Protein AF-0000000074599870 (afdb_homodimer)

Secondary structure (DSSP, 8-state):
---TTTT--TTTTSTT---HHHHHHHHGGGS-HHHHHHHHT-SEEEEEEE-TTT--EEEEEEE--SS-HHHHHHHHHHHHHHHHHHTT--TT-EEEEEE-TTS-EEEEEE-SSS---------------S-----------GGGGG-TT---EEEEE-GGGG--PPPEEBTTB----SS-S--EE-SS-HHHHHHHHHHHHHSTTGGGEEEEE--PPPHHHHTTTS-HHHHHHHHHHHHTT-EEEETTEEE-TTHHHHHHHHHHHHHHHHHHHHTTS-SEEEE--SS--TT--SS--BTTBSS-HHHHHHHHHHHTT-S-EEEEE-SSS--HHHHHHTTT-SSEEEEEEEE---SSSS-TT----GGGTT-EEEEEEPTT-BHHHHHHHIIIIIHHHHHHH--SEEEEEE--TTBTT-TT---BB-HHHHHHHHHHHHHHHHHHSTT-EEEEE----STTHHHHHHHHHHHHHTT-SS-SS--SS--PPP-HHHHHHHHHHHHHHHHHHS--/---TTTT--TTTTSTT---HHHHHHHHGGGS-HHHHHHHHT-SEEEEEEE-TTT--EEEEEEE--SS-HHHHHHHHHHHHHHHHHHTT--TT-EEEEEE-TTS-EEEEEE-SS----------------S-----------GGGGG-TTPPPEEEEE-GGGG--PPPEEBTTB----SS-S--EE-SS-HHHHHHHHHHHHHSTTGGGEEEEE--PPPHHHHTTTS-HHHHHHHHHHHHTT-EEEETTEEE-TTHHHHHHHHHHHHHHHHHHHHTTS-SEEEE--SS--TT--SS--BTTBSS-HHHHHHHHHHHTT-S-EEEEE-SSS--HHHHHHTTT-SSEEEEEEEE---SSSS-TT----GGGTT-EEEEEEPTT-BHHHHHHHIIIIIHHHHHHH--SEEEEEE--TTBTT-TT---BB-HHHHHHHHHHHHHHHHHHSTT-EEEEE----STTHHHHHHHHHHHHHTT-SS-SS--SS------HHHHHHHHHHHHHHHHHHS--

Radius of gyration: 30.13 Å; Cα contacts (8 Å, |Δi|>4): 2158; chains: 2; bounding box: 81×78×81 Å

Sequence (1024 aa):
MVIFKRLCRTDCLSHFLMPIDMYTDFFLPNLSMEDQHRAENQQSVLIKAVSLDSGRNYTFQFEKQTVGLRTTVRHCLKNWVSYVQHHNIEEGSEILFGWDRSGYLMLKILGHNRMIWVLRFLEKYVPRRTGTRTRRVELYNSRHFLDSKREKIHVFWEDRMLKYIPSWGVFDDSFDPGFLDVLEPHPENPYRVSNMVSILKRGPISPYIKWHSGAFASTSELLSFHSPEYIKELEDADKSGGKMMCIGTYLNPASWEAARLAAGTTLTAMKHVLEGKVKIAYALVRPPGHHARRTQADGYCFLNNAGLAVQLALKSGRAKVAVIDIDAHHGSGMAEFFYHSSQVLTISIHMNHSSSNGTIDEVGEGDGFGFNMNVPLPHGSGDRGYLYAMKELVVPAVEKFQPDMIVFAIGQDSSAFDPNGRQCVTMDGYREMGRIIRRMADSYCKSQVLMVQEGGYQVTYSAFCLHATLEGVLDLPNQLLPDPIAYYPEEKAYTVTSVDSMKKYFFHTTPNMVIFKRLCRTDCLSHFLMPIDMYTDFFLPNLSMEDQHRAENQQSVLIKAVSLDSGRNYTFQFEKQTVGLRTTVRHCLKNWVSYVQHHNIEEGSEILFGWDRSGYLMLKILGHNRMIWVLRFLEKYVPRRTGTRTRRVELYNSRHFLDSKREKIHVFWEDRMLKYIPSWGVFDDSFDPGFLDVLEPHPENPYRVSNMVSILKRGPISPYIKWHSGAFASTSELLSFHSPEYIKELEDADKSGGKMMCIGTYLNPASWEAARLAAGTTLTAMKHVLEGKVKIAYALVRPPGHHARRTQADGYCFLNNAGLAVQLALKSGRAKVAVIDIDAHHGSGMAEFFYHSSQVLTISIHMNHSSSNGTIDEVGEGDGFGFNMNVPLPHGSGDRGYLYAMKELVVPAVEKFQPDMIVFAIGQDSSAFDPNGRQCVTMDGYREMGRIIRRMADSYCKSQVLMVQEGGYQVTYSAFCLHATLEGVLDLPNQLLPDPIAYYPEEKAYTVTSVDSMKKYFFHTTPN

Organism: Saponaria officinalis (NCBI:txid3572)

Foldseek 3Di:
DPPPPPVPPVPVVVPVPPDPVVVCVVPVVVPDPVNQVVLFPQQWQWWWWAWQQQLDTDTDIHGPDPDGSVVSVVVVVVVVCVVVPVVDQPDAWQWDWDADPVRFTATWTRGDPDTGTGTGRDPPPDDDDPDPVPPCPVPPPCVVVPPPPAAAEEEEDDPLLQVDAAAWADALASDDPPPDPDTGGHLQHSLQLVQLVSCCCNNLVVVRYHYDYFDFADPVLLVLFAPPVQLVVLVVQQVVQWDQQDRSAIGGHSNSVQQRRLQRSLQVQLVCLLVVVHFHYEYSGPDFALQDARRGDDDNHSGHNLQSSVSVCVVSPWQAEEEEAEAQDFSNRNCVRCLAPLRYAYEYEHADPVDPPLDQPSCGDHNRRNRYGRHHFYFQAELQLLVLLCVLPVLVSCVVSLGQAYEYEDALCLDCPRPVGRHHYALQSLLQVLQSVQVSCVVRHVSHYYYYYHHDRPSNRRSSSSQSNVNNVSVPPDDSDDGPPRDRHGPNVRSNVSSVVSSVVSVPRGDD/DPPPPPVPDVVVVVVVPPDPVVVCVVPVVVPDPVNQVVLFPQQWQWFWWQDQQQRDTDTDTHGPDPDGSVVSVVVVVVVVCVVVPVVDQPDAFQWDWDADPVRFTATFGRGDPDGTIGGGRDPDPDDDDPDPPPPCPVPPPCVVVPPPPAAAEEEEDDPLLQVDAAAWADALASDDPPPDPDTGGHLQHSLQLVQLVSCCCNNLVVSRYHYDYFDFADPVLLVLFAPPVQLVVLVVQQVVQWDQQDRSAIDGHSNSVQQRRLQRSLQVQLVCLLVVVHFHYEYSGPDFALQDARRGDDDNHSGHNLQSSVSVCVVSPWQAEEEEAEAQDFSNRNCVRCLAPLRYAYEHEHADPVDPPLDQPSCGDHNSRNRYGRHHFYFQAELQLLVLLCVLPVLVSCVVSLGQAYEYEDALCLDCPRPVGRHHYALQSLLQVLQSVQVSCVVRHVSHYYYYYHHDRPSNRRSSSSQSNVNNVSVPPDDSDDGPPRDDHGPNVRSSVSSVVSSVVSVPRGDD

Solvent-accessible surface area (backbone atoms only — not comparable to full-atom values): 52295 Å² total; per-residue (Å²): 121,74,70,80,55,69,80,65,46,80,75,70,59,62,74,73,55,64,54,71,69,59,50,50,61,64,54,54,67,72,42,54,72,61,58,49,50,54,57,52,71,41,50,51,48,68,41,44,34,36,37,57,79,64,26,42,74,37,74,39,71,38,62,48,52,96,56,57,56,66,54,45,53,49,47,48,49,47,50,44,48,49,46,42,46,69,75,70,45,58,92,77,41,40,69,39,73,40,62,45,65,83,70,28,52,26,34,37,24,49,30,93,87,59,77,45,34,56,32,55,66,74,83,76,85,77,81,76,80,79,86,61,77,67,71,66,72,66,68,71,70,66,70,76,63,62,56,81,84,62,82,50,41,37,35,20,41,57,76,70,38,47,66,28,66,50,48,53,10,45,51,56,35,66,45,74,90,69,27,60,74,49,72,36,62,22,58,82,31,39,55,26,54,46,12,39,52,30,30,46,60,23,29,81,57,23,89,40,52,41,82,42,75,43,39,68,46,49,71,72,59,50,50,72,56,29,40,70,69,38,54,50,48,53,52,51,31,43,74,68,59,31,41,72,72,40,86,62,21,67,41,36,62,49,34,58,60,12,35,33,33,22,35,12,12,28,40,46,40,44,49,36,39,76,71,65,75,40,42,38,30,32,20,61,40,31,56,27,12,50,33,8,35,48,72,41,51,30,82,54,6,68,45,33,28,61,52,41,30,51,50,50,41,46,74,71,66,41,70,27,38,32,35,44,29,49,20,30,57,57,42,51,14,51,47,61,74,41,26,56,29,67,42,35,37,37,35,27,42,16,46,47,54,84,48,94,59,58,38,67,83,52,24,42,39,80,66,2,51,55,25,26,44,32,44,53,36,53,42,16,27,12,37,68,27,53,51,46,41,38,62,68,45,49,51,55,52,46,62,72,65,56,29,54,34,41,38,37,36,45,19,36,14,26,22,53,48,11,38,86,26,38,24,22,24,43,39,67,32,34,16,50,53,21,30,53,51,35,53,49,21,52,73,46,20,81,43,25,36,40,34,34,39,38,55,34,46,27,44,43,62,26,26,52,31,48,53,25,22,52,43,12,45,66,60,54,93,64,84,78,70,82,75,88,72,82,79,66,54,47,43,45,70,64,24,48,53,51,46,54,52,48,46,56,48,47,67,73,69,31,81,128,118,63,71,78,53,71,80,64,45,81,76,69,56,62,73,73,55,64,52,71,68,58,51,50,61,63,53,52,67,72,42,54,72,64,57,49,50,54,56,54,68,40,51,52,47,71,42,46,35,39,39,52,83,67,31,43,74,38,73,40,72,38,61,48,52,97,56,56,56,66,54,45,52,49,46,48,49,46,49,44,48,47,44,41,47,68,74,70,43,56,93,78,40,41,68,38,73,39,61,45,79,85,71,30,55,27,37,38,30,46,27,91,86,64,60,57,32,62,34,59,70,78,83,75,86,77,79,76,80,79,86,63,76,68,72,68,72,66,68,71,70,66,70,76,63,60,55,81,82,63,81,50,42,37,35,19,41,58,77,70,36,48,66,28,66,48,49,54,9,46,51,56,36,67,46,75,89,70,26,61,74,50,71,36,62,22,57,81,33,39,56,27,55,46,14,39,52,30,31,48,66,32,28,81,57,21,89,42,52,40,82,43,75,43,39,68,46,49,69,73,60,49,51,73,56,28,39,70,69,38,55,49,49,54,51,51,32,44,75,66,61,31,42,72,71,40,85,65,21,68,39,36,60,49,34,58,60,12,36,33,33,22,35,13,12,26,40,47,39,42,49,36,38,76,72,63,76,40,41,37,28,31,19,61,41,31,55,26,12,49,34,8,35,48,70,40,50,29,82,55,6,68,47,32,27,63,52,42,30,52,50,51,41,45,74,70,67,42,70,27,39,32,36,45,30,49,19,28,57,58,41,51,15,50,47,61,74,41,27,55,28,66,41,36,38,37,36,28,42,16,47,47,55,86,47,94,59,59,39,68,81,55,26,43,39,79,65,2,50,55,24,27,42,33,45,54,35,52,43,17,27,12,36,68,28,52,52,47,41,39,63,69,47,49,48,55,52,46,62,71,65,56,28,54,34,38,39,36,36,45,19,37,15,25,23,53,48,12,38,87,26,39,23,25,25,43,40,67,32,34,17,52,53,21,30,53,51,35,53,50,20,52,73,47,19,82,42,26,36,39,34,34,40,38,55,36,46,26,44,42,62,27,25,53,30,49,53,25,22,53,42,12,46,66,59,52,92,66,86,77,68,81,73,86,72,83,88,65,52,46,42,45,69,64,25,50,55,49,46,53,51,48,47,53,47,46,68,73,69,32,80,128

pLDDT: mean 75.09, std 28.48, range [16.12, 98.94]

InterPro domains:
  IPR000286 Histone deacetylase HDAC [PR01270] (287-310)
  IPR000286 Histone deacetylase HDAC [PR01270] (320-335)
  IPR000286 Histone deacetylase HDAC [PR01270] (403-413)
  IPR015300 DNA-binding pseudobarrel domain superfamily [G3DSA:2.40.330.10] (1-115)
  IPR015300 DNA-binding pseudobarrel domain superfamily [SSF101936] (4-113)
  IPR023696 Ureohydrolase domain superfamily [SSF52768] (152-502)
  IPR023801 Histone deacetylase domain [PF00850] (186-471)
  IPR037138 Histone deacetylase domain superfamily [G3DSA:3.40.800.20] (176-509)

Structure (mmCIF, N/CA/C/O backbone):
data_AF-0000000074599870-model_v1
#
loop_
_entity.id
_entity.type
_entity.pdbx_description
1 polymer 'Histone deacetylase domain-containing protein'
#
loop_
_atom_site.group_PDB
_atom_site.id
_atom_site.type_symbol
_atom_site.label_atom_id
_atom_site.label_alt_id
_atom_site.label_comp_id
_atom_site.label_asym_id
_atom_site.label_entity_id
_atom_site.label_seq_id
_atom_site.pdbx_PDB_ins_code
_atom_site.Cartn_x
_atom_site.Cartn_y
_atom_site.Cartn_z
_atom_site.occupancy
_atom_site.B_iso_or_equiv
_atom_site.auth_seq_id
_atom_site.auth_comp_id
_atom_site.auth_asym_id
_atom_site.auth_atom_id
_atom_site.pdbx_PDB_model_num
ATOM 1 N N . MET A 1 1 ? 3.105 20.344 -18.672 1 16.12 1 MET A N 1
ATOM 2 C CA . MET A 1 1 ? 1.808 20.969 -18.906 1 16.12 1 MET A CA 1
ATOM 3 C C . MET A 1 1 ? 1.598 21.266 -20.391 1 16.12 1 MET A C 1
ATOM 5 O O . MET A 1 1 ? 2.09 22.281 -20.906 1 16.12 1 MET A O 1
ATOM 9 N N . VAL A 1 2 ? 1.897 20.25 -21.25 1 17.8 2 VAL A N 1
ATOM 10 C CA . VAL A 1 2 ? 1.772 20.688 -22.641 1 17.8 2 VAL A CA 1
ATOM 11 C C . VAL A 1 2 ? 0.388 21.281 -22.875 1 17.8 2 VAL A C 1
ATOM 13 O O . VAL A 1 2 ? -0.628 20.641 -22.594 1 17.8 2 VAL A O 1
ATOM 16 N N . ILE A 1 3 ? 0.316 22.562 -22.797 1 19.19 3 ILE A N 1
ATOM 17 C CA . ILE A 1 3 ? -0.771 23.516 -22.938 1 19.19 3 ILE A CA 1
ATOM 18 C C . ILE A 1 3 ? -1.446 23.344 -24.297 1 19.19 3 ILE A C 1
ATOM 20 O O . ILE A 1 3 ? -0.82 23.531 -25.344 1 19.19 3 ILE A O 1
ATOM 24 N N . PHE A 1 4 ? -2.172 22.281 -24.391 1 22.19 4 PHE A N 1
ATOM 25 C CA . PHE A 1 4 ? -3.238 22.219 -25.375 1 22.19 4 PHE A CA 1
ATOM 26 C C . PHE A 1 4 ? -4.043 23.516 -25.391 1 22.19 4 PHE A C 1
ATOM 28 O O . PHE A 1 4 ? -5.203 23.531 -24.969 1 22.19 4 PHE A O 1
ATOM 35 N N . LYS A 1 5 ? -3.506 24.547 -24.906 1 22.53 5 LYS A N 1
ATOM 36 C CA . LYS A 1 5 ? -4.129 25.859 -25 1 22.53 5 LYS A CA 1
ATOM 37 C C . LYS A 1 5 ? -4.395 26.25 -26.453 1 22.53 5 LYS A C 1
ATOM 39 O O . LYS A 1 5 ? -5.449 26.797 -26.781 1 22.53 5 LYS A O 1
ATOM 44 N N . ARG A 1 6 ? -3.373 26.25 -27.25 1 23.19 6 ARG A N 1
ATOM 45 C CA . ARG A 1 6 ? -3.471 27.172 -28.375 1 23.19 6 ARG A CA 1
ATOM 46 C C . ARG A 1 6 ? -4.25 26.547 -29.531 1 23.19 6 ARG A C 1
ATOM 48 O O . ARG A 1 6 ? -4.457 27.188 -30.562 1 23.19 6 ARG A O 1
ATOM 55 N N . LEU A 1 7 ? -4.293 25.281 -29.547 1 24.28 7 LEU A N 1
ATOM 56 C CA . LEU A 1 7 ? -4.973 24.969 -30.797 1 24.28 7 LEU A CA 1
ATOM 57 C C . LEU A 1 7 ? -6.434 25.406 -30.734 1 24.28 7 LEU A C 1
ATOM 59 O O . LEU A 1 7 ? -7.168 25.266 -31.719 1 24.28 7 LEU A O 1
ATOM 63 N N . CYS A 1 8 ? -6.945 25.516 -29.469 1 24.05 8 CYS A N 1
ATOM 64 C CA . CYS A 1 8 ? -8.336 25.938 -29.547 1 24.05 8 CYS A CA 1
ATOM 65 C C . CYS A 1 8 ? -8.438 27.438 -29.844 1 24.05 8 CYS A C 1
ATOM 67 O O . CYS A 1 8 ? -8.352 28.25 -28.922 1 24.05 8 CYS A O 1
ATOM 69 N N . ARG A 1 9 ? -7.832 27.859 -30.781 1 23.25 9 ARG A N 1
ATOM 70 C CA . ARG A 1 9 ? -8.398 29.141 -31.203 1 23.25 9 ARG A CA 1
ATOM 71 C C . ARG A 1 9 ? -9.922 29.047 -31.312 1 23.25 9 ARG A C 1
ATOM 73 O O . ARG A 1 9 ? -10.461 27.984 -31.625 1 23.25 9 ARG A O 1
ATOM 80 N N . THR A 1 10 ? -10.812 29.953 -30.828 1 24.45 10 THR A N 1
ATOM 81 C CA . THR A 1 10 ? -12.25 30.172 -30.828 1 24.45 10 THR A CA 1
ATOM 82 C C . THR A 1 10 ? -12.844 29.828 -32.188 1 24.45 10 THR A C 1
ATOM 84 O O . THR A 1 10 ? -13.992 29.406 -32.312 1 24.45 10 THR A O 1
ATOM 87 N N . ASP A 1 11 ? -12.227 30.172 -33.344 1 24.28 11 ASP A N 1
ATOM 88 C CA . ASP A 1 11 ? -12.883 30.156 -34.656 1 24.28 11 ASP A CA 1
ATOM 89 C C . ASP A 1 11 ? -13.016 28.734 -35.188 1 24.28 11 ASP A C 1
ATOM 91 O O . ASP A 1 11 ? -13.859 28.469 -36.031 1 24.28 11 ASP A O 1
ATOM 95 N N . CYS A 1 12 ? -11.992 27.922 -35.031 1 22.69 12 CYS A N 1
ATOM 96 C CA . CYS A 1 12 ? -12.164 26.641 -35.719 1 22.69 12 CYS A CA 1
ATOM 97 C C . CYS A 1 12 ? -12.938 25.656 -34.844 1 22.69 12 CYS A C 1
ATOM 99 O O . CYS A 1 12 ? -13.047 24.469 -35.188 1 22.69 12 CYS A O 1
ATOM 101 N N . LEU A 1 13 ? -13.344 25.906 -33.688 1 25.95 13 LEU A N 1
ATOM 102 C CA . LEU A 1 13 ? -14.234 25.109 -32.844 1 25.95 13 LEU A CA 1
ATOM 103 C C . LEU A 1 13 ? -15.625 25.031 -33.469 1 25.95 13 LEU A C 1
ATOM 105 O O . LEU A 1 13 ? -16.484 24.297 -32.969 1 25.95 13 LEU A O 1
ATOM 109 N N . SER A 1 14 ? -16.031 25.906 -34.312 1 24.33 14 SER A N 1
ATOM 110 C CA . SER A 1 14 ? -17.312 25.906 -35.031 1 24.33 14 SER A CA 1
ATOM 111 C C . SER A 1 14 ? -17.531 24.594 -35.781 1 24.33 14 SER A C 1
ATOM 113 O O . SER A 1 14 ? -18.656 24.141 -35.938 1 24.33 14 SER A O 1
ATOM 115 N N . HIS A 1 15 ? -16.562 24.172 -36.531 1 23.92 15 HIS A N 1
ATOM 116 C CA . HIS A 1 15 ? -16.781 23.125 -37.531 1 23.92 15 HIS A CA 1
ATOM 117 C C . HIS A 1 15 ? -16.859 21.75 -36.875 1 23.92 15 HIS A C 1
ATOM 119 O O . HIS A 1 15 ? -17.344 20.797 -37.5 1 23.92 15 HIS A O 1
ATOM 125 N N . PHE A 1 16 ? -16.172 21.609 -35.781 1 26.67 16 PHE A N 1
ATOM 126 C CA . PHE A 1 16 ? -16.312 20.219 -35.312 1 26.67 16 PHE A CA 1
ATOM 127 C C . PHE A 1 16 ? -17.547 20.062 -34.438 1 26.67 16 PHE A C 1
ATOM 129 O O . PHE A 1 16 ? -17.688 19.078 -33.75 1 26.67 16 PHE A O 1
ATOM 136 N N . LEU A 1 17 ? -18.422 21.078 -34.312 1 25.8 17 LEU A N 1
ATOM 137 C CA . LEU A 1 17 ? -19.766 20.938 -33.75 1 25.8 17 LEU A CA 1
ATOM 138 C C . LEU A 1 17 ? -20.594 19.953 -34.562 1 25.8 17 LEU A C 1
ATOM 140 O O . LEU A 1 17 ? -21.094 20.297 -35.625 1 25.8 17 LEU A O 1
ATOM 144 N N . MET A 1 18 ? -20.25 18.766 -34.719 1 26.47 18 MET A N 1
ATOM 145 C CA . MET A 1 18 ? -21.266 17.969 -35.375 1 26.47 18 MET A CA 1
ATOM 146 C C . MET A 1 18 ? -22.641 18.203 -34.75 1 26.47 18 MET A C 1
ATOM 148 O O . MET A 1 18 ? -22.734 18.422 -33.531 1 26.47 18 MET A O 1
ATOM 152 N N . PRO A 1 19 ? -23.547 18.594 -35.438 1 25.69 19 PRO A N 1
ATOM 153 C CA . PRO A 1 19 ? -24.938 18.719 -35 1 25.69 19 PRO A CA 1
ATOM 154 C C . PRO A 1 19 ? -25.359 17.594 -34.062 1 25.69 19 PRO A C 1
ATOM 156 O O . PRO A 1 19 ? -24.859 16.469 -34.188 1 25.69 19 PRO A O 1
ATOM 159 N N . ILE A 1 20 ? -25.906 17.984 -32.938 1 28.27 20 ILE A N 1
ATOM 160 C CA . ILE A 1 20 ? -26.453 17.094 -31.922 1 28.27 20 ILE A CA 1
ATOM 161 C C . ILE A 1 20 ? -27.141 15.906 -32.594 1 28.27 20 ILE A C 1
ATOM 163 O O . ILE A 1 20 ? -27.156 14.797 -32.062 1 28.27 20 ILE A O 1
ATOM 167 N N . ASP A 1 21 ? -27.688 16.125 -33.812 1 27.41 21 ASP A N 1
ATOM 168 C CA . ASP A 1 21 ? -28.359 15.117 -34.625 1 27.41 21 ASP A CA 1
ATOM 169 C C . ASP A 1 21 ? -27.391 14.023 -35.062 1 27.41 21 ASP A C 1
ATOM 171 O O . ASP A 1 21 ? -27.797 12.875 -35.25 1 27.41 21 ASP A O 1
ATOM 175 N N . MET A 1 22 ? -26.219 14.43 -35.344 1 27.61 22 MET A N 1
ATOM 176 C CA . MET A 1 22 ? -25.266 13.422 -35.844 1 27.61 22 MET A CA 1
ATOM 177 C C . MET A 1 22 ? -24.719 12.602 -34.656 1 27.61 22 MET A C 1
ATOM 179 O O . MET A 1 22 ? -24.234 11.484 -34.875 1 27.61 22 MET A O 1
ATOM 183 N N . TYR A 1 23 ? -24.828 13.195 -33.469 1 28.92 23 TYR A N 1
ATOM 184 C CA . TYR A 1 23 ? -24.344 12.477 -32.281 1 28.92 23 TYR A CA 1
ATOM 185 C C . TYR A 1 23 ? -25.328 11.422 -31.844 1 28.92 23 TYR A C 1
ATOM 187 O O . TYR A 1 23 ? -24.953 10.312 -31.453 1 28.92 23 TYR A O 1
ATOM 195 N N . THR A 1 24 ? -26.531 11.742 -31.797 1 28.41 24 THR A N 1
ATOM 196 C CA . THR A 1 24 ? -27.594 10.797 -31.469 1 28.41 24 THR A CA 1
ATOM 197 C C . THR A 1 24 ? -27.609 9.641 -32.469 1 28.41 24 THR A C 1
ATOM 199 O O . THR A 1 24 ? -27.938 8.508 -32.125 1 28.41 24 THR A O 1
ATOM 202 N N . ASP A 1 25 ? -27.469 9.93 -33.688 1 30.28 25 ASP A N 1
ATOM 203 C CA . ASP A 1 25 ? -27.469 8.891 -34.719 1 30.28 25 ASP A CA 1
ATOM 204 C C . ASP A 1 25 ? -26.25 7.98 -34.594 1 30.28 25 ASP A C 1
ATOM 206 O O . ASP A 1 25 ? -26.266 6.848 -35.062 1 30.28 25 ASP A O 1
ATOM 210 N N . PHE A 1 26 ? -25.141 8.43 -34.062 1 30.12 26 PHE A N 1
ATOM 211 C CA . PHE A 1 26 ? -23.953 7.59 -33.875 1 30.12 26 PHE A CA 1
ATOM 212 C C . PHE A 1 26 ? -24.078 6.727 -32.625 1 30.12 26 PHE A C 1
ATOM 214 O O . PHE A 1 26 ? -23.578 5.602 -32.594 1 30.12 26 PHE A O 1
ATOM 221 N N . PHE A 1 27 ? -24.75 7.238 -31.609 1 31.2 27 PHE A N 1
ATOM 222 C CA . PHE A 1 27 ? -24.812 6.504 -30.359 1 31.2 27 PHE A CA 1
ATOM 223 C C . PHE A 1 27 ? -26.016 5.559 -30.328 1 31.2 27 PHE A C 1
ATOM 225 O O . PHE A 1 27 ? -25.938 4.477 -29.75 1 31.2 27 PHE A O 1
ATOM 232 N N . LEU A 1 28 ? -27.094 6.012 -30.797 1 29.78 28 LEU A N 1
ATOM 233 C CA . LEU A 1 28 ? -28.344 5.246 -30.75 1 29.78 28 LEU A CA 1
ATOM 234 C C . LEU A 1 28 ? -28.188 3.934 -31.516 1 29.78 28 LEU A C 1
ATOM 236 O O . LEU A 1 28 ? -28.797 2.926 -31.156 1 29.78 28 LEU A O 1
ATOM 240 N N . PRO A 1 29 ? -27.5 4.047 -32.562 1 31.64 29 PRO A N 1
ATOM 241 C CA . PRO A 1 29 ? -27.594 2.783 -33.281 1 31.64 29 PRO A CA 1
ATOM 242 C C . PRO A 1 29 ? -26.875 1.639 -32.562 1 31.64 29 PRO A C 1
ATOM 244 O O . PRO A 1 29 ? -27.062 0.471 -32.938 1 31.64 29 PRO A O 1
ATOM 247 N N . ASN A 1 30 ? -26 1.992 -31.672 1 30.94 30 ASN A N 1
ATOM 248 C CA . ASN A 1 30 ? -25.312 0.837 -31.109 1 30.94 30 ASN A CA 1
ATOM 249 C C . ASN A 1 30 ? -26.078 0.246 -29.938 1 30.94 30 ASN A C 1
ATOM 251 O O . ASN A 1 30 ? -25.578 -0.646 -29.25 1 30.94 30 ASN A O 1
ATOM 255 N N . LEU A 1 31 ? -27.156 0.897 -29.422 1 31.48 31 LEU A N 1
ATOM 256 C CA . LEU A 1 31 ? -28.078 0.202 -28.531 1 31.48 31 LEU A CA 1
ATOM 257 C C . LEU A 1 31 ? -28.938 -0.787 -29.312 1 31.48 31 LEU A C 1
ATOM 259 O O . LEU A 1 31 ? -29.266 -0.546 -30.484 1 31.48 31 LEU A O 1
ATOM 263 N N . SER A 1 32 ? -28.922 -1.974 -28.891 1 34.12 32 SER A N 1
ATOM 264 C CA . SER A 1 32 ? -29.891 -2.871 -29.516 1 34.12 32 SER A CA 1
ATOM 265 C C . SER A 1 32 ? -31.297 -2.252 -29.547 1 34.12 32 SER A C 1
ATOM 267 O O . SER A 1 32 ? -31.562 -1.302 -28.812 1 34.12 32 SER A O 1
ATOM 269 N N . MET A 1 33 ? -32.062 -2.531 -30.531 1 36.12 33 MET A N 1
ATOM 270 C CA . MET A 1 33 ? -33.469 -2.133 -30.625 1 36.12 33 MET A CA 1
ATOM 271 C C . MET A 1 33 ? -34.156 -2.277 -29.281 1 36.12 33 MET A C 1
ATOM 273 O O . MET A 1 33 ? -34.969 -1.433 -28.906 1 36.12 33 MET A O 1
ATOM 277 N N . GLU A 1 34 ? -33.844 -3.326 -28.562 1 38.97 34 GLU A N 1
ATOM 278 C CA . GLU A 1 34 ? -34.531 -3.617 -27.297 1 38.97 34 GLU A CA 1
ATOM 279 C C . GLU A 1 34 ? -34.125 -2.627 -26.203 1 38.97 34 GLU A C 1
ATOM 281 O O . GLU A 1 34 ? -34.938 -2.178 -25.422 1 38.97 34 GLU A O 1
ATOM 286 N N . ASP A 1 35 ? -32.906 -2.256 -26.141 1 36.59 35 ASP A N 1
ATOM 287 C CA . ASP A 1 35 ? -32.438 -1.292 -25.156 1 36.59 35 ASP A CA 1
ATOM 288 C C . ASP A 1 35 ? -32.969 0.111 -25.469 1 36.59 35 ASP A C 1
ATOM 290 O O . ASP A 1 35 ? -33.25 0.89 -24.562 1 36.59 35 ASP A O 1
ATOM 294 N N . GLN A 1 36 ? -33.188 0.26 -26.734 1 35.91 36 GLN A N 1
ATOM 295 C CA . GLN A 1 36 ? -33.844 1.479 -27.188 1 35.91 36 GLN A CA 1
ATOM 296 C C . GLN A 1 36 ? -35.281 1.521 -26.719 1 35.91 36 GLN A C 1
ATOM 298 O O . GLN A 1 36 ? -35.781 2.555 -26.234 1 35.91 36 GLN A O 1
ATOM 303 N N . HIS A 1 37 ? -35.938 0.353 -26.891 1 40.66 37 HIS A N 1
ATOM 304 C CA . HIS A 1 37 ? -37.344 0.215 -26.484 1 40.66 37 HIS A CA 1
ATOM 305 C C . HIS A 1 37 ? -37.469 0.375 -24.969 1 40.66 37 HIS A C 1
ATOM 307 O O . HIS A 1 37 ? -38.406 1.034 -24.5 1 40.66 37 HIS A O 1
ATOM 313 N N . ARG A 1 38 ? -36.656 -0.149 -24.172 1 40 38 ARG A N 1
ATOM 314 C CA . ARG A 1 38 ? -36.688 -0.06 -22.719 1 40 38 ARG A CA 1
ATOM 315 C C . ARG A 1 38 ? -36.438 1.367 -22.25 1 40 38 ARG A C 1
ATOM 317 O O . ARG A 1 38 ? -37.062 1.842 -21.297 1 40 38 ARG A O 1
ATOM 324 N N . ALA A 1 39 ? -35.531 1.995 -22.859 1 37.66 39 ALA A N 1
ATOM 325 C CA . ALA A 1 39 ? -35.25 3.398 -22.562 1 37.66 39 ALA A CA 1
ATOM 326 C C . ALA A 1 39 ? -36.469 4.273 -22.891 1 37.66 39 ALA A C 1
ATOM 328 O O . ALA A 1 39 ? -36.75 5.25 -22.188 1 37.66 39 ALA A O 1
ATOM 329 N N . GLU A 1 40 ? -37.156 3.881 -23.906 1 39.62 40 GLU A N 1
ATOM 330 C CA . GLU A 1 40 ? -38.344 4.617 -24.312 1 39.62 40 GLU A CA 1
ATOM 331 C C . GLU A 1 40 ? -39.469 4.453 -23.297 1 39.62 40 GLU A C 1
ATOM 333 O O . GLU A 1 40 ? -40.281 5.359 -23.125 1 39.62 40 GLU A O 1
ATOM 338 N N . ASN A 1 41 ? -39.688 3.26 -22.719 1 41.66 41 ASN A N 1
ATOM 339 C CA . ASN A 1 41 ? -40.812 3.023 -21.828 1 41.66 41 ASN A CA 1
ATOM 340 C C . ASN A 1 41 ? -40.5 3.42 -20.391 1 41.66 41 ASN A C 1
ATOM 342 O O . ASN A 1 41 ? -41.281 3.164 -19.469 1 41.66 41 ASN A O 1
ATOM 346 N N . GLN A 1 42 ? -39.344 3.883 -20.156 1 38.22 42 GLN A N 1
ATOM 347 C CA . GLN A 1 42 ? -39.062 4.348 -18.812 1 38.22 42 GLN A CA 1
ATOM 348 C C . GLN A 1 42 ? -39.656 5.734 -18.562 1 38.22 42 GLN A C 1
ATOM 350 O O . GLN A 1 42 ? -39.594 6.602 -19.438 1 38.22 42 GLN A O 1
ATOM 355 N N . GLN A 1 43 ? -40.688 5.871 -17.703 1 42.72 43 GLN A N 1
ATOM 356 C CA . GLN A 1 43 ? -41.5 7.051 -17.375 1 42.72 43 GLN A CA 1
ATOM 357 C C . GLN A 1 43 ? -40.625 8.172 -16.812 1 42.72 43 GLN A C 1
ATOM 359 O O . GLN A 1 43 ? -40.969 9.344 -16.906 1 42.72 43 GLN A O 1
ATOM 364 N N . SER A 1 44 ? -39.594 7.816 -16.078 1 37.62 44 SER A N 1
ATOM 365 C CA . SER A 1 44 ? -38.812 8.875 -15.484 1 37.62 44 SER A CA 1
ATOM 366 C C . SER A 1 44 ? -37.312 8.617 -15.688 1 37.62 44 SER A C 1
ATOM 368 O O . SER A 1 44 ? -36.906 7.469 -15.875 1 37.62 44 SER A O 1
ATOM 370 N N . VAL A 1 45 ? -36.719 9.484 -16.297 1 38.78 45 VAL A N 1
ATOM 371 C CA . VAL A 1 45 ? -35.25 9.461 -16.391 1 38.78 45 VAL A CA 1
ATOM 372 C C . VAL A 1 45 ? -34.656 10.172 -15.188 1 38.78 45 VAL A C 1
ATOM 374 O O . VAL A 1 45 ? -35.094 11.266 -14.812 1 38.78 45 VAL A O 1
ATOM 377 N N . LEU A 1 46 ? -34 9.43 -14.445 1 36.53 46 LEU A N 1
ATOM 378 C CA . LEU A 1 46 ? -33.281 10.039 -13.336 1 36.53 46 LEU A CA 1
ATOM 379 C C . LEU A 1 46 ? -31.906 10.492 -13.773 1 36.53 46 LEU A C 1
ATOM 381 O O . LEU A 1 46 ? -31.156 9.734 -14.398 1 36.53 46 LEU A O 1
ATOM 385 N N . ILE A 1 47 ? -31.781 11.773 -13.836 1 38.31 47 ILE A N 1
ATOM 386 C CA . ILE A 1 47 ? -30.484 12.383 -14.133 1 38.31 47 ILE A CA 1
ATOM 387 C C . ILE A 1 47 ? -29.797 12.805 -12.836 1 38.31 47 ILE A C 1
ATOM 389 O O . ILE A 1 47 ? -30.375 13.555 -12.039 1 38.31 47 ILE A O 1
ATOM 393 N N . LYS A 1 48 ? -28.766 12.203 -12.531 1 37.34 48 LYS A N 1
ATOM 394 C CA . LYS A 1 48 ? -27.984 12.656 -11.391 1 37.34 48 LYS A CA 1
ATOM 395 C C . LYS A 1 48 ? -26.844 13.57 -11.836 1 37.34 48 LYS A C 1
ATOM 397 O O . LYS A 1 48 ? -26.156 13.289 -12.828 1 37.34 48 LYS A O 1
ATOM 402 N N . ALA A 1 49 ? -26.969 14.82 -11.43 1 37.59 49 ALA A N 1
ATOM 403 C CA . ALA A 1 49 ? -25.969 15.82 -11.766 1 37.59 49 ALA A CA 1
ATOM 404 C C . ALA A 1 49 ? -25.203 16.266 -10.523 1 37.59 49 ALA A C 1
ATOM 406 O O . ALA A 1 49 ? -25.75 16.281 -9.422 1 37.59 49 ALA A O 1
ATOM 407 N N . VAL A 1 50 ? -23.922 16.328 -10.648 1 34.06 50 VAL A N 1
ATOM 408 C CA . VAL A 1 50 ? -23.125 16.875 -9.562 1 34.06 50 VAL A CA 1
ATOM 409 C C . VAL A 1 50 ? -22.562 18.25 -9.953 1 34.06 50 VAL A C 1
ATOM 411 O O . VAL A 1 50 ? -22.016 18.406 -11.047 1 34.06 50 VAL A O 1
ATOM 414 N N . SER A 1 51 ? -22.922 19.25 -9.227 1 31.78 51 SER A N 1
ATOM 415 C CA . SER A 1 51 ? -22.391 20.594 -9.406 1 31.78 51 SER A CA 1
ATOM 416 C C . SER A 1 51 ? -20.891 20.625 -9.125 1 31.78 51 SER A C 1
ATOM 418 O O . SER A 1 51 ? -20.453 20.234 -8.039 1 31.78 51 SER A O 1
ATOM 420 N N . LEU A 1 52 ? -20.125 20.859 -10.18 1 32.72 52 LEU A N 1
ATOM 421 C CA . LEU A 1 52 ? -18.688 20.938 -9.992 1 32.72 52 LEU A CA 1
ATOM 422 C C . LEU A 1 52 ? -18.312 22.094 -9.07 1 32.72 52 LEU A C 1
ATOM 424 O O . LEU A 1 52 ? -17.234 22.078 -8.453 1 32.72 52 LEU A O 1
ATOM 428 N N . ASP A 1 53 ? -19.016 23.047 -9.141 1 30.48 53 ASP A N 1
ATOM 429 C CA . ASP A 1 53 ? -18.75 24.172 -8.266 1 30.48 53 ASP A CA 1
ATOM 430 C C . ASP A 1 53 ? -19.125 23.859 -6.82 1 30.48 53 ASP A C 1
ATOM 432 O O . ASP A 1 53 ? -18.375 24.141 -5.898 1 30.48 53 ASP A O 1
ATOM 436 N N . SER A 1 54 ? -20.25 23.328 -6.68 1 32.66 54 SER A N 1
ATOM 437 C CA . SER A 1 54 ? -20.781 23.172 -5.332 1 32.66 54 SER A CA 1
ATOM 438 C C . SER A 1 54 ? -20.719 21.719 -4.863 1 32.66 54 SER A C 1
ATOM 440 O O . SER A 1 54 ? -20.922 21.438 -3.68 1 32.66 54 SER A O 1
ATOM 442 N N . GLY A 1 55 ? -20.094 20.781 -5.652 1 35.28 55 GLY A N 1
ATOM 443 C CA . GLY A 1 55 ? -19.984 19.344 -5.375 1 35.28 55 GLY A CA 1
ATOM 444 C C . GLY A 1 55 ? -21.312 18.703 -5.062 1 35.28 55 GLY A C 1
ATOM 445 O O . GLY A 1 55 ? -21.359 17.547 -4.645 1 35.28 55 GLY A O 1
ATOM 446 N N . ARG A 1 56 ? -22.359 19.375 -5.09 1 36.06 56 ARG A N 1
ATOM 447 C CA . ARG A 1 56 ? -23.719 18.906 -4.785 1 36.06 56 ARG A CA 1
ATOM 448 C C . ARG A 1 56 ? -24.25 18.016 -5.891 1 36.06 56 ARG A C 1
ATOM 450 O O . ARG A 1 56 ? -24.047 18.281 -7.074 1 36.06 56 ARG A O 1
ATOM 457 N N . ASN A 1 57 ? -24.578 16.75 -5.434 1 38.38 57 ASN A N 1
ATOM 458 C CA . ASN A 1 57 ? -25.281 15.82 -6.316 1 38.38 57 ASN A CA 1
ATOM 459 C C . ASN A 1 57 ? -26.75 16.234 -6.512 1 38.38 57 ASN A C 1
ATOM 461 O O . ASN A 1 57 ? -27.422 16.594 -5.551 1 38.38 57 ASN A O 1
ATOM 465 N N . TYR A 1 58 ? -27.047 16.5 -7.711 1 35.88 58 TYR A N 1
ATOM 466 C CA . TYR A 1 58 ? -28.438 16.75 -8.062 1 35.88 58 TYR A CA 1
ATOM 467 C C . TYR A 1 58 ? -29.031 15.57 -8.82 1 35.88 58 TYR A C 1
ATOM 469 O O . TYR A 1 58 ? -28.359 14.953 -9.648 1 35.88 58 TYR A O 1
ATOM 477 N N . THR A 1 59 ? -29.938 14.938 -8.172 1 40.78 59 THR A N 1
ATOM 478 C CA . THR A 1 59 ? -30.703 13.938 -8.898 1 40.78 59 THR A CA 1
ATOM 479 C C . THR A 1 59 ? -31.984 14.555 -9.484 1 40.78 59 THR A C 1
ATOM 481 O O . THR A 1 59 ? -32.75 15.211 -8.766 1 40.78 59 THR A O 1
ATOM 484 N N . PHE A 1 60 ? -31.969 14.633 -10.664 1 36.44 60 PHE A N 1
ATOM 485 C CA . PHE A 1 60 ? -33.156 15.109 -11.336 1 36.44 60 PHE A CA 1
ATOM 486 C C . PHE A 1 60 ? -33.969 13.945 -11.922 1 36.44 60 PHE A C 1
ATOM 488 O O . PHE A 1 60 ? -33.375 13.039 -12.531 1 36.44 60 PHE A O 1
ATOM 495 N N . GLN A 1 61 ? -35.062 13.695 -11.352 1 39.94 61 GLN A N 1
ATOM 496 C CA . GLN A 1 61 ? -36 12.75 -11.945 1 39.94 61 GLN A CA 1
ATOM 497 C C . GLN A 1 61 ? -36.875 13.414 -13.008 1 39.94 61 GLN A C 1
ATOM 499 O O . GLN A 1 61 ? -37.469 14.461 -12.758 1 39.94 61 GLN A O 1
ATOM 504 N N . PHE A 1 62 ? -36.594 13.07 -14.125 1 38.19 62 PHE A N 1
ATOM 505 C CA . PHE A 1 62 ? -37.469 13.57 -15.188 1 38.19 62 PHE A CA 1
ATOM 506 C C . PHE A 1 62 ? -38.5 12.523 -15.57 1 38.19 62 PHE A C 1
ATOM 508 O O . PHE A 1 62 ? -38.156 11.352 -15.758 1 38.19 62 PHE A O 1
ATOM 515 N N . GLU A 1 63 ? -39.625 12.82 -15.234 1 39.16 63 GLU A N 1
ATOM 516 C CA . GLU A 1 63 ? -40.781 12 -15.656 1 39.16 63 GLU A CA 1
ATOM 517 C C . GLU A 1 63 ? -40.938 12.039 -17.172 1 39.16 63 GLU A C 1
ATOM 519 O O . GLU A 1 63 ? -40.781 13.094 -17.797 1 39.16 63 GLU A O 1
ATOM 524 N N . LYS A 1 64 ? -40.812 10.93 -17.703 1 40.94 64 LYS A N 1
ATOM 525 C CA . LYS A 1 64 ? -41.094 10.789 -19.125 1 40.94 64 LYS A CA 1
ATOM 526 C C . LYS A 1 64 ? -42.375 11.539 -19.5 1 40.94 64 LYS A C 1
ATOM 528 O O . LYS A 1 64 ? -43.469 11.219 -19 1 40.94 64 LYS A O 1
ATOM 533 N N . GLN A 1 65 ? -42.25 12.812 -19.562 1 36 65 GLN A N 1
ATOM 534 C CA . GLN A 1 65 ? -43.469 13.25 -20.219 1 36 65 GLN A CA 1
ATOM 535 C C . GLN A 1 65 ? -43.656 12.531 -21.562 1 36 65 GLN A C 1
ATOM 537 O O . GLN A 1 65 ? -42.719 11.992 -22.109 1 36 65 GLN A O 1
ATOM 542 N N . THR A 1 66 ? -44.844 12.547 -22.203 1 34.94 66 THR A N 1
ATOM 543 C CA . THR A 1 66 ? -45.312 12.023 -23.484 1 34.94 66 THR A CA 1
ATOM 544 C C . THR A 1 66 ? -44.219 12.062 -24.531 1 34.94 66 THR A C 1
ATOM 546 O O . THR A 1 66 ? -44.438 11.648 -25.672 1 34.94 66 THR A O 1
ATOM 549 N N . VAL A 1 67 ? -43.25 12.93 -24.406 1 36.81 67 VAL A N 1
ATOM 550 C CA . VAL A 1 67 ? -42.438 13.102 -25.609 1 36.81 67 VAL A CA 1
ATOM 551 C C . VAL A 1 67 ? -41.219 12.164 -25.547 1 36.81 67 VAL A C 1
ATOM 553 O O . VAL A 1 67 ? -40.812 11.734 -24.453 1 36.81 67 VAL A O 1
ATOM 556 N N . GLY A 1 68 ? -40.844 11.484 -26.672 1 36.5 68 GLY A N 1
ATOM 557 C CA . GLY A 1 68 ? -39.812 10.492 -26.922 1 36.5 68 GLY A CA 1
ATOM 558 C C . GLY A 1 68 ? -38.531 10.781 -26.188 1 36.5 68 GLY A C 1
ATOM 559 O O . GLY A 1 68 ? -38.281 11.898 -25.719 1 36.5 68 GLY A O 1
ATOM 560 N N . LEU A 1 69 ? -37.781 9.727 -25.812 1 36.66 69 LEU A N 1
ATOM 561 C CA . LEU A 1 69 ? -36.531 9.766 -25.031 1 36.66 69 LEU A CA 1
ATOM 562 C C . LEU A 1 69 ? -35.625 10.898 -25.5 1 36.66 69 LEU A C 1
ATOM 564 O O . LEU A 1 69 ? -35.031 11.609 -24.688 1 36.66 69 LEU A O 1
ATOM 568 N N . ARG A 1 70 ? -35.688 11.164 -26.703 1 35.62 70 ARG A N 1
ATOM 569 C CA . ARG A 1 70 ? -34.844 12.211 -27.297 1 35.62 70 ARG A CA 1
ATOM 570 C C . ARG A 1 70 ? -35.312 13.594 -26.828 1 35.62 70 ARG A C 1
ATOM 572 O O . ARG A 1 70 ? -34.469 14.445 -26.5 1 35.62 70 ARG A O 1
ATOM 579 N N . THR A 1 71 ? -36.469 13.75 -26.844 1 41.44 71 THR A N 1
ATOM 580 C CA . THR A 1 71 ? -37.031 15.023 -26.438 1 41.44 71 THR A CA 1
ATOM 581 C C . THR A 1 71 ? -36.875 15.234 -24.938 1 41.44 71 THR A C 1
ATOM 583 O O . THR A 1 71 ? -36.594 16.344 -24.484 1 41.44 71 THR A O 1
ATOM 586 N N . THR A 1 72 ? -36.875 14.203 -24.188 1 36.94 72 THR A N 1
ATOM 587 C CA . THR A 1 72 ? -36.719 14.305 -22.734 1 36.94 72 THR A CA 1
ATOM 588 C C . THR A 1 72 ? -35.281 14.641 -22.359 1 36.94 72 THR A C 1
ATOM 590 O O . THR A 1 72 ? -35.031 15.5 -21.516 1 36.94 72 THR A O 1
ATOM 593 N N . VAL A 1 73 ? -34.406 13.992 -23 1 39.97 73 VAL A N 1
ATOM 594 C CA . VAL A 1 73 ? -33 14.305 -22.75 1 39.97 73 VAL A CA 1
ATOM 595 C C . VAL A 1 73 ? -32.719 15.734 -23.188 1 39.97 73 VAL A C 1
ATOM 597 O O . VAL A 1 73 ? -32.031 16.484 -22.469 1 39.97 73 VAL A O 1
ATOM 600 N N . ARG A 1 74 ? -33.312 16.141 -24.266 1 39.91 74 ARG A N 1
ATOM 601 C CA . ARG A 1 74 ? -33.156 17.516 -24.719 1 39.91 74 ARG A CA 1
ATOM 602 C C . ARG A 1 74 ? -33.781 18.5 -23.75 1 39.91 74 ARG A C 1
ATOM 604 O O . ARG A 1 74 ? -33.188 19.547 -23.453 1 39.91 74 ARG A O 1
ATOM 611 N N . HIS A 1 75 ? -34.812 18.188 -23.266 1 39.69 75 HIS A N 1
ATOM 612 C CA . HIS A 1 75 ? -35.469 19.062 -22.312 1 39.69 75 HIS A CA 1
ATOM 613 C C . HIS A 1 75 ? -34.75 19.094 -20.969 1 39.69 75 HIS A C 1
ATOM 615 O O . HIS A 1 75 ? -34.562 20.156 -20.359 1 39.69 75 HIS A O 1
ATOM 621 N N . CYS A 1 76 ? -34.219 18 -20.594 1 40.12 76 CYS A N 1
ATOM 622 C CA . CYS A 1 76 ? -33.469 17.953 -19.344 1 40.12 76 CYS A CA 1
ATOM 623 C C . CYS A 1 76 ? -32.156 18.719 -19.469 1 40.12 76 CYS A C 1
ATOM 625 O O . CYS A 1 76 ? -31.781 19.484 -18.562 1 40.12 76 CYS A O 1
ATOM 627 N N . LEU A 1 77 ? -31.609 18.531 -20.609 1 40.31 77 LEU A N 1
ATOM 628 C CA . LEU A 1 77 ? -30.391 19.281 -20.844 1 40.31 77 LEU A CA 1
ATOM 629 C C . LEU A 1 77 ? -30.688 20.781 -20.953 1 40.31 77 LEU A C 1
ATOM 631 O O . LEU A 1 77 ? -29.953 21.609 -20.422 1 40.31 77 LEU A O 1
ATOM 635 N N . LYS A 1 78 ? -31.781 21.078 -21.594 1 39.53 78 LYS A N 1
ATOM 636 C CA . LYS A 1 78 ? -32.1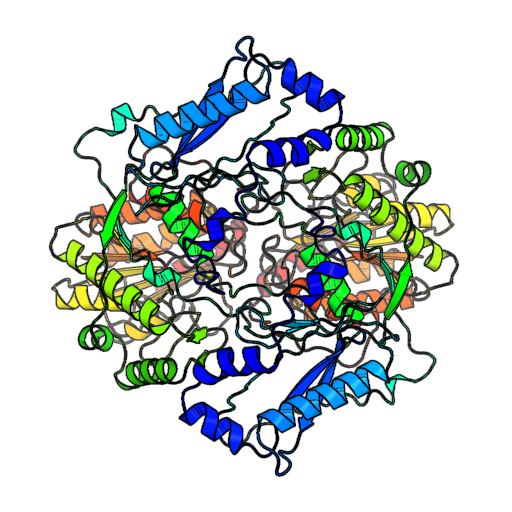88 22.469 -21.672 1 39.53 78 LYS A CA 1
ATOM 637 C C . LYS A 1 78 ? -32.531 23.031 -20.297 1 39.53 78 LYS A C 1
ATOM 639 O O . LYS A 1 78 ? -32.156 24.156 -19.969 1 39.53 78 LYS A O 1
ATOM 644 N N . ASN A 1 79 ? -33.312 22.359 -19.547 1 37.25 79 ASN A N 1
ATOM 645 C CA . ASN A 1 79 ? -33.656 22.828 -18.203 1 37.25 79 ASN A CA 1
ATOM 646 C C . ASN A 1 79 ? -32.406 22.891 -17.312 1 37.25 79 ASN A C 1
ATOM 648 O O . ASN A 1 79 ? -32.281 23.812 -16.516 1 37.25 79 ASN A O 1
ATOM 652 N N . TRP A 1 80 ? -31.609 21.938 -17.484 1 41.59 80 TRP A N 1
ATOM 653 C CA . TRP A 1 80 ? -30.359 21.953 -16.734 1 41.59 80 TRP A CA 1
ATOM 654 C C . TRP A 1 80 ? -29.469 23.109 -17.203 1 41.59 80 TRP A C 1
ATOM 656 O O . TRP A 1 80 ? -28.906 23.828 -16.375 1 41.59 80 TRP A O 1
ATOM 666 N N . VAL A 1 81 ? -29.344 23.203 -18.484 1 37.66 81 VAL A N 1
ATOM 667 C CA . VAL A 1 81 ? -28.609 24.375 -18.984 1 37.66 81 VAL A CA 1
ATOM 668 C C . VAL A 1 81 ? -29.297 25.656 -18.516 1 37.66 81 VAL A C 1
ATOM 670 O O . VAL A 1 81 ? -28.641 26.594 -18.078 1 37.66 81 VAL A O 1
ATOM 673 N N . SER A 1 82 ? -30.594 25.625 -18.594 1 38.66 82 SER A N 1
ATOM 674 C CA . SER A 1 82 ? -31.328 26.766 -18.062 1 38.66 82 SER A CA 1
ATOM 675 C C . SER A 1 82 ? -31.109 26.906 -16.562 1 38.66 82 SER A C 1
ATOM 677 O O . SER A 1 82 ? -30.938 28.031 -16.062 1 38.66 82 SER A O 1
ATOM 679 N N . TYR A 1 83 ? -31.094 25.875 -15.789 1 36.25 83 TYR A N 1
ATOM 680 C CA . TYR A 1 83 ? -30.812 25.938 -14.359 1 36.25 83 TYR A CA 1
ATOM 681 C C . TYR A 1 83 ? -29.375 26.344 -14.109 1 36.25 83 TYR A C 1
ATOM 683 O O . TYR A 1 83 ? -29.109 27.219 -13.266 1 36.25 83 TYR A O 1
ATOM 691 N N . VAL A 1 84 ? -28.453 25.75 -14.781 1 38.25 84 VAL A N 1
ATOM 692 C CA . VAL A 1 84 ? -27.062 26.141 -14.648 1 38.25 84 VAL A CA 1
ATOM 693 C C . VAL A 1 84 ? -26.875 27.562 -15.164 1 38.25 84 VAL A C 1
ATOM 695 O O . VAL A 1 84 ? -26.125 28.344 -14.57 1 38.25 84 VAL A O 1
ATOM 698 N N . GLN A 1 85 ? -27.453 27.812 -16.219 1 35.22 85 GLN A N 1
ATOM 699 C CA . GLN A 1 85 ? -27.422 29.203 -16.656 1 35.22 85 GLN A CA 1
ATOM 700 C C . GLN A 1 85 ? -28.078 30.125 -15.625 1 35.22 85 GLN A C 1
ATOM 702 O O . GLN A 1 85 ? -27.625 31.25 -15.414 1 35.22 85 GLN A O 1
ATOM 707 N N . HIS A 1 86 ? -29.125 29.734 -15.094 1 38.44 86 HIS A N 1
ATOM 708 C CA . HIS A 1 86 ? -29.781 30.594 -14.102 1 38.44 86 HIS A CA 1
ATOM 709 C C . HIS A 1 86 ? -29.016 30.578 -12.781 1 38.44 86 HIS A C 1
ATOM 711 O O . HIS A 1 86 ? -29.078 31.547 -12.023 1 38.44 86 HIS A O 1
ATOM 717 N N . HIS A 1 87 ? -28.453 29.484 -12.312 1 32.41 87 HIS A N 1
ATOM 718 C CA . HIS A 1 87 ? -27.781 29.438 -11.016 1 32.41 87 HIS A CA 1
ATOM 719 C C . HIS A 1 87 ? -26.266 29.484 -11.18 1 32.41 87 HIS A C 1
ATOM 721 O O . HIS A 1 87 ? -25.531 28.984 -10.32 1 32.41 87 HIS A O 1
ATOM 727 N N . ASN A 1 88 ? -25.484 30.359 -11.938 1 36.38 88 ASN A N 1
ATOM 728 C CA . ASN A 1 88 ? -24.25 31.109 -11.961 1 36.38 88 ASN A CA 1
ATOM 729 C C . ASN A 1 88 ? -23.422 30.812 -13.211 1 36.38 88 ASN A C 1
ATOM 731 O O . ASN A 1 88 ? -22.203 30.922 -13.195 1 36.38 88 ASN A O 1
ATOM 735 N N . ILE A 1 89 ? -23.938 30.031 -14.188 1 36.5 89 ILE A N 1
ATOM 736 C CA . ILE A 1 89 ? -23.094 30.031 -15.375 1 36.5 89 ILE A CA 1
ATOM 737 C C . ILE A 1 89 ? -23.156 31.406 -16.031 1 36.5 89 ILE A C 1
ATOM 739 O O . ILE A 1 89 ? -24.25 31.953 -16.25 1 36.5 89 ILE A O 1
ATOM 743 N N . GLU A 1 90 ? -22.125 32.156 -15.852 1 36.59 90 GLU A N 1
ATOM 744 C CA . GLU A 1 90 ? -22.094 33.469 -16.5 1 36.59 90 GLU A CA 1
ATOM 745 C C . GLU A 1 90 ? -22.5 33.375 -17.969 1 36.59 90 GLU A C 1
ATOM 747 O O . GLU A 1 90 ? -22.328 32.312 -18.594 1 36.59 90 GLU A O 1
ATOM 752 N N . GLU A 1 91 ? -23.094 34.312 -18.484 1 39.72 91 GLU A N 1
ATOM 753 C CA . GLU A 1 91 ? -23.312 34.625 -19.891 1 39.72 91 GLU A CA 1
ATOM 754 C C . GLU A 1 91 ? -22.047 34.406 -20.719 1 39.72 91 GLU A C 1
ATOM 756 O O . GLU A 1 91 ? -20.969 34.844 -20.344 1 39.72 91 GLU A O 1
ATOM 761 N N . GLY A 1 92 ? -21.906 33.344 -21.625 1 40.75 92 GLY A N 1
ATOM 762 C CA . GLY A 1 92 ? -20.797 32.969 -22.516 1 40.75 92 GLY A CA 1
ATOM 763 C C . GLY A 1 92 ? -20.172 31.656 -22.156 1 40.75 92 GLY A C 1
ATOM 764 O O . GLY A 1 92 ? -19.125 31.281 -22.719 1 40.75 92 GLY A O 1
ATOM 765 N N . SER A 1 93 ? -20.688 30.984 -21.203 1 35.12 93 SER A N 1
ATOM 766 C CA . SER A 1 93 ? -20.109 29.688 -20.844 1 35.12 93 SER A CA 1
ATOM 767 C C . SER A 1 93 ? -20.469 28.609 -21.859 1 35.12 93 SER A C 1
ATOM 769 O O . SER A 1 93 ? -21.547 28.656 -22.453 1 35.12 93 SER A O 1
ATOM 771 N N . GLU A 1 94 ? -19.469 28 -22.5 1 38 94 GLU A N 1
ATOM 772 C CA . GLU A 1 94 ? -19.672 26.906 -23.453 1 38 94 GLU A CA 1
ATOM 773 C C . GLU A 1 94 ? -19.812 25.578 -22.719 1 38 94 GLU A C 1
ATOM 775 O O . GLU A 1 94 ? -19.125 25.312 -21.734 1 38 94 GLU A O 1
ATOM 780 N N . ILE A 1 95 ? -20.969 24.938 -22.859 1 39.31 95 ILE A N 1
ATOM 781 C CA . ILE A 1 95 ? -21.219 23.609 -22.297 1 39.31 95 ILE A CA 1
ATOM 782 C C . ILE A 1 95 ? -20.812 22.547 -23.312 1 39.31 95 ILE A C 1
ATOM 784 O O . ILE A 1 95 ? -21.297 22.516 -24.438 1 39.31 95 ILE A O 1
ATOM 788 N N . LEU A 1 96 ? -19.734 21.969 -23.125 1 37.59 96 LEU A N 1
ATOM 789 C CA . LEU A 1 96 ? -19.281 20.891 -23.969 1 37.59 96 LEU A CA 1
ATOM 790 C C . LEU A 1 96 ? -19.719 19.531 -23.422 1 37.59 96 LEU A C 1
ATOM 792 O O . LEU A 1 96 ? -19.688 19.312 -22.203 1 37.59 96 LEU A O 1
ATOM 796 N N . PHE A 1 97 ? -20.562 18.859 -24.172 1 38.56 97 PHE A N 1
ATOM 797 C CA . PHE A 1 97 ? -20.984 17.5 -23.875 1 38.56 97 PHE A CA 1
ATOM 798 C C . PHE A 1 97 ? -20.062 16.484 -24.562 1 38.56 97 PHE A C 1
ATOM 800 O O . PHE A 1 97 ? -19.547 16.766 -25.656 1 38.56 97 PHE A O 1
ATOM 807 N N . GLY A 1 98 ? -19.391 15.719 -23.766 1 36.25 98 GLY A N 1
ATOM 808 C CA . GLY A 1 98 ? -18.672 14.609 -24.375 1 36.25 98 GLY A CA 1
ATOM 809 C C . GLY A 1 98 ? -18.844 13.305 -23.625 1 36.25 98 GLY A C 1
ATOM 810 O O . GLY A 1 98 ? -19.438 13.273 -22.547 1 36.25 98 GLY A O 1
ATOM 811 N N . TRP A 1 99 ? -18.828 12.234 -24.25 1 34.31 99 TRP A N 1
ATOM 812 C CA . TRP A 1 99 ? -18.844 10.906 -23.672 1 34.31 99 TRP A CA 1
ATOM 813 C C . TRP A 1 99 ? -17.438 10.492 -23.234 1 34.31 99 TRP A C 1
ATOM 815 O O . TRP A 1 99 ? -16.453 10.812 -23.906 1 34.31 99 TRP A O 1
ATOM 825 N N . ASP A 1 100 ? -17.438 10.211 -21.969 1 34.5 100 ASP A N 1
ATOM 826 C CA . ASP A 1 100 ? -16.141 9.641 -21.625 1 34.5 100 ASP A CA 1
ATOM 827 C C . ASP A 1 100 ? -16 8.219 -22.172 1 34.5 100 ASP A C 1
ATOM 829 O O . ASP A 1 100 ? -16.969 7.656 -22.703 1 34.5 100 ASP A O 1
ATOM 833 N N . ARG A 1 101 ? -14.828 7.691 -22.188 1 33.22 101 ARG A N 1
ATOM 834 C CA . ARG A 1 101 ? -14.531 6.398 -22.797 1 33.22 101 ARG A CA 1
ATOM 835 C C . ARG A 1 101 ? -15.422 5.305 -22.219 1 33.22 101 ARG A C 1
ATOM 837 O O . ARG A 1 101 ? -15.578 4.242 -22.812 1 33.22 101 ARG A O 1
ATOM 844 N N . SER A 1 102 ? -16.047 5.551 -21.156 1 33.19 102 SER A N 1
ATOM 845 C CA . SER A 1 102 ? -16.891 4.543 -20.531 1 33.19 102 SER A CA 1
ATOM 846 C C . SER A 1 102 ? -18.344 4.707 -20.953 1 33.19 102 SER A C 1
ATOM 848 O O . SER A 1 102 ? -19.234 4.016 -20.438 1 33.19 102 SER A O 1
ATOM 850 N N . GLY A 1 103 ? -18.609 5.578 -21.828 1 35.66 103 GLY A N 1
ATOM 851 C CA . GLY A 1 103 ? -19.953 5.75 -22.391 1 35.66 103 GLY A CA 1
ATOM 852 C C . GLY A 1 103 ? -20.797 6.746 -21.609 1 35.66 103 GLY A C 1
ATOM 853 O O . GLY A 1 103 ? -22.016 6.793 -21.781 1 35.66 103 GLY A O 1
ATOM 854 N N . TYR A 1 104 ? -20.141 7.398 -20.688 1 34.94 104 TYR A N 1
ATOM 855 C CA . TYR A 1 104 ? -20.906 8.398 -19.953 1 34.94 104 TYR A CA 1
ATOM 856 C C . TYR A 1 104 ? -20.875 9.75 -20.656 1 34.94 104 TYR A C 1
ATOM 858 O O . TYR A 1 104 ? -19.875 10.102 -21.297 1 34.94 104 TYR A O 1
ATOM 866 N N . LEU A 1 105 ? -21.984 10.352 -20.797 1 37.38 105 LEU A N 1
ATOM 867 C CA . LEU A 1 105 ? -22.109 11.703 -21.344 1 37.38 105 LEU A CA 1
ATOM 868 C C . LEU A 1 105 ? -21.438 12.719 -20.422 1 37.38 105 LEU A C 1
ATOM 870 O O . LEU A 1 105 ? -21.688 12.727 -19.219 1 37.38 105 LEU A O 1
ATOM 874 N N . MET A 1 106 ? -20.328 13.266 -20.906 1 37.31 106 MET A N 1
ATOM 875 C CA . MET A 1 106 ? -19.641 14.336 -20.203 1 37.31 106 MET A CA 1
ATOM 876 C C . MET A 1 106 ? -20.062 15.703 -20.75 1 37.31 106 MET A C 1
ATOM 878 O O . MET A 1 106 ? -20.234 15.867 -21.953 1 37.31 106 MET A O 1
ATOM 882 N N . LEU A 1 107 ? -20.656 16.484 -19.891 1 38.06 107 LEU A N 1
ATOM 883 C CA . LEU A 1 107 ? -20.953 17.859 -20.219 1 38.06 107 LEU A CA 1
ATOM 884 C C . LEU A 1 107 ? -19.922 18.812 -19.625 1 38.06 107 LEU A C 1
ATOM 886 O O . LEU A 1 107 ? -19.609 18.734 -18.438 1 38.06 107 LEU A O 1
ATOM 890 N N . LYS A 1 108 ? -19 19.375 -20.438 1 39.47 108 LYS A N 1
ATOM 891 C CA . LYS A 1 108 ? -18.078 20.453 -20.062 1 39.47 108 LYS A CA 1
ATOM 892 C C . LYS A 1 108 ? -18.656 21.828 -20.391 1 39.47 108 LYS A C 1
ATOM 894 O O . LYS A 1 108 ? -19.109 22.062 -21.5 1 39.47 108 LYS A O 1
ATOM 899 N N . ILE A 1 109 ? -18.922 22.594 -19.328 1 38.38 109 ILE A N 1
ATOM 900 C CA . ILE A 1 109 ? -19.312 23.984 -19.531 1 38.38 109 ILE A CA 1
ATOM 901 C C . ILE A 1 109 ? -18.094 24.891 -19.453 1 38.38 109 ILE A C 1
ATOM 903 O O . ILE A 1 109 ? -17.406 24.922 -18.438 1 38.38 109 ILE A O 1
ATOM 907 N N . LEU A 1 110 ? -17.453 25.266 -20.562 1 36.38 110 LEU A N 1
ATOM 908 C CA . LEU A 1 110 ? -16.359 26.219 -20.656 1 36.38 110 LEU A CA 1
ATOM 909 C C . LEU A 1 110 ? -16.891 27.656 -20.5 1 36.38 110 LEU A C 1
ATOM 911 O O . LEU A 1 110 ? -17.703 28.109 -21.297 1 36.38 110 LEU A O 1
ATOM 915 N N . GLY A 1 111 ? -17.188 27.984 -19.281 1 36.56 111 GLY A N 1
ATOM 916 C CA . GLY A 1 111 ? -17.391 29.422 -19.125 1 36.56 111 GLY A CA 1
ATOM 917 C C . GLY A 1 111 ? -16.125 30.188 -18.812 1 36.56 111 GLY A C 1
ATOM 918 O O . GLY A 1 111 ? -15.07 29.578 -18.594 1 36.56 111 GLY A O 1
ATOM 919 N N . HIS A 1 112 ? -16.109 31.609 -18.984 1 38.12 112 HIS A N 1
ATOM 920 C CA . HIS A 1 112 ? -14.984 32.469 -18.688 1 38.12 112 HIS A CA 1
ATOM 921 C C . HIS A 1 112 ? -14.148 31.938 -17.531 1 38.12 112 HIS A C 1
ATOM 923 O O . HIS A 1 112 ? -12.922 32.031 -17.547 1 38.12 112 HIS A O 1
ATOM 929 N N . ASN A 1 113 ? -14.484 32.125 -16.188 1 33.16 113 ASN A N 1
ATOM 930 C CA . ASN A 1 113 ? -13.719 31.953 -14.953 1 33.16 113 ASN A CA 1
ATOM 931 C C . ASN A 1 113 ? -13.883 30.531 -14.398 1 33.16 113 ASN A C 1
ATOM 933 O O . ASN A 1 113 ? -13.312 30.203 -13.352 1 33.16 113 ASN A O 1
ATOM 937 N N . ARG A 1 114 ? -15.094 29.844 -14.344 1 31.78 114 ARG A N 1
ATOM 938 C CA . ARG A 1 114 ? -15.258 28.688 -13.469 1 31.78 114 ARG A CA 1
ATOM 939 C C . ARG A 1 114 ? -15.617 27.453 -14.266 1 31.78 114 ARG A C 1
ATOM 941 O O . ARG A 1 114 ? -16.438 27.516 -15.188 1 31.78 114 ARG A O 1
ATOM 948 N N . MET A 1 115 ? -14.75 26.469 -14.43 1 29.09 115 MET A N 1
ATOM 949 C CA . MET A 1 115 ? -14.828 25.188 -15.141 1 29.09 115 MET A CA 1
ATOM 950 C C . MET A 1 115 ? -16 24.359 -14.641 1 29.09 115 MET A C 1
ATOM 952 O O . MET A 1 115 ? -16.344 24.406 -13.461 1 29.09 115 MET A O 1
ATOM 956 N N . ILE A 1 116 ? -16.891 23.703 -15.555 1 30.36 116 ILE A N 1
ATOM 957 C CA . ILE A 1 116 ? -18.172 23.062 -15.789 1 30.36 116 ILE A CA 1
ATOM 958 C C . ILE A 1 116 ? -18.156 21.625 -15.242 1 30.36 116 ILE A C 1
ATOM 960 O O . ILE A 1 116 ? -17.094 21 -15.172 1 30.36 116 ILE A O 1
ATOM 964 N N . TRP A 1 117 ? -19.438 21.094 -14.867 1 29.81 117 TRP A N 1
ATOM 965 C CA . TRP A 1 117 ? -20.094 20 -14.156 1 29.81 117 TRP A CA 1
ATOM 966 C C . TRP A 1 117 ? -20.156 18.75 -15.023 1 29.81 117 TRP A C 1
ATOM 968 O O . TRP A 1 117 ? -20.391 18.828 -16.234 1 29.81 117 TRP A O 1
ATOM 978 N N . VAL A 1 118 ? -19.438 17.672 -14.82 1 29.39 118 VAL A N 1
ATOM 979 C CA . VAL A 1 118 ? -19.5 16.422 -15.555 1 29.39 118 VAL A CA 1
ATOM 980 C C . VAL A 1 118 ? -20.609 15.547 -14.992 1 29.39 118 VAL A C 1
ATOM 982 O O . VAL A 1 118 ? -20.688 15.32 -13.781 1 29.39 118 VAL A O 1
ATOM 985 N N . LEU A 1 119 ? -21.781 15.391 -15.703 1 29.53 119 LEU A N 1
ATOM 986 C CA . LEU A 1 119 ? -22.938 14.539 -15.398 1 29.53 119 LEU A CA 1
ATOM 987 C C . LEU A 1 119 ? -22.672 13.102 -15.836 1 29.53 119 LEU A C 1
ATOM 989 O O . LEU A 1 119 ? -22.188 12.859 -16.953 1 29.53 119 LEU A O 1
ATOM 993 N N . ARG A 1 120 ? -22.344 12.25 -14.898 1 28.59 120 ARG A N 1
ATOM 994 C CA . ARG A 1 120 ? -22.312 10.836 -15.234 1 28.59 120 ARG A CA 1
ATOM 995 C C . ARG A 1 120 ? -23.672 10.188 -14.984 1 28.59 120 ARG A C 1
ATOM 997 O O . ARG A 1 120 ? -24.312 10.453 -13.969 1 28.59 120 ARG A O 1
ATOM 1004 N N . PHE A 1 121 ? -24.375 9.664 -16.016 1 27.2 121 PHE A N 1
ATOM 1005 C CA . PHE A 1 121 ? -25.625 8.922 -15.922 1 27.2 121 PHE A CA 1
ATOM 1006 C C . PHE A 1 121 ? -25.375 7.473 -15.523 1 27.2 121 PHE A C 1
ATOM 1008 O O . PHE A 1 121 ? -24.547 6.793 -16.141 1 27.2 121 PHE A O 1
ATOM 1015 N N . LEU A 1 122 ? -25.516 7.129 -14.164 1 26.14 122 LEU A N 1
ATOM 1016 C CA . LEU A 1 122 ? -25.469 5.758 -13.664 1 26.14 122 LEU A CA 1
ATOM 1017 C C . LEU A 1 122 ? -26.703 4.984 -14.078 1 26.14 122 LEU A C 1
ATOM 1019 O O . LEU A 1 122 ? -27.828 5.441 -13.852 1 26.14 122 LEU A O 1
ATOM 1023 N N . GLU A 1 123 ? -26.703 4.277 -15.117 1 25.8 123 GLU A N 1
ATOM 1024 C CA . GLU A 1 123 ? -27.781 3.299 -15.18 1 25.8 123 GLU A CA 1
ATOM 1025 C C . GLU A 1 123 ? -27.609 2.227 -14.102 1 25.8 123 GLU A C 1
ATOM 1027 O O . GLU A 1 123 ? -26.625 1.48 -14.109 1 25.8 123 GLU A O 1
ATOM 1032 N N . LYS A 1 124 ? -27.906 2.408 -12.766 1 26.31 124 LYS A N 1
ATOM 1033 C CA . LYS A 1 124 ? -28 1.412 -11.695 1 26.31 124 LYS A CA 1
ATOM 1034 C C . LYS A 1 124 ? -29.031 0.339 -12.039 1 26.31 124 LYS A C 1
ATOM 1036 O O . LYS A 1 124 ? -30.203 0.647 -12.266 1 26.31 124 LYS A O 1
ATOM 1041 N N . TYR A 1 125 ? -28.781 -0.709 -12.688 1 23.64 125 TYR A N 1
ATOM 1042 C CA . TYR A 1 125 ? -29.719 -1.822 -12.586 1 23.64 125 TYR A CA 1
ATOM 1043 C C . TYR A 1 125 ? -29.734 -2.389 -11.172 1 23.64 125 TYR A C 1
ATOM 1045 O O . TYR A 1 125 ? -28.719 -2.863 -10.664 1 23.64 125 TYR A O 1
ATOM 1053 N N . VAL A 1 126 ? -30.703 -1.986 -10.188 1 25.2 126 VAL A N 1
ATOM 1054 C CA . VAL A 1 126 ? -31.016 -2.508 -8.867 1 25.2 126 VAL A CA 1
ATOM 1055 C C . VAL A 1 126 ? -31.766 -3.836 -9 1 25.2 126 VAL A C 1
ATOM 1057 O O . VAL A 1 126 ? -32.844 -3.895 -9.578 1 25.2 126 VAL A O 1
ATOM 1060 N N . PRO A 1 127 ? -31.156 -4.988 -8.922 1 23.66 127 PRO A N 1
ATOM 1061 C CA . PRO A 1 127 ? -32.062 -6.141 -8.828 1 23.66 127 PRO A CA 1
ATOM 1062 C C . PRO A 1 127 ? -32.969 -6.062 -7.613 1 23.66 127 PRO A C 1
ATOM 1064 O O . PRO A 1 127 ? -32.656 -5.41 -6.621 1 23.66 127 PRO A O 1
ATOM 1067 N N . ARG A 1 128 ? -34.312 -6.75 -7.617 1 23.31 128 ARG A N 1
ATOM 1068 C CA . ARG A 1 128 ? -35.469 -6.844 -6.75 1 23.31 128 ARG A CA 1
ATOM 1069 C C . ARG A 1 128 ? -35.156 -7.578 -5.457 1 23.31 128 ARG A C 1
ATOM 1071 O O . ARG A 1 128 ? -36.062 -8.023 -4.738 1 23.31 128 ARG A O 1
ATOM 1078 N N . ARG A 1 129 ? -34.094 -8.148 -4.906 1 24.06 129 ARG A N 1
ATOM 1079 C CA . ARG A 1 129 ? -34.594 -8.82 -3.705 1 24.06 129 ARG A CA 1
ATOM 1080 C C . ARG A 1 129 ? -35.375 -7.863 -2.818 1 24.06 129 ARG A C 1
ATOM 1082 O O . ARG A 1 129 ? -35.219 -6.645 -2.912 1 24.06 129 ARG A O 1
ATOM 1089 N N . THR A 1 130 ? -36.344 -8.328 -1.828 1 22.25 130 THR A N 1
ATOM 1090 C CA . THR A 1 130 ? -37.312 -7.734 -0.905 1 22.25 130 THR A CA 1
ATOM 1091 C C . THR A 1 130 ? -36.688 -6.566 -0.152 1 22.25 130 THR A C 1
ATOM 1093 O O . THR A 1 130 ? -37.188 -5.445 -0.194 1 22.25 130 THR A O 1
ATOM 1096 N N . GLY A 1 131 ? -36.469 -6.82 1.258 1 22.45 131 GLY A N 1
ATOM 1097 C CA . GLY A 1 131 ? -36.438 -5.727 2.217 1 22.45 131 GLY A CA 1
ATOM 1098 C C . GLY A 1 131 ? -35.25 -4.812 2.059 1 22.45 131 GLY A C 1
ATOM 1099 O O . GLY A 1 131 ? -34.094 -5.234 2.26 1 22.45 131 GLY A O 1
ATOM 1100 N N . THR A 1 132 ? -35.25 -4.172 1.203 1 21.84 132 THR A N 1
ATOM 1101 C CA . THR A 1 132 ? -34.344 -3.16 0.662 1 21.84 132 THR A CA 1
ATOM 1102 C C . THR A 1 132 ? -33.906 -2.174 1.747 1 21.84 132 THR A C 1
ATOM 1104 O O . THR A 1 132 ? -34.75 -1.376 2.217 1 21.84 132 THR A O 1
ATOM 1107 N N . ARG A 1 133 ? -33.281 -2.783 2.904 1 21.42 133 ARG A N 1
ATOM 1108 C CA . ARG A 1 133 ? -33.125 -1.758 3.928 1 21.42 133 ARG A CA 1
ATOM 1109 C C . ARG A 1 133 ? -32.531 -0.483 3.334 1 21.42 133 ARG A C 1
ATOM 1111 O O . ARG A 1 133 ? -31.5 -0.525 2.65 1 21.42 133 ARG A O 1
ATOM 1118 N N . THR A 1 134 ? -33.406 0.357 2.924 1 19.88 134 THR A N 1
ATOM 1119 C CA . THR A 1 134 ? -33.188 1.756 2.582 1 19.88 134 THR A CA 1
ATOM 1120 C C . THR A 1 134 ? -32.188 2.395 3.557 1 19.88 134 THR A C 1
ATOM 1122 O O . THR A 1 134 ? -32.469 2.523 4.746 1 19.88 134 THR A O 1
ATOM 1125 N N . ARG A 1 135 ? -31.078 1.786 3.648 1 21.31 135 ARG A N 1
ATOM 1126 C CA . ARG A 1 135 ? -30.312 2.59 4.598 1 21.31 135 ARG A CA 1
ATOM 1127 C C . ARG A 1 135 ? -30.375 4.07 4.246 1 21.31 135 ARG A C 1
ATOM 1129 O O . ARG A 1 135 ? -30.125 4.457 3.104 1 21.31 135 ARG A O 1
ATOM 1136 N N . ARG A 1 136 ? -31.391 4.707 4.895 1 20.27 136 ARG A N 1
ATOM 1137 C CA . ARG A 1 136 ? -31.594 6.152 4.918 1 20.27 136 ARG A CA 1
ATOM 1138 C C . ARG A 1 136 ? -30.266 6.883 5.113 1 20.27 136 ARG A C 1
ATOM 1140 O O . ARG A 1 136 ? -29.562 6.656 6.102 1 20.27 136 ARG A O 1
ATOM 1147 N N . VAL A 1 137 ? -29.469 6.766 4.098 1 22.2 137 VAL A N 1
ATOM 1148 C CA . VAL A 1 137 ? -28.484 7.812 4.34 1 22.2 137 VAL A CA 1
ATOM 1149 C C . VAL A 1 137 ? -29.203 9.117 4.703 1 22.2 137 VAL A C 1
ATOM 1151 O O . VAL A 1 137 ? -29.969 9.648 3.906 1 22.2 137 VAL A O 1
ATOM 1154 N N . GLU A 1 138 ? -29.906 9.094 5.863 1 22.2 138 GLU A N 1
ATOM 1155 C CA . GLU A 1 138 ? -30.469 10.344 6.344 1 22.2 138 GLU A CA 1
ATOM 1156 C C . GLU A 1 138 ? -29.578 11.531 5.977 1 22.2 138 GLU A C 1
ATOM 1158 O O . GLU A 1 138 ? -28.391 11.555 6.316 1 22.2 138 GLU A O 1
ATOM 1163 N N . LEU A 1 139 ? -29.797 11.938 4.758 1 22.91 139 LEU A N 1
ATOM 1164 C CA . LEU A 1 139 ? -29.328 13.289 4.484 1 22.91 139 LEU A CA 1
ATOM 1165 C C . LEU A 1 139 ? -29.5 14.188 5.707 1 22.91 139 LEU A C 1
ATOM 1167 O O . LEU A 1 139 ? -30.594 14.266 6.273 1 22.91 139 LEU A O 1
ATOM 1171 N N . TYR A 1 140 ? -28.594 14.039 6.617 1 23.91 140 TYR A N 1
ATOM 1172 C CA . TYR A 1 140 ? -28.688 14.992 7.719 1 23.91 140 TYR A CA 1
ATOM 1173 C C . TYR A 1 140 ? -29.203 16.344 7.23 1 23.91 140 TYR A C 1
ATOM 1175 O O . TYR A 1 140 ? -28.891 16.766 6.113 1 23.91 140 TYR A O 1
ATOM 1183 N N . ASN A 1 141 ? -30.406 16.625 7.41 1 23.31 141 ASN A N 1
ATOM 1184 C CA . ASN A 1 141 ? -31.047 17.938 7.32 1 23.31 141 ASN A CA 1
ATOM 1185 C C . ASN A 1 141 ? -30.062 19.078 7.598 1 23.31 141 ASN A C 1
ATOM 1187 O O . ASN A 1 141 ? -29.484 19.141 8.68 1 23.31 141 ASN A O 1
ATOM 1191 N N . SER A 1 142 ? -29.406 19.578 6.609 1 27.06 142 SER A N 1
ATOM 1192 C CA . SER A 1 142 ? -28.531 20.75 6.594 1 27.06 142 SER A CA 1
ATOM 1193 C C . SER A 1 142 ? -29.109 21.875 7.445 1 27.06 142 SER A C 1
ATOM 1195 O O . SER A 1 142 ? -28.547 22.969 7.508 1 27.06 142 SER A O 1
ATOM 1197 N N . ARG A 1 143 ? -30.469 21.938 7.773 1 27.67 143 ARG A N 1
ATOM 1198 C CA . ARG A 1 143 ? -30.969 23.156 8.398 1 27.67 143 ARG A CA 1
ATOM 1199 C C . ARG A 1 143 ? -30.203 23.484 9.672 1 27.67 143 ARG A C 1
ATOM 1201 O O . ARG A 1 143 ? -30.125 24.641 10.07 1 27.67 143 ARG A O 1
ATOM 1208 N N . HIS A 1 144 ? -30.125 22.469 10.492 1 29.06 144 HIS A N 1
ATOM 1209 C CA . HIS A 1 144 ? -29.594 22.844 11.797 1 29.06 144 HIS A CA 1
ATOM 1210 C C . HIS A 1 144 ? -28.125 23.25 11.695 1 29.06 144 HIS A C 1
ATOM 1212 O O . HIS A 1 144 ? -27.469 23.469 12.711 1 29.06 144 HIS A O 1
ATOM 1218 N N . PHE A 1 145 ? -27.578 22.984 10.531 1 30.97 145 PHE A N 1
ATOM 1219 C CA . PHE A 1 145 ? -26.172 23.297 10.406 1 30.97 145 PHE A CA 1
ATOM 1220 C C . PHE A 1 145 ? -25.953 24.812 10.461 1 30.97 145 PHE A C 1
ATOM 1222 O O . PHE A 1 145 ? -24.812 25.281 10.398 1 30.97 145 PHE A O 1
ATOM 1229 N N . LEU A 1 146 ? -26.984 25.531 9.977 1 31.36 146 LEU A N 1
ATOM 1230 C CA . LEU A 1 146 ? -26.734 26.969 9.836 1 31.36 146 LEU A CA 1
ATOM 1231 C C . LEU A 1 146 ? -26.516 27.625 11.203 1 31.36 146 LEU A C 1
ATOM 1233 O O . LEU A 1 146 ? -26.641 28.844 11.336 1 31.36 146 LEU A O 1
ATOM 1237 N N . ASP A 1 147 ? -26.781 26.891 12.195 1 32.62 147 ASP A N 1
ATOM 1238 C CA . ASP A 1 147 ? -26.562 27.797 13.328 1 32.62 147 ASP A CA 1
ATOM 1239 C C . ASP A 1 147 ? -25.219 28.531 13.195 1 32.62 147 ASP A C 1
ATOM 1241 O O . ASP A 1 147 ? -24.234 27.953 12.727 1 32.62 147 ASP A O 1
ATOM 1245 N N . SER A 1 148 ? -25.234 29.828 13.172 1 38.38 148 SER A N 1
ATOM 1246 C CA . SER A 1 148 ? -24.266 30.922 13.117 1 38.38 148 SER A CA 1
ATOM 1247 C C . SER A 1 148 ? -22.922 30.484 13.664 1 38.38 148 SER A C 1
ATOM 1249 O O . SER A 1 148 ? -21.875 30.922 13.18 1 38.38 148 SER A O 1
ATOM 1251 N N . LYS A 1 149 ? -22.781 30.031 14.891 1 49.28 149 LYS A N 1
ATOM 1252 C CA . LYS A 1 149 ? -21.516 30.078 15.617 1 49.28 149 LYS A CA 1
ATOM 1253 C C . LYS A 1 149 ? -20.703 28.828 15.344 1 49.28 149 LYS A C 1
ATOM 1255 O O . LYS A 1 149 ? -20 28.328 16.219 1 49.28 149 LYS A O 1
ATOM 1260 N N . ARG A 1 150 ? -20.906 27.984 14.32 1 59.53 150 ARG A N 1
ATOM 1261 C CA . ARG A 1 150 ? -20.219 26.703 14.18 1 59.53 150 ARG A CA 1
ATOM 1262 C C . ARG A 1 150 ? -18.734 26.891 13.898 1 59.53 150 ARG A C 1
ATOM 1264 O O . ARG A 1 150 ? -18.359 27.766 13.109 1 59.53 150 ARG A O 1
ATOM 1271 N N . GLU A 1 151 ? -18.062 26.266 14.609 1 85.94 151 GLU A N 1
ATOM 1272 C CA . GLU A 1 151 ? -16.609 26.312 14.5 1 85.94 151 GLU A CA 1
ATOM 1273 C C . GLU A 1 151 ? -16.141 25.766 13.148 1 85.94 151 GLU A C 1
ATOM 1275 O O . GLU A 1 151 ? -16.688 24.766 12.656 1 85.94 151 GLU A O 1
ATOM 1280 N N . LYS A 1 152 ? -15.531 26.562 12.312 1 94.06 152 LYS A N 1
ATOM 1281 C CA . LYS A 1 152 ? -15.016 26.203 10.992 1 94.06 152 LYS A CA 1
ATOM 1282 C C . LYS A 1 152 ? -13.523 25.906 11.055 1 94.06 152 LYS A C 1
ATOM 1284 O O . LYS A 1 152 ? -12.82 26.406 11.93 1 94.06 152 LYS A O 1
ATOM 1289 N N . ILE A 1 153 ? -13.117 25.031 10.133 1 98 153 ILE A N 1
ATOM 1290 C CA . ILE A 1 153 ? -11.695 24.875 9.891 1 98 153 ILE A CA 1
ATOM 1291 C C . ILE A 1 153 ? -11.242 25.828 8.797 1 98 153 ILE A C 1
ATOM 1293 O O . ILE A 1 153 ? -11.828 25.859 7.711 1 98 153 ILE A O 1
ATOM 1297 N N . HIS A 1 154 ? -10.281 26.656 9.125 1 98.69 154 HIS A N 1
ATOM 1298 C CA . HIS A 1 154 ? -9.695 27.562 8.148 1 98.69 154 HIS A CA 1
ATOM 1299 C C . HIS A 1 154 ? -8.555 26.891 7.391 1 98.69 154 HIS A C 1
ATOM 1301 O O . HIS A 1 154 ? -7.492 26.625 7.961 1 98.69 154 HIS A O 1
ATOM 1307 N N . VAL A 1 155 ? -8.789 26.594 6.09 1 98.88 155 VAL A N 1
ATOM 1308 C CA . VAL A 1 155 ? -7.836 25.875 5.258 1 98.88 155 VAL A CA 1
ATOM 1309 C C . VAL A 1 155 ? -7.043 26.859 4.398 1 98.88 155 VAL A C 1
ATOM 1311 O O . VAL A 1 155 ? -7.629 27.688 3.689 1 98.88 155 VAL A O 1
ATOM 1314 N N . PHE A 1 156 ? -5.762 26.828 4.512 1 98.88 156 PHE A N 1
ATOM 1315 C CA . PHE A 1 156 ? -4.855 27.625 3.697 1 98.88 156 PHE A CA 1
ATOM 1316 C C . PHE A 1 156 ? -4.273 26.797 2.559 1 98.88 156 PHE A C 1
ATOM 1318 O O . PHE A 1 156 ? -3.707 25.719 2.791 1 98.88 156 PHE A O 1
ATOM 1325 N N . TRP A 1 157 ? -4.391 27.281 1.311 1 98.06 157 TRP A N 1
ATOM 1326 C CA . TRP A 1 157 ? -4.098 26.469 0.137 1 98.06 157 TRP A CA 1
ATOM 1327 C C . TRP A 1 157 ? -3.744 27.344 -1.061 1 98.06 157 TRP A C 1
ATOM 1329 O O . TRP A 1 157 ? -4.285 28.438 -1.215 1 98.06 157 TRP A O 1
ATOM 1339 N N . GLU A 1 158 ? -2.785 26.844 -1.833 1 96.56 158 GLU A N 1
ATOM 1340 C CA . GLU A 1 158 ? -2.43 27.422 -3.123 1 96.56 158 GLU A CA 1
ATOM 1341 C C . GLU A 1 158 ? -2.383 26.359 -4.215 1 96.56 158 GLU A C 1
ATOM 1343 O O . GLU A 1 158 ? -1.62 25.391 -4.121 1 96.56 158 GLU A O 1
ATOM 1348 N N . ASP A 1 159 ? -3.057 26.547 -5.32 1 93.88 159 ASP A N 1
ATOM 1349 C CA . ASP A 1 159 ? -3.184 25.547 -6.383 1 93.88 159 ASP A CA 1
ATOM 1350 C C . ASP A 1 159 ? -1.848 25.328 -7.09 1 93.88 159 ASP A C 1
ATOM 1352 O O . ASP A 1 159 ? -1.616 24.266 -7.664 1 93.88 159 ASP A O 1
ATOM 1356 N N . ARG A 1 160 ? -0.957 26.359 -7.055 1 94.12 160 ARG A N 1
ATOM 1357 C CA . ARG A 1 160 ? 0.331 26.281 -7.734 1 94.12 160 ARG A CA 1
ATOM 1358 C C . ARG A 1 160 ? 1.186 25.156 -7.16 1 94.12 160 ARG A C 1
ATOM 1360 O O . ARG A 1 160 ? 2.154 24.719 -7.785 1 94.12 160 ARG A O 1
ATOM 1367 N N . MET A 1 161 ? 0.819 24.594 -5.996 1 95.44 161 MET A N 1
ATOM 1368 C CA . MET A 1 161 ? 1.562 23.5 -5.371 1 95.44 161 MET A CA 1
ATOM 1369 C C . MET A 1 161 ? 1.353 22.188 -6.129 1 95.44 161 MET A C 1
ATOM 1371 O O . MET A 1 161 ? 2.088 21.219 -5.922 1 95.44 161 MET A O 1
ATOM 1375 N N . LEU A 1 162 ? 0.348 22.125 -7 1 92.5 162 LEU A N 1
ATOM 1376 C CA . LEU A 1 162 ? 0.052 20.922 -7.766 1 92.5 162 LEU A CA 1
ATOM 1377 C C . LEU A 1 162 ? 0.884 20.859 -9.039 1 92.5 162 LEU A C 1
ATOM 1379 O O . LEU A 1 162 ? 0.914 19.844 -9.727 1 92.5 162 LEU A O 1
ATOM 1383 N N . LYS A 1 163 ? 1.518 21.922 -9.391 1 83.44 163 LYS A N 1
ATOM 1384 C CA . LYS A 1 163 ? 2.156 22.047 -10.695 1 83.44 163 LYS A CA 1
ATOM 1385 C C . LYS A 1 163 ? 3.406 21.172 -10.781 1 83.44 163 LYS A C 1
ATOM 1387 O O . LYS A 1 163 ? 3.842 20.812 -11.875 1 83.44 163 LYS A O 1
ATOM 1392 N N . TYR A 1 164 ? 3.865 20.891 -9.711 1 74.75 164 TYR A N 1
ATOM 1393 C CA . TYR A 1 164 ? 5.039 20.031 -9.719 1 74.75 164 TYR A CA 1
ATOM 1394 C C . TYR A 1 164 ? 4.66 18.594 -10.062 1 74.75 164 TYR A C 1
ATOM 1396 O O . TYR A 1 164 ? 3.719 18.047 -9.484 1 74.75 164 TYR A O 1
ATOM 1404 N N . ILE A 1 165 ? 5.172 18.203 -11.289 1 65.56 165 ILE A N 1
ATOM 1405 C CA . ILE A 1 165 ? 4.867 16.828 -11.703 1 65.56 165 ILE A CA 1
ATOM 1406 C C . ILE A 1 165 ? 6.023 15.906 -11.336 1 65.56 165 ILE A C 1
ATOM 1408 O O . ILE A 1 165 ? 7.172 16.156 -11.711 1 65.56 165 ILE A O 1
ATOM 1412 N N . PRO A 1 166 ? 5.492 14.945 -10.609 1 64.69 166 PRO A N 1
ATOM 1413 C CA . PRO A 1 166 ? 6.512 14.008 -10.125 1 64.69 166 PRO A CA 1
ATOM 1414 C C . PRO A 1 166 ? 7.168 13.219 -11.258 1 64.69 166 PRO A C 1
ATOM 1416 O O . PRO A 1 166 ? 6.668 13.203 -12.383 1 64.69 166 PRO A O 1
ATOM 1419 N N . SER A 1 167 ? 8.289 12.711 -11.102 1 72.38 167 SER A N 1
ATOM 1420 C CA . SER A 1 167 ? 9 11.742 -11.93 1 72.38 167 SER A CA 1
ATOM 1421 C C . SER A 1 167 ? 8.219 10.438 -12.031 1 72.38 167 SER A C 1
ATOM 1423 O O . SER A 1 167 ? 7.324 10.172 -11.219 1 72.38 167 SER A O 1
ATOM 1425 N N . TRP A 1 168 ? 8.172 9.789 -13.195 1 84.19 168 TRP A N 1
ATOM 1426 C CA . TRP A 1 168 ? 7.594 8.477 -13.43 1 84.19 168 TRP A CA 1
ATOM 1427 C C . TRP A 1 168 ? 8.672 7.395 -13.398 1 84.19 168 TRP A C 1
ATOM 1429 O O . TRP A 1 168 ? 9.773 7.598 -13.906 1 84.19 168 TRP A O 1
ATOM 1439 N N . GLY A 1 169 ? 8.422 6.32 -12.773 1 88.94 169 GLY A N 1
ATOM 1440 C CA . GLY A 1 169 ? 9.383 5.23 -12.695 1 88.94 169 GLY A CA 1
ATOM 1441 C C . GLY A 1 169 ? 8.867 4.039 -11.906 1 88.94 169 GLY A C 1
ATOM 1442 O O . GLY A 1 169 ? 7.695 3.684 -11.992 1 88.94 169 GLY A O 1
ATOM 1443 N N . VAL A 1 170 ? 9.758 3.406 -11.289 1 89.25 170 VAL A N 1
ATOM 1444 C CA . VAL A 1 170 ? 9.445 2.27 -10.43 1 89.25 170 VAL A CA 1
ATOM 1445 C C . VAL A 1 170 ? 9.211 2.752 -9 1 89.25 170 VAL A C 1
ATOM 1447 O O . VAL A 1 170 ? 10.164 3.053 -8.273 1 89.25 170 VAL A O 1
ATOM 1450 N N . PHE A 1 171 ? 7.93 2.846 -8.617 1 89.12 171 PHE A N 1
ATOM 1451 C CA . PHE A 1 171 ? 7.484 3.305 -7.309 1 89.12 171 PHE A CA 1
ATOM 1452 C C . PHE A 1 171 ? 8.086 4.664 -6.98 1 89.12 171 PHE A C 1
ATOM 1454 O O . PHE A 1 171 ? 7.773 5.664 -7.633 1 89.12 171 PHE A O 1
ATOM 1461 N N . ASP A 1 172 ? 9.031 4.703 -5.984 1 87.38 172 ASP A N 1
ATOM 1462 C CA . ASP A 1 172 ? 9.555 6.02 -5.637 1 87.38 172 ASP A CA 1
ATOM 1463 C C . ASP A 1 172 ? 10.945 6.238 -6.234 1 87.38 172 ASP A C 1
ATOM 1465 O O . ASP A 1 172 ? 11.664 7.156 -5.832 1 87.38 172 ASP A O 1
ATOM 1469 N N . ASP A 1 173 ? 11.188 5.238 -7.164 1 82.31 173 ASP A N 1
ATOM 1470 C CA . ASP A 1 173 ? 12.398 5.41 -7.969 1 82.31 173 ASP A CA 1
ATOM 1471 C C . ASP A 1 173 ? 12.07 6.023 -9.328 1 82.31 173 ASP A C 1
ATOM 1473 O O . ASP A 1 173 ? 11.25 5.488 -10.07 1 82.31 173 ASP A O 1
ATOM 1477 N N . SER A 1 174 ? 12.414 7.133 -9.586 1 75.44 174 SER A N 1
ATOM 1478 C CA . SER A 1 174 ? 12.109 7.891 -10.789 1 75.44 174 SER A CA 1
ATOM 1479 C C . SER A 1 174 ? 12.938 7.395 -11.977 1 75.44 174 SER A C 1
ATOM 1481 O O . SER A 1 174 ? 13.414 8.195 -12.781 1 75.44 174 SER A O 1
ATOM 1483 N N . PHE A 1 175 ? 13.016 6.012 -12 1 80.5 175 PHE A N 1
ATOM 1484 C CA . PHE A 1 175 ? 13.836 5.422 -13.055 1 80.5 175 PHE A CA 1
ATOM 1485 C C . PHE A 1 175 ? 13.023 4.434 -13.883 1 80.5 175 PHE A C 1
ATOM 1487 O O . PHE A 1 175 ? 12.172 3.713 -13.344 1 80.5 175 PHE A O 1
ATOM 1494 N N . ASP A 1 176 ? 13.188 4.52 -15.203 1 86.19 176 ASP A N 1
ATOM 1495 C CA . ASP A 1 176 ? 12.648 3.516 -16.109 1 86.19 176 ASP A CA 1
ATOM 1496 C C . ASP A 1 176 ? 13.672 2.414 -16.391 1 86.19 176 ASP A C 1
ATOM 1498 O O . ASP A 1 176 ? 14.672 2.645 -17.062 1 86.19 176 ASP A O 1
ATOM 1502 N N . PRO A 1 177 ? 13.406 1.194 -15.875 1 88.69 177 PRO A N 1
ATOM 1503 C CA . PRO A 1 177 ? 14.383 0.122 -16.094 1 88.69 177 PRO A CA 1
ATOM 1504 C C . PRO A 1 177 ? 14.445 -0.325 -17.562 1 88.69 177 PRO A C 1
ATOM 1506 O O . PRO A 1 177 ? 15.375 -1.043 -17.938 1 88.69 177 PRO A O 1
ATOM 1509 N N . GLY A 1 178 ? 13.484 0.037 -18.297 1 87.38 178 GLY A N 1
ATOM 1510 C CA . GLY A 1 178 ? 13.508 -0.242 -19.719 1 87.38 178 GLY A CA 1
ATOM 1511 C C . GLY A 1 178 ? 12.758 -1.507 -20.094 1 87.38 178 GLY A C 1
ATOM 1512 O O . GLY A 1 178 ? 12.617 -1.824 -21.281 1 87.38 178 GLY A O 1
ATOM 1513 N N . PHE A 1 179 ? 12.203 -2.223 -19.078 1 92.31 179 PHE A N 1
ATOM 1514 C CA . PHE A 1 179 ? 11.578 -3.498 -19.406 1 92.31 179 PHE A CA 1
ATOM 1515 C C . PHE A 1 179 ? 10.219 -3.621 -18.719 1 92.31 179 PHE A C 1
ATOM 1517 O O . PHE A 1 179 ? 9.711 -4.727 -18.531 1 92.31 179 PHE A O 1
ATOM 1524 N N . LEU A 1 180 ? 9.672 -2.527 -18.312 1 93.94 180 LEU A N 1
ATOM 1525 C CA . LEU A 1 180 ? 8.297 -2.49 -17.828 1 93.94 180 LEU A CA 1
ATOM 1526 C C . LEU A 1 180 ? 7.395 -1.768 -18.828 1 93.94 180 LEU A C 1
ATOM 1528 O O . LEU A 1 180 ? 7.797 -0.763 -19.422 1 93.94 180 LEU A O 1
ATOM 1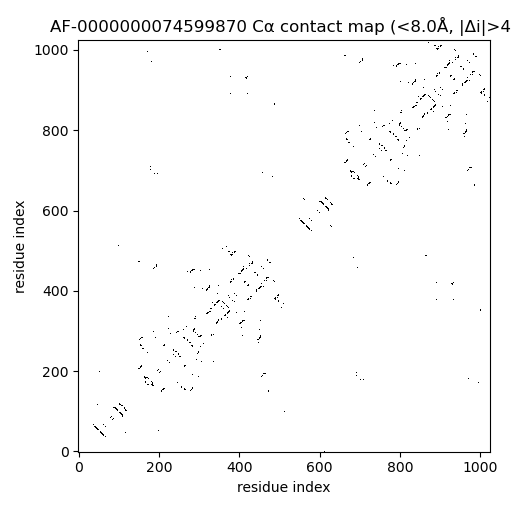532 N N . ASP A 1 181 ? 6.188 -2.264 -19 1 92.12 181 ASP A N 1
ATOM 1533 C CA . ASP A 1 181 ? 5.211 -1.646 -19.891 1 92.12 181 ASP A CA 1
ATOM 1534 C C . ASP A 1 181 ? 4.594 -0.403 -19.25 1 92.12 181 ASP A C 1
ATOM 1536 O O . ASP A 1 181 ? 4.215 0.538 -19.953 1 92.12 181 ASP A O 1
ATOM 1540 N N . VAL A 1 182 ? 4.438 -0.469 -17.984 1 91.5 182 VAL A N 1
ATOM 1541 C CA . VAL A 1 182 ? 3.713 0.582 -17.281 1 91.5 182 VAL A CA 1
ATOM 1542 C C . VAL A 1 182 ? 4.559 1.104 -16.125 1 91.5 182 VAL A C 1
ATOM 1544 O O . VAL A 1 182 ? 4.945 0.339 -15.234 1 91.5 182 VAL A O 1
ATOM 1547 N N . LEU A 1 183 ? 4.949 2.316 -16.219 1 91.25 183 LEU A N 1
ATOM 1548 C CA . LEU A 1 183 ? 5.57 2.996 -15.094 1 91.25 183 LEU A CA 1
ATOM 1549 C C . LEU A 1 183 ? 4.52 3.697 -14.234 1 91.25 183 LEU A C 1
ATOM 1551 O O . LEU A 1 183 ? 3.346 3.754 -14.609 1 91.25 183 LEU A O 1
ATOM 1555 N N . GLU A 1 184 ? 4.855 4.098 -13.078 1 89.38 184 GLU A N 1
ATOM 1556 C CA . GLU A 1 184 ? 3.924 4.793 -12.195 1 89.38 184 GLU A CA 1
ATOM 1557 C C . GLU A 1 184 ? 4.504 6.121 -11.719 1 89.38 184 GLU A C 1
ATOM 1559 O O . GLU A 1 184 ? 5.719 6.316 -11.742 1 89.38 184 GLU A O 1
ATOM 1564 N N . PRO A 1 185 ? 3.59 7.062 -11.398 1 88 185 PRO A N 1
ATOM 1565 C CA . PRO A 1 185 ? 4.109 8.305 -10.82 1 88 185 PRO A CA 1
ATOM 1566 C C . PRO A 1 185 ? 4.723 8.094 -9.438 1 88 185 PRO A C 1
ATOM 1568 O O . PRO A 1 185 ? 4.328 7.184 -8.711 1 88 185 PRO A O 1
ATOM 1571 N N . HIS A 1 186 ? 5.715 8.938 -9.164 1 91.75 186 HIS A N 1
ATOM 1572 C CA . HIS A 1 186 ? 6.234 8.984 -7.797 1 91.75 186 HIS A CA 1
ATOM 1573 C C . HIS A 1 186 ? 5.102 9.094 -6.781 1 91.75 186 HIS A C 1
ATOM 1575 O O . HIS A 1 186 ? 4.121 9.805 -7.012 1 91.75 186 HIS A O 1
ATOM 1581 N N . PRO A 1 187 ? 5.164 8.32 -5.629 1 92.31 187 PRO A N 1
ATOM 1582 C CA . PRO A 1 187 ? 4.082 8.398 -4.645 1 92.31 187 PRO A CA 1
ATOM 1583 C C . PRO A 1 187 ? 3.736 9.836 -4.258 1 92.31 187 PRO A C 1
ATOM 1585 O O . PRO A 1 187 ? 2.564 10.156 -4.051 1 92.31 187 PRO A O 1
ATOM 1588 N N . GLU A 1 188 ? 4.773 10.641 -4.09 1 92.94 188 GLU A N 1
ATOM 1589 C CA . GLU A 1 188 ? 4.527 12.062 -3.855 1 92.94 188 GLU A CA 1
ATOM 1590 C C . GLU A 1 188 ? 4.156 12.773 -5.152 1 92.94 188 GLU A C 1
ATOM 1592 O O . GLU A 1 188 ? 5.012 13.398 -5.789 1 92.94 188 GLU A O 1
ATOM 1597 N N . ASN A 1 189 ? 2.965 12.578 -5.629 1 91.12 189 ASN A N 1
ATOM 1598 C CA . ASN A 1 189 ? 2.449 13.195 -6.844 1 91.12 189 ASN A CA 1
ATOM 1599 C C . ASN A 1 189 ? 1.247 14.086 -6.555 1 91.12 189 ASN A C 1
ATOM 1601 O O . ASN A 1 189 ? 0.692 14.047 -5.453 1 91.12 189 ASN A O 1
ATOM 1605 N N . PRO A 1 190 ? 0.853 14.969 -7.48 1 92.94 190 PRO A N 1
ATOM 1606 C CA . PRO A 1 190 ? -0.178 15.961 -7.184 1 92.94 190 PRO A CA 1
ATOM 1607 C C . PRO A 1 190 ? -1.558 15.344 -6.977 1 92.94 190 PRO A C 1
ATOM 1609 O O . PRO A 1 190 ? -2.445 15.977 -6.402 1 92.94 190 PRO A O 1
ATOM 1612 N N . TYR A 1 191 ? -1.785 14.094 -7.414 1 93.12 191 TYR A N 1
ATOM 1613 C CA . TYR A 1 191 ? -3.119 13.5 -7.398 1 93.12 191 TYR A CA 1
ATOM 1614 C C . TYR A 1 191 ? -3.6 13.281 -5.969 1 93.12 191 TYR A C 1
ATOM 1616 O O . TYR A 1 191 ? -4.789 13.414 -5.68 1 93.12 191 TYR A O 1
ATOM 1624 N N . ARG A 1 192 ? -2.66 12.961 -5.062 1 94.5 192 ARG A N 1
ATOM 1625 C CA . ARG A 1 192 ? -3.033 12.727 -3.67 1 94.5 192 ARG A CA 1
ATOM 1626 C C . ARG A 1 192 ? -3.621 13.992 -3.043 1 94.5 192 ARG A C 1
ATOM 1628 O O . ARG A 1 192 ? -4.668 13.938 -2.398 1 94.5 192 ARG A O 1
ATOM 1635 N N . VAL A 1 193 ? -3.008 15.133 -3.291 1 96.88 193 VAL A N 1
ATOM 1636 C CA . VAL A 1 193 ? -3.434 16.391 -2.68 1 96.88 193 VAL A CA 1
ATOM 1637 C C . VAL A 1 193 ? -4.613 16.969 -3.455 1 96.88 193 VAL A C 1
ATOM 1639 O O . VAL A 1 193 ? -5.508 17.578 -2.871 1 96.88 193 VAL A O 1
ATOM 1642 N N . SER A 1 194 ? -4.625 16.688 -4.785 1 95.62 194 SER A N 1
ATOM 1643 C CA . SER A 1 194 ? -5.793 17.094 -5.555 1 95.62 194 SER A CA 1
ATOM 1644 C C . SER A 1 194 ? -7.074 16.516 -4.969 1 95.62 194 SER A C 1
ATOM 1646 O O . SER A 1 194 ? -8.094 17.203 -4.879 1 95.62 194 SER A O 1
ATOM 1648 N N . ASN A 1 195 ? -7.008 15.281 -4.605 1 97.75 195 ASN A N 1
ATOM 1649 C CA . ASN A 1 195 ? -8.172 14.633 -4.004 1 97.75 195 ASN A CA 1
ATOM 1650 C C . ASN A 1 195 ? -8.469 15.195 -2.615 1 97.75 195 ASN A C 1
ATOM 1652 O O . ASN A 1 195 ? -9.625 15.297 -2.215 1 97.75 195 ASN A O 1
ATOM 1656 N N . MET A 1 196 ? -7.441 15.57 -1.857 1 98.5 196 MET A N 1
ATOM 1657 C CA . MET A 1 196 ? -7.641 16.172 -0.543 1 98.5 196 MET A CA 1
ATOM 1658 C C . MET A 1 196 ? -8.336 17.531 -0.665 1 98.5 196 MET A C 1
ATOM 1660 O O . MET A 1 196 ? -9.266 17.828 0.089 1 98.5 196 MET A O 1
ATOM 1664 N N . VAL A 1 197 ? -7.879 18.266 -1.641 1 98.31 197 VAL A N 1
ATOM 1665 C CA . VAL A 1 197 ? -8.516 19.547 -1.894 1 98.31 197 VAL A CA 1
ATOM 1666 C C . VAL A 1 197 ? -9.969 19.328 -2.32 1 98.31 197 VAL A C 1
ATOM 1668 O O . VAL A 1 197 ? -10.883 19.984 -1.802 1 98.31 197 VAL A O 1
ATOM 1671 N N . SER A 1 198 ? -10.172 18.375 -3.207 1 97.06 198 SER A N 1
ATOM 1672 C CA . SER A 1 198 ? -11.484 18.141 -3.809 1 97.06 198 SER A CA 1
ATOM 1673 C C . SER A 1 198 ? -12.5 17.688 -2.764 1 97.06 198 SER A C 1
ATOM 1675 O O . SER A 1 198 ? -13.641 18.156 -2.75 1 97.06 198 SER A O 1
ATOM 1677 N N . ILE A 1 199 ? -12.133 16.812 -1.88 1 97.25 199 ILE A N 1
ATOM 1678 C CA . ILE A 1 199 ? -13.07 16.266 -0.901 1 97.25 199 ILE A CA 1
ATOM 1679 C C . ILE A 1 199 ? -13.438 17.359 0.108 1 97.25 199 ILE A C 1
ATOM 1681 O O . ILE A 1 199 ? -14.562 17.375 0.624 1 97.25 199 ILE A O 1
ATOM 1685 N N . LEU A 1 200 ? -12.508 18.281 0.415 1 98.25 200 LEU A N 1
ATOM 1686 C CA . LEU A 1 200 ? -12.797 19.359 1.344 1 98.25 200 LEU A CA 1
ATOM 1687 C C . LEU A 1 200 ? -13.703 20.406 0.695 1 98.25 200 LEU A C 1
ATOM 1689 O O . LEU A 1 200 ? -14.5 21.047 1.378 1 98.25 200 LEU A O 1
ATOM 1693 N N . LYS A 1 201 ? -13.578 20.547 -0.583 1 96.56 201 LYS A N 1
ATOM 1694 C CA . LYS A 1 201 ? -14.367 21.547 -1.302 1 96.56 201 LYS A CA 1
ATOM 1695 C C . LYS A 1 201 ? -15.766 21.016 -1.624 1 96.56 201 LYS A C 1
ATOM 1697 O O . LYS A 1 201 ? -16.75 21.75 -1.588 1 96.56 201 LYS A O 1
ATOM 1702 N N . ARG A 1 202 ? -15.852 19.688 -1.915 1 93.94 202 ARG A N 1
ATOM 1703 C CA . ARG A 1 202 ? -17.078 19.172 -2.518 1 93.94 202 ARG A CA 1
ATOM 1704 C C . ARG A 1 202 ? -17.719 18.094 -1.647 1 93.94 202 ARG A C 1
ATOM 1706 O O . ARG A 1 202 ? -18.891 17.75 -1.828 1 93.94 202 ARG A O 1
ATOM 1713 N N . GLY A 1 203 ? -16.953 17.562 -0.727 1 92.06 203 GLY A N 1
ATOM 1714 C CA . GLY A 1 203 ? -17.469 16.5 0.114 1 92.06 203 GLY A CA 1
ATOM 1715 C C . GLY A 1 203 ? -18.359 17 1.238 1 92.06 203 GLY A C 1
ATOM 1716 O O . GLY A 1 203 ? -18.594 18.203 1.358 1 92.06 203 GLY A O 1
ATOM 1717 N N . PRO A 1 204 ? -18.797 16.078 2.107 1 91.94 204 PRO A N 1
ATOM 1718 C CA . PRO A 1 204 ? -19.75 16.406 3.166 1 91.94 204 PRO A CA 1
ATOM 1719 C C . PRO A 1 204 ? -19.188 17.391 4.191 1 91.94 204 PRO A C 1
ATOM 1721 O O . PRO A 1 204 ? -19.953 18.078 4.879 1 91.94 204 PRO A O 1
ATOM 1724 N N . ILE A 1 205 ? -17.938 17.578 4.227 1 96.38 205 ILE A N 1
ATOM 1725 C CA . ILE A 1 205 ? -17.328 18.422 5.246 1 96.38 205 ILE A CA 1
ATOM 1726 C C . ILE A 1 205 ? -17.25 19.859 4.734 1 96.38 205 ILE A C 1
ATOM 1728 O O . ILE A 1 205 ? -16.984 20.781 5.5 1 96.38 205 ILE A O 1
ATOM 1732 N N . SER A 1 206 ? -17.578 20.094 3.527 1 94.69 206 SER A N 1
ATOM 1733 C CA . SER A 1 206 ? -17.359 21.375 2.836 1 94.69 206 SER A CA 1
ATOM 1734 C C . SER A 1 206 ? -18.016 22.516 3.584 1 94.69 206 SER A C 1
ATOM 1736 O O . SER A 1 206 ? -17.469 23.625 3.65 1 94.69 206 SER A O 1
ATOM 1738 N N . PRO A 1 207 ? -19.203 22.328 4.277 1 92.88 207 PRO A N 1
ATOM 1739 C CA . PRO A 1 207 ? -19.844 23.438 4.98 1 92.88 207 PRO A CA 1
ATOM 1740 C C . PRO A 1 207 ? -19.047 23.891 6.203 1 92.88 207 PRO A C 1
ATOM 1742 O O . PRO A 1 207 ? -19.266 25 6.715 1 92.88 207 PRO A O 1
ATOM 1745 N N . TYR A 1 208 ? -18.109 23.094 6.621 1 95.75 208 TYR A N 1
ATOM 1746 C CA . TYR A 1 208 ? -17.344 23.406 7.824 1 95.75 208 TYR A CA 1
ATOM 1747 C C . TYR A 1 208 ? -15.984 23.984 7.465 1 95.75 208 TYR A C 1
ATOM 1749 O O . TYR A 1 208 ? -15.133 24.188 8.336 1 95.75 208 TYR A O 1
ATOM 1757 N N . ILE A 1 209 ? -15.734 24.312 6.16 1 97.81 209 ILE A N 1
ATOM 1758 C CA . ILE A 1 209 ? -14.414 24.719 5.703 1 97.81 209 ILE A CA 1
ATOM 1759 C C . ILE A 1 209 ? -14.461 26.172 5.234 1 97.81 209 ILE A C 1
ATOM 1761 O O . ILE A 1 209 ? -15.391 26.578 4.527 1 97.81 209 ILE A O 1
ATOM 1765 N N . LYS A 1 210 ? -13.57 26.953 5.66 1 98.06 210 LYS A N 1
ATOM 1766 C CA . LYS A 1 210 ? -13.281 28.266 5.109 1 98.06 210 LYS A CA 1
ATOM 1767 C C . LYS A 1 210 ? -11.898 28.312 4.465 1 98.06 210 LYS A C 1
ATOM 1769 O O . LYS A 1 210 ? -10.906 27.938 5.094 1 98.06 210 LYS A O 1
ATOM 1774 N N . TRP A 1 211 ? -11.82 28.781 3.25 1 98.12 211 TRP A N 1
ATOM 1775 C CA . TRP A 1 211 ? -10.578 28.734 2.479 1 98.12 211 TRP A CA 1
ATOM 1776 C C . TRP A 1 211 ? -9.844 30.078 2.553 1 98.12 211 TRP A C 1
ATOM 1778 O O . TRP A 1 211 ? -10.469 31.141 2.523 1 98.12 211 TRP A O 1
ATOM 1788 N N . HIS A 1 212 ? -8.602 30.016 2.668 1 98.25 212 HIS A N 1
ATOM 1789 C CA . HIS A 1 212 ? -7.691 31.156 2.633 1 98.25 212 HIS A CA 1
ATOM 1790 C C . HIS A 1 212 ? -6.547 30.906 1.653 1 98.25 212 HIS A C 1
ATOM 1792 O O . HIS A 1 212 ? -6.227 29.766 1.336 1 98.25 212 HIS A O 1
ATOM 1798 N N . SER A 1 213 ? -5.953 31.984 1.173 1 97.56 213 SER A N 1
ATOM 1799 C CA . SER A 1 213 ? -4.77 31.891 0.322 1 97.56 213 SER A CA 1
ATOM 1800 C C . SER A 1 213 ? -3.494 31.828 1.153 1 97.56 213 SER A C 1
ATOM 1802 O O . SER A 1 213 ? -3.453 32.344 2.275 1 97.56 213 SER A O 1
ATOM 1804 N N . GLY A 1 214 ? -2.559 31.141 0.6 1 96.75 214 GLY A N 1
ATOM 1805 C CA . GLY A 1 214 ? -1.225 31.172 1.177 1 96.75 214 GLY A CA 1
ATOM 1806 C C . GLY A 1 214 ? -0.308 32.188 0.525 1 96.75 214 GLY A C 1
ATOM 1807 O O . GLY A 1 214 ? -0.776 33.156 -0.092 1 96.75 214 GLY A O 1
ATOM 1808 N N . ALA A 1 215 ? 0.941 32.125 0.882 1 96.62 215 ALA A N 1
ATOM 1809 C CA . ALA A 1 215 ? 1.969 33 0.307 1 96.62 215 ALA A CA 1
ATOM 1810 C C . ALA A 1 215 ? 3.305 32.281 0.206 1 96.62 215 ALA A C 1
ATOM 1812 O O . ALA A 1 215 ? 3.455 31.172 0.727 1 96.62 215 ALA A O 1
ATOM 1813 N N . PHE A 1 216 ? 4.199 32.875 -0.553 1 98 216 PHE A N 1
ATOM 1814 C CA . PHE A 1 216 ? 5.562 32.375 -0.592 1 98 216 PHE A CA 1
ATOM 1815 C C . PHE A 1 216 ? 6.301 32.688 0.701 1 98 216 PHE A C 1
ATOM 1817 O O . PHE A 1 216 ? 6.145 33.781 1.253 1 98 216 PHE A O 1
ATOM 1824 N N . ALA A 1 217 ? 7.059 31.766 1.191 1 98.56 217 ALA A N 1
ATOM 1825 C CA . ALA A 1 217 ? 7.953 32.062 2.301 1 98.56 217 ALA A CA 1
ATOM 1826 C C . ALA A 1 217 ? 9.125 32.938 1.839 1 98.56 217 ALA A C 1
ATOM 1828 O O . ALA A 1 217 ? 9.672 32.719 0.757 1 98.56 217 ALA A O 1
ATOM 1829 N N . SER A 1 218 ? 9.469 33.906 2.588 1 97.56 218 SER A N 1
ATOM 1830 C CA . SER A 1 218 ? 10.672 34.688 2.32 1 97.56 218 SER A CA 1
ATOM 1831 C C . SER A 1 218 ? 11.93 33.938 2.713 1 97.56 218 SER A C 1
ATOM 1833 O O . SER A 1 218 ? 11.859 32.969 3.486 1 97.56 218 SER A O 1
ATOM 1835 N N . THR A 1 219 ? 13.023 34.375 2.176 1 97.06 219 THR A N 1
ATOM 1836 C CA . THR A 1 219 ? 14.297 33.75 2.531 1 97.06 219 THR A CA 1
ATOM 1837 C C . THR A 1 219 ? 14.562 33.875 4.027 1 97.06 219 THR A C 1
ATOM 1839 O O . THR A 1 219 ? 15.047 32.938 4.66 1 97.06 219 THR A O 1
ATOM 1842 N N . SER A 1 220 ? 14.266 35.031 4.535 1 97.5 220 SER A N 1
ATOM 1843 C CA . SER A 1 220 ? 14.469 35.25 5.961 1 97.5 220 SER A CA 1
ATOM 1844 C C . SER A 1 220 ? 13.648 34.281 6.805 1 97.5 220 SER A C 1
ATOM 1846 O O . SER A 1 220 ? 14.109 33.812 7.836 1 97.5 220 SER A O 1
ATOM 1848 N N . GLU A 1 221 ? 12.445 34.062 6.402 1 98.25 221 GLU A N 1
ATOM 1849 C CA . GLU A 1 221 ? 11.594 33.094 7.102 1 98.25 221 GLU A CA 1
ATOM 1850 C C . GLU A 1 221 ? 12.188 31.688 7.035 1 98.25 221 GLU A C 1
ATOM 1852 O O . GLU A 1 221 ? 12.211 30.969 8.039 1 98.25 221 GLU A O 1
ATOM 1857 N N . LEU A 1 222 ? 12.672 31.266 5.883 1 98.81 222 LEU A N 1
ATOM 1858 C CA . LEU A 1 222 ? 13.234 29.922 5.699 1 98.81 222 LEU A CA 1
ATOM 1859 C C . LEU A 1 222 ? 14.469 29.734 6.574 1 98.81 222 LEU A C 1
ATOM 1861 O O . LEU A 1 222 ? 14.727 28.625 7.062 1 98.81 222 LEU A O 1
ATOM 1865 N N . LEU A 1 223 ? 15.203 30.812 6.836 1 98.5 223 LEU A N 1
ATOM 1866 C CA . LEU A 1 223 ? 16.453 30.75 7.574 1 98.5 223 LEU A CA 1
ATOM 1867 C C . LEU A 1 223 ? 16.203 30.578 9.062 1 98.5 223 LEU A C 1
ATOM 1869 O O . LEU A 1 223 ? 17.125 30.281 9.828 1 98.5 223 LEU A O 1
ATOM 1873 N N . SER A 1 224 ? 14.93 30.734 9.469 1 98.25 224 SER A N 1
ATOM 1874 C CA . SER A 1 224 ? 14.617 30.484 10.875 1 98.25 224 SER A CA 1
ATOM 1875 C C . SER A 1 224 ? 14.758 29.016 11.234 1 98.25 224 SER A C 1
ATOM 1877 O O . SER A 1 224 ? 14.898 28.672 12.414 1 98.25 224 SER A O 1
ATOM 1879 N N . PHE A 1 225 ? 14.773 28.141 10.211 1 98.62 225 PHE A N 1
ATOM 1880 C CA . PHE A 1 225 ? 14.883 26.703 10.445 1 98.62 225 PHE A CA 1
ATOM 1881 C C . PHE A 1 225 ? 16.047 26.109 9.641 1 98.62 225 PHE A C 1
ATOM 1883 O O . PHE A 1 225 ? 16.797 25.281 10.148 1 98.62 225 PHE A O 1
ATOM 1890 N N . HIS A 1 226 ? 16.188 26.5 8.406 1 98.75 226 HIS A N 1
ATOM 1891 C CA . HIS A 1 226 ? 17.156 25.891 7.492 1 98.75 226 HIS A CA 1
ATOM 1892 C C . HIS A 1 226 ? 18.422 26.75 7.391 1 98.75 226 HIS A C 1
ATOM 1894 O O . HIS A 1 226 ? 18.375 27.969 7.547 1 98.75 226 HIS A O 1
ATOM 1900 N N . SER A 1 227 ? 19.531 26.109 7.098 1 98.5 227 SER A N 1
ATOM 1901 C CA . SER A 1 227 ? 20.797 26.828 6.938 1 98.5 227 SER A CA 1
ATOM 1902 C C . SER A 1 227 ? 20.844 27.578 5.613 1 98.5 227 SER A C 1
ATOM 1904 O O . SER A 1 227 ? 20.203 27.172 4.637 1 98.5 227 SER A O 1
ATOM 1906 N N . PRO A 1 228 ? 21.594 28.672 5.617 1 98.19 228 PRO A N 1
ATOM 1907 C CA . PRO A 1 228 ? 21.719 29.422 4.363 1 98.19 228 PRO A CA 1
ATOM 1908 C C . PRO A 1 228 ? 22.328 28.594 3.236 1 98.19 228 PRO A C 1
ATOM 1910 O O . PRO A 1 228 ? 21.922 28.719 2.08 1 98.19 228 PRO A O 1
ATOM 1913 N N . GLU A 1 229 ? 23.297 27.734 3.584 1 97.81 229 GLU A N 1
ATOM 1914 C CA . GLU A 1 229 ? 23.953 26.891 2.584 1 97.81 229 GLU A CA 1
ATOM 1915 C C . GLU A 1 229 ? 22.953 25.938 1.943 1 97.81 229 GLU A C 1
ATOM 1917 O O . GLU A 1 229 ? 23 25.703 0.733 1 97.81 229 GLU A O 1
ATOM 1922 N N . TYR A 1 230 ? 22.094 25.406 2.715 1 98.19 230 TYR A N 1
ATOM 1923 C CA . TYR A 1 230 ? 21.094 24.453 2.225 1 98.19 230 TYR A CA 1
ATOM 1924 C C . TYR A 1 230 ? 20.094 25.141 1.314 1 98.19 230 TYR A C 1
ATOM 1926 O O . TYR A 1 230 ? 19.719 24.594 0.27 1 98.19 230 TYR A O 1
ATOM 1934 N N . ILE A 1 231 ? 19.594 26.328 1.754 1 98.19 231 ILE A N 1
ATOM 1935 C CA . ILE A 1 231 ? 18.656 27.094 0.926 1 98.19 231 ILE A CA 1
ATOM 1936 C C . ILE A 1 231 ? 19.297 27.375 -0.431 1 98.19 231 ILE A C 1
ATOM 1938 O O . ILE A 1 231 ? 18.641 27.234 -1.47 1 98.19 231 ILE A O 1
ATOM 1942 N N . LYS A 1 232 ? 20.562 27.734 -0.417 1 97 232 LYS A N 1
ATOM 1943 C CA . LYS A 1 232 ? 21.281 28 -1.662 1 97 232 LYS A CA 1
ATOM 1944 C C . LYS A 1 232 ? 21.375 26.734 -2.52 1 97 232 LYS A C 1
ATOM 1946 O O . LYS A 1 232 ? 21.25 26.812 -3.744 1 97 232 LYS A O 1
ATOM 1951 N N . GLU A 1 233 ? 21.594 25.672 -1.865 1 96.5 233 GLU A N 1
ATOM 1952 C CA . GLU A 1 233 ? 21.656 24.406 -2.58 1 96.5 233 GLU A CA 1
ATOM 1953 C C . GLU A 1 233 ? 20.344 24.109 -3.303 1 96.5 233 GLU A C 1
ATOM 1955 O O . GLU A 1 233 ? 20.344 23.656 -4.449 1 96.5 233 GLU A O 1
ATOM 1960 N N . LEU A 1 234 ? 19.234 24.297 -2.65 1 97.25 234 LEU A N 1
ATOM 1961 C CA . LEU A 1 234 ? 17.922 24.078 -3.246 1 97.25 234 LEU A CA 1
ATOM 1962 C C . LEU A 1 234 ? 17.672 25.031 -4.414 1 97.25 234 LEU A C 1
ATOM 1964 O O . LEU A 1 234 ? 17.172 24.609 -5.457 1 97.25 234 LEU A O 1
ATOM 1968 N N . GLU A 1 235 ? 18.062 26.25 -4.223 1 95.75 235 GLU A N 1
ATOM 1969 C CA . GLU A 1 235 ? 17.938 27.234 -5.289 1 95.75 235 GLU A CA 1
ATOM 1970 C C . GLU A 1 235 ? 18.766 26.844 -6.508 1 95.75 235 GLU A C 1
ATOM 1972 O O . GLU A 1 235 ? 18.312 26.953 -7.645 1 95.75 235 GLU A O 1
ATOM 1977 N N . ASP A 1 236 ? 19.984 26.438 -6.242 1 94.88 236 ASP A N 1
ATOM 1978 C CA . ASP A 1 236 ? 20.891 26.047 -7.32 1 94.88 236 ASP A CA 1
ATOM 1979 C C . ASP A 1 236 ? 20.359 24.828 -8.07 1 94.88 236 ASP A C 1
ATOM 1981 O O . ASP A 1 236 ? 20.484 24.734 -9.289 1 94.88 236 ASP A O 1
ATOM 1985 N N . ALA A 1 237 ? 19.828 23.906 -7.312 1 94.06 237 ALA A N 1
ATOM 1986 C CA . ALA A 1 237 ? 19.234 22.719 -7.922 1 94.06 237 ALA A CA 1
ATOM 1987 C C . ALA A 1 237 ? 18.078 23.078 -8.844 1 94.06 237 ALA A C 1
ATOM 1989 O O . ALA A 1 237 ? 17.922 22.516 -9.922 1 94.06 237 ALA A O 1
ATOM 1990 N N . ASP A 1 238 ? 17.266 23.984 -8.391 1 92.75 238 ASP A N 1
ATOM 1991 C CA . ASP A 1 238 ? 16.141 24.453 -9.195 1 92.75 238 ASP A CA 1
ATOM 1992 C C . ASP A 1 238 ? 16.625 25.125 -10.477 1 92.75 238 ASP A C 1
ATOM 1994 O O . ASP A 1 238 ? 16.094 24.859 -11.562 1 92.75 238 ASP A O 1
ATOM 1998 N N . LYS A 1 239 ? 17.609 25.922 -10.406 1 91.31 239 LYS A N 1
ATOM 1999 C CA . LYS A 1 239 ? 18.156 26.656 -11.539 1 91.31 239 LYS A CA 1
ATOM 2000 C C . LYS A 1 239 ? 18.781 25.703 -12.562 1 91.31 239 LYS A C 1
ATOM 2002 O O . LYS A 1 239 ? 18.75 25.969 -13.766 1 91.31 239 LYS A O 1
ATOM 2007 N N . SER A 1 240 ? 19.297 24.656 -12.039 1 90.94 240 SER A N 1
ATOM 2008 C CA . SER A 1 240 ? 19.984 23.703 -12.906 1 90.94 240 SER A CA 1
ATOM 2009 C C . SER A 1 240 ? 19 22.75 -13.57 1 90.94 240 SER A C 1
ATOM 2011 O O . SER A 1 240 ? 19.406 21.844 -14.305 1 90.94 240 SER A O 1
ATOM 2013 N N . GLY A 1 241 ? 17.703 22.906 -13.336 1 85 241 GLY A N 1
ATOM 2014 C CA . GLY A 1 241 ? 16.703 22.078 -13.992 1 85 241 GLY A CA 1
ATOM 2015 C C . GLY A 1 241 ? 16.25 20.906 -13.148 1 85 241 GLY A C 1
ATOM 2016 O O . GLY A 1 241 ? 15.414 20.109 -13.586 1 85 241 GLY A O 1
ATOM 2017 N N . GLY A 1 242 ? 16.844 20.781 -11.984 1 86.5 242 GLY A N 1
ATOM 2018 C CA . GLY A 1 242 ? 16.438 19.719 -11.086 1 86.5 242 GLY A CA 1
ATOM 2019 C C . GLY A 1 242 ? 17.594 18.828 -10.664 1 86.5 242 GLY A C 1
ATOM 2020 O O . GLY A 1 242 ? 18.672 18.859 -11.266 1 86.5 242 GLY A O 1
ATOM 2021 N N . LYS A 1 243 ? 17.312 18.031 -9.602 1 84.94 243 LYS A N 1
ATOM 2022 C CA . LYS A 1 243 ? 18.328 17.172 -9.008 1 84.94 243 LYS A CA 1
ATOM 2023 C C . LYS A 1 243 ? 17.719 16.203 -8 1 84.94 243 LYS A C 1
ATOM 2025 O O . LYS A 1 243 ? 16.719 16.531 -7.355 1 84.94 243 LYS A O 1
ATOM 2030 N N . MET A 1 244 ? 18.219 14.992 -7.988 1 86.81 244 MET A N 1
ATOM 2031 C CA . MET A 1 244 ? 17.891 14.133 -6.852 1 86.81 244 MET A CA 1
ATOM 2032 C C . MET A 1 244 ? 18.625 14.609 -5.594 1 86.81 244 MET A C 1
ATOM 2034 O O . MET A 1 244 ? 19.844 14.539 -5.52 1 86.81 244 MET A O 1
ATOM 2038 N N . MET A 1 245 ? 17.891 15.109 -4.637 1 90.69 245 MET A N 1
ATOM 2039 C CA . MET A 1 245 ? 18.5 15.656 -3.43 1 90.69 245 MET A CA 1
ATOM 2040 C C . MET A 1 245 ? 18.953 14.547 -2.49 1 90.69 245 MET A C 1
ATOM 2042 O O . MET A 1 245 ? 19.984 14.672 -1.817 1 90.69 245 MET A O 1
ATOM 2046 N N . CYS A 1 246 ? 18.203 13.461 -2.393 1 86.25 246 CYS A N 1
ATOM 2047 C CA . CYS A 1 246 ? 18.484 12.195 -1.719 1 86.25 246 CYS A CA 1
ATOM 2048 C C . CYS A 1 246 ? 17.609 11.078 -2.266 1 86.25 246 CYS A C 1
ATOM 2050 O O . CYS A 1 246 ? 16.766 11.312 -3.125 1 86.25 246 CYS A O 1
ATOM 2052 N N . ILE A 1 247 ? 17.812 9.977 -1.861 1 83.38 247 ILE A N 1
ATOM 2053 C CA . ILE A 1 247 ? 17.109 8.812 -2.41 1 83.38 247 ILE A CA 1
ATOM 2054 C C . ILE A 1 247 ? 15.602 9.031 -2.328 1 83.38 247 ILE A C 1
ATOM 2056 O O . ILE A 1 247 ? 15.07 9.352 -1.261 1 83.38 247 ILE A O 1
ATOM 2060 N N . GLY A 1 248 ? 14.961 9.039 -3.484 1 86 248 GLY A N 1
ATOM 2061 C CA . GLY A 1 248 ? 13.508 9.133 -3.562 1 86 248 GLY A CA 1
ATOM 2062 C C . GLY A 1 248 ? 13 10.562 -3.502 1 86 248 GLY A C 1
ATOM 2063 O O . GLY A 1 248 ? 11.797 10.805 -3.605 1 86 248 GLY A O 1
ATOM 2064 N N . THR A 1 249 ? 13.914 11.516 -3.311 1 91.06 249 THR A N 1
ATOM 2065 C CA . THR A 1 249 ? 13.531 12.914 -3.184 1 91.06 249 THR A CA 1
ATOM 2066 C C . THR A 1 249 ? 14.117 13.742 -4.328 1 91.06 249 THR A C 1
ATOM 2068 O O . THR A 1 249 ? 15.289 14.109 -4.301 1 91.06 249 THR A O 1
ATOM 2071 N N . TYR A 1 250 ? 13.234 14.078 -5.281 1 88.56 250 TYR A N 1
ATOM 2072 C CA . TYR A 1 250 ? 13.664 14.719 -6.52 1 88.56 250 TYR A CA 1
ATOM 2073 C C . TYR A 1 250 ? 13.141 16.156 -6.598 1 88.56 250 TYR A C 1
ATOM 2075 O O . TYR A 1 250 ? 11.93 16.375 -6.531 1 88.56 250 TYR A O 1
ATOM 2083 N N . LEU A 1 251 ? 14.078 17.047 -6.625 1 91.19 251 LEU A N 1
ATOM 2084 C CA . LEU A 1 251 ? 13.711 18.422 -6.918 1 91.19 251 LEU A CA 1
ATOM 2085 C C . LEU A 1 251 ? 13.633 18.656 -8.422 1 91.19 251 LEU A C 1
ATOM 2087 O O . LEU A 1 251 ? 14.664 18.797 -9.086 1 91.19 251 LEU A O 1
ATOM 2091 N N . ASN A 1 252 ? 12.461 18.656 -8.984 1 84.69 252 ASN A N 1
ATOM 2092 C CA . ASN A 1 252 ? 12.195 18.875 -10.398 1 84.69 252 ASN A CA 1
ATOM 2093 C C . ASN A 1 252 ? 11.719 20.312 -10.648 1 84.69 252 ASN A C 1
ATOM 2095 O O . ASN A 1 252 ? 11.469 21.062 -9.703 1 84.69 252 ASN A O 1
ATOM 2099 N N . PRO A 1 253 ? 11.617 20.641 -11.922 1 82.38 253 PRO A N 1
ATOM 2100 C CA . PRO A 1 253 ? 11.102 21.984 -12.195 1 82.38 253 PRO A CA 1
ATOM 2101 C C . PRO A 1 253 ? 9.766 22.25 -11.5 1 82.38 253 PRO A C 1
ATOM 2103 O O . PRO A 1 253 ? 8.898 21.359 -11.453 1 82.38 253 PRO A O 1
ATOM 2106 N N . ALA A 1 254 ? 9.609 23.25 -10.797 1 88.44 254 ALA A N 1
ATOM 2107 C CA . ALA A 1 254 ? 8.422 23.719 -10.086 1 88.44 254 ALA A CA 1
ATOM 2108 C C . ALA A 1 254 ? 8.406 23.203 -8.648 1 88.44 254 ALA A C 1
ATOM 2110 O O . ALA A 1 254 ? 7.578 23.641 -7.84 1 88.44 254 ALA A O 1
ATOM 2111 N N . SER A 1 255 ? 9.344 22.234 -8.344 1 92.12 255 SER A N 1
ATOM 2112 C CA . SER A 1 255 ? 9.398 21.719 -6.984 1 92.12 255 SER A CA 1
ATOM 2113 C C . SER A 1 255 ? 9.766 22.797 -5.98 1 92.12 255 SER A C 1
ATOM 2115 O O . SER A 1 255 ? 9.195 22.859 -4.891 1 92.12 255 SER A O 1
ATOM 2117 N N . TRP A 1 256 ? 10.742 23.625 -6.375 1 94.69 256 TRP A N 1
ATOM 2118 C CA . TRP A 1 256 ? 11.203 24.688 -5.477 1 94.69 256 TRP A CA 1
ATOM 2119 C C . TRP A 1 256 ? 10.094 25.703 -5.23 1 94.69 256 TRP A C 1
ATOM 2121 O O . TRP A 1 256 ? 9.883 26.141 -4.094 1 94.69 256 TRP A O 1
ATOM 2131 N N . GLU A 1 257 ? 9.461 26.078 -6.266 1 94.44 257 GLU A N 1
ATOM 2132 C CA . GLU A 1 257 ? 8.328 26.984 -6.125 1 94.44 257 GLU A CA 1
ATOM 2133 C C . GLU A 1 257 ? 7.258 26.406 -5.211 1 94.44 257 GLU A C 1
ATOM 2135 O O . GLU A 1 257 ? 6.746 27.094 -4.328 1 94.44 257 GLU A O 1
ATOM 2140 N N . ALA A 1 258 ? 6.898 25.156 -5.438 1 96.12 258 ALA A N 1
ATOM 2141 C CA . ALA A 1 258 ? 5.898 24.484 -4.609 1 96.12 258 ALA A CA 1
ATOM 2142 C C . ALA A 1 258 ? 6.352 24.422 -3.152 1 96.12 258 ALA A C 1
ATOM 2144 O O . ALA A 1 258 ? 5.551 24.625 -2.236 1 96.12 258 ALA A O 1
ATOM 2145 N N . ALA A 1 259 ? 7.605 24.109 -2.922 1 97.31 259 ALA A N 1
ATOM 2146 C CA . ALA A 1 259 ? 8.148 24 -1.569 1 97.31 259 ALA A CA 1
ATOM 2147 C C . ALA A 1 259 ? 8.07 25.328 -0.835 1 97.31 259 ALA A C 1
ATOM 2149 O O . ALA A 1 259 ? 7.703 25.391 0.341 1 97.31 259 ALA A O 1
ATOM 2150 N N . ARG A 1 260 ? 8.406 26.406 -1.506 1 98.12 260 ARG A N 1
ATOM 2151 C CA . ARG A 1 260 ? 8.352 27.734 -0.905 1 98.12 260 ARG A CA 1
ATOM 2152 C C . ARG A 1 260 ? 6.906 28.141 -0.604 1 98.12 260 ARG A C 1
ATOM 2154 O O . ARG A 1 260 ? 6.637 28.797 0.404 1 98.12 260 ARG A O 1
ATOM 2161 N N . LEU A 1 261 ? 6.039 27.797 -1.521 1 98.25 261 LEU A N 1
ATOM 2162 C CA . LEU A 1 261 ? 4.621 28.062 -1.302 1 98.25 261 LEU A CA 1
ATOM 2163 C C . LEU A 1 261 ? 4.102 27.281 -0.103 1 98.25 261 LEU A C 1
ATOM 2165 O O . LEU A 1 261 ? 3.309 27.797 0.688 1 98.25 261 LEU A O 1
ATOM 2169 N N . ALA A 1 262 ? 4.523 26 -0.04 1 98.62 262 ALA A N 1
ATOM 2170 C CA . ALA A 1 262 ? 4.102 25.172 1.084 1 98.62 262 ALA A CA 1
ATOM 2171 C C . ALA A 1 262 ? 4.555 25.766 2.412 1 98.62 262 ALA A C 1
ATOM 2173 O O . ALA A 1 262 ? 3.758 25.891 3.346 1 98.62 262 ALA A O 1
ATOM 2174 N N . ALA A 1 263 ? 5.773 26.172 2.467 1 98.81 263 ALA A N 1
ATOM 2175 C CA . ALA A 1 263 ? 6.332 26.781 3.668 1 98.81 263 ALA A CA 1
ATOM 2176 C C . ALA A 1 263 ? 5.617 28.094 3.996 1 98.81 263 ALA A C 1
ATOM 2178 O O . ALA A 1 263 ? 5.203 28.312 5.137 1 98.81 263 ALA A O 1
ATOM 2179 N N . GLY A 1 264 ? 5.477 28.922 3.006 1 98.88 264 GLY A N 1
ATOM 2180 C CA . GLY A 1 264 ? 4.832 30.219 3.213 1 98.88 264 GLY A CA 1
ATOM 2181 C C . GLY A 1 264 ? 3.367 30.094 3.586 1 98.88 264 GLY A C 1
ATOM 2182 O O . GLY A 1 264 ? 2.865 30.875 4.398 1 98.88 264 GLY A O 1
ATOM 2183 N N . THR A 1 265 ? 2.688 29.156 2.986 1 98.88 265 THR A N 1
ATOM 2184 C CA . THR A 1 265 ? 1.284 28.922 3.305 1 98.88 265 THR A CA 1
ATOM 2185 C C . THR A 1 265 ? 1.131 28.453 4.746 1 98.88 265 THR A C 1
ATOM 2187 O O . THR A 1 265 ? 0.211 28.875 5.449 1 98.88 265 THR A O 1
ATOM 2190 N N . THR A 1 266 ? 2.02 27.594 5.191 1 98.94 266 THR A N 1
ATOM 2191 C CA . THR A 1 266 ? 2.018 27.125 6.574 1 98.94 266 THR A CA 1
ATOM 2192 C C . THR A 1 266 ? 2.273 28.281 7.531 1 98.94 266 THR A C 1
ATOM 2194 O O . THR A 1 266 ? 1.605 28.406 8.562 1 98.94 266 THR A O 1
ATOM 2197 N N . LEU A 1 267 ? 3.188 29.172 7.199 1 98.88 267 LEU A N 1
ATOM 2198 C CA . LEU A 1 267 ? 3.5 30.328 8.016 1 98.88 267 LEU A CA 1
ATOM 2199 C C . LEU A 1 267 ? 2.32 31.297 8.062 1 98.88 267 LEU A C 1
ATOM 2201 O O . LEU A 1 267 ? 2.025 31.875 9.109 1 98.88 267 LEU A O 1
ATOM 2205 N N . THR A 1 268 ? 1.68 31.438 6.906 1 98.81 268 THR A N 1
ATOM 2206 C CA . THR A 1 268 ? 0.496 32.281 6.855 1 98.81 268 THR A CA 1
ATOM 2207 C C . THR A 1 268 ? -0.591 31.75 7.785 1 98.81 268 THR A C 1
ATOM 2209 O O . THR A 1 268 ? -1.222 32.531 8.516 1 98.81 268 THR A O 1
ATOM 2212 N N . ALA A 1 269 ? -0.807 30.484 7.746 1 98.88 269 ALA A N 1
ATOM 2213 C CA . ALA A 1 269 ? -1.786 29.859 8.633 1 98.88 269 ALA A CA 1
ATOM 2214 C C . ALA A 1 269 ? -1.433 30.094 10.102 1 98.88 269 ALA A C 1
ATOM 2216 O O . ALA A 1 269 ? -2.291 30.484 10.898 1 98.88 269 ALA A O 1
ATOM 2217 N N . MET A 1 270 ? -0.191 29.922 10.445 1 98.81 270 MET A N 1
ATOM 2218 C CA . MET A 1 270 ? 0.256 30.125 11.82 1 98.81 270 MET A CA 1
ATOM 2219 C C . MET A 1 270 ? 0.064 31.578 12.25 1 98.81 270 MET A C 1
ATOM 2221 O O . MET A 1 270 ? -0.378 31.844 13.367 1 98.81 270 MET A O 1
ATOM 2225 N N . LYS A 1 271 ? 0.389 32.5 11.383 1 98.5 271 LYS A N 1
ATOM 2226 C CA . LYS A 1 271 ? 0.232 33.906 11.68 1 98.5 271 LYS A CA 1
ATOM 2227 C C . LYS A 1 271 ? -1.22 34.25 12.016 1 98.5 271 LYS A C 1
ATOM 2229 O O . LYS A 1 271 ? -1.489 35 12.945 1 98.5 271 LYS A O 1
ATOM 2234 N N . HIS A 1 272 ? -2.115 33.656 11.25 1 98.25 272 HIS A N 1
ATOM 2235 C CA . HIS A 1 272 ? -3.533 33.906 11.5 1 98.25 272 HIS A CA 1
ATOM 2236 C C . HIS A 1 272 ? -3.947 33.375 12.867 1 98.25 272 HIS A C 1
ATOM 2238 O O . HIS A 1 272 ? -4.77 34 13.547 1 98.25 272 HIS A O 1
ATOM 2244 N N . VAL A 1 273 ? -3.395 32.281 13.273 1 98.06 273 VAL A N 1
ATOM 2245 C CA . VAL A 1 273 ? -3.691 31.719 14.586 1 98.06 273 VAL A CA 1
ATOM 2246 C C . VAL A 1 273 ? -3.111 32.594 15.68 1 98.06 273 VAL A C 1
ATOM 2248 O O . VAL A 1 273 ? -3.803 32.938 16.641 1 98.06 273 VAL A O 1
ATOM 2251 N N . LEU A 1 274 ? -1.891 33 15.508 1 97.38 274 LEU A N 1
ATOM 2252 C CA . LEU A 1 274 ? -1.18 33.781 16.516 1 97.38 274 LEU A CA 1
ATOM 2253 C C . LEU A 1 274 ? -1.828 35.156 16.688 1 97.38 274 LEU A C 1
ATOM 2255 O O . LEU A 1 274 ? -1.815 35.719 17.797 1 97.38 274 LEU A O 1
ATOM 2259 N N . GLU A 1 275 ? -2.412 35.656 15.641 1 96.56 275 GLU A N 1
ATOM 2260 C CA . GLU A 1 275 ? -3.062 36.969 15.68 1 96.56 275 GLU A CA 1
ATOM 2261 C C . GLU A 1 275 ? -4.492 36.875 16.203 1 96.56 275 GLU A C 1
ATOM 2263 O O . GLU A 1 275 ? -5.191 37.875 16.344 1 96.56 275 GLU A O 1
ATOM 2268 N N . GLY A 1 276 ? -4.957 35.625 16.453 1 94.44 276 GLY A N 1
ATOM 2269 C CA . GLY A 1 276 ? -6.285 35.406 17.016 1 94.44 276 GLY A CA 1
ATOM 2270 C C . GLY A 1 276 ? -7.387 35.5 15.977 1 94.44 276 GLY A C 1
ATOM 2271 O O . GLY A 1 276 ? -8.57 35.562 16.312 1 94.44 276 GLY A O 1
ATOM 2272 N N . LYS A 1 277 ? -7.012 35.469 14.711 1 95.19 277 LYS A N 1
ATOM 2273 C CA . LYS A 1 277 ? -7.992 35.562 13.633 1 95.19 277 LYS A CA 1
ATOM 2274 C C . LYS A 1 277 ? -8.711 34.25 13.43 1 95.19 277 LYS A C 1
ATOM 2276 O O . LYS A 1 277 ? -9.867 34.219 13.008 1 95.19 277 LYS A O 1
ATOM 2281 N N . VAL A 1 278 ? -7.961 33.219 13.672 1 96 278 VAL A N 1
ATOM 2282 C CA . VAL A 1 278 ? -8.531 31.891 13.516 1 96 278 VAL A CA 1
ATOM 2283 C C . VAL A 1 278 ? -8.109 31 14.688 1 96 278 VAL A C 1
ATOM 2285 O O . VAL A 1 278 ? -7.047 31.219 15.281 1 96 278 VAL A O 1
ATOM 2288 N N . LYS A 1 279 ? -8.945 30.062 15.055 1 95.19 279 LYS A N 1
ATOM 2289 C CA . LYS A 1 279 ? -8.617 29.125 16.125 1 95.19 279 LYS A CA 1
ATOM 2290 C C . LYS A 1 279 ? -8.07 27.812 15.562 1 95.19 279 LYS A C 1
ATOM 2292 O O . LYS A 1 279 ? -7.043 27.312 16.031 1 95.19 279 LYS A O 1
ATOM 2297 N N . ILE A 1 280 ? -8.805 27.281 14.57 1 97.94 280 ILE A N 1
ATOM 2298 C CA . ILE A 1 280 ? -8.414 26.016 13.953 1 97.94 280 ILE A CA 1
ATOM 2299 C C . ILE A 1 280 ? -7.961 26.266 12.516 1 97.94 280 ILE A C 1
ATOM 2301 O O . ILE A 1 280 ? -8.781 26.547 11.633 1 97.94 280 ILE A O 1
ATOM 2305 N N . ALA A 1 281 ? -6.664 26.109 12.273 1 98.75 281 ALA A N 1
ATOM 2306 C CA . ALA A 1 281 ? -6.082 26.328 10.953 1 98.75 281 ALA A CA 1
ATOM 2307 C C . ALA A 1 281 ? -5.52 25.031 10.383 1 98.75 281 ALA A C 1
ATOM 2309 O O . ALA A 1 281 ? -4.996 24.203 11.125 1 98.75 281 ALA A O 1
ATOM 2310 N N . TYR A 1 282 ? -5.715 24.875 9.094 1 98.88 282 TYR A N 1
ATOM 2311 C CA . TYR A 1 282 ? -5.156 23.734 8.367 1 98.88 282 TYR A CA 1
ATOM 2312 C C . TYR A 1 282 ? -4.379 24.188 7.141 1 98.88 282 TYR A C 1
ATOM 2314 O O . TYR A 1 282 ? -4.957 24.75 6.207 1 98.88 282 TYR A O 1
ATOM 2322 N N . ALA A 1 283 ? -3.025 23.969 7.199 1 98.94 283 ALA A N 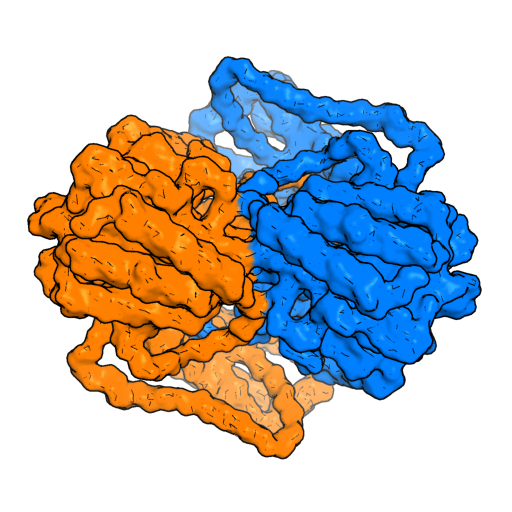1
ATOM 2323 C CA . ALA A 1 283 ? -2.195 24.172 6.016 1 98.94 283 ALA A CA 1
ATOM 2324 C C . ALA A 1 283 ? -2.205 22.938 5.121 1 98.94 283 ALA A C 1
ATOM 2326 O O . ALA A 1 283 ? -1.508 21.953 5.398 1 98.94 283 ALA A O 1
ATOM 2327 N N . LEU A 1 284 ? -3.018 22.938 4.043 1 98.81 284 LEU A N 1
ATOM 2328 C CA . LEU A 1 284 ? -3.043 21.891 3.041 1 98.81 284 LEU A CA 1
ATOM 2329 C C . LEU A 1 284 ? -1.937 22.078 2.01 1 98.81 284 LEU A C 1
ATOM 2331 O O . LEU A 1 284 ? -2.162 22.688 0.962 1 98.81 284 LEU A O 1
ATOM 2335 N N . VAL A 1 285 ? -0.765 21.438 2.297 1 98.56 285 VAL A N 1
ATOM 2336 C CA . VAL A 1 285 ? 0.42 21.859 1.552 1 98.56 285 VAL A CA 1
ATOM 2337 C C . VAL A 1 285 ? 1.083 20.625 0.921 1 98.56 285 VAL A C 1
ATOM 2339 O O . VAL A 1 285 ? 0.862 19.5 1.362 1 98.56 285 VAL A O 1
ATOM 2342 N N . ARG A 1 286 ? 1.825 20.844 -0.017 1 96.5 286 ARG A N 1
ATOM 2343 C CA . ARG A 1 286 ? 2.674 19.953 -0.791 1 96.5 286 ARG A CA 1
ATOM 2344 C C . ARG A 1 286 ? 3.904 20.672 -1.32 1 96.5 286 ARG A C 1
ATOM 2346 O O . ARG A 1 286 ? 3.797 21.781 -1.852 1 96.5 286 ARG A O 1
ATOM 2353 N N . PRO A 1 287 ? 5.082 20.078 -1.284 1 96.12 287 PRO A N 1
ATOM 2354 C CA . PRO A 1 287 ? 5.402 18.766 -0.716 1 96.12 287 PRO A CA 1
ATOM 2355 C C . PRO A 1 287 ? 5.316 18.75 0.808 1 96.12 287 PRO A C 1
ATOM 2357 O O . PRO A 1 287 ? 5.188 19.797 1.438 1 96.12 287 PRO A O 1
ATOM 2360 N N . PRO A 1 288 ? 5.266 17.547 1.396 1 97.94 288 PRO A N 1
ATOM 2361 C CA . PRO A 1 288 ? 5.371 17.453 2.855 1 97.94 288 PRO A CA 1
ATOM 2362 C C . PRO A 1 288 ? 6.699 17.984 3.385 1 97.94 288 PRO A C 1
ATOM 2364 O O . PRO A 1 288 ? 7.598 18.312 2.602 1 97.94 288 PRO A O 1
ATOM 2367 N N . GLY A 1 289 ? 6.801 18.062 4.777 1 98.62 289 GLY A N 1
ATOM 2368 C CA . GLY A 1 289 ? 7.98 18.781 5.23 1 98.62 289 GLY A CA 1
ATOM 2369 C C . GLY A 1 289 ? 8.648 18.141 6.434 1 98.62 289 GLY A C 1
ATOM 2370 O O . GLY A 1 289 ? 9.797 18.453 6.75 1 98.62 289 GLY A O 1
ATO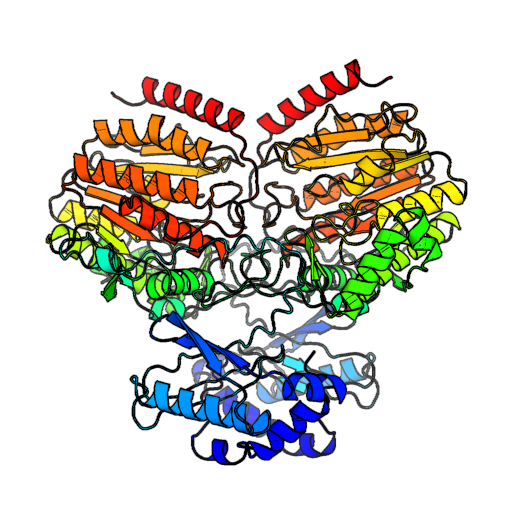M 2371 N N . HIS A 1 290 ? 8.086 17.172 7.164 1 97.62 290 HIS A N 1
ATOM 2372 C CA . HIS A 1 290 ? 8.469 16.812 8.523 1 97.62 290 HIS A CA 1
ATOM 2373 C C . HIS A 1 290 ? 9.789 16.031 8.539 1 97.62 290 HIS A C 1
ATOM 2375 O O . HIS A 1 290 ? 10.422 15.906 9.586 1 97.62 290 HIS A O 1
ATOM 2381 N N . HIS A 1 291 ? 10.242 15.617 7.352 1 97.06 291 HIS A N 1
ATOM 2382 C CA . HIS A 1 291 ? 11.523 14.922 7.281 1 97.06 291 HIS A CA 1
ATOM 2383 C C . HIS A 1 291 ? 12.664 15.906 7 1 97.06 291 HIS A C 1
ATOM 2385 O O . HIS A 1 291 ? 13.836 15.562 7.18 1 97.06 291 HIS A O 1
ATOM 2391 N N . ALA A 1 292 ? 12.359 17.031 6.418 1 98.25 292 ALA A N 1
ATOM 2392 C CA . ALA A 1 292 ? 13.414 17.969 6.043 1 98.25 292 ALA A CA 1
ATOM 2393 C C . ALA A 1 292 ? 14.211 18.406 7.266 1 98.25 292 ALA A C 1
ATOM 2395 O O . ALA A 1 292 ? 13.641 18.875 8.25 1 98.25 292 ALA A O 1
ATOM 2396 N N . ARG A 1 293 ? 15.461 18.25 7.176 1 97.12 293 ARG A N 1
ATOM 2397 C CA . ARG A 1 293 ? 16.375 18.641 8.242 1 97.12 293 ARG A CA 1
ATOM 2398 C C . ARG A 1 293 ? 16.906 20.047 8.016 1 97.12 293 ARG A C 1
ATOM 2400 O O . ARG A 1 293 ? 16.547 20.703 7.02 1 97.12 293 ARG A O 1
ATOM 2407 N N . ARG A 1 294 ? 17.641 20.516 8.953 1 97.88 294 ARG A N 1
ATOM 2408 C CA . ARG A 1 294 ? 18.188 21.859 8.867 1 97.88 294 ARG A CA 1
ATOM 2409 C C . ARG A 1 294 ? 19.047 22.031 7.613 1 97.88 294 ARG A C 1
ATOM 2411 O O . ARG A 1 294 ? 19.047 23.094 7 1 97.88 294 ARG A O 1
ATOM 2418 N N . THR A 1 295 ? 19.75 20.875 7.188 1 97.38 295 THR A N 1
ATOM 2419 C CA . THR A 1 295 ? 20.75 21.031 6.133 1 97.38 295 THR A CA 1
ATOM 2420 C C . THR A 1 295 ? 20.531 20.016 5.02 1 97.38 295 THR A C 1
ATOM 2422 O O . THR A 1 295 ? 21.406 19.797 4.191 1 97.38 295 THR A O 1
ATOM 2425 N N . GLN A 1 296 ? 19.422 19.328 5.027 1 96 296 GLN A N 1
ATOM 2426 C CA . GLN A 1 296 ? 19.297 18.266 4.051 1 96 296 GLN A CA 1
ATOM 2427 C C . GLN A 1 296 ? 17.828 17.906 3.809 1 96 296 GLN A C 1
ATOM 2429 O O . GLN A 1 296 ? 17.031 17.891 4.742 1 96 296 GLN A O 1
ATOM 2434 N N . ALA A 1 297 ? 17.547 17.656 2.514 1 96.31 297 ALA A N 1
ATOM 2435 C CA . ALA A 1 297 ? 16.25 17.062 2.17 1 96.31 297 ALA A CA 1
ATOM 2436 C C . ALA A 1 297 ? 16.188 15.609 2.611 1 96.31 297 ALA A C 1
ATOM 2438 O O . ALA A 1 297 ? 17.219 14.953 2.775 1 96.31 297 ALA A O 1
ATOM 2439 N N . ASP A 1 298 ? 14.953 15.188 2.865 1 94.25 298 ASP A N 1
ATOM 2440 C CA . ASP A 1 298 ? 14.766 13.789 3.24 1 94.25 298 ASP A CA 1
ATOM 2441 C C . ASP A 1 298 ? 13.305 13.367 3.074 1 94.25 298 ASP A C 1
ATOM 2443 O O . ASP A 1 298 ? 12.398 14.188 3.24 1 94.25 298 ASP A O 1
ATOM 2447 N N . GLY A 1 299 ? 13.086 12.18 2.736 1 92.62 299 GLY A N 1
ATOM 2448 C CA . GLY A 1 299 ? 11.758 11.594 2.734 1 92.62 299 GLY A CA 1
ATOM 2449 C C . GLY A 1 299 ? 10.734 12.438 1.995 1 92.62 299 GLY A C 1
ATOM 2450 O O . GLY A 1 299 ? 9.68 12.766 2.545 1 92.62 299 GLY A O 1
ATOM 2451 N N . TYR A 1 300 ? 11.039 12.867 0.823 1 93.44 300 TYR A N 1
ATOM 2452 C CA . TYR A 1 300 ? 10.156 13.617 -0.063 1 93.44 300 TYR A CA 1
ATOM 2453 C C . TYR A 1 300 ? 10.031 15.07 0.385 1 93.44 300 TYR A C 1
ATOM 2455 O O . TYR A 1 300 ? 9.297 15.852 -0.219 1 93.44 300 TYR A O 1
ATOM 2463 N N . CYS A 1 301 ? 10.773 15.492 1.481 1 97.31 301 CYS A N 1
ATOM 2464 C CA . CYS A 1 301 ? 10.641 16.812 2.094 1 97.31 301 CYS A CA 1
ATOM 2465 C C . CYS A 1 301 ? 11.844 17.688 1.775 1 97.31 301 CYS A C 1
ATOM 2467 O O . CYS A 1 301 ? 12.984 17.266 1.976 1 97.31 301 CYS A O 1
ATOM 2469 N N . PHE A 1 302 ? 11.57 18.891 1.333 1 97.88 302 PHE A N 1
ATOM 2470 C CA . PHE A 1 302 ? 12.633 19.844 1.044 1 97.88 302 PHE A CA 1
ATOM 2471 C C . PHE A 1 302 ? 12.742 20.891 2.15 1 97.88 302 PHE A C 1
ATOM 2473 O O . PHE A 1 302 ? 13.852 21.219 2.588 1 97.88 302 PHE A O 1
ATOM 2480 N N . LEU A 1 303 ? 11.625 21.406 2.545 1 98.69 303 LEU A N 1
ATOM 2481 C CA . LEU A 1 303 ? 11.539 22.375 3.633 1 98.69 303 LEU A CA 1
ATOM 2482 C C . LEU A 1 303 ? 10.648 21.859 4.754 1 98.69 303 LEU A C 1
ATOM 2484 O O . LEU A 1 303 ? 9.695 21.125 4.504 1 98.69 303 LEU A O 1
ATOM 2488 N N . ASN A 1 304 ? 11 22.219 5.945 1 98.88 304 ASN A N 1
ATOM 2489 C CA . ASN A 1 304 ? 10.219 21.75 7.082 1 98.88 304 ASN A CA 1
ATOM 2490 C C . ASN A 1 304 ? 9.078 22.703 7.41 1 98.88 304 ASN A C 1
ATOM 2492 O O . ASN A 1 304 ? 9.242 23.625 8.211 1 98.88 304 ASN A O 1
ATOM 2496 N N . ASN A 1 305 ? 7.934 22.469 6.91 1 98.88 305 ASN A N 1
ATOM 2497 C CA . ASN A 1 305 ? 6.793 23.375 7.035 1 98.88 305 ASN A CA 1
ATOM 2498 C C . ASN A 1 305 ? 6.375 23.547 8.492 1 98.88 305 ASN A C 1
ATOM 2500 O O . ASN A 1 305 ? 6.297 24.672 8.984 1 98.88 305 ASN A O 1
ATOM 2504 N N . ALA A 1 306 ? 6.148 22.453 9.188 1 98.81 306 ALA A N 1
ATOM 2505 C CA . ALA A 1 306 ? 5.719 22.516 10.586 1 98.81 306 ALA A CA 1
ATOM 2506 C C . ALA A 1 306 ? 6.789 23.141 11.469 1 98.81 306 ALA A C 1
ATOM 2508 O O . ALA A 1 306 ? 6.477 23.922 12.375 1 98.81 306 ALA A O 1
ATOM 2509 N N . GLY A 1 307 ? 8.047 22.781 11.188 1 98.81 307 GLY A N 1
ATOM 2510 C CA . GLY A 1 307 ? 9.141 23.359 11.953 1 98.81 307 GLY A CA 1
ATOM 2511 C C . GLY A 1 307 ? 9.227 24.875 11.828 1 98.81 307 GLY A C 1
ATOM 2512 O O . GLY A 1 307 ? 9.453 25.562 12.82 1 98.81 307 GLY A O 1
ATOM 2513 N N . LEU A 1 308 ? 9.055 25.375 10.641 1 98.88 308 LEU A N 1
ATOM 2514 C CA . LEU A 1 308 ? 9.039 26.812 10.414 1 98.88 308 LEU A CA 1
ATOM 2515 C C . LEU A 1 308 ? 7.902 27.469 11.188 1 98.88 308 LEU A C 1
ATOM 2517 O O . LEU A 1 308 ? 8.078 28.547 11.75 1 98.88 308 LEU A O 1
ATOM 2521 N N . ALA A 1 309 ? 6.793 26.828 11.219 1 98.88 309 ALA A N 1
ATOM 2522 C CA . ALA A 1 309 ? 5.645 27.359 11.953 1 98.88 309 ALA A CA 1
ATOM 2523 C C . ALA A 1 309 ? 5.918 27.391 13.453 1 98.88 309 ALA A C 1
ATOM 2525 O O . ALA A 1 309 ? 5.523 28.344 14.141 1 98.88 309 ALA A O 1
ATOM 2526 N N . VAL A 1 310 ? 6.566 26.344 14 1 98.75 310 VAL A N 1
ATOM 2527 C CA . VAL A 1 310 ? 6.918 26.297 15.414 1 98.75 310 VAL A CA 1
ATOM 2528 C C . VAL A 1 310 ? 7.848 27.453 15.758 1 98.75 310 VAL A C 1
ATOM 2530 O O . VAL A 1 310 ? 7.652 28.125 16.766 1 98.75 310 VAL A O 1
ATOM 2533 N N . GLN A 1 311 ? 8.836 27.703 14.914 1 98.62 311 GLN A N 1
ATOM 2534 C CA . GLN A 1 311 ? 9.773 28.797 15.133 1 98.62 311 GLN A CA 1
ATOM 2535 C C . GLN A 1 311 ? 9.047 30.141 15.148 1 98.62 311 GLN A C 1
ATOM 2537 O O . GLN A 1 311 ? 9.352 31.016 15.977 1 98.62 311 GLN A O 1
ATOM 2542 N N . LEU A 1 312 ? 8.125 30.297 14.25 1 98.62 312 LEU A N 1
ATOM 2543 C CA . LEU A 1 312 ? 7.344 31.531 14.211 1 98.62 312 LEU A CA 1
ATOM 2544 C C . LEU A 1 312 ? 6.555 31.703 15.508 1 98.62 312 LEU A C 1
ATOM 2546 O O . LEU A 1 312 ? 6.473 32.812 16.031 1 98.62 312 LEU A O 1
ATOM 2550 N N . ALA A 1 313 ? 5.969 30.672 16 1 98.44 313 ALA A N 1
ATOM 2551 C CA . ALA A 1 313 ? 5.207 30.719 17.25 1 98.44 313 ALA A CA 1
ATOM 2552 C C . ALA A 1 313 ? 6.102 31.141 18.422 1 98.44 313 ALA A C 1
ATOM 2554 O O . ALA A 1 313 ? 5.73 31.984 19.219 1 98.44 313 ALA A O 1
ATOM 2555 N N . LEU A 1 314 ? 7.27 30.5 18.516 1 98.06 314 LEU A N 1
ATOM 2556 C CA . LEU A 1 314 ? 8.211 30.812 19.578 1 98.06 314 LEU A CA 1
ATOM 2557 C C . LEU A 1 314 ? 8.641 32.281 19.516 1 98.06 314 LEU A C 1
ATOM 2559 O O . LEU A 1 314 ? 8.641 32.969 20.531 1 98.06 314 LEU A O 1
ATOM 2563 N N . LYS A 1 315 ? 8.898 32.781 18.375 1 97.31 315 LYS A N 1
ATOM 2564 C CA . LYS A 1 315 ? 9.336 34.156 18.188 1 97.31 315 LYS A CA 1
ATOM 2565 C C . LYS A 1 315 ? 8.203 35.125 18.484 1 97.31 315 LYS A C 1
ATOM 2567 O O . LYS A 1 315 ? 8.453 36.281 18.844 1 97.31 315 LYS A O 1
ATOM 2572 N N . SER A 1 316 ? 7.016 34.656 18.359 1 96.88 316 SER A N 1
ATOM 2573 C CA . SER A 1 316 ? 5.852 35.531 18.562 1 96.88 316 SER A CA 1
ATOM 2574 C C . SER A 1 316 ? 5.398 35.5 20.016 1 96.88 316 SER A C 1
ATOM 2576 O O . SER A 1 316 ? 4.344 36.031 20.344 1 96.88 316 SER A O 1
ATOM 2578 N N . GLY A 1 317 ? 6.078 34.75 20.891 1 95.38 317 GLY A N 1
ATOM 2579 C CA . GLY A 1 317 ? 5.836 34.875 22.328 1 95.38 317 GLY A CA 1
ATOM 2580 C C . GLY A 1 317 ? 5.215 33.656 22.938 1 95.38 317 GLY A C 1
ATOM 2581 O O . GLY A 1 317 ? 4.973 33.594 24.141 1 95.38 317 GLY A O 1
ATOM 2582 N N . ARG A 1 318 ? 4.941 32.656 22.125 1 96.06 318 ARG A N 1
ATOM 2583 C CA . ARG A 1 318 ? 4.504 31.406 22.719 1 96.06 318 ARG A CA 1
ATOM 2584 C C . ARG A 1 318 ? 5.672 30.688 23.391 1 96.06 318 ARG A C 1
ATOM 2586 O O . ARG A 1 318 ? 6.648 30.328 22.719 1 96.06 318 ARG A O 1
ATOM 2593 N N . ALA A 1 319 ? 5.582 30.406 24.641 1 96 319 ALA A N 1
ATOM 2594 C CA . ALA A 1 319 ? 6.703 29.891 25.422 1 96 319 ALA A CA 1
ATOM 2595 C C . ALA A 1 319 ? 6.895 28.391 25.188 1 96 319 ALA A C 1
ATOM 2597 O O . ALA A 1 319 ? 8.023 27.906 25.203 1 96 319 ALA A O 1
ATOM 2598 N N . LYS A 1 320 ? 5.785 27.672 25.016 1 98.06 320 LYS A N 1
ATOM 2599 C CA . LYS A 1 320 ? 5.805 26.219 24.891 1 98.06 320 LYS A CA 1
ATOM 2600 C C . LYS A 1 320 ? 4.953 25.766 23.703 1 98.06 320 LYS A C 1
ATOM 2602 O O . LYS A 1 320 ? 3.762 26.062 23.641 1 98.06 320 LYS A O 1
ATOM 2607 N N . VAL A 1 321 ? 5.582 25.031 22.797 1 98.5 321 VAL A N 1
ATOM 2608 C CA . VAL A 1 321 ? 4.867 24.531 21.641 1 98.5 321 VAL A CA 1
ATOM 2609 C C . VAL A 1 321 ? 4.977 23.016 21.562 1 98.5 321 VAL A C 1
ATOM 2611 O O . VAL A 1 321 ? 6.07 22.453 21.672 1 98.5 321 VAL A O 1
ATOM 2614 N N . ALA A 1 322 ? 3.865 22.266 21.453 1 98.62 322 ALA A N 1
ATOM 2615 C CA . ALA A 1 322 ? 3.861 20.828 21.25 1 98.62 322 ALA A CA 1
ATOM 2616 C C . ALA A 1 322 ? 3.613 20.469 19.781 1 98.62 322 ALA A C 1
ATOM 2618 O O . ALA A 1 322 ? 2.701 21.016 19.156 1 98.62 322 ALA A O 1
ATOM 2619 N N . VAL A 1 323 ? 4.465 19.641 19.234 1 98.69 323 VAL A N 1
ATOM 2620 C CA . VAL A 1 323 ? 4.281 19.094 17.891 1 98.69 323 VAL A CA 1
ATOM 2621 C C . VAL A 1 323 ? 3.881 17.625 18 1 98.69 323 VAL A C 1
ATOM 2623 O O . VAL A 1 323 ? 4.617 16.797 18.562 1 98.69 323 VAL A O 1
ATOM 2626 N N . ILE A 1 324 ? 2.76 17.297 17.531 1 98.62 324 ILE A N 1
ATOM 2627 C CA . ILE A 1 324 ? 2.277 15.914 17.484 1 98.62 324 ILE A CA 1
ATOM 2628 C C . ILE A 1 324 ? 2.197 15.438 16.031 1 98.62 324 ILE A C 1
ATOM 2630 O O . ILE A 1 324 ? 1.41 15.969 15.25 1 98.62 324 ILE A O 1
ATOM 2634 N N . ASP A 1 325 ? 3.02 14.492 15.68 1 98.62 325 ASP A N 1
ATOM 2635 C CA . ASP A 1 325 ? 3.176 13.961 14.328 1 98.62 325 ASP A CA 1
ATOM 2636 C C . ASP A 1 325 ? 2.621 12.539 14.227 1 98.62 325 ASP A C 1
ATOM 2638 O O . ASP A 1 325 ? 3.121 11.625 14.883 1 98.62 325 ASP A O 1
ATOM 2642 N N . ILE A 1 326 ? 1.61 12.312 13.336 1 98.25 326 ILE A N 1
ATOM 2643 C CA . ILE A 1 326 ? 0.996 10.992 13.242 1 98.25 326 ILE A CA 1
ATOM 2644 C C . ILE A 1 326 ? 1.299 10.383 11.875 1 98.25 326 ILE A C 1
ATOM 2646 O O . ILE A 1 326 ? 0.648 9.422 11.461 1 98.25 326 ILE A O 1
ATOM 2650 N N . ASP A 1 327 ? 2.197 11.047 11.117 1 97.62 327 ASP A N 1
ATOM 2651 C CA . ASP A 1 327 ? 2.691 10.43 9.891 1 97.62 327 ASP A CA 1
ATOM 2652 C C . ASP A 1 327 ? 3.322 9.07 10.172 1 97.62 327 ASP A C 1
ATOM 2654 O O . ASP A 1 327 ? 3.98 8.883 11.195 1 97.62 327 ASP A O 1
ATOM 2658 N N . ALA A 1 328 ? 3.152 8.172 9.211 1 95.94 328 ALA A N 1
ATOM 2659 C CA . ALA A 1 328 ? 3.623 6.805 9.414 1 95.94 328 ALA A CA 1
ATOM 2660 C C . ALA A 1 328 ? 5.141 6.762 9.555 1 95.94 328 ALA A C 1
ATOM 2662 O O . ALA A 1 328 ? 5.699 5.77 10.031 1 95.94 328 ALA A O 1
ATOM 2663 N N . HIS A 1 329 ? 5.809 7.738 9.094 1 94.5 329 HIS A N 1
ATOM 2664 C CA . HIS A 1 329 ? 7.266 7.816 9.172 1 94.5 329 HIS A CA 1
ATOM 2665 C C . HIS A 1 329 ? 7.707 8.812 10.242 1 94.5 329 HIS A C 1
ATOM 2667 O O . HIS A 1 329 ? 7.031 9.82 10.469 1 94.5 329 HIS A O 1
ATOM 2673 N N . HIS A 1 330 ? 8.844 8.555 10.805 1 95 330 HIS A N 1
ATOM 2674 C CA . HIS A 1 330 ? 9.375 9.359 11.898 1 95 330 HIS A CA 1
ATOM 2675 C C . HIS A 1 330 ? 9.617 10.805 11.445 1 95 330 HIS A C 1
ATOM 2677 O O . HIS A 1 330 ? 10.219 11.039 10.406 1 95 330 HIS A O 1
ATOM 2683 N N . GLY A 1 331 ? 9.102 11.742 12.203 1 95.38 331 GLY A N 1
ATOM 2684 C CA . GLY A 1 331 ? 9.383 13.148 11.945 1 95.38 331 GLY A CA 1
ATOM 2685 C C . GLY A 1 331 ? 10.805 13.539 12.297 1 95.38 331 GLY A C 1
ATOM 2686 O O . GLY A 1 331 ? 11.031 14.367 13.188 1 95.38 331 GLY A O 1
ATOM 2687 N N . SER A 1 332 ? 11.711 13.07 11.57 1 94.44 332 SER A N 1
ATOM 2688 C CA . SER A 1 332 ? 13.133 13.164 11.891 1 94.44 332 SER A CA 1
ATOM 2689 C C . SER A 1 332 ? 13.602 14.617 11.875 1 94.44 332 SER A C 1
ATOM 2691 O O . SER A 1 332 ? 14.414 15.016 12.711 1 94.44 332 SER A O 1
ATOM 2693 N N . GLY A 1 333 ? 13.094 15.414 10.953 1 96.44 333 GLY A N 1
ATOM 2694 C CA . GLY A 1 333 ? 13.516 16.797 10.859 1 96.44 333 GLY A CA 1
ATOM 2695 C C . GLY A 1 333 ? 13.164 17.609 12.094 1 96.44 333 GLY A C 1
ATOM 2696 O O . GLY A 1 333 ? 13.992 18.359 12.609 1 96.44 333 GLY A O 1
ATOM 2697 N N . MET A 1 334 ? 11.984 17.453 12.602 1 95.5 334 MET A N 1
ATOM 2698 C CA . MET A 1 334 ? 11.531 18.172 13.797 1 95.5 334 MET A CA 1
ATOM 2699 C C . MET A 1 334 ? 12.289 17.703 15.031 1 95.5 334 MET A C 1
ATOM 2701 O O . MET A 1 334 ? 12.75 18.531 15.828 1 95.5 334 MET A O 1
ATOM 2705 N N . ALA A 1 335 ? 12.367 16.406 15.133 1 95.88 335 ALA A N 1
ATOM 2706 C CA . ALA A 1 335 ? 13.047 15.82 16.281 1 95.88 335 ALA A CA 1
ATOM 2707 C C . ALA A 1 335 ? 14.484 16.312 16.391 1 95.88 335 ALA A C 1
ATOM 2709 O O . ALA A 1 335 ? 14.938 16.703 17.469 1 95.88 335 ALA A O 1
ATOM 2710 N N . GLU A 1 336 ? 15.141 16.297 15.281 1 96.38 336 GLU A N 1
ATOM 2711 C CA . GLU A 1 336 ? 16.547 16.688 15.258 1 96.38 336 GLU A CA 1
ATOM 2712 C C . GLU A 1 336 ? 16.719 18.172 15.578 1 96.38 336 GLU A C 1
ATOM 2714 O O . GLU A 1 336 ? 17.594 18.547 16.359 1 96.38 336 GLU A O 1
ATOM 2719 N N . PHE A 1 337 ? 15.93 19.016 15.016 1 97.88 337 PHE A N 1
ATOM 2720 C CA . PHE A 1 337 ? 16.094 20.469 15.141 1 97.88 337 PHE A CA 1
ATOM 2721 C C . PHE A 1 337 ? 15.836 20.922 16.578 1 97.88 337 PHE A C 1
ATOM 2723 O O . PHE A 1 337 ? 16.547 21.781 17.094 1 97.88 337 PHE A O 1
ATOM 2730 N N . PHE A 1 338 ? 14.883 20.359 17.25 1 98.19 338 PHE A N 1
ATOM 2731 C CA . PHE A 1 338 ? 14.484 20.828 18.562 1 98.19 338 PHE A CA 1
ATOM 2732 C C . PHE A 1 338 ? 15.023 19.906 19.656 1 98.19 338 PHE A C 1
ATOM 2734 O O . PHE A 1 338 ? 14.57 19.969 20.797 1 98.19 338 PHE A O 1
ATOM 2741 N N . TYR A 1 339 ? 15.992 19.094 19.281 1 97 339 TYR A N 1
ATOM 2742 C CA . TYR A 1 339 ? 16.5 18.031 20.141 1 97 339 TYR A CA 1
ATOM 2743 C C . TYR A 1 339 ? 17.062 18.594 21.438 1 97 339 TYR A C 1
ATOM 2745 O O . TYR A 1 339 ? 17.141 17.891 22.453 1 97 339 TYR A O 1
ATOM 2753 N N . HIS A 1 340 ? 17.453 19.891 21.5 1 97.25 340 HIS A N 1
ATOM 2754 C CA . HIS A 1 340 ? 18.062 20.5 22.672 1 97.25 340 HIS A CA 1
ATOM 2755 C C . HIS A 1 340 ? 17.188 21.609 23.25 1 97.25 340 HIS A C 1
ATOM 2757 O O . HIS A 1 340 ? 17.656 22.438 24.016 1 97.25 340 HIS A O 1
ATOM 2763 N N . SER A 1 341 ? 15.922 21.625 22.844 1 97.12 341 SER A N 1
ATOM 2764 C CA . SER A 1 341 ? 15.031 22.703 23.281 1 97.12 341 SER A CA 1
ATOM 2765 C C . SER A 1 341 ? 14.039 22.188 24.328 1 97.12 341 SER A C 1
ATOM 2767 O O . SER A 1 341 ? 13.453 21.125 24.156 1 97.12 341 SER A O 1
ATOM 2769 N N . SER A 1 342 ? 13.836 22.922 25.375 1 96.94 342 SER A N 1
ATOM 2770 C CA . SER A 1 342 ? 12.812 22.609 26.359 1 96.94 342 SER A CA 1
ATOM 2771 C C . SER A 1 342 ? 11.508 23.344 26.062 1 96.94 342 SER A C 1
ATOM 2773 O O . SER A 1 342 ? 10.5 23.156 26.75 1 96.94 342 SER A O 1
ATOM 2775 N N . GLN A 1 343 ? 11.555 24.156 25.047 1 98.25 343 GLN A N 1
ATOM 2776 C CA . GLN A 1 343 ? 10.391 24.953 24.703 1 98.25 343 GLN A CA 1
ATOM 2777 C C . GLN A 1 343 ? 9.477 24.203 23.734 1 98.25 343 GLN A C 1
ATOM 2779 O O . GLN A 1 343 ? 8.328 24.594 23.516 1 98.25 343 GLN A O 1
ATOM 2784 N N . VAL A 1 344 ? 10.008 23.141 23.141 1 98.56 344 VAL A N 1
ATOM 2785 C CA . VAL A 1 344 ? 9.242 22.391 22.156 1 98.56 344 VAL A CA 1
ATOM 2786 C C . VAL A 1 344 ? 9.188 20.906 22.547 1 98.56 344 VAL A C 1
ATOM 2788 O O . VAL A 1 344 ? 10.219 20.281 22.781 1 98.56 344 VAL A O 1
ATOM 2791 N N . LEU A 1 345 ? 8.008 20.344 22.703 1 98.12 345 LEU A N 1
ATOM 2792 C CA . LEU A 1 345 ? 7.789 18.906 22.844 1 98.12 345 LEU A CA 1
ATOM 2793 C C . LEU A 1 345 ? 7.449 18.266 21.5 1 98.12 345 LEU A C 1
ATOM 2795 O O . LEU A 1 345 ? 6.414 18.578 20.906 1 98.12 345 LEU A O 1
ATOM 2799 N N . THR A 1 346 ? 8.359 17.469 21.016 1 98.25 346 THR A N 1
ATOM 2800 C CA . THR A 1 346 ? 8.117 16.75 19.781 1 98.25 346 THR A CA 1
ATOM 2801 C C . THR A 1 346 ? 7.656 15.32 20.062 1 98.25 346 THR A C 1
ATOM 2803 O O . THR A 1 346 ? 8.336 14.578 20.766 1 98.25 346 THR A O 1
ATOM 2806 N N . ILE A 1 347 ? 6.504 14.977 19.578 1 97.81 347 ILE A N 1
ATOM 2807 C CA . ILE A 1 347 ? 5.98 13.625 19.672 1 97.81 347 ILE A CA 1
ATOM 2808 C C . ILE A 1 347 ? 5.738 13.07 18.266 1 97.81 347 ILE A C 1
ATOM 2810 O O . ILE A 1 347 ? 5.102 13.719 17.438 1 97.81 347 ILE A O 1
ATOM 2814 N N . SER A 1 348 ? 6.273 11.938 17.984 1 97.56 348 SER A N 1
ATOM 2815 C CA . SER A 1 348 ? 6.059 11.266 16.719 1 97.56 348 SER A CA 1
ATOM 2816 C C . SER A 1 348 ? 5.555 9.844 16.906 1 97.56 348 SER A C 1
ATOM 2818 O O . SER A 1 348 ? 6.254 9.008 17.484 1 97.56 348 SER A O 1
ATOM 2820 N N . ILE A 1 349 ? 4.293 9.562 16.547 1 96.31 349 ILE A N 1
ATOM 2821 C CA . ILE A 1 349 ? 3.785 8.203 16.438 1 96.31 349 ILE A CA 1
ATOM 2822 C C . ILE A 1 349 ? 4 7.691 15.016 1 96.31 349 ILE A C 1
ATOM 2824 O O . ILE A 1 349 ? 3.447 8.234 14.062 1 96.31 349 ILE A O 1
ATOM 2828 N N . HIS A 1 350 ? 4.832 6.691 14.852 1 94.81 350 HIS A N 1
ATOM 2829 C CA . HIS A 1 350 ? 5.203 6.215 13.523 1 94.81 350 HIS A CA 1
ATOM 2830 C C . HIS A 1 350 ? 5.414 4.707 13.516 1 94.81 350 HIS A C 1
ATOM 2832 O O . HIS A 1 350 ? 5.41 4.07 14.57 1 94.81 350 HIS A O 1
ATOM 2838 N N . MET A 1 351 ? 5.422 4.148 12.32 1 91.88 351 MET A N 1
ATOM 2839 C CA . MET A 1 351 ? 5.695 2.719 12.227 1 91.88 351 MET A CA 1
ATOM 2840 C C . MET A 1 351 ? 7.145 2.422 12.602 1 91.88 351 MET A C 1
ATOM 2842 O O . MET A 1 351 ? 8.031 3.256 12.398 1 91.88 351 MET A O 1
ATOM 2846 N N . ASN A 1 352 ? 7.379 1.298 13.125 1 85.38 352 ASN A N 1
ATOM 2847 C CA . ASN A 1 352 ? 8.727 0.901 13.508 1 85.38 352 ASN A CA 1
ATOM 2848 C C . ASN A 1 352 ? 9.609 0.669 12.289 1 85.38 352 ASN A C 1
ATOM 2850 O O . ASN A 1 352 ? 9.359 -0.237 11.492 1 85.38 352 ASN A O 1
ATOM 2854 N N . HIS A 1 353 ? 10.641 1.472 12.07 1 76.69 353 HIS A N 1
ATOM 2855 C CA . HIS A 1 353 ? 11.539 1.367 10.93 1 76.69 353 HIS A CA 1
ATOM 2856 C C . HIS A 1 353 ? 12.773 0.538 11.273 1 76.69 353 HIS A C 1
ATOM 2858 O O . HIS A 1 353 ? 13.633 0.309 10.422 1 76.69 353 HIS A O 1
ATOM 2864 N N . SER A 1 354 ? 12.844 -0.05 12.383 1 59.69 354 SER A N 1
ATOM 2865 C CA . SER A 1 354 ? 13.961 -0.853 12.875 1 59.69 354 SER A CA 1
ATOM 2866 C C . SER A 1 354 ? 15.289 -0.161 12.609 1 59.69 354 SER A C 1
ATOM 2868 O O . SER A 1 354 ? 16.312 -0.824 12.414 1 59.69 354 SER A O 1
ATOM 2870 N N . SER A 1 355 ? 15.211 1.085 12.375 1 62.31 355 SER A N 1
ATOM 2871 C CA . SER A 1 355 ? 16.422 1.865 12.117 1 62.31 355 SER A CA 1
ATOM 2872 C C . SER A 1 355 ? 16.938 2.512 13.398 1 62.31 355 SER A C 1
ATOM 2874 O O . SER A 1 355 ? 16.328 2.354 14.469 1 62.31 355 SER A O 1
ATOM 2876 N N . SER A 1 356 ? 18 2.969 13.203 1 59.97 356 SER A N 1
ATOM 2877 C CA . SER A 1 356 ? 18.688 3.607 14.328 1 59.97 356 SER A CA 1
ATOM 2878 C C . SER A 1 356 ? 18.062 4.957 14.656 1 59.97 356 SER A C 1
ATOM 2880 O O . SER A 1 356 ? 18.375 5.559 15.688 1 59.97 356 SER A O 1
ATOM 2882 N N . ASN A 1 357 ? 17.062 5.312 13.906 1 78.81 357 ASN A N 1
ATOM 2883 C CA . ASN A 1 357 ? 16.422 6.586 14.203 1 78.81 357 ASN A CA 1
ATOM 2884 C C . ASN A 1 357 ? 14.945 6.402 14.531 1 78.81 357 ASN A C 1
ATOM 2886 O O . ASN A 1 357 ? 14.32 5.434 14.094 1 78.81 357 ASN A O 1
ATOM 2890 N N . GLY A 1 358 ? 14.469 7.324 15.367 1 89.06 358 GLY A N 1
ATOM 2891 C CA . GLY A 1 358 ? 13.062 7.27 15.742 1 89.06 358 GLY A CA 1
ATOM 2892 C C . GLY A 1 358 ? 12.773 6.258 16.828 1 89.06 358 GLY A C 1
ATOM 2893 O O . GLY A 1 358 ? 11.648 5.758 16.938 1 89.06 358 GLY A O 1
ATOM 2894 N N . THR A 1 359 ? 13.844 5.961 17.625 1 87.19 359 THR A N 1
ATOM 2895 C CA . THR A 1 359 ? 13.703 4.949 18.672 1 87.19 359 THR A CA 1
ATOM 2896 C C . THR A 1 359 ? 13.234 5.578 19.969 1 87.19 359 THR A C 1
ATOM 2898 O O . THR A 1 359 ? 13.273 6.801 20.125 1 87.19 359 THR A O 1
ATOM 2901 N N . ILE A 1 360 ? 12.797 4.758 20.891 1 88.88 360 ILE A N 1
ATOM 2902 C CA . ILE A 1 360 ? 12.188 5.215 22.125 1 88.88 360 ILE A CA 1
ATOM 2903 C C . ILE A 1 360 ? 13.242 5.855 23.031 1 88.88 360 ILE A C 1
ATOM 2905 O O . ILE A 1 360 ? 12.922 6.676 23.891 1 88.88 360 ILE A O 1
ATOM 2909 N N . ASP A 1 361 ? 14.508 5.531 22.75 1 87.25 361 ASP A N 1
ATOM 2910 C CA . ASP A 1 361 ? 15.57 6.004 23.625 1 87.25 361 ASP A CA 1
ATOM 2911 C C . ASP A 1 361 ? 16.016 7.414 23.25 1 87.25 361 ASP A C 1
ATOM 2913 O O . ASP A 1 361 ? 16.75 8.062 23.984 1 87.25 361 ASP A O 1
ATOM 2917 N N . GLU A 1 362 ? 15.586 7.934 22.109 1 91.06 362 GLU A N 1
ATOM 2918 C CA . GLU A 1 362 ? 15.859 9.305 21.703 1 91.06 362 GLU A CA 1
ATOM 2919 C C . GLU A 1 362 ? 14.898 10.289 22.375 1 91.06 362 GLU A C 1
ATOM 2921 O O . GLU A 1 362 ? 13.922 10.719 21.75 1 91.06 362 GLU A O 1
ATOM 2926 N N . VAL A 1 363 ? 15.297 10.734 23.578 1 93.5 363 VAL A N 1
ATOM 2927 C CA . VAL A 1 363 ? 14.352 11.484 24.391 1 93.5 363 VAL A CA 1
ATOM 2928 C C . VAL A 1 363 ? 14.805 12.938 24.516 1 93.5 363 VAL A C 1
ATOM 2930 O O . VAL A 1 363 ? 14.297 13.688 25.344 1 93.5 363 VAL A O 1
ATOM 2933 N N . GLY A 1 364 ? 15.773 13.43 23.672 1 93.25 364 GLY A N 1
ATOM 2934 C CA . GLY A 1 364 ? 16.328 14.766 23.781 1 93.25 364 GLY A CA 1
ATOM 2935 C C . GLY A 1 364 ? 17.641 14.805 24.562 1 93.25 364 GLY A C 1
ATOM 2936 O O . GLY A 1 364 ? 18.078 13.781 25.094 1 93.25 364 GLY A O 1
ATOM 2937 N N . GLU A 1 365 ? 18.266 15.922 24.531 1 93.38 365 GLU A N 1
ATOM 2938 C CA . GLU A 1 365 ? 19.547 16.109 25.219 1 93.38 365 GLU A CA 1
ATOM 2939 C C . GLU A 1 365 ? 19.641 17.516 25.797 1 93.38 365 GLU A C 1
ATOM 2941 O O . GLU A 1 365 ? 19.047 18.469 25.266 1 93.38 365 GLU A O 1
ATOM 2946 N N . GLY A 1 366 ? 20.438 17.688 26.875 1 95.56 366 GLY A N 1
ATOM 2947 C CA . GLY A 1 366 ? 20.578 18.984 27.5 1 95.56 366 GLY A CA 1
ATOM 2948 C C . GLY A 1 366 ? 19.25 19.562 27.969 1 95.56 366 GLY A C 1
ATOM 2949 O O . GLY A 1 366 ? 18.5 18.891 28.672 1 95.56 366 GLY A O 1
ATOM 2950 N N . ASP A 1 367 ? 19.031 20.766 27.594 1 95.38 367 ASP A N 1
ATOM 2951 C CA . ASP A 1 367 ? 17.781 21.422 27.984 1 95.38 367 ASP A CA 1
ATOM 2952 C C . ASP A 1 367 ? 16.578 20.734 27.359 1 95.38 367 ASP A C 1
ATOM 2954 O O . ASP A 1 367 ? 15.453 20.875 27.844 1 95.38 367 ASP A O 1
ATOM 2958 N N . GLY A 1 368 ? 16.828 19.969 26.344 1 96 368 GLY A N 1
ATOM 2959 C CA . GLY A 1 368 ? 15.734 19.328 25.641 1 96 368 GLY A CA 1
ATOM 2960 C C . GLY A 1 368 ? 15.453 17.922 26.125 1 96 368 GLY A C 1
ATOM 2961 O O . GLY A 1 368 ? 14.594 17.234 25.562 1 96 368 GLY A O 1
ATOM 2962 N N . PHE A 1 369 ? 16.219 17.453 27.172 1 94.19 369 PHE A N 1
ATOM 2963 C CA . PHE A 1 369 ? 16.016 16.094 27.703 1 94.19 369 PHE A CA 1
ATOM 2964 C C . PHE A 1 369 ? 14.594 15.906 28.188 1 94.19 369 PHE A C 1
ATOM 2966 O O . PHE A 1 369 ? 14.117 16.656 29.047 1 94.19 369 PHE A O 1
ATOM 2973 N N . GLY A 1 370 ? 13.891 14.969 27.609 1 92.62 370 GLY A N 1
ATOM 2974 C CA . GLY A 1 370 ? 12.523 14.68 28.016 1 92.62 370 GLY A CA 1
ATOM 2975 C C . GLY A 1 370 ? 11.484 15.32 27.125 1 92.62 370 GLY A C 1
ATOM 2976 O O . GLY A 1 370 ? 10.281 15.117 27.312 1 92.62 370 GLY A O 1
ATOM 2977 N N . PHE A 1 371 ? 12.008 16.078 26.109 1 96.44 371 PHE A N 1
ATOM 2978 C CA . PHE A 1 371 ? 11.062 16.844 25.312 1 96.44 371 PHE A CA 1
ATOM 2979 C C . PHE A 1 371 ? 11.008 16.312 23.891 1 96.44 371 PHE A C 1
ATOM 2981 O O . PHE A 1 371 ? 10.516 16.984 22.984 1 96.44 371 PHE A O 1
ATOM 2988 N N . ASN A 1 372 ? 11.57 15.125 23.672 1 96 372 ASN A N 1
ATOM 2989 C CA . ASN A 1 372 ? 11.414 14.344 22.453 1 96 372 ASN A CA 1
ATOM 2990 C C . ASN A 1 372 ? 10.852 12.953 22.734 1 96 372 ASN A C 1
ATOM 2992 O O . ASN A 1 372 ? 11.445 12.188 23.5 1 96 372 ASN A O 1
ATOM 2996 N N . MET A 1 373 ? 9.719 12.672 22.156 1 94.88 373 MET A N 1
ATOM 2997 C CA . MET A 1 373 ? 9.086 11.383 22.391 1 94.88 373 MET A CA 1
ATOM 2998 C C . MET A 1 373 ? 8.797 10.664 21.078 1 94.88 373 MET A C 1
ATOM 3000 O O . MET A 1 373 ? 7.934 11.094 20.312 1 94.88 373 MET A O 1
ATOM 3004 N N . ASN A 1 374 ? 9.523 9.625 20.859 1 93.94 374 ASN A N 1
ATOM 3005 C CA . ASN A 1 374 ? 9.258 8.734 19.734 1 93.94 374 ASN A CA 1
ATOM 3006 C C . ASN A 1 374 ? 8.398 7.539 20.156 1 93.94 374 ASN A C 1
ATOM 3008 O O . ASN A 1 374 ? 8.672 6.898 21.172 1 93.94 374 ASN A O 1
ATOM 3012 N N . VAL A 1 375 ? 7.332 7.254 19.406 1 94.06 375 VAL A N 1
ATOM 3013 C CA . VAL A 1 375 ? 6.422 6.141 19.656 1 94.06 375 VAL A CA 1
ATOM 3014 C C . VAL A 1 375 ? 6.367 5.227 18.438 1 94.06 375 VAL A C 1
ATOM 3016 O O . VAL A 1 375 ? 5.383 5.223 17.688 1 94.06 375 VAL A O 1
ATOM 3019 N N . PRO A 1 376 ? 7.449 4.434 18.203 1 93.12 376 PRO A N 1
ATOM 3020 C CA . PRO A 1 376 ? 7.434 3.469 17.109 1 93.12 376 PRO A CA 1
ATOM 3021 C C . PRO A 1 376 ? 6.473 2.307 17.359 1 93.12 376 PRO A C 1
ATOM 3023 O O . PRO A 1 376 ? 6.695 1.503 18.266 1 93.12 376 PRO A O 1
ATOM 3026 N N . LEU A 1 377 ? 5.426 2.217 16.531 1 92.62 377 LEU A N 1
ATOM 3027 C CA . LEU A 1 377 ? 4.438 1.151 16.672 1 92.62 377 LEU A CA 1
ATOM 3028 C C . LEU A 1 377 ? 4.746 0.005 15.711 1 92.62 377 LEU A C 1
ATOM 3030 O O . LEU A 1 377 ? 5.262 0.227 14.617 1 92.62 377 LEU A O 1
ATOM 3034 N N . PRO A 1 378 ? 4.434 -1.23 16.156 1 89.25 378 PRO A N 1
ATOM 3035 C CA . PRO A 1 378 ? 4.613 -2.363 15.25 1 89.25 378 PRO A CA 1
ATOM 3036 C C . PRO A 1 378 ? 3.82 -2.207 13.953 1 89.25 378 PRO A C 1
ATOM 3038 O O . PRO A 1 378 ? 2.775 -1.551 13.938 1 89.25 378 PRO A O 1
ATOM 3041 N N . HIS A 1 379 ? 4.371 -2.834 12.898 1 90.56 379 HIS A N 1
ATOM 3042 C CA . HIS A 1 379 ? 3.594 -2.896 11.664 1 90.56 379 HIS A CA 1
ATOM 3043 C C . HIS A 1 379 ? 2.236 -3.551 11.898 1 90.56 379 HIS A C 1
ATOM 3045 O O . HIS A 1 379 ? 2.115 -4.453 12.734 1 90.56 379 HIS A O 1
ATOM 3051 N N . GLY A 1 380 ? 1.192 -3.055 11.195 1 90.44 380 GLY A N 1
ATOM 3052 C CA . GLY A 1 380 ? -0.142 -3.615 11.336 1 90.44 380 GLY A CA 1
ATOM 3053 C C . GLY A 1 380 ? -0.96 -2.936 12.422 1 90.44 380 GLY A C 1
ATOM 3054 O O . GLY A 1 380 ? -2.139 -3.246 12.602 1 90.44 380 GLY A O 1
ATOM 3055 N N . SER A 1 381 ? -0.336 -1.986 13.164 1 92.12 381 SER A N 1
ATOM 3056 C CA . SER A 1 381 ? -1.11 -1.217 14.125 1 92.12 381 SER A CA 1
ATOM 3057 C C . SER A 1 381 ? -2.236 -0.445 13.445 1 92.12 381 SER A C 1
ATOM 3059 O O . SER A 1 381 ? -2.043 0.127 12.375 1 92.12 381 SER A O 1
ATOM 3061 N N . GLY A 1 382 ? -3.416 -0.531 14.062 1 92.88 382 GLY A N 1
ATOM 3062 C CA . GLY A 1 382 ? -4.59 0.135 13.516 1 92.88 382 GLY A CA 1
ATOM 3063 C C . GLY A 1 382 ? -5.234 1.097 14.5 1 92.88 382 GLY A C 1
ATOM 3064 O O . GLY A 1 382 ? -4.547 1.728 15.297 1 92.88 382 GLY A O 1
ATOM 3065 N N . ASP A 1 383 ? -6.551 1.211 14.445 1 93.25 383 ASP A N 1
ATOM 3066 C CA . ASP A 1 383 ? -7.301 2.199 15.211 1 93.25 383 ASP A CA 1
ATOM 3067 C C . ASP A 1 383 ? -7.051 2.031 16.703 1 93.25 383 ASP A C 1
ATOM 3069 O O . ASP A 1 383 ? -6.699 2.992 17.391 1 93.25 383 ASP A O 1
ATOM 3073 N N . ARG A 1 384 ? -7.145 0.868 17.172 1 90.94 384 ARG A N 1
ATOM 3074 C CA . ARG A 1 384 ? -7.035 0.632 18.609 1 90.94 384 ARG A CA 1
ATOM 3075 C C . ARG A 1 384 ? -5.609 0.878 19.094 1 90.94 384 ARG A C 1
ATOM 3077 O O . ARG A 1 384 ? -5.406 1.444 20.172 1 90.94 384 ARG A O 1
ATOM 3084 N N . GLY A 1 385 ? -4.664 0.408 18.312 1 92.44 385 GLY A N 1
ATOM 3085 C CA . GLY A 1 385 ? -3.273 0.618 18.672 1 92.44 385 GLY A CA 1
ATOM 3086 C C . GLY A 1 385 ? -2.883 2.084 18.719 1 92.44 385 GLY A C 1
ATOM 3087 O O . GLY A 1 385 ? -2.273 2.537 19.703 1 92.44 385 GLY A O 1
ATOM 3088 N N . TYR A 1 386 ? -3.227 2.85 17.719 1 95.44 386 TYR A N 1
ATOM 3089 C CA . TYR A 1 386 ? -2.91 4.273 17.672 1 95.44 386 TYR A CA 1
ATOM 3090 C C . TYR A 1 386 ? -3.619 5.035 18.781 1 95.44 386 TYR A C 1
ATOM 3092 O O . TYR A 1 386 ? -3.023 5.902 19.422 1 95.44 386 TYR A O 1
ATOM 3100 N N . LEU A 1 387 ? -4.891 4.695 19 1 94.75 387 LEU A N 1
ATOM 3101 C CA . LEU A 1 387 ? -5.656 5.395 20.031 1 94.75 387 LEU A CA 1
ATOM 3102 C C . LEU A 1 387 ? -5.121 5.066 21.422 1 94.75 387 LEU A C 1
ATOM 3104 O O . LEU A 1 387 ? -5.109 5.93 22.297 1 94.75 387 LEU A O 1
ATOM 3108 N N . TYR A 1 388 ? -4.668 3.818 21.547 1 93.94 388 TYR A N 1
ATOM 3109 C CA . TYR A 1 388 ? -4.051 3.441 22.812 1 93.94 388 TYR A CA 1
ATOM 3110 C C . TYR A 1 388 ? -2.766 4.227 23.047 1 93.94 388 TYR A C 1
ATOM 3112 O O . TYR A 1 388 ? -2.518 4.707 24.156 1 93.94 388 TYR A O 1
ATOM 3120 N N . ALA A 1 389 ? -1.978 4.383 22.031 1 94.31 389 ALA A N 1
ATOM 3121 C CA . ALA A 1 389 ? -0.75 5.172 22.125 1 94.31 389 ALA A CA 1
ATOM 3122 C C . ALA A 1 389 ? -1.057 6.633 22.453 1 94.31 389 ALA A C 1
ATOM 3124 O O . ALA A 1 389 ? -0.362 7.258 23.25 1 94.31 389 ALA A O 1
ATOM 3125 N N . MET A 1 390 ? -2.074 7.164 21.812 1 95.81 390 MET A N 1
ATOM 3126 C CA . MET A 1 390 ? -2.486 8.539 22.078 1 95.81 390 MET A CA 1
ATOM 3127 C C . MET A 1 390 ? -2.891 8.727 23.531 1 95.81 390 MET A C 1
ATOM 3129 O O . MET A 1 390 ? -2.422 9.648 24.203 1 95.81 390 MET A O 1
ATOM 3133 N N . LYS A 1 391 ? -3.691 7.832 24 1 93.12 391 LYS A N 1
ATOM 3134 C CA . LYS A 1 391 ? -4.281 7.965 25.344 1 93.12 391 LYS A CA 1
ATOM 3135 C C . LYS A 1 391 ? -3.236 7.73 26.422 1 93.12 391 LYS A C 1
ATOM 3137 O O . LYS A 1 391 ? -3.229 8.422 27.438 1 93.12 391 LYS A O 1
ATOM 3142 N N . GLU A 1 392 ? -2.35 6.785 26.172 1 91.5 392 GLU A N 1
ATOM 3143 C CA . GLU A 1 392 ? -1.473 6.332 27.25 1 91.5 392 GLU A CA 1
ATOM 3144 C C . GLU A 1 392 ? -0.143 7.082 27.234 1 91.5 392 GLU A C 1
ATOM 3146 O O . GLU A 1 392 ? 0.544 7.16 28.25 1 91.5 392 GLU A O 1
ATOM 3151 N N . LEU A 1 393 ? 0.194 7.645 26.062 1 93.88 393 LEU A N 1
ATOM 3152 C CA . LEU A 1 393 ? 1.513 8.258 25.969 1 93.88 393 LEU A CA 1
ATOM 3153 C C . LEU A 1 393 ? 1.4 9.734 25.594 1 93.88 393 LEU A C 1
ATOM 3155 O O . LEU A 1 393 ? 1.896 10.602 26.328 1 93.88 393 LEU A O 1
ATOM 3159 N N . VAL A 1 394 ? 0.682 10.062 24.531 1 95.56 394 VAL A N 1
ATOM 3160 C CA . VAL A 1 394 ? 0.666 11.406 23.969 1 95.56 394 VAL A CA 1
ATOM 3161 C C . VAL A 1 394 ? -0.074 12.352 24.922 1 95.56 394 VAL A C 1
ATOM 3163 O O . VAL A 1 394 ? 0.457 13.398 25.297 1 95.56 394 VAL A O 1
ATOM 3166 N N . VAL A 1 395 ? -1.291 12.008 25.297 1 95.38 395 VAL A N 1
ATOM 3167 C CA . VAL A 1 395 ? -2.133 12.883 26.125 1 95.38 395 VAL A CA 1
ATOM 3168 C C . VAL A 1 395 ? -1.424 13.203 27.438 1 95.38 395 VAL A C 1
ATOM 3170 O O . VAL A 1 395 ? -1.271 14.367 27.797 1 95.38 395 VAL A O 1
ATOM 3173 N N . PRO A 1 396 ? -0.881 12.172 28.156 1 93.62 396 PRO A N 1
ATOM 3174 C CA . PRO A 1 396 ? -0.195 12.492 29.406 1 93.62 396 PRO A CA 1
ATOM 3175 C C . PRO A 1 396 ? 1.03 13.383 29.203 1 93.62 396 PRO A C 1
ATOM 3177 O O . PRO A 1 396 ? 1.309 14.258 30.031 1 93.62 396 PRO A O 1
ATOM 3180 N N . ALA A 1 397 ? 1.791 13.188 28.141 1 94.62 397 ALA A N 1
ATOM 3181 C CA . ALA A 1 397 ? 2.979 13.992 27.859 1 94.62 397 ALA A CA 1
ATOM 3182 C C . ALA A 1 397 ? 2.605 15.453 27.609 1 94.62 397 ALA A C 1
ATOM 3184 O O . ALA A 1 397 ? 3.283 16.359 28.094 1 94.62 397 ALA A O 1
ATOM 3185 N N . VAL A 1 398 ? 1.576 15.648 26.875 1 96.31 398 VAL A N 1
ATOM 3186 C CA . VAL A 1 398 ? 1.125 17 26.547 1 96.31 398 VAL A CA 1
ATOM 3187 C C . VAL A 1 398 ? 0.577 17.672 27.812 1 96.31 398 VAL A C 1
ATOM 3189 O O . VAL A 1 398 ? 0.808 18.859 28.031 1 96.31 398 VAL A O 1
ATOM 3192 N N . GLU A 1 399 ? -0.168 16.906 28.594 1 94.31 399 GLU A N 1
ATOM 3193 C CA . GLU A 1 399 ? -0.699 17.438 29.844 1 94.31 399 GLU A CA 1
ATOM 3194 C C . GLU A 1 399 ? 0.422 17.922 30.766 1 94.31 399 GLU A C 1
ATOM 3196 O O . GLU A 1 399 ? 0.313 18.984 31.375 1 94.31 399 GLU A O 1
ATOM 3201 N N . LYS A 1 400 ? 1.424 17.172 30.828 1 93.5 400 LYS A N 1
ATOM 3202 C CA . LYS A 1 400 ? 2.568 17.547 31.656 1 93.5 400 LYS A CA 1
ATOM 3203 C C . LYS A 1 400 ? 3.291 18.766 31.094 1 93.5 400 LYS A C 1
ATOM 3205 O O . LYS A 1 400 ? 3.744 19.625 31.844 1 93.5 400 LYS A O 1
ATOM 3210 N N . PHE A 1 401 ? 3.4 18.891 29.844 1 96.06 401 PHE A N 1
ATOM 3211 C CA . PHE A 1 401 ? 4.152 19.938 29.172 1 96.06 401 PHE A CA 1
ATOM 3212 C C . PHE A 1 401 ? 3.398 21.266 29.203 1 96.06 401 PHE A C 1
ATOM 3214 O O . PHE A 1 401 ? 4.012 22.328 29.266 1 96.06 401 PHE A O 1
ATOM 3221 N N . GLN A 1 402 ? 2.037 21.141 29.156 1 96.06 402 GLN A N 1
ATOM 3222 C CA . GLN A 1 402 ? 1.164 22.312 29.203 1 96.06 402 GLN A CA 1
ATOM 3223 C C . GLN A 1 402 ? 1.528 23.312 28.109 1 96.06 402 GLN A C 1
ATOM 3225 O O . GLN A 1 402 ? 1.921 24.453 28.406 1 96.06 402 GLN A O 1
ATOM 3230 N N . PRO A 1 403 ? 1.307 22.969 26.875 1 97.88 403 PRO A N 1
ATOM 3231 C CA . PRO A 1 403 ? 1.708 23.844 25.766 1 97.88 403 PRO A CA 1
ATOM 3232 C C . PRO A 1 403 ? 0.792 25.062 25.609 1 97.88 403 PRO A C 1
ATOM 3234 O O . PRO A 1 403 ? -0.378 25 26 1 97.88 403 PRO A O 1
ATOM 3237 N N . ASP A 1 404 ? 1.357 26.125 25 1 96.38 404 ASP A N 1
ATOM 3238 C CA . ASP A 1 404 ? 0.606 27.312 24.609 1 96.38 404 ASP A CA 1
ATOM 3239 C C . ASP A 1 404 ? 0.064 27.188 23.188 1 96.38 404 ASP A C 1
ATOM 3241 O O . ASP A 1 404 ? -0.812 27.953 22.781 1 96.38 404 ASP A O 1
ATOM 3245 N N . MET A 1 405 ? 0.66 26.25 22.531 1 96.88 405 MET A N 1
ATOM 3246 C CA . MET A 1 405 ? 0.301 26.031 21.141 1 96.88 405 MET A CA 1
ATOM 3247 C C . MET A 1 405 ? 0.523 24.578 20.734 1 96.88 405 MET A C 1
ATOM 3249 O O . MET A 1 405 ? 1.469 23.938 21.203 1 96.88 405 MET A O 1
ATOM 3253 N N . ILE A 1 406 ? -0.403 24.047 19.891 1 98.44 406 ILE A N 1
ATOM 3254 C CA . ILE A 1 406 ? -0.245 22.703 19.344 1 98.44 406 ILE A CA 1
ATOM 3255 C C . ILE A 1 406 ? -0.134 22.781 17.828 1 98.44 406 ILE A C 1
ATOM 3257 O O . ILE A 1 406 ? -0.944 23.438 17.156 1 98.44 406 ILE A O 1
ATOM 3261 N N . VAL A 1 407 ? 0.905 22.219 17.312 1 98.81 407 VAL A N 1
ATOM 3262 C CA . VAL A 1 407 ? 1.061 21.969 15.883 1 98.81 407 VAL A CA 1
ATOM 3263 C C . VAL A 1 407 ? 0.863 20.469 15.609 1 98.81 407 VAL A C 1
ATOM 3265 O O . VAL A 1 407 ? 1.583 19.625 16.156 1 98.81 407 VAL A O 1
ATOM 3268 N N . PHE A 1 408 ? -0.145 20.172 14.836 1 98.88 408 PHE A N 1
ATOM 3269 C CA . PHE A 1 408 ? -0.538 18.812 14.508 1 98.88 408 PHE A CA 1
ATOM 3270 C C . PHE A 1 408 ? -0.127 18.453 13.086 1 98.88 408 PHE A C 1
ATOM 3272 O O . PHE A 1 408 ? -0.755 18.891 12.125 1 98.88 408 PHE A O 1
ATOM 3279 N N . ALA A 1 409 ? 1.004 17.672 12.938 1 98.81 409 ALA A N 1
ATOM 3280 C CA . ALA A 1 409 ? 1.459 17.172 11.641 1 98.81 409 ALA A CA 1
ATOM 3281 C C . ALA A 1 409 ? 0.689 15.93 11.227 1 98.81 409 ALA A C 1
ATOM 3283 O O . ALA A 1 409 ? 0.833 14.867 11.836 1 98.81 409 ALA A O 1
ATOM 3284 N N . ILE A 1 410 ? -0.055 16.062 10.172 1 98.44 410 ILE A N 1
ATOM 3285 C CA . ILE A 1 410 ? -1.007 14.992 9.883 1 98.44 410 ILE A CA 1
ATOM 3286 C C . ILE A 1 410 ? -0.639 14.32 8.562 1 98.44 410 ILE A C 1
ATOM 3288 O O . ILE A 1 410 ? -0.789 14.914 7.488 1 98.44 410 ILE A O 1
ATOM 3292 N N . GLY A 1 411 ? -0.119 13.148 8.617 1 98.31 411 GLY A N 1
ATOM 3293 C CA . GLY A 1 411 ? 0.039 12.242 7.484 1 98.31 411 GLY A CA 1
ATOM 3294 C C . GLY A 1 411 ? -0.996 11.133 7.457 1 98.31 411 GLY A C 1
ATOM 3295 O O . GLY A 1 411 ? -1.375 10.609 8.5 1 98.31 411 GLY A O 1
ATOM 3296 N N . GLN A 1 412 ? -1.462 10.75 6.246 1 98.25 412 GLN A N 1
ATOM 3297 C CA . GLN A 1 412 ? -2.447 9.68 6.133 1 98.25 412 GLN A CA 1
ATOM 3298 C C . GLN A 1 412 ? -1.797 8.383 5.664 1 98.25 412 GLN A C 1
ATOM 3300 O O . GLN A 1 412 ? -2.488 7.441 5.266 1 98.25 412 GLN A O 1
ATOM 3305 N N . ASP A 1 413 ? -0.462 8.312 5.672 1 97.19 413 ASP A N 1
ATOM 3306 C CA . ASP A 1 413 ? 0.215 7.125 5.16 1 97.19 413 ASP A CA 1
ATOM 3307 C C . ASP A 1 413 ? 0.234 6.012 6.203 1 97.19 413 ASP A C 1
ATOM 3309 O O . ASP A 1 413 ? 0.749 4.922 5.949 1 97.19 413 ASP A O 1
ATOM 3313 N N . SER A 1 414 ? -0.359 6.211 7.383 1 95.94 414 SER A N 1
ATOM 3314 C CA . SER A 1 414 ? -0.618 5.125 8.328 1 95.94 414 SER A CA 1
ATOM 3315 C C . SER A 1 414 ? -1.929 4.418 8.008 1 95.94 414 SER A C 1
ATOM 3317 O O . SER A 1 414 ? -2.281 3.43 8.656 1 95.94 414 SER A O 1
ATOM 3319 N N . SER A 1 415 ? -2.576 4.824 7.023 1 95.56 415 SER A N 1
ATOM 3320 C CA . SER A 1 415 ? -3.871 4.242 6.68 1 95.56 415 SER A CA 1
ATOM 3321 C C . SER A 1 415 ? -3.713 2.846 6.094 1 95.56 415 SER A C 1
ATOM 3323 O O . SER A 1 415 ? -2.656 2.508 5.551 1 95.56 415 SER A O 1
ATOM 3325 N N . ALA A 1 416 ? -4.695 1.892 6.105 1 89.69 416 ALA A N 1
ATOM 3326 C CA . ALA A 1 416 ? -4.711 0.468 5.777 1 89.69 416 ALA A CA 1
ATOM 3327 C C . ALA A 1 416 ? -4.289 0.232 4.332 1 89.69 416 ALA A C 1
ATOM 3329 O O . ALA A 1 416 ? -3.807 -0.851 3.988 1 89.69 416 ALA A O 1
ATOM 3330 N N . PHE A 1 417 ? -4.195 1.131 3.387 1 91.25 417 PHE A N 1
ATOM 3331 C CA . PHE A 1 417 ? -3.986 0.856 1.97 1 91.25 417 PHE A CA 1
ATOM 3332 C C . PHE A 1 417 ? -2.857 1.714 1.412 1 91.25 417 PHE A C 1
ATOM 3334 O O . PHE A 1 417 ? -2.561 1.66 0.216 1 91.25 417 PHE A O 1
ATOM 3341 N N . ASP A 1 418 ? -2.229 2.41 2.301 1 95 418 ASP A N 1
ATOM 3342 C CA . ASP A 1 418 ? -1.161 3.271 1.801 1 95 418 ASP A CA 1
ATOM 3343 C C . ASP A 1 418 ? 0.074 2.455 1.429 1 95 418 ASP A C 1
ATOM 3345 O O . ASP A 1 418 ? 0.529 1.616 2.209 1 95 418 ASP A O 1
ATOM 3349 N N . PRO A 1 419 ? 0.574 2.631 0.254 1 92.88 419 PRO A N 1
ATOM 3350 C CA . PRO A 1 419 ? 1.725 1.829 -0.17 1 92.88 419 PRO A CA 1
ATOM 3351 C C . PRO A 1 419 ? 3.01 2.211 0.56 1 92.88 419 PRO A C 1
ATOM 3353 O O . PRO A 1 419 ? 3.982 1.452 0.541 1 92.88 419 PRO A O 1
ATOM 3356 N N . ASN A 1 420 ? 3.041 3.395 1.209 1 92.19 420 ASN A N 1
ATOM 3357 C CA . ASN A 1 420 ? 4.242 3.877 1.885 1 92.19 420 ASN A CA 1
ATOM 3358 C C . ASN A 1 420 ? 4.211 3.559 3.377 1 92.19 420 ASN A C 1
ATOM 3360 O O . ASN A 1 420 ? 5.137 3.906 4.109 1 92.19 420 ASN A O 1
ATOM 3364 N N . GLY A 1 421 ? 3.186 2.967 3.793 1 91.56 421 GLY A N 1
ATOM 3365 C CA . GLY A 1 421 ? 3.064 2.557 5.184 1 91.56 421 GLY A CA 1
ATOM 3366 C C . GLY A 1 421 ? 2.621 1.115 5.344 1 91.56 421 GLY A C 1
ATOM 3367 O O . GLY A 1 421 ? 2.123 0.503 4.395 1 91.56 421 GLY A O 1
ATOM 3368 N N . ARG A 1 422 ? 2.826 0.556 6.488 1 92.12 422 ARG A N 1
ATOM 3369 C CA . ARG A 1 422 ? 2.408 -0.812 6.781 1 92.12 422 ARG A CA 1
ATOM 3370 C C . ARG A 1 422 ? 1.461 -0.853 7.973 1 92.12 422 ARG A C 1
ATOM 3372 O O . ARG A 1 422 ? 1.385 -1.861 8.68 1 92.12 422 ARG A O 1
ATOM 3379 N N . GLN A 1 423 ? 0.81 0.285 8.211 1 93.69 423 GLN A N 1
ATOM 3380 C CA . GLN A 1 423 ? -0.163 0.37 9.289 1 93.69 423 GLN A CA 1
ATOM 3381 C C . GLN A 1 423 ? -1.581 0.14 8.773 1 93.69 423 GLN A C 1
ATOM 3383 O O . GLN A 1 423 ? -1.794 0.002 7.57 1 93.69 423 GLN A O 1
ATOM 3388 N N . CYS A 1 424 ? -2.555 0.027 9.703 1 93.69 424 CYS A N 1
ATOM 3389 C CA . CYS A 1 424 ? -3.92 -0.331 9.336 1 93.69 424 CYS A CA 1
ATOM 3390 C C . CYS A 1 424 ? -4.918 0.672 9.898 1 93.69 424 CYS A C 1
ATOM 3392 O O . CYS A 1 424 ? -6.027 0.299 10.289 1 93.69 424 CYS A O 1
ATOM 3394 N N . VAL A 1 425 ? -4.539 1.925 10.016 1 95.88 425 VAL A N 1
ATOM 3395 C CA . VAL A 1 425 ? -5.457 2.922 10.562 1 95.88 425 VAL A CA 1
ATOM 3396 C C . VAL A 1 425 ? -6.562 3.211 9.547 1 95.88 425 VAL A C 1
ATOM 3398 O O . VAL A 1 425 ? -6.305 3.332 8.352 1 95.88 425 VAL A O 1
ATOM 3401 N N . THR A 1 426 ? -7.816 3.281 10.039 1 95.06 426 THR A N 1
ATOM 3402 C CA . THR A 1 426 ? -8.977 3.559 9.195 1 95.06 426 THR A CA 1
ATOM 3403 C C . THR A 1 426 ? -9.516 4.961 9.461 1 95.06 426 THR A C 1
ATOM 3405 O O . THR A 1 426 ? -8.969 5.695 10.281 1 95.06 426 THR A O 1
ATOM 3408 N N . MET A 1 427 ? -10.609 5.332 8.75 1 95.88 427 MET A N 1
ATOM 3409 C CA . MET A 1 427 ? -11.242 6.633 8.945 1 95.88 427 MET A CA 1
ATOM 3410 C C . MET A 1 427 ? -11.609 6.848 10.414 1 95.88 427 MET A C 1
ATOM 3412 O O . MET A 1 427 ? -11.43 7.941 10.945 1 95.88 427 MET A O 1
ATOM 3416 N N . ASP A 1 428 ? -12.047 5.797 11.062 1 94.56 428 ASP A N 1
ATOM 3417 C CA . ASP A 1 428 ? -12.453 5.906 12.461 1 94.56 428 ASP A CA 1
ATOM 3418 C C . ASP A 1 428 ? -11.273 6.262 13.352 1 94.56 428 ASP A C 1
ATOM 3420 O O . ASP A 1 428 ? -11.398 7.082 14.266 1 94.56 428 ASP A O 1
ATOM 3424 N N . GLY A 1 429 ? -10.172 5.625 13.117 1 96.44 429 GLY A N 1
ATOM 3425 C CA . GLY A 1 429 ? -8.969 5.941 13.875 1 96.44 429 GLY A CA 1
ATOM 3426 C C . GLY A 1 429 ? -8.516 7.379 13.703 1 96.44 429 GLY A C 1
ATOM 3427 O O . GLY A 1 429 ? -8.195 8.055 14.68 1 96.44 429 GLY A O 1
ATOM 3428 N N . TYR A 1 430 ? -8.523 7.852 12.461 1 97.94 430 TYR A N 1
ATOM 3429 C CA . TYR A 1 430 ? -8.125 9.227 12.18 1 97.94 430 TYR A CA 1
ATOM 3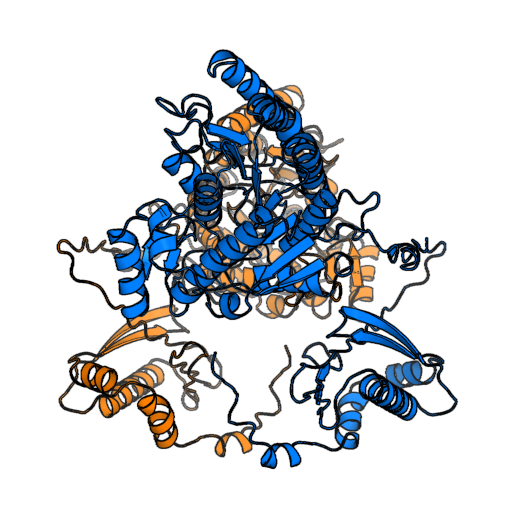430 C C . TYR A 1 430 ? -9.086 10.219 12.828 1 97.94 430 TYR A C 1
ATOM 3432 O O . TYR A 1 430 ? -8.664 11.242 13.359 1 97.94 430 TYR A O 1
ATOM 3440 N N . ARG A 1 431 ? -10.367 9.914 12.797 1 97.56 431 ARG A N 1
ATOM 3441 C CA . ARG A 1 431 ? -11.383 10.766 13.414 1 97.56 431 ARG A CA 1
ATOM 3442 C C . ARG A 1 431 ? -11.133 10.906 14.914 1 97.56 431 ARG A C 1
ATOM 3444 O O . ARG A 1 431 ? -11.141 12.023 15.445 1 97.56 431 ARG A O 1
ATOM 3451 N N . GLU A 1 432 ? -10.898 9.789 15.531 1 97 432 GLU A N 1
ATOM 3452 C CA . GLU A 1 432 ? -10.719 9.805 16.984 1 97 432 GLU A CA 1
ATOM 3453 C C . GLU A 1 432 ? -9.414 10.484 17.375 1 97 432 GLU A C 1
ATOM 3455 O O . GLU A 1 432 ? -9.336 11.156 18.406 1 97 432 GLU A O 1
ATOM 3460 N N . MET A 1 433 ? -8.383 10.305 16.609 1 98.31 433 MET A N 1
ATOM 3461 C CA . MET A 1 433 ? -7.148 11.031 16.875 1 98.31 433 MET A CA 1
ATOM 3462 C C . MET A 1 433 ? -7.367 12.539 16.766 1 98.31 433 MET A C 1
ATOM 3464 O O . MET A 1 433 ? -6.871 13.305 17.578 1 98.31 433 MET A O 1
ATOM 3468 N N . GLY A 1 434 ? -8.102 12.945 15.695 1 98.5 434 GLY A N 1
ATOM 3469 C CA . GLY A 1 434 ? -8.461 14.344 15.578 1 98.5 434 GLY A CA 1
ATOM 3470 C C . GLY A 1 434 ? -9.219 14.875 16.781 1 98.5 434 GLY A C 1
ATOM 3471 O O . GLY A 1 434 ? -8.938 15.977 17.266 1 98.5 434 GLY A O 1
ATOM 3472 N N . ARG A 1 435 ? -10.094 14.07 17.312 1 97.69 435 ARG A N 1
ATOM 3473 C CA . ARG A 1 435 ? -10.891 14.461 18.469 1 97.69 435 ARG A CA 1
ATOM 3474 C C . ARG A 1 435 ? -10.016 14.641 19.703 1 97.69 435 ARG A C 1
ATOM 3476 O O . ARG A 1 435 ? -10.219 15.57 20.484 1 97.69 435 ARG A O 1
ATOM 3483 N N . ILE A 1 436 ? -9.102 13.773 19.891 1 97.81 436 ILE A N 1
ATOM 3484 C CA . ILE A 1 436 ? -8.18 13.844 21.016 1 97.81 436 ILE A CA 1
ATOM 3485 C C . ILE A 1 436 ? -7.379 15.141 20.938 1 97.81 436 ILE A C 1
ATOM 3487 O O . ILE A 1 436 ? -7.207 15.836 21.953 1 97.81 436 ILE A O 1
ATOM 3491 N N . ILE A 1 437 ? -6.934 15.492 19.734 1 98.38 437 ILE A N 1
ATOM 3492 C CA . ILE A 1 437 ? -6.156 16.703 19.547 1 98.38 437 ILE A CA 1
ATOM 3493 C C . ILE A 1 437 ? -7.02 17.922 19.859 1 98.38 437 ILE A C 1
ATOM 3495 O O . ILE A 1 437 ? -6.562 18.875 20.516 1 98.38 437 ILE A O 1
ATOM 3499 N N . ARG A 1 438 ? -8.25 17.891 19.422 1 97.25 438 ARG A N 1
ATOM 3500 C CA . ARG A 1 438 ? -9.188 18.984 19.703 1 97.25 438 ARG A CA 1
ATOM 3501 C C . ARG A 1 438 ? -9.367 19.172 21.203 1 97.25 438 ARG A C 1
ATOM 3503 O O . ARG A 1 438 ? -9.289 20.297 21.703 1 97.25 438 ARG A O 1
ATOM 3510 N N . ARG A 1 439 ? -9.531 18.156 21.891 1 95.62 439 ARG A N 1
ATOM 3511 C CA . ARG A 1 439 ? -9.75 18.219 23.328 1 95.62 439 ARG A CA 1
ATOM 3512 C C . ARG A 1 439 ? -8.516 18.766 24.047 1 95.62 439 ARG A C 1
ATOM 3514 O O . ARG A 1 439 ? -8.633 19.547 24.984 1 95.62 439 ARG A O 1
ATOM 3521 N N . MET A 1 440 ? -7.367 18.344 23.609 1 96.44 440 MET A N 1
ATOM 3522 C CA . MET A 1 440 ? -6.141 18.875 24.188 1 96.44 440 MET A CA 1
ATOM 3523 C C . MET A 1 440 ? -5.996 20.359 23.891 1 96.44 440 MET A C 1
ATOM 3525 O O . MET A 1 440 ? -5.598 21.141 24.75 1 96.44 440 MET A O 1
ATOM 3529 N N . ALA A 1 441 ? -6.305 20.766 22.641 1 96.56 441 ALA A N 1
ATOM 3530 C CA . ALA A 1 441 ? -6.234 22.172 22.281 1 96.56 441 ALA A CA 1
ATOM 3531 C C . ALA A 1 441 ? -7.191 23 23.125 1 96.56 441 ALA A C 1
ATOM 3533 O O . ALA A 1 441 ? -6.848 24.109 23.562 1 96.56 441 ALA A O 1
ATOM 3534 N N . ASP A 1 442 ? -8.375 22.484 23.422 1 95.19 442 ASP A N 1
ATOM 3535 C CA . ASP A 1 442 ? -9.367 23.172 24.266 1 95.19 442 ASP A CA 1
ATOM 3536 C C . ASP A 1 442 ? -8.852 23.344 25.688 1 95.19 442 ASP A C 1
ATOM 3538 O O . ASP A 1 442 ? -9.109 24.375 26.312 1 95.19 442 ASP A O 1
ATOM 3542 N N . SER A 1 443 ? -8.125 22.438 26.109 1 94.19 443 SER A N 1
ATOM 3543 C CA . SER A 1 443 ? -7.691 22.406 27.5 1 94.19 443 SER A CA 1
ATOM 3544 C C . SER A 1 443 ? -6.477 23.312 27.719 1 94.19 443 SER A C 1
ATOM 3546 O O . SER A 1 443 ? -6.34 23.938 28.766 1 94.19 443 SER A O 1
ATOM 3548 N N . TYR A 1 444 ? -5.617 23.391 26.672 1 93.31 444 TYR A N 1
ATOM 3549 C CA . TYR A 1 444 ? -4.309 23.953 27 1 93.31 444 TYR A CA 1
ATOM 3550 C C . TYR A 1 444 ? -3.98 25.141 26.125 1 93.31 444 TYR A C 1
ATOM 3552 O O . TYR A 1 444 ? -3.127 25.969 26.469 1 93.31 444 TYR A O 1
ATOM 3560 N N . CYS A 1 445 ? -4.586 25.281 24.969 1 93.88 445 CYS A N 1
ATOM 3561 C CA . CYS A 1 445 ? -4.117 26.25 23.984 1 93.88 445 CYS A CA 1
ATOM 3562 C C . CYS A 1 445 ? -5.238 27.188 23.547 1 93.88 445 CYS A C 1
ATOM 3564 O O . CYS A 1 445 ? -5.242 27.672 22.422 1 93.88 445 CYS A O 1
ATOM 3566 N N . LYS A 1 446 ? -6.258 27.406 24.391 1 92.69 446 LYS A N 1
ATOM 3567 C CA . LYS A 1 446 ? -7.387 28.266 24.047 1 92.69 446 LYS A CA 1
ATOM 3568 C C . LYS A 1 446 ? -8.047 27.828 22.75 1 92.69 446 LYS A C 1
ATOM 3570 O O . LYS A 1 446 ? -8.406 28.656 21.906 1 92.69 446 LYS A O 1
ATOM 3575 N N . SER A 1 447 ? -7.977 26.547 22.484 1 93.19 447 SER A N 1
ATOM 3576 C CA . SER A 1 447 ? -8.641 25.891 21.375 1 93.19 447 SER A CA 1
ATOM 3577 C C . SER A 1 447 ? -7.918 26.172 20.062 1 93.19 447 SER A C 1
ATOM 3579 O O . SER A 1 447 ? -8.5 26.031 18.984 1 93.19 447 SER A O 1
ATOM 3581 N N . GLN A 1 448 ? -6.676 26.688 20.172 1 95.06 448 GLN A N 1
ATOM 3582 C CA . GLN A 1 448 ? -5.902 27 18.984 1 95.06 448 GLN A CA 1
ATOM 3583 C C . GLN A 1 448 ? -5.07 25.797 18.531 1 95.06 448 GLN A C 1
ATOM 3585 O O . GLN A 1 448 ? -4.414 25.156 19.359 1 95.06 448 GLN A O 1
ATOM 3590 N N . VAL A 1 449 ? -5.172 25.406 17.25 1 97.69 449 VAL A N 1
ATOM 3591 C CA . VAL A 1 449 ? -4.383 24.312 16.688 1 97.69 449 VAL A CA 1
ATOM 3592 C C . VAL A 1 449 ? -4.055 24.609 15.234 1 97.69 449 VAL A C 1
ATOM 3594 O O . VAL A 1 449 ? -4.891 25.141 14.492 1 97.69 449 VAL A O 1
ATOM 3597 N N . LEU A 1 450 ? -2.82 24.422 14.875 1 98.88 450 LEU A N 1
ATOM 3598 C CA . LEU A 1 450 ? -2.414 24.422 13.477 1 98.88 450 LEU A CA 1
ATOM 3599 C C . LEU A 1 450 ? -2.178 23 12.984 1 98.88 450 LEU A C 1
ATOM 3601 O O . LEU A 1 450 ? -1.357 22.266 13.555 1 98.88 450 LEU A O 1
ATOM 3605 N N . MET A 1 451 ? -2.939 22.562 12.008 1 98.88 451 MET A N 1
ATOM 3606 C CA . MET A 1 451 ? -2.684 21.297 11.32 1 98.88 451 MET A CA 1
ATOM 3607 C C . MET A 1 451 ? -1.851 21.516 10.062 1 98.88 451 MET A C 1
ATOM 3609 O O . MET A 1 451 ? -2.066 22.5 9.336 1 98.88 451 MET A O 1
ATOM 3613 N N . VAL A 1 452 ? -0.868 20.656 9.844 1 98.94 452 VAL A N 1
ATOM 3614 C CA . VAL A 1 452 ? -0.015 20.734 8.656 1 98.94 452 VAL A CA 1
ATOM 3615 C C . VAL A 1 452 ? -0.032 19.406 7.918 1 98.94 452 VAL A C 1
ATOM 3617 O O . VAL A 1 452 ? 0.277 18.359 8.5 1 98.94 452 VAL A O 1
ATOM 3620 N N . GLN A 1 453 ? -0.385 19.406 6.613 1 98.88 453 GLN A N 1
ATOM 3621 C CA . GLN A 1 453 ? -0.449 18.203 5.797 1 98.88 453 GLN A CA 1
ATOM 3622 C C . GLN A 1 453 ? 0.941 17.609 5.574 1 98.88 453 GLN A C 1
ATOM 3624 O O . GLN A 1 453 ? 1.868 18.328 5.188 1 98.88 453 GLN A O 1
ATOM 3629 N N . GLU A 1 454 ? 1.124 16.344 5.824 1 98.5 454 GLU A N 1
ATOM 3630 C CA . GLU A 1 454 ? 2.365 15.617 5.562 1 98.5 454 GLU A CA 1
ATOM 3631 C C . GLU A 1 454 ? 2.148 14.492 4.551 1 98.5 454 GLU A C 1
ATOM 3633 O O . GLU A 1 454 ? 1.752 14.742 3.412 1 98.5 454 GLU A O 1
ATOM 3638 N N . GLY A 1 455 ? 2.326 13.312 4.938 1 97.69 455 GLY A N 1
ATOM 3639 C CA . GLY A 1 455 ? 2.234 12.203 4.008 1 97.69 455 GLY A CA 1
ATOM 3640 C C . GLY A 1 455 ? 0.81 11.742 3.766 1 97.69 455 GLY A C 1
ATOM 3641 O O . GLY A 1 455 ? -0.136 12.328 4.289 1 97.69 455 GLY A O 1
ATOM 3642 N N . GLY A 1 456 ? 0.638 10.625 3.094 1 97.56 456 GLY A N 1
ATOM 3643 C CA . GLY A 1 456 ? -0.579 10.062 2.533 1 97.56 456 GLY A CA 1
ATOM 3644 C C . GLY A 1 456 ? -0.518 9.891 1.027 1 97.56 456 GLY A C 1
ATOM 3645 O O . GLY A 1 456 ? -0.632 10.859 0.279 1 97.56 456 GLY A O 1
ATOM 3646 N N . TYR A 1 457 ? -0.394 8.602 0.601 1 96.06 457 TYR A N 1
ATOM 3647 C CA . TYR A 1 457 ? 0.019 8.438 -0.788 1 96.06 457 TYR A CA 1
ATOM 3648 C C . TYR A 1 457 ? -0.938 7.516 -1.535 1 96.06 457 TYR A C 1
ATOM 3650 O O . TYR A 1 457 ? -0.848 7.375 -2.758 1 96.06 457 TYR A O 1
ATOM 3658 N N . GLN A 1 458 ? -1.785 6.875 -0.786 1 95.12 458 GLN A N 1
ATOM 3659 C CA . GLN A 1 458 ? -2.877 6.23 -1.506 1 95.12 458 GLN A CA 1
ATOM 3660 C C . GLN A 1 458 ? -3.84 7.262 -2.086 1 95.12 458 GLN A C 1
ATOM 3662 O O . GLN A 1 458 ? -4.461 8.023 -1.345 1 95.12 458 GLN A O 1
ATOM 3667 N N . VAL A 1 459 ? -4.055 7.293 -3.279 1 93.81 459 VAL A N 1
ATOM 3668 C CA . VAL A 1 459 ? -4.562 8.43 -4.031 1 93.81 459 VAL A CA 1
ATOM 3669 C C . VAL A 1 459 ? -6 8.734 -3.607 1 93.81 459 VAL A C 1
ATOM 3671 O O . VAL A 1 459 ? -6.398 9.898 -3.521 1 93.81 459 VAL A O 1
ATOM 3674 N N . THR A 1 460 ? -6.844 7.793 -3.32 1 94.75 460 THR A N 1
ATOM 3675 C CA . THR A 1 460 ? -8.25 8.047 -3.018 1 94.75 460 THR A CA 1
ATOM 3676 C C . THR A 1 460 ? -8.5 7.98 -1.513 1 94.75 460 THR A C 1
ATOM 3678 O O . THR A 1 460 ? -8.969 8.945 -0.912 1 94.75 460 THR A O 1
ATOM 3681 N N . TYR A 1 461 ? -8.031 6.965 -0.88 1 95.62 461 TYR A N 1
ATOM 3682 C CA . TYR A 1 461 ? -8.391 6.691 0.507 1 95.62 461 TYR A CA 1
ATOM 3683 C C . TYR A 1 461 ? -7.77 7.719 1.444 1 95.62 461 TYR A C 1
ATOM 3685 O O . TYR A 1 461 ? -8.336 8.039 2.492 1 95.62 461 TYR A O 1
ATOM 3693 N N . SER A 1 462 ? -6.629 8.297 1.098 1 97.19 462 SER A N 1
ATOM 3694 C CA . SER A 1 462 ? -5.992 9.312 1.934 1 97.19 462 SER A CA 1
ATOM 3695 C C . SER A 1 462 ? -6.891 10.531 2.107 1 97.19 462 SER A C 1
ATOM 3697 O O . SER A 1 462 ? -6.902 11.156 3.17 1 97.19 462 SER A O 1
ATOM 3699 N N . ALA A 1 463 ? -7.621 10.859 1.045 1 97.94 463 ALA A N 1
ATOM 3700 C CA . ALA A 1 463 ? -8.547 11.984 1.124 1 97.94 463 ALA A CA 1
ATOM 3701 C C . ALA A 1 463 ? -9.68 11.695 2.109 1 97.94 463 ALA A C 1
ATOM 3703 O O . ALA A 1 463 ? -10.086 12.578 2.867 1 97.94 463 ALA A O 1
ATOM 3704 N N . PHE A 1 464 ? -10.156 10.461 2.102 1 96.62 464 PHE A N 1
ATOM 3705 C CA . PHE A 1 464 ? -11.195 10.062 3.043 1 96.62 464 PHE A CA 1
ATOM 3706 C C . PHE A 1 464 ? -10.688 10.141 4.477 1 96.62 464 PHE A C 1
ATOM 3708 O O . PHE A 1 464 ? -11.398 10.602 5.371 1 96.62 464 PHE A O 1
ATOM 3715 N N . CYS A 1 465 ? -9.469 9.68 4.668 1 97.69 465 CYS A N 1
ATOM 3716 C CA . CYS A 1 465 ? -8.875 9.703 5.996 1 97.69 465 CYS A CA 1
ATOM 3717 C C . CYS A 1 465 ? -8.648 11.133 6.477 1 97.69 465 CYS A C 1
ATOM 3719 O O . CYS A 1 465 ? -8.812 11.422 7.664 1 97.69 465 CYS A O 1
ATOM 3721 N N . LEU A 1 466 ? -8.25 12.016 5.562 1 98.62 466 LEU A N 1
ATOM 3722 C CA . LEU A 1 466 ? -8.141 13.43 5.902 1 98.62 466 LEU A CA 1
ATOM 3723 C C . LEU A 1 466 ? -9.5 13.992 6.332 1 98.62 466 LEU A C 1
ATOM 3725 O O . LEU A 1 466 ? -9.594 14.688 7.348 1 98.62 466 LEU A O 1
ATOM 3729 N N . HIS A 1 467 ? -10.523 13.695 5.527 1 98.25 467 HIS A N 1
ATOM 3730 C CA . HIS A 1 467 ? -11.883 14.109 5.855 1 98.25 467 HIS A CA 1
ATOM 3731 C C . HIS A 1 467 ? -12.258 13.695 7.273 1 98.25 467 HIS A C 1
ATOM 3733 O O . HIS A 1 467 ? -12.766 14.516 8.047 1 98.25 467 HIS A O 1
ATOM 3739 N N . ALA A 1 468 ? -11.969 12.492 7.621 1 97.94 468 ALA A N 1
ATOM 3740 C CA . ALA A 1 468 ? -12.289 11.953 8.938 1 97.94 468 ALA A CA 1
ATOM 3741 C C . ALA A 1 468 ? -11.492 12.672 10.031 1 97.94 468 ALA A C 1
ATOM 3743 O O . ALA A 1 468 ? -12.023 12.953 11.109 1 97.94 468 ALA A O 1
ATOM 3744 N N . THR A 1 469 ? -10.227 12.922 9.789 1 98.69 469 THR A N 1
ATOM 3745 C CA . THR A 1 469 ? -9.391 13.633 10.742 1 98.69 469 THR A CA 1
ATOM 3746 C C . THR A 1 469 ? -10.008 14.984 11.102 1 98.69 469 THR A C 1
ATOM 3748 O O . THR A 1 469 ? -10.086 15.344 12.273 1 98.69 469 THR A O 1
ATOM 3751 N N . LEU A 1 470 ? -10.438 15.711 10.086 1 98.62 470 LEU A N 1
ATOM 3752 C CA . LEU A 1 470 ? -10.984 17.047 10.281 1 98.62 470 LEU A CA 1
ATOM 3753 C C . LEU A 1 470 ? -12.336 16.984 10.992 1 98.62 470 LEU A C 1
ATOM 3755 O O . LEU A 1 470 ? -12.664 17.859 11.789 1 98.62 470 LEU A O 1
ATOM 3759 N N . GLU A 1 471 ? -13.148 15.922 10.695 1 97.5 471 GLU A N 1
ATOM 3760 C CA . GLU A 1 471 ? -14.359 15.695 11.477 1 97.5 471 GLU A CA 1
ATOM 3761 C C . GLU A 1 471 ? -14.055 15.594 12.969 1 97.5 471 GLU A C 1
ATOM 3763 O O . GLU A 1 471 ? -14.781 16.156 13.797 1 97.5 471 GLU A O 1
ATOM 3768 N N . GLY A 1 472 ? -13.016 14.852 13.242 1 98 472 GLY A N 1
ATOM 3769 C CA . GLY A 1 472 ? -12.602 14.688 14.625 1 98 472 GLY A CA 1
ATOM 3770 C C . GLY A 1 472 ? -12.164 15.984 15.281 1 98 472 GLY A C 1
ATOM 3771 O O . GLY A 1 472 ? -12.578 16.281 16.406 1 98 472 GLY A O 1
ATOM 3772 N N . VAL A 1 473 ? -11.367 16.766 14.562 1 98.12 473 VAL A N 1
ATOM 3773 C CA . VAL A 1 473 ? -10.852 18.016 15.102 1 98.12 473 VAL A CA 1
ATOM 3774 C C . VAL A 1 473 ? -12 19 15.344 1 98.12 473 VAL A C 1
ATOM 3776 O O . VAL A 1 473 ? -11.961 19.797 16.281 1 98.12 473 VAL A O 1
ATOM 3779 N N . LEU A 1 474 ? -13.047 18.875 14.562 1 96.81 474 LEU A N 1
ATOM 3780 C CA . LEU A 1 474 ? -14.234 19.688 14.742 1 96.81 474 LEU A CA 1
ATOM 3781 C C . LEU A 1 474 ? -15.094 19.172 15.891 1 96.81 474 LEU A C 1
ATOM 3783 O O . LEU A 1 474 ? -16.031 19.844 16.328 1 96.81 474 LEU A O 1
ATOM 3787 N N . ASP A 1 475 ? -14.766 17.953 16.312 1 95.12 475 ASP A N 1
ATOM 3788 C CA . ASP A 1 475 ? -15.516 17.281 17.375 1 95.12 475 ASP A CA 1
ATOM 3789 C C . ASP A 1 475 ? -16.984 17.125 17 1 95.12 475 ASP A C 1
ATOM 3791 O O . ASP A 1 475 ? -17.875 17.438 17.797 1 95.12 475 ASP A O 1
ATOM 3795 N N . LEU A 1 476 ? -17.219 16.781 15.75 1 92.5 476 LEU A N 1
ATOM 3796 C CA . LEU A 1 476 ? -18.578 16.594 15.289 1 92.5 476 LEU A CA 1
ATOM 3797 C C . LEU A 1 476 ? -19.219 15.359 15.945 1 92.5 476 LEU A C 1
ATOM 3799 O O . LEU A 1 476 ? -18.547 14.344 16.125 1 92.5 476 LEU A O 1
ATOM 3803 N N . PRO A 1 477 ? -20.406 15.398 16.328 1 85.69 477 PRO A N 1
ATOM 3804 C CA . PRO A 1 477 ? -21.047 14.281 17.031 1 85.69 477 PRO A CA 1
ATOM 3805 C C . PRO A 1 477 ? -21.297 13.078 16.109 1 85.69 477 PRO A C 1
ATOM 3807 O O . PRO A 1 477 ? -21.234 11.938 16.562 1 85.69 477 PRO A O 1
ATOM 3810 N N . ASN A 1 478 ? -21.594 13.391 14.836 1 86.56 478 ASN A N 1
ATOM 3811 C CA . ASN A 1 478 ? -21.875 12.312 13.883 1 86.56 478 ASN A CA 1
ATOM 3812 C C . ASN A 1 478 ? -20.891 12.336 12.719 1 86.56 478 ASN A C 1
ATOM 3814 O O . ASN A 1 478 ? -20.438 13.406 12.305 1 86.56 478 ASN A O 1
ATOM 3818 N N . GLN A 1 479 ? -20.641 11.172 12.258 1 89.69 479 GLN A N 1
ATOM 3819 C CA . GLN A 1 479 ? -19.812 11.078 11.062 1 89.69 479 GLN A CA 1
ATOM 3820 C C . GLN A 1 479 ? -20.547 11.602 9.836 1 89.69 479 GLN A C 1
ATOM 3822 O O . GLN A 1 479 ? -21.75 11.375 9.688 1 89.69 479 GLN A O 1
ATOM 3827 N N . LEU A 1 480 ? -19.891 12.312 9.016 1 89.75 480 LEU A N 1
ATOM 3828 C CA . LEU A 1 480 ? -20.469 12.875 7.809 1 89.75 480 LEU A CA 1
ATOM 3829 C C . LEU A 1 480 ? -20.328 11.922 6.629 1 89.75 480 LEU A C 1
ATOM 3831 O O . LEU A 1 480 ? -21.125 11.953 5.691 1 89.75 480 LEU A O 1
ATOM 3835 N N . LEU A 1 481 ? -19.297 11.133 6.672 1 89.75 481 LEU A N 1
ATOM 3836 C CA . LEU A 1 481 ? -18.922 10.273 5.559 1 89.75 481 LEU A CA 1
ATOM 3837 C C . LEU A 1 481 ? -18.531 8.883 6.055 1 89.75 481 LEU A C 1
ATOM 3839 O O . LEU A 1 481 ? -17.656 8.75 6.898 1 89.75 481 LEU A O 1
ATOM 3843 N N . PRO A 1 482 ? -19.297 7.848 5.594 1 87 482 PRO A N 1
ATOM 3844 C CA . PRO A 1 482 ? -18.891 6.492 5.984 1 87 482 PRO A CA 1
ATOM 3845 C C . PRO A 1 482 ? -17.625 6.027 5.285 1 87 482 PRO A C 1
ATOM 3847 O O . PRO A 1 482 ? -17.281 6.539 4.215 1 87 482 PRO A O 1
ATOM 3850 N N . ASP A 1 483 ? -16.891 5.152 5.906 1 88.69 483 ASP A N 1
ATOM 3851 C CA . ASP A 1 483 ? -15.719 4.539 5.289 1 88.69 483 ASP A CA 1
ATOM 3852 C C . ASP A 1 483 ? -16.125 3.641 4.121 1 88.69 483 ASP A C 1
ATOM 3854 O O . ASP A 1 483 ? -16.875 2.686 4.297 1 88.69 483 ASP A O 1
ATOM 3858 N N . PRO A 1 484 ? -15.641 3.889 2.961 1 81 484 PRO A N 1
ATOM 3859 C CA . PRO A 1 484 ? -16.078 3.129 1.787 1 81 484 PRO A CA 1
ATOM 3860 C C . PRO A 1 484 ? -15.414 1.761 1.684 1 81 484 PRO A C 1
ATOM 3862 O O . PRO A 1 484 ? -15.898 0.886 0.961 1 81 484 PRO A O 1
ATOM 3865 N N . ILE A 1 485 ? -14.273 1.539 2.279 1 77.69 485 ILE A N 1
ATOM 3866 C CA . ILE A 1 485 ? -13.469 0.358 1.988 1 77.69 485 ILE A CA 1
ATOM 3867 C C . ILE A 1 485 ? -13.227 -0.431 3.273 1 77.69 485 ILE A C 1
ATOM 3869 O O . ILE A 1 485 ? -13.227 -1.664 3.262 1 77.69 485 ILE A O 1
ATOM 3873 N N . ALA A 1 486 ? -13.141 -0.007 4.492 1 63.06 486 ALA A N 1
ATOM 3874 C CA . ALA A 1 486 ? -12.414 -0.4 5.703 1 63.06 486 ALA A CA 1
ATOM 3875 C C . ALA A 1 486 ? -12.508 -1.907 5.926 1 63.06 486 ALA A C 1
ATOM 3877 O O . ALA A 1 486 ? -13.602 -2.479 5.93 1 63.06 486 ALA A O 1
ATOM 3878 N N . TYR A 1 487 ? -11.211 -2.707 5.68 1 64.88 487 TYR A N 1
ATOM 3879 C CA . TYR A 1 487 ? -11.336 -4.156 5.777 1 64.88 487 TYR A CA 1
ATOM 3880 C C . TYR A 1 487 ? -10.133 -4.762 6.484 1 64.88 487 TYR A C 1
ATOM 3882 O O . TYR A 1 487 ? -10.141 -5.938 6.855 1 64.88 487 TYR A O 1
ATOM 3890 N N . TYR A 1 488 ? -8.883 -4.043 6.949 1 68.25 488 TYR A N 1
ATOM 3891 C CA . TYR A 1 488 ? -7.828 -4.93 7.422 1 68.25 488 TYR A CA 1
ATOM 3892 C C . TYR A 1 488 ? -7.797 -4.973 8.945 1 68.25 488 TYR A C 1
ATOM 3894 O O . TYR A 1 488 ? -7.801 -3.93 9.602 1 68.25 488 TYR A O 1
ATOM 3902 N N . PRO A 1 489 ? -7.855 -6.215 9.477 1 75.75 489 PRO A N 1
ATOM 3903 C CA . PRO A 1 489 ? -7.727 -6.309 10.93 1 75.75 489 PRO A CA 1
ATOM 3904 C C . PRO A 1 489 ? -6.363 -5.844 11.438 1 75.75 489 PRO A C 1
ATOM 3906 O O . PRO A 1 489 ? -5.352 -6.043 10.758 1 75.75 489 PRO A O 1
ATOM 3909 N N . GLU A 1 490 ? -6.328 -5.188 12.531 1 78.38 490 GLU A N 1
ATOM 3910 C CA . GLU A 1 490 ? -5.086 -4.68 13.109 1 78.38 490 GLU A CA 1
ATOM 3911 C C . GLU A 1 490 ? -4.457 -5.707 14.047 1 78.38 490 GLU A C 1
ATOM 3913 O O . GLU A 1 490 ? -5.129 -6.633 14.508 1 78.38 490 GLU A O 1
ATOM 3918 N N . GLU A 1 491 ? -3.098 -5.59 14.227 1 78.75 491 GLU A N 1
ATOM 3919 C CA . GLU A 1 491 ? -2.379 -6.348 15.242 1 78.75 491 GLU A CA 1
ATOM 3920 C C . GLU A 1 491 ? -2.518 -5.695 16.625 1 78.75 491 GLU A C 1
ATOM 3922 O O . GLU A 1 491 ? -1.559 -5.125 17.141 1 78.75 491 GLU A O 1
ATOM 3927 N N . LYS A 1 492 ? -3.637 -5.867 17.219 1 75.75 492 LYS A N 1
ATOM 3928 C CA . LYS A 1 492 ? -3.971 -5.121 18.422 1 75.75 492 LYS A CA 1
ATOM 3929 C C . LYS A 1 492 ? -3.121 -5.578 19.609 1 75.75 492 LYS A C 1
ATOM 3931 O O . LYS A 1 492 ? -2.484 -4.758 20.266 1 75.75 492 LYS A O 1
ATOM 3936 N N . ALA A 1 493 ? -3.062 -6.887 19.812 1 73.56 493 ALA A N 1
ATOM 3937 C CA . ALA A 1 493 ? -2.406 -7.414 21.016 1 73.56 493 ALA A CA 1
ATOM 3938 C C . ALA A 1 493 ? -0.923 -7.059 21.016 1 73.56 493 ALA A C 1
ATOM 3940 O O . ALA A 1 493 ? -0.396 -6.605 22.047 1 73.56 493 ALA A O 1
ATOM 3941 N N . TYR A 1 494 ? -0.31 -7.207 19.953 1 77.12 494 TYR A N 1
ATOM 3942 C CA . TYR A 1 494 ? 1.113 -6.902 19.859 1 77.12 494 TYR A CA 1
ATOM 3943 C C . TYR A 1 494 ? 1.362 -5.406 20 1 77.12 494 TYR A C 1
ATOM 3945 O O . TYR A 1 494 ? 2.311 -4.996 20.672 1 77.12 494 TYR A O 1
ATOM 3953 N N . THR A 1 495 ? 0.536 -4.598 19.484 1 77.5 495 THR A N 1
ATOM 3954 C CA . THR A 1 495 ? 0.673 -3.148 19.562 1 77.5 495 THR A CA 1
ATOM 3955 C C . THR A 1 495 ? 0.491 -2.668 21 1 77.5 495 THR A C 1
ATOM 3957 O O . THR A 1 495 ? 1.277 -1.856 21.484 1 77.5 495 THR A O 1
ATOM 3960 N N . VAL A 1 496 ? -0.535 -3.158 21.672 1 77.75 496 VAL A N 1
ATOM 3961 C CA . VAL A 1 496 ? -0.824 -2.746 23.047 1 77.75 496 VAL A CA 1
ATOM 3962 C C . VAL A 1 496 ? 0.349 -3.111 23.953 1 77.75 496 VAL A C 1
ATOM 3964 O O . VAL A 1 496 ? 0.781 -2.301 24.766 1 77.75 496 VAL A O 1
ATOM 3967 N N . THR A 1 497 ? 0.901 -4.348 23.703 1 77.12 497 THR A N 1
ATOM 3968 C CA . THR A 1 497 ? 2.053 -4.777 24.484 1 77.12 497 THR A CA 1
ATOM 3969 C C . THR A 1 497 ? 3.248 -3.863 24.234 1 77.12 497 THR A C 1
ATOM 3971 O O . THR A 1 497 ? 3.973 -3.516 25.172 1 77.12 497 THR A O 1
ATOM 3974 N N . SER A 1 498 ? 3.441 -3.465 23.078 1 77.31 498 SER A N 1
ATOM 3975 C CA . SER A 1 498 ? 4.535 -2.566 22.734 1 77.31 498 SER A CA 1
ATOM 3976 C C . SER A 1 498 ? 4.359 -1.198 23.391 1 77.31 498 SER A C 1
ATOM 3978 O O . SER A 1 498 ? 5.309 -0.633 23.922 1 77.31 498 SER A O 1
ATOM 3980 N N . VAL A 1 499 ? 3.195 -0.625 23.406 1 86.44 499 VAL A N 1
ATOM 3981 C CA . VAL A 1 499 ? 2.908 0.682 23.984 1 86.44 499 VAL A CA 1
ATOM 3982 C C . VAL A 1 499 ? 3.117 0.631 25.5 1 86.44 499 VAL A C 1
ATOM 3984 O O . VAL A 1 499 ? 3.686 1.556 26.094 1 86.44 499 VAL A O 1
ATOM 3987 N N . ASP A 1 500 ? 2.652 -0.483 26.094 1 84.06 500 ASP A N 1
ATOM 3988 C CA . ASP A 1 500 ? 2.852 -0.642 27.531 1 84.06 500 ASP A CA 1
ATOM 3989 C C . ASP A 1 500 ? 4.336 -0.636 27.875 1 84.06 500 ASP A C 1
ATOM 3991 O O . ASP A 1 500 ? 4.738 -0.052 28.891 1 84.06 500 ASP A O 1
ATOM 3995 N N . SER A 1 501 ? 5.109 -1.279 27.016 1 79.5 501 SER A N 1
ATOM 3996 C CA . SER A 1 501 ? 6.551 -1.299 27.234 1 79.5 501 SER A CA 1
ATOM 3997 C C . SER A 1 501 ? 7.148 0.097 27.094 1 79.5 501 SER A C 1
ATOM 3999 O O . SER A 1 501 ? 8.031 0.48 27.859 1 79.5 501 SER A O 1
ATOM 4001 N N . MET A 1 502 ? 6.734 0.849 26.141 1 83 502 MET A N 1
ATOM 4002 C CA . MET A 1 502 ? 7.215 2.215 25.969 1 83 502 MET A CA 1
ATOM 4003 C C . MET A 1 502 ? 6.816 3.096 27.141 1 83 502 MET A C 1
ATOM 4005 O O . MET A 1 502 ? 7.598 3.939 27.578 1 83 502 MET A O 1
ATOM 4009 N N . LYS A 1 503 ? 5.613 2.955 27.578 1 82.25 503 LYS A N 1
ATOM 4010 C CA . LYS A 1 503 ? 5.133 3.721 28.734 1 82.25 503 LYS A CA 1
ATOM 4011 C C . LYS A 1 503 ? 6.035 3.518 29.938 1 82.25 503 LYS A C 1
ATOM 4013 O O . LYS A 1 503 ? 6.414 4.48 30.609 1 82.25 503 LYS A O 1
ATOM 4018 N N . LYS A 1 504 ? 6.344 2.203 30.156 1 79.44 504 LYS A N 1
ATOM 4019 C CA . LYS A 1 504 ? 7.246 1.882 31.25 1 79.44 504 LYS A CA 1
ATOM 4020 C C . LYS A 1 504 ? 8.609 2.533 31.047 1 79.44 504 LYS A C 1
ATOM 4022 O O . LYS A 1 504 ? 9.195 3.07 32 1 79.44 504 LYS A O 1
ATOM 4027 N N . TYR A 1 505 ? 9.109 2.51 29.875 1 77.31 505 TYR A N 1
ATOM 4028 C CA . TYR A 1 505 ? 10.406 3.1 29.562 1 77.31 505 TYR A CA 1
ATOM 4029 C C . TYR A 1 505 ? 10.398 4.602 29.812 1 77.31 505 TYR A C 1
ATOM 4031 O O . TYR A 1 505 ? 11.305 5.125 30.469 1 77.31 505 TYR A O 1
ATOM 4039 N N . PHE A 1 506 ? 9.453 5.344 29.266 1 81.12 506 PHE A N 1
ATOM 4040 C CA . PHE A 1 506 ? 9.391 6.797 29.422 1 81.12 506 PHE A CA 1
ATOM 4041 C C . PHE A 1 506 ? 9.203 7.184 30.875 1 81.12 506 PHE A C 1
ATOM 4043 O O . PHE A 1 506 ? 9.758 8.188 31.344 1 81.12 506 PHE A O 1
ATOM 4050 N N . PHE A 1 507 ? 8.383 6.43 31.625 1 75.31 507 PHE A N 1
ATOM 4051 C CA . PHE A 1 507 ? 8.164 6.676 33.031 1 75.31 507 PHE A CA 1
ATOM 4052 C C . PHE A 1 507 ? 9.484 6.641 33.812 1 75.31 507 PHE A C 1
ATOM 4054 O O . PHE A 1 507 ? 9.703 7.449 34.719 1 75.31 507 PHE A O 1
ATOM 4061 N N . HIS A 1 508 ? 10.375 5.77 33.344 1 74.25 508 HIS A N 1
ATOM 4062 C CA . HIS A 1 508 ? 11.625 5.578 34.062 1 74.25 508 HIS A CA 1
ATOM 4063 C C . HIS A 1 508 ? 12.711 6.512 33.562 1 74.25 508 HIS A C 1
ATOM 4065 O O . HIS A 1 508 ? 13.688 6.785 34.25 1 74.25 508 HIS A O 1
ATOM 4071 N N . THR A 1 509 ? 12.602 6.957 32.375 1 73 509 THR A N 1
ATOM 4072 C CA . THR A 1 509 ? 13.727 7.629 31.734 1 73 509 THR A CA 1
ATOM 4073 C C . THR A 1 509 ? 13.508 9.141 31.719 1 73 509 THR A C 1
ATOM 4075 O O . THR A 1 509 ? 14.469 9.914 31.828 1 73 509 THR A O 1
ATOM 4078 N N . THR A 1 510 ? 12.336 9.602 31.469 1 70.56 510 THR A N 1
ATOM 4079 C CA . THR A 1 510 ? 12.109 11.031 31.312 1 70.56 510 THR A CA 1
ATOM 4080 C C . THR A 1 510 ? 11.547 11.641 32.594 1 70.56 510 THR A C 1
ATOM 4082 O O . THR A 1 510 ? 10.859 10.961 33.375 1 70.56 510 THR A O 1
ATOM 4085 N N . PRO A 1 511 ? 12.109 12.789 32.875 1 59.38 511 PRO A N 1
ATOM 4086 C CA . PRO A 1 511 ? 11.688 13.422 34.125 1 59.38 511 PRO A CA 1
ATOM 4087 C C . PRO A 1 511 ? 10.18 13.664 34.188 1 59.38 511 PRO A C 1
ATOM 4089 O O . PRO A 1 511 ? 9.547 13.93 33.156 1 59.38 511 PRO A O 1
ATOM 4092 N N . ASN A 1 512 ? 9.586 13.156 35.281 1 51.22 512 ASN A N 1
ATOM 4093 C CA . ASN A 1 512 ? 8.18 13.406 35.562 1 51.22 512 ASN A CA 1
ATOM 4094 C C . ASN A 1 512 ? 7.91 14.898 35.781 1 51.22 512 ASN A C 1
ATOM 4096 O O . ASN A 1 512 ? 8.703 15.586 36.438 1 51.22 512 ASN A O 1
ATOM 4100 N N . MET B 1 1 ? -11.266 1.904 -22.922 1 16.39 1 MET B N 1
ATOM 4101 C CA . MET B 1 1 ? -10.461 1.816 -24.141 1 16.39 1 MET B CA 1
ATOM 4102 C C . MET B 1 1 ? -11.109 2.6 -25.281 1 16.39 1 MET B C 1
ATOM 4104 O O . MET B 1 1 ? -12.062 2.129 -25.906 1 16.39 1 MET B O 1
ATOM 4108 N N . VAL B 1 2 ? -11.484 3.895 -25.016 1 18.03 2 VAL B N 1
ATOM 4109 C CA . VAL B 1 2 ? -12.102 4.555 -26.156 1 18.03 2 VAL B CA 1
ATOM 4110 C C . VAL B 1 2 ? -11.203 4.402 -27.391 1 18.03 2 VAL B C 1
ATOM 4112 O O . VAL B 1 2 ? -10.016 4.746 -27.344 1 18.03 2 VAL B O 1
ATOM 4115 N N . ILE B 1 3 ? -11.5 3.438 -28.141 1 19.5 3 ILE B N 1
ATOM 4116 C CA . ILE B 1 3 ? -10.914 2.998 -29.391 1 19.5 3 ILE B CA 1
ATOM 4117 C C . ILE B 1 3 ? -10.883 4.16 -30.391 1 19.5 3 ILE B C 1
ATOM 4119 O O . ILE B 1 3 ? -11.93 4.664 -30.797 1 19.5 3 ILE B O 1
ATOM 4123 N N . PHE B 1 4 ? -9.992 5.055 -30.109 1 22.48 4 PHE B N 1
ATOM 4124 C CA . PHE B 1 4 ? -9.477 5.926 -31.156 1 22.48 4 PHE B CA 1
ATOM 4125 C C . PHE B 1 4 ? -9.125 5.121 -32.406 1 22.48 4 PHE B C 1
ATOM 4127 O O . PHE B 1 4 ? -7.945 4.961 -32.719 1 22.48 4 PHE B O 1
ATOM 4134 N N . LYS B 1 5 ? -9.641 4 -32.5 1 22.81 5 LYS B N 1
ATOM 4135 C CA . LYS B 1 5 ? -9.453 3.23 -33.75 1 22.81 5 LYS B CA 1
ATOM 4136 C C . LYS B 1 5 ? -9.953 4.004 -34.969 1 22.81 5 LYS B C 1
ATOM 4138 O O . LYS B 1 5 ? -9.305 4.008 -36 1 22.81 5 LYS B O 1
ATOM 4143 N N . ARG B 1 6 ? -11.188 4.309 -34.969 1 23.44 6 ARG B N 1
ATOM 4144 C CA . ARG B 1 6 ? -11.773 4.469 -36.281 1 23.44 6 ARG B CA 1
ATOM 4145 C C . ARG B 1 6 ? -11.469 5.848 -36.875 1 23.44 6 ARG B C 1
ATOM 4147 O O . ARG B 1 6 ? -11.844 6.152 -38 1 23.44 6 ARG B O 1
ATOM 4154 N N . LEU B 1 7 ? -11.211 6.75 -36.031 1 24.52 7 LEU B N 1
ATOM 4155 C CA . LEU B 1 7 ? -11.07 7.953 -36.844 1 24.52 7 LEU B CA 1
ATOM 4156 C C . LEU B 1 7 ? -9.828 7.867 -37.719 1 24.52 7 LEU B C 1
ATOM 4158 O O . LEU B 1 7 ? -9.586 8.758 -38.562 1 24.52 7 LEU B O 1
ATOM 4162 N N . CYS B 1 8 ? -8.859 7.027 -37.281 1 24.14 8 CYS B N 1
ATOM 4163 C CA . CYS B 1 8 ? -7.727 7.047 -38.188 1 24.14 8 CYS B CA 1
ATOM 4164 C C . CYS B 1 8 ? -8.008 6.195 -39.438 1 24.14 8 CYS B C 1
ATOM 4166 O O . CYS B 1 8 ? -7.812 4.977 -39.406 1 24.14 8 CYS B O 1
ATOM 4168 N N . ARG B 1 9 ? -9.031 6.352 -40.062 1 23.62 9 ARG B N 1
ATOM 4169 C CA . ARG B 1 9 ? -8.914 5.852 -41.438 1 23.62 9 ARG B CA 1
ATOM 4170 C C . ARG B 1 9 ? -7.594 6.277 -42.062 1 23.62 9 ARG B C 1
ATOM 4172 O O . ARG B 1 9 ? -7.047 7.324 -41.719 1 23.62 9 ARG B O 1
ATOM 4179 N N . THR B 1 10 ? -6.758 5.488 -42.781 1 24.47 10 THR B N 1
ATOM 4180 C CA . THR B 1 10 ? -5.535 5.676 -43.562 1 24.47 10 THR B CA 1
ATOM 4181 C C . THR B 1 10 ? -5.57 7.004 -44.312 1 24.47 10 THR B C 1
ATOM 4183 O O . THR B 1 10 ? -4.527 7.629 -44.531 1 24.47 10 THR B O 1
ATOM 4186 N N . ASP B 1 11 ? -6.688 7.434 -44.938 1 24.52 11 ASP B N 1
ATOM 4187 C CA . ASP B 1 11 ? -6.703 8.547 -45.875 1 24.52 11 ASP B CA 1
ATOM 4188 C C . ASP B 1 11 ? -6.57 9.883 -45.156 1 24.52 11 ASP B C 1
ATOM 4190 O O . ASP B 1 11 ? -6.125 10.867 -45.75 1 24.52 11 ASP B O 1
ATOM 4194 N N . CYS B 1 12 ? -7.262 10.055 -44.031 1 22.84 12 CYS B N 1
ATOM 4195 C CA . CYS B 1 12 ? -7.176 11.414 -43.5 1 22.84 12 CYS B CA 1
ATOM 4196 C C . CYS B 1 12 ? -5.953 11.578 -42.625 1 22.84 12 CYS B C 1
ATOM 4198 O O . CYS B 1 12 ? -5.777 12.617 -41.969 1 22.84 12 CYS B O 1
ATOM 4200 N N . LEU B 1 13 ? -5.156 10.625 -42.312 1 26.09 13 LEU B N 1
ATOM 4201 C CA . LEU B 1 13 ? -3.869 10.695 -41.625 1 26.09 13 LEU B CA 1
ATOM 4202 C C . LEU B 1 13 ? -2.857 11.484 -42.469 1 26.09 13 LEU B C 1
ATOM 4204 O O . LEU B 1 13 ? -1.776 11.82 -41.969 1 26.09 13 LEU B O 1
ATOM 4208 N N . SER B 1 14 ? -2.977 11.602 -43.719 1 24.45 14 SER B N 1
ATOM 4209 C CA . SER B 1 14 ? -2.125 12.375 -44.625 1 24.45 14 SER B CA 1
ATOM 4210 C C . SER B 1 14 ? -2.043 13.836 -44.188 1 24.45 14 SER B C 1
ATOM 4212 O O . SER B 1 14 ? -1.025 14.492 -44.406 1 24.45 14 SER B O 1
ATOM 4214 N N . HIS B 1 15 ? -3.137 14.422 -43.906 1 24.03 15 HIS B N 1
ATOM 4215 C CA . HIS B 1 15 ? -3.168 15.875 -43.75 1 24.03 15 HIS B CA 1
ATOM 4216 C C . HIS B 1 15 ? -2.572 16.297 -42.406 1 24.03 15 HIS B C 1
ATOM 4218 O O . HIS B 1 15 ? -2.195 17.453 -42.219 1 24.03 15 HIS B O 1
ATOM 4224 N N . PHE B 1 16 ? -2.684 15.414 -41.406 1 26.92 16 PHE B N 1
ATOM 4225 C CA . PHE B 1 16 ? -2.102 15.984 -40.188 1 26.92 16 PHE B CA 1
ATOM 4226 C C . PHE B 1 16 ? -0.608 15.688 -40.125 1 26.92 16 PHE B C 1
ATOM 4228 O O . PHE B 1 16 ? 0.011 15.852 -39.062 1 26.92 16 PHE B O 1
ATOM 4235 N N . LEU B 1 17 ? 0.042 15.086 -41.156 1 25.84 17 LEU B N 1
ATOM 4236 C CA . LEU B 1 17 ? 1.492 15.016 -41.281 1 25.84 17 LEU B CA 1
ATOM 4237 C C . LEU B 1 17 ? 2.092 16.422 -41.375 1 25.84 17 LEU B C 1
ATOM 4239 O O . LEU B 1 17 ? 2.037 17.062 -42.406 1 25.84 17 LEU B O 1
ATOM 4243 N N . MET B 1 18 ? 1.972 17.234 -40.469 1 26.66 18 MET B N 1
ATOM 4244 C CA . MET B 1 18 ? 2.781 18.422 -40.656 1 26.66 18 MET B CA 1
ATOM 4245 C C . MET B 1 18 ? 4.211 18.062 -41.031 1 26.66 18 MET B C 1
ATOM 4247 O O . MET B 1 18 ? 4.742 17.047 -40.562 1 26.66 18 MET B O 1
ATOM 4251 N N . PRO B 1 19 ? 4.688 18.469 -42.062 1 25.69 19 PRO B N 1
ATOM 4252 C CA . PRO B 1 19 ? 6.086 18.312 -42.469 1 25.69 19 PRO B CA 1
ATOM 4253 C C . PRO B 1 19 ? 7.062 18.438 -41.312 1 25.69 19 PRO B C 1
ATOM 4255 O O . PRO B 1 19 ? 6.789 19.156 -40.344 1 25.69 19 PRO B O 1
ATOM 4258 N N . ILE B 1 20 ? 7.91 17.422 -41.188 1 28.42 20 ILE B N 1
ATOM 4259 C CA . ILE B 1 20 ? 8.992 17.375 -40.219 1 28.42 20 ILE B CA 1
ATOM 4260 C C . ILE B 1 20 ? 9.555 18.766 -40 1 28.42 20 ILE B C 1
ATOM 4262 O O . ILE B 1 20 ? 9.992 19.094 -38.875 1 28.42 20 ILE B O 1
ATOM 4266 N N . ASP B 1 21 ? 9.531 19.625 -41.031 1 27.36 21 ASP B N 1
ATOM 4267 C CA . ASP B 1 21 ? 10 21 -41 1 27.36 21 ASP B CA 1
ATOM 4268 C C . ASP B 1 21 ? 9.156 21.844 -40.031 1 27.36 21 ASP B C 1
ATOM 4270 O O . ASP B 1 21 ? 9.648 22.797 -39.438 1 27.36 21 ASP B O 1
ATOM 4274 N N . MET B 1 22 ? 7.902 21.562 -40.031 1 27.52 22 MET B N 1
ATOM 4275 C CA . MET B 1 22 ? 7.047 22.375 -39.156 1 27.52 22 MET B CA 1
ATOM 4276 C C . MET B 1 22 ? 7.145 21.922 -37.719 1 27.52 22 MET B C 1
ATOM 4278 O O . MET B 1 22 ? 6.848 22.703 -36.812 1 27.52 22 MET B O 1
ATOM 4282 N N . TYR B 1 23 ? 7.625 20.688 -37.531 1 29.03 23 TYR B N 1
ATOM 4283 C CA . TYR B 1 23 ? 7.777 20.172 -36.156 1 29.03 23 TYR B CA 1
ATOM 4284 C C . TYR B 1 23 ? 9.047 20.719 -35.531 1 29.03 23 TYR B C 1
ATOM 4286 O O . TYR B 1 23 ? 9.055 21.062 -34.344 1 29.03 23 TYR B O 1
ATOM 4294 N N . THR B 1 24 ? 10.086 20.688 -36.188 1 28.52 24 THR B N 1
ATOM 4295 C CA . THR B 1 24 ? 11.344 21.281 -35.75 1 28.52 24 THR B CA 1
ATOM 4296 C C . THR B 1 24 ? 11.164 22.766 -35.438 1 28.52 24 THR B C 1
ATOM 4298 O O . THR B 1 24 ? 11.789 23.281 -34.531 1 28.52 24 THR B O 1
ATOM 4301 N N . ASP B 1 25 ? 10.508 23.438 -36.25 1 30.3 25 ASP B N 1
ATOM 4302 C CA . ASP B 1 25 ? 10.273 24.859 -36.062 1 30.3 25 ASP B CA 1
ATOM 4303 C C . ASP B 1 25 ? 9.391 25.109 -34.844 1 30.3 25 ASP B C 1
ATOM 4305 O O . ASP B 1 25 ? 9.414 26.203 -34.25 1 30.3 25 ASP B O 1
ATOM 4309 N N . PHE B 1 26 ? 8.531 24.203 -34.438 1 30.19 26 PHE B N 1
ATOM 4310 C CA . PHE B 1 26 ? 7.676 24.391 -33.25 1 30.19 26 PHE B CA 1
ATOM 4311 C C . PHE B 1 26 ? 8.422 24.031 -31.984 1 30.19 26 PHE B C 1
ATOM 4313 O O . PHE B 1 26 ? 8.18 24.609 -30.938 1 30.19 26 PHE B O 1
ATOM 4320 N N . PHE B 1 27 ? 9.352 23.062 -32.062 1 31.39 27 PHE B N 1
ATOM 4321 C CA . PHE B 1 27 ? 10.039 22.609 -30.844 1 31.39 27 PHE B CA 1
ATOM 4322 C C . PHE B 1 27 ? 11.305 23.422 -30.594 1 31.39 27 PHE B C 1
ATOM 4324 O O . PHE B 1 27 ? 11.68 23.672 -29.453 1 31.39 27 PHE B O 1
ATOM 4331 N N . LEU B 1 28 ? 12.023 23.688 -31.594 1 29.92 28 LEU B N 1
ATOM 4332 C CA . LEU B 1 28 ? 13.297 24.391 -31.484 1 29.92 28 LEU B CA 1
ATOM 4333 C C . LEU B 1 28 ? 13.094 25.781 -30.875 1 29.92 28 LEU B C 1
ATOM 4335 O O . LEU B 1 28 ? 13.961 26.281 -30.156 1 29.92 28 LEU B O 1
ATOM 4339 N N . PRO B 1 29 ? 12.055 26.344 -31.25 1 31.62 29 PRO B N 1
ATOM 4340 C CA . PRO B 1 29 ? 12.047 27.719 -30.75 1 31.62 29 PRO B CA 1
ATOM 4341 C C . PRO B 1 29 ? 11.875 27.797 -29.234 1 31.62 29 PRO B C 1
ATOM 4343 O O . PRO B 1 29 ? 12.109 28.844 -28.641 1 31.62 29 PRO B O 1
ATOM 4346 N N . ASN B 1 30 ? 11.398 26.719 -28.656 1 31.06 30 ASN B N 1
ATOM 4347 C CA . ASN B 1 30 ? 11.195 26.906 -27.219 1 31.06 30 ASN B CA 1
ATOM 4348 C C . ASN B 1 30 ? 12.461 26.594 -26.438 1 31.06 30 ASN B C 1
ATOM 4350 O O . ASN B 1 30 ? 12.438 26.562 -25.203 1 31.06 30 ASN B O 1
ATOM 4354 N N . LEU B 1 31 ? 13.523 26 -27.031 1 31.31 31 LEU B N 1
ATOM 4355 C CA . LEU B 1 31 ? 14.828 26 -26.391 1 31.31 31 LEU B CA 1
ATOM 4356 C C . LEU B 1 31 ? 15.453 27.391 -26.406 1 31.31 31 LEU B C 1
ATOM 4358 O O . LEU B 1 31 ? 15.242 28.156 -27.344 1 31.31 31 LEU B O 1
ATOM 4362 N N . SER B 1 32 ? 15.805 27.844 -25.281 1 34.03 32 SER B N 1
ATOM 4363 C CA . SER B 1 32 ? 16.578 29.078 -25.328 1 34.03 32 SER B CA 1
ATOM 4364 C C . SER B 1 32 ? 17.719 28.984 -26.328 1 34.03 32 SER B C 1
ATOM 4366 O O . SER B 1 32 ? 18.109 27.891 -26.75 1 34.03 32 SER B O 1
ATOM 4368 N N . MET B 1 33 ? 18.062 30.047 -26.969 1 35.84 33 MET B N 1
ATOM 4369 C CA . MET B 1 33 ? 19.219 30.156 -27.859 1 35.84 33 MET B CA 1
ATOM 4370 C C . MET B 1 33 ? 20.406 29.406 -27.281 1 35.84 33 MET B C 1
ATOM 4372 O O . MET B 1 33 ? 21.156 28.75 -28.016 1 35.84 33 MET B O 1
ATOM 4376 N N . GLU B 1 34 ? 20.609 29.484 -25.984 1 38.84 34 GLU B N 1
ATOM 4377 C CA . GLU B 1 34 ? 21.766 28.891 -25.344 1 38.84 34 GLU B CA 1
ATOM 4378 C C . GLU B 1 34 ? 21.672 27.359 -25.328 1 38.84 34 GLU B C 1
ATOM 4380 O O . GLU B 1 34 ? 22.672 26.672 -25.562 1 38.84 34 GLU B O 1
ATOM 4385 N N . ASP B 1 35 ? 20.547 26.812 -25.109 1 36.56 35 ASP B N 1
ATOM 4386 C CA . ASP B 1 35 ? 20.375 25.359 -25.094 1 36.56 35 ASP B CA 1
ATOM 4387 C C . ASP B 1 35 ? 20.469 24.797 -26.516 1 36.56 35 ASP B C 1
ATOM 4389 O O . ASP B 1 35 ? 20.969 23.688 -26.719 1 36.56 35 ASP B O 1
ATOM 4393 N N . GLN B 1 36 ? 20.125 25.672 -27.391 1 35.88 36 GLN B N 1
ATOM 4394 C CA . GLN B 1 36 ? 20.344 25.359 -28.812 1 35.88 36 GLN B CA 1
ATOM 4395 C C . GLN B 1 36 ? 21.828 25.297 -29.141 1 35.88 36 GLN B C 1
ATOM 4397 O O . GLN B 1 36 ? 22.266 24.375 -29.828 1 35.88 36 GLN B O 1
ATOM 4402 N N . HIS B 1 37 ? 22.531 26.312 -28.625 1 40.75 37 HIS B N 1
ATOM 4403 C CA . HIS B 1 37 ? 23.969 26.406 -28.844 1 40.75 37 HIS B CA 1
ATOM 4404 C C . HIS B 1 37 ? 24.688 25.219 -28.188 1 40.75 37 HIS B C 1
ATOM 4406 O O . HIS B 1 37 ? 25.609 24.641 -28.781 1 40.75 37 HIS B O 1
ATOM 4412 N N . ARG B 1 38 ? 24.375 24.828 -27.062 1 40 38 ARG B N 1
ATOM 4413 C CA . ARG B 1 38 ? 24.984 23.719 -26.344 1 40 38 ARG B CA 1
ATOM 4414 C C . ARG B 1 38 ? 24.688 22.391 -27.031 1 40 38 ARG B C 1
ATOM 4416 O O . ARG B 1 38 ? 25.562 21.516 -27.125 1 40 38 ARG B O 1
ATOM 4423 N N . ALA B 1 39 ? 23.531 22.234 -27.484 1 37.75 39 ALA B N 1
ATOM 4424 C CA . ALA B 1 39 ? 23.172 21.047 -28.266 1 37.75 39 ALA B CA 1
ATOM 4425 C C . ALA B 1 39 ? 23.969 20.969 -29.562 1 37.75 39 ALA B C 1
ATOM 4427 O O . ALA B 1 39 ? 24.344 19.891 -30 1 37.75 39 ALA B O 1
ATOM 4428 N N . GLU B 1 40 ? 24.219 22.109 -30.078 1 39.78 40 GLU B N 1
ATOM 4429 C CA . GLU B 1 40 ? 24.984 22.188 -31.328 1 39.78 40 GLU B CA 1
ATOM 4430 C C . GLU B 1 40 ? 26.453 21.797 -31.078 1 39.78 40 GLU B C 1
ATOM 4432 O O . GLU B 1 40 ? 27.109 21.25 -31.969 1 39.78 40 GLU B O 1
ATOM 4437 N N . ASN B 1 41 ? 27.078 22.203 -29.953 1 41.88 41 ASN B N 1
ATOM 4438 C CA . ASN B 1 41 ? 28.5 21.938 -29.734 1 41.88 41 ASN B CA 1
ATOM 4439 C C . ASN B 1 41 ? 28.719 20.562 -29.109 1 41.88 41 ASN B C 1
ATOM 4441 O O . ASN B 1 41 ? 29.844 20.234 -28.734 1 41.88 41 ASN B O 1
ATOM 4445 N N . GLN B 1 42 ? 27.734 19.859 -28.906 1 38.09 42 GLN B N 1
ATOM 4446 C CA . GLN B 1 42 ? 27.969 18.5 -28.422 1 38.09 42 GLN B CA 1
ATOM 4447 C C . GLN B 1 42 ? 28.375 17.562 -29.547 1 38.09 42 GLN B C 1
ATOM 4449 O O . GLN B 1 42 ? 27.812 17.641 -30.641 1 38.09 42 GLN B O 1
ATOM 4454 N N . GLN B 1 43 ? 29.609 17.062 -29.578 1 42.81 43 GLN B N 1
ATOM 4455 C CA . GLN B 1 43 ? 30.266 16.25 -30.594 1 42.81 43 GLN B CA 1
ATOM 4456 C C . GLN B 1 43 ? 29.531 14.922 -30.781 1 42.81 43 GLN B C 1
ATOM 4458 O O . GLN B 1 43 ? 29.609 14.312 -31.859 1 42.81 43 GLN B O 1
ATOM 4463 N N . SER B 1 44 ? 28.984 14.383 -29.734 1 37.56 44 SER B N 1
ATOM 4464 C CA . SER B 1 44 ? 28.312 13.094 -29.906 1 37.56 44 SER B CA 1
ATOM 4465 C C . SER B 1 44 ? 26.953 13.086 -29.234 1 37.56 44 SER B C 1
ATOM 4467 O O . SER B 1 44 ? 26.703 13.867 -28.312 1 37.56 44 SER B O 1
ATOM 4469 N N . VAL B 1 45 ? 26.031 12.852 -29.984 1 38.75 45 VAL B N 1
ATOM 4470 C CA . VAL B 1 45 ? 24.703 12.625 -29.453 1 38.75 45 VAL B CA 1
ATOM 4471 C C . VAL B 1 45 ? 24.531 11.148 -29.109 1 38.75 45 VAL B C 1
ATOM 4473 O O . VAL B 1 45 ? 24.891 10.273 -29.906 1 38.75 45 VAL B O 1
ATOM 4476 N N . LEU B 1 46 ? 24.391 10.93 -27.922 1 36.72 46 LEU B N 1
ATOM 4477 C CA . LEU B 1 46 ? 24.109 9.562 -27.5 1 36.72 46 LEU B CA 1
ATOM 4478 C C . LEU B 1 46 ? 22.609 9.297 -27.531 1 36.72 46 LEU B C 1
ATOM 4480 O O . LEU B 1 46 ? 21.812 10.078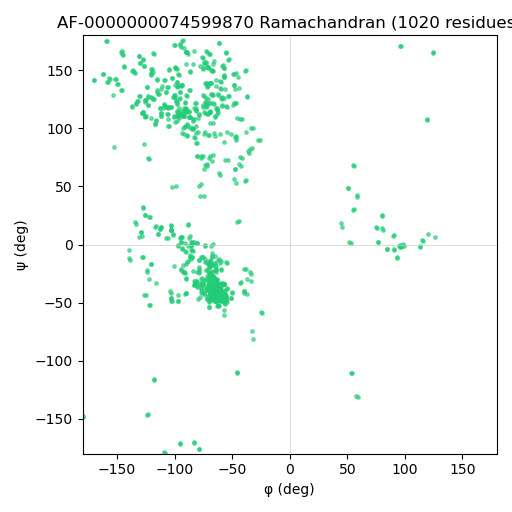 -27 1 36.72 46 LEU B O 1
ATOM 4484 N N . ILE B 1 47 ? 22.266 8.492 -28.484 1 38.31 47 ILE B N 1
ATOM 4485 C CA . ILE B 1 47 ? 20.891 8.039 -28.578 1 38.31 47 ILE B CA 1
ATOM 4486 C C . ILE B 1 47 ? 20.75 6.66 -27.938 1 38.31 47 ILE B C 1
ATOM 4488 O O . ILE B 1 47 ? 21.453 5.723 -28.312 1 38.31 47 ILE B O 1
ATOM 4492 N N . LYS B 1 48 ? 20.062 6.59 -26.922 1 37.19 48 LYS B N 1
ATOM 4493 C CA . LYS B 1 48 ? 19.75 5.285 -26.359 1 37.19 48 LYS B CA 1
ATOM 4494 C C . LYS B 1 48 ? 18.391 4.777 -26.828 1 37.19 48 LYS B C 1
ATOM 4496 O O . LYS B 1 48 ? 17.422 5.535 -26.875 1 37.19 48 LYS B O 1
ATOM 4501 N N . ALA B 1 49 ? 18.5 3.723 -27.609 1 37.28 49 ALA B N 1
ATOM 4502 C CA . ALA B 1 49 ? 17.281 3.105 -28.141 1 37.28 49 ALA B CA 1
ATOM 4503 C C . ALA B 1 49 ? 17.047 1.73 -27.516 1 37.28 49 ALA B C 1
ATOM 4505 O O . ALA B 1 49 ? 18 1.033 -27.156 1 37.28 49 ALA B O 1
ATOM 4506 N N . VAL B 1 50 ? 15.852 1.472 -27.156 1 33.94 50 VAL B N 1
ATOM 4507 C CA . VAL B 1 50 ? 15.508 0.136 -26.688 1 33.94 50 VAL B CA 1
ATOM 4508 C C . VAL B 1 50 ? 14.617 -0.563 -27.703 1 33.94 50 VAL B C 1
ATOM 4510 O O . VAL B 1 50 ? 13.641 0.013 -28.188 1 33.94 50 VAL B O 1
ATOM 4513 N N . SER B 1 51 ? 15.086 -1.632 -28.234 1 31.67 51 SER B N 1
ATOM 4514 C CA . SER B 1 51 ? 14.312 -2.469 -29.141 1 31.67 51 SER B CA 1
ATOM 4515 C C . SER B 1 51 ? 13.086 -3.049 -28.453 1 31.67 51 SER B C 1
ATOM 4517 O O . SER B 1 51 ? 13.203 -3.707 -27.406 1 31.67 51 SER B O 1
ATOM 4519 N N . LEU B 1 52 ? 11.922 -2.605 -28.922 1 32.41 52 LEU B N 1
ATOM 4520 C CA . LEU B 1 52 ? 10.695 -3.123 -28.312 1 32.41 52 LEU B CA 1
ATOM 4521 C C . LEU B 1 52 ? 10.562 -4.621 -28.562 1 32.41 52 LEU B C 1
ATOM 4523 O O . LEU B 1 52 ? 9.867 -5.32 -27.812 1 32.41 52 LEU B O 1
ATOM 4527 N N . ASP B 1 53 ? 11.008 -4.988 -29.578 1 30.39 53 ASP B N 1
ATOM 4528 C CA . ASP B 1 53 ? 10.953 -6.414 -29.891 1 30.39 53 ASP B CA 1
ATOM 4529 C C . ASP B 1 53 ? 11.945 -7.195 -29.031 1 30.39 53 ASP B C 1
ATOM 4531 O O . ASP B 1 53 ? 11.602 -8.234 -28.453 1 30.39 53 ASP B O 1
ATOM 4535 N N . SER B 1 54 ? 13.078 -6.711 -28.969 1 32.47 54 SER B N 1
ATOM 4536 C CA . SER B 1 54 ? 14.141 -7.5 -28.359 1 32.47 54 SER B CA 1
ATOM 4537 C C . SER B 1 54 ? 14.523 -6.949 -26.984 1 32.47 54 SER B C 1
ATOM 4539 O O . SER B 1 54 ? 15.242 -7.598 -26.234 1 32.47 54 SER B O 1
ATOM 4541 N N . GLY B 1 55 ? 13.797 -5.906 -26.438 1 35.19 55 GLY B N 1
ATOM 4542 C CA . GLY B 1 55 ? 14.047 -5.246 -25.156 1 35.19 55 GLY B CA 1
ATOM 4543 C C . GLY B 1 55 ? 15.477 -4.754 -25.016 1 35.19 55 GLY B C 1
ATOM 4544 O O . GLY B 1 55 ? 15.883 -4.328 -23.922 1 35.19 55 GLY B O 1
ATOM 4545 N N . ARG B 1 56 ? 16.281 -4.91 -25.938 1 35.81 56 ARG B N 1
ATOM 4546 C CA . ARG B 1 56 ? 17.688 -4.543 -25.953 1 35.81 56 ARG B CA 1
ATOM 4547 C C . ARG B 1 56 ? 17.859 -3.029 -26.047 1 35.81 56 ARG B C 1
ATOM 4549 O O . ARG B 1 56 ? 17.141 -2.367 -26.797 1 35.81 56 ARG B O 1
ATOM 4556 N N . ASN B 1 57 ? 18.547 -2.48 -24.969 1 38.09 57 ASN B N 1
ATOM 4557 C CA . ASN B 1 57 ? 18.953 -1.081 -25.016 1 38.09 57 ASN B CA 1
ATOM 4558 C C . ASN B 1 57 ? 20.109 -0.856 -26 1 38.09 57 ASN B C 1
ATOM 4560 O O . ASN B 1 57 ? 21.047 -1.642 -26.047 1 38.09 57 ASN B O 1
ATOM 4564 N N . TYR B 1 58 ? 19.812 -0.063 -26.938 1 35.78 58 TYR B N 1
ATOM 4565 C CA . TYR B 1 58 ? 20.859 0.355 -27.859 1 35.78 58 TYR B CA 1
ATOM 4566 C C . TYR B 1 58 ? 21.266 1.798 -27.594 1 35.78 58 TYR B C 1
ATOM 4568 O O . TYR B 1 58 ? 20.438 2.648 -27.297 1 35.78 58 TYR B O 1
ATOM 4576 N N . THR B 1 59 ? 22.453 1.927 -27.141 1 40.59 59 THR B N 1
ATOM 4577 C CA . THR B 1 59 ? 23 3.275 -27.078 1 40.59 59 THR B CA 1
ATOM 4578 C C . THR B 1 59 ? 23.781 3.604 -28.344 1 40.59 59 THR B C 1
ATOM 4580 O O . THR B 1 59 ? 24.656 2.838 -28.766 1 40.59 59 THR B O 1
ATOM 4583 N N . PHE B 1 60 ? 23.234 4.418 -29 1 36.41 60 PHE B N 1
ATOM 4584 C CA . PHE B 1 60 ? 23.938 4.879 -30.188 1 36.41 60 PHE B CA 1
ATOM 4585 C C . PHE B 1 60 ? 24.609 6.227 -29.938 1 36.41 60 PHE B C 1
ATOM 4587 O O . PHE B 1 60 ? 24 7.129 -29.359 1 36.41 60 PHE B O 1
ATOM 4594 N N . GLN B 1 61 ? 25.891 6.215 -29.891 1 40.06 61 GLN B N 1
ATOM 4595 C CA . GLN B 1 61 ? 26.641 7.465 -29.859 1 40.06 61 GLN B CA 1
ATOM 4596 C C . GLN B 1 61 ? 26.844 8.016 -31.266 1 40.06 61 GLN B C 1
ATOM 4598 O O . GLN B 1 61 ? 27.312 7.305 -32.156 1 40.06 61 GLN B O 1
ATOM 4603 N N . PHE B 1 62 ? 26.172 8.984 -31.469 1 38 62 PHE B N 1
ATOM 4604 C CA . PHE B 1 62 ? 26.406 9.648 -32.75 1 38 62 PHE B CA 1
ATOM 4605 C C . PHE B 1 62 ? 27.375 10.82 -32.562 1 38 62 PHE B C 1
ATOM 4607 O O . PHE B 1 62 ? 27.203 11.633 -31.656 1 38 62 PHE B O 1
ATOM 4614 N N . GLU B 1 63 ? 28.469 10.625 -33.031 1 39.03 63 GLU B N 1
ATOM 4615 C CA . GLU B 1 63 ? 29.453 11.695 -33.094 1 39.03 63 GLU B CA 1
ATOM 4616 C C . GLU B 1 63 ? 28.984 12.836 -34 1 39.03 63 GLU B C 1
ATOM 4618 O O . GLU B 1 63 ? 28.422 12.586 -35.062 1 39.03 63 GLU B O 1
ATOM 4623 N N . LYS B 1 64 ? 28.844 13.898 -33.375 1 40.66 64 LYS B N 1
ATOM 4624 C CA . LYS B 1 64 ? 28.547 15.102 -34.156 1 40.66 64 LYS B CA 1
ATOM 4625 C C . LYS B 1 64 ? 29.391 15.164 -35.438 1 40.66 64 LYS B C 1
ATOM 4627 O O . LYS B 1 64 ? 30.625 15.227 -35.344 1 40.66 64 LYS B O 1
ATOM 4632 N N . GLN B 1 65 ? 29.016 14.375 -36.344 1 36.16 65 GLN B N 1
ATOM 4633 C CA . GLN B 1 65 ? 29.766 14.852 -37.5 1 36.16 65 GLN B CA 1
ATOM 4634 C C . GLN B 1 65 ? 29.5 16.328 -37.75 1 36.16 65 GLN B C 1
ATOM 4636 O O . GLN B 1 65 ? 28.516 16.891 -37.281 1 36.16 65 GLN B O 1
ATOM 4641 N N . THR B 1 66 ? 30.266 17.047 -38.562 1 35 66 THR B N 1
ATOM 4642 C CA . THR B 1 66 ? 30.281 18.438 -39.031 1 35 66 THR B CA 1
ATOM 4643 C C . THR B 1 66 ? 28.844 18.953 -39.188 1 35 66 THR B C 1
ATOM 4645 O O . THR B 1 66 ? 28.641 20.094 -39.594 1 35 66 THR B O 1
ATOM 4648 N N . VAL B 1 67 ? 27.859 18.078 -39.375 1 36.75 67 VAL B N 1
ATOM 4649 C CA . VAL B 1 67 ? 26.609 18.688 -39.812 1 36.75 67 VAL B CA 1
ATOM 4650 C C . VAL B 1 67 ? 25.719 18.984 -38.625 1 36.75 67 VAL B C 1
ATOM 4652 O O . VAL B 1 67 ? 25.875 18.375 -37.562 1 36.75 67 VAL B O 1
ATOM 4655 N N . GLY B 1 68 ? 25.047 20.156 -38.531 1 36.59 68 GLY B N 1
ATOM 4656 C CA . GLY B 1 68 ? 24.188 20.766 -37.531 1 36.59 68 GLY B CA 1
ATOM 4657 C C . GLY B 1 68 ? 23.281 19.766 -36.844 1 36.59 68 GLY B C 1
ATOM 4658 O O . GLY B 1 68 ? 23.062 18.672 -37.344 1 36.59 68 GLY B O 1
ATOM 4659 N N . LEU B 1 69 ? 22.922 20.016 -35.562 1 36.75 69 LEU B N 1
ATOM 4660 C CA . LEU B 1 69 ? 22.109 19.156 -34.719 1 36.75 69 LEU B CA 1
ATOM 4661 C C . LEU B 1 69 ? 20.922 18.594 -35.469 1 36.75 69 LEU B C 1
ATOM 4663 O O . LEU B 1 69 ? 20.594 17.406 -35.312 1 36.75 69 LEU B O 1
ATOM 4667 N N . ARG B 1 70 ? 20.438 19.328 -36.344 1 35.72 70 ARG B N 1
ATOM 4668 C CA . ARG B 1 70 ? 19.281 18.922 -37.125 1 35.72 70 ARG B CA 1
ATOM 4669 C C . ARG B 1 70 ? 19.641 17.781 -38.062 1 35.72 70 ARG B C 1
ATOM 4671 O O . ARG B 1 70 ? 18.875 16.812 -38.188 1 35.72 70 ARG B O 1
ATOM 4678 N N . THR B 1 71 ? 20.641 17.938 -38.625 1 41.31 71 THR B N 1
ATOM 4679 C CA . THR B 1 71 ? 21.109 16.922 -39.594 1 41.31 71 THR B CA 1
ATOM 4680 C C . THR B 1 71 ? 21.547 15.664 -38.844 1 41.31 71 THR B C 1
ATOM 4682 O O . THR B 1 71 ? 21.281 14.547 -39.312 1 41.31 71 THR B O 1
ATOM 4685 N N . THR B 1 72 ? 22 15.766 -37.656 1 36.91 72 THR B N 1
ATOM 4686 C CA . THR B 1 72 ? 22.438 14.602 -36.906 1 36.91 72 THR B CA 1
ATOM 4687 C C . THR B 1 72 ? 21.234 13.812 -36.375 1 36.91 72 THR B C 1
ATOM 4689 O O . THR B 1 72 ? 21.219 12.578 -36.469 1 36.91 72 THR B O 1
ATOM 4692 N N . VAL B 1 73 ? 20.297 14.531 -35.938 1 39.94 73 VAL B N 1
ATOM 4693 C CA . VAL B 1 73 ? 19.094 13.844 -35.5 1 39.94 73 VAL B CA 1
ATOM 4694 C C . VAL B 1 73 ? 18.406 13.18 -36.688 1 39.94 73 VAL B C 1
ATOM 4696 O O . VAL B 1 73 ? 17.953 12.039 -36.594 1 39.94 73 VAL B O 1
ATOM 4699 N N . ARG B 1 74 ? 18.469 13.836 -37.781 1 39.47 74 ARG B N 1
ATOM 4700 C CA . ARG B 1 74 ? 17.906 13.266 -39 1 39.47 74 ARG B CA 1
ATOM 4701 C C . ARG B 1 74 ? 18.688 12.031 -39.438 1 39.47 74 ARG B C 1
ATOM 4703 O O . ARG B 1 74 ? 18.109 11.023 -39.844 1 39.47 74 ARG B O 1
ATOM 4710 N N . HIS B 1 75 ? 19.859 12.109 -39.344 1 39.44 75 HIS B N 1
ATOM 4711 C CA . HIS B 1 75 ? 20.703 10.984 -39.719 1 39.44 75 HIS B CA 1
ATOM 4712 C C . HIS B 1 75 ? 20.578 9.836 -38.75 1 39.44 75 HIS B C 1
ATOM 4714 O O . HIS B 1 75 ? 20.516 8.672 -39.125 1 39.44 75 HIS B O 1
ATOM 4720 N N . CYS B 1 76 ? 20.453 10.148 -37.5 1 40 76 CYS B N 1
ATOM 4721 C CA . CYS B 1 76 ? 20.266 9.109 -36.5 1 40 76 CYS B CA 1
ATOM 4722 C C . CYS B 1 76 ? 18.922 8.43 -36.656 1 40 76 CYS B C 1
ATOM 4724 O O . CYS B 1 76 ? 18.828 7.203 -36.562 1 40 76 CYS B O 1
ATOM 4726 N N . LEU B 1 77 ? 18 9.281 -36.906 1 40.12 77 LEU B N 1
ATOM 4727 C CA . LEU B 1 77 ? 16.688 8.703 -37.156 1 40.12 77 LEU B CA 1
ATOM 4728 C C . LEU B 1 77 ? 16.672 7.898 -38.438 1 40.12 77 LEU B C 1
ATOM 4730 O O . LEU B 1 77 ? 16.078 6.812 -38.5 1 40.12 77 LEU B O 1
ATOM 4734 N N . LYS B 1 78 ? 17.359 8.406 -39.438 1 39.34 78 LYS B N 1
ATOM 4735 C CA . LYS B 1 78 ? 17.469 7.652 -40.688 1 39.34 78 LYS B CA 1
ATOM 4736 C C . LYS B 1 78 ? 18.234 6.352 -40.469 1 39.34 78 LYS B C 1
ATOM 4738 O O . LYS B 1 78 ? 17.844 5.301 -40.969 1 39.34 78 LYS B O 1
ATOM 4743 N N . ASN B 1 79 ? 19.344 6.41 -39.844 1 37.19 79 ASN B N 1
ATOM 4744 C CA . ASN B 1 79 ? 20.125 5.195 -39.594 1 37.19 79 ASN B CA 1
ATOM 4745 C C . ASN B 1 79 ? 19.359 4.23 -38.688 1 37.19 79 ASN B C 1
ATOM 4747 O O . ASN B 1 79 ? 19.406 3.016 -38.875 1 37.19 79 ASN B O 1
ATOM 4751 N N . TRP B 1 80 ? 18.719 4.812 -37.75 1 41.28 80 TRP B N 1
ATOM 4752 C CA . TRP B 1 80 ? 17.891 3.973 -36.906 1 41.28 80 TRP B CA 1
ATOM 4753 C C . TRP B 1 80 ? 16.719 3.389 -37.656 1 41.28 80 TRP B C 1
ATOM 4755 O O . TRP B 1 80 ? 16.422 2.197 -37.562 1 41.28 80 TRP B O 1
ATOM 4765 N N . VAL B 1 81 ? 16.078 4.262 -38.406 1 37.44 81 VAL B N 1
ATOM 4766 C CA . VAL B 1 81 ? 15.031 3.725 -39.281 1 37.44 81 VAL B CA 1
ATOM 4767 C C . VAL B 1 81 ? 15.641 2.695 -40.25 1 37.44 81 VAL B C 1
ATOM 4769 O O . VAL B 1 81 ? 15.062 1.626 -40.438 1 37.44 81 VAL B O 1
ATOM 4772 N N . SER B 1 82 ? 16.766 3.059 -40.75 1 38.72 82 SER B N 1
ATOM 4773 C CA . SER B 1 82 ? 17.453 2.086 -41.594 1 38.72 82 SER B CA 1
ATOM 4774 C C . SER B 1 82 ? 17.828 0.839 -40.812 1 38.72 82 SER B C 1
ATOM 4776 O O . SER B 1 82 ? 17.703 -0.282 -41.312 1 38.72 82 SER B O 1
ATOM 4778 N N . TYR B 1 83 ? 18.328 0.938 -39.594 1 36.19 83 TYR B N 1
ATOM 4779 C CA . TYR B 1 83 ? 18.625 -0.206 -38.75 1 36.19 83 TYR B CA 1
ATOM 4780 C C . TYR B 1 83 ? 17.359 -0.967 -38.375 1 36.19 83 TYR B C 1
ATOM 4782 O O . TYR B 1 83 ? 17.312 -2.197 -38.469 1 36.19 83 TYR B O 1
ATOM 4790 N N . VAL B 1 84 ? 16.359 -0.259 -37.969 1 38.19 84 VAL B N 1
ATOM 4791 C CA . VAL B 1 84 ? 15.086 -0.9 -37.688 1 38.19 84 VAL B CA 1
ATOM 4792 C C . VAL B 1 84 ? 14.5 -1.495 -38.938 1 38.19 84 VAL B C 1
ATOM 4794 O O . VAL B 1 84 ? 13.945 -2.598 -38.938 1 38.19 84 VAL B O 1
ATOM 4797 N N . GLN B 1 85 ? 14.586 -0.764 -39.938 1 35.31 85 GLN B N 1
ATOM 4798 C CA . GLN B 1 85 ? 14.188 -1.35 -41.219 1 35.31 85 GLN B CA 1
ATOM 4799 C C . GLN B 1 85 ? 15.047 -2.562 -41.562 1 35.31 85 GLN B C 1
ATOM 4801 O O . GLN B 1 85 ? 14.547 -3.547 -42.125 1 35.31 85 GLN B O 1
ATOM 4806 N N . HIS B 1 86 ? 16.281 -2.473 -41.375 1 38.19 86 HIS B N 1
ATOM 4807 C CA . HIS B 1 86 ? 17.141 -3.604 -41.719 1 38.19 86 HIS B CA 1
ATOM 4808 C C . HIS B 1 86 ? 16.984 -4.73 -40.688 1 38.19 86 HIS B C 1
ATOM 4810 O O . HIS B 1 86 ? 17.203 -5.898 -41.031 1 38.19 86 HIS B O 1
ATOM 4816 N N . HIS B 1 87 ? 16.891 -4.457 -39.438 1 32.88 87 HIS B N 1
ATOM 4817 C CA . HIS B 1 87 ? 16.828 -5.52 -38.438 1 32.88 87 HIS B CA 1
ATOM 4818 C C . HIS B 1 87 ? 15.391 -5.781 -38 1 32.88 87 HIS B C 1
ATOM 4820 O O . HIS B 1 87 ? 15.141 -6.148 -36.844 1 32.88 87 HIS B O 1
ATOM 4826 N N . ASN B 1 88 ? 14.258 -6.004 -38.812 1 35.91 88 ASN B N 1
ATOM 4827 C CA . ASN B 1 88 ? 13.016 -6.75 -39 1 35.91 88 ASN B CA 1
ATOM 4828 C C . ASN B 1 88 ? 11.805 -5.82 -39.062 1 35.91 88 ASN B C 1
ATOM 4830 O O . ASN B 1 88 ? 10.719 -6.184 -38.594 1 35.91 88 ASN B O 1
ATOM 4834 N N . ILE B 1 89 ? 12.023 -4.473 -39.125 1 36.62 89 ILE B N 1
ATOM 4835 C CA . ILE B 1 89 ? 10.766 -3.801 -39.438 1 36.62 89 ILE B CA 1
ATOM 4836 C C . ILE B 1 89 ? 10.32 -4.168 -40.844 1 36.62 89 ILE B C 1
ATOM 4838 O O . ILE B 1 89 ? 11.117 -4.121 -41.781 1 36.62 89 ILE B O 1
ATOM 4842 N N . GLU B 1 90 ? 9.359 -5 -40.906 1 36.91 90 GLU B N 1
ATOM 4843 C CA . GLU B 1 90 ? 8.844 -5.391 -42.219 1 36.91 90 GLU B CA 1
ATOM 4844 C C . GLU B 1 90 ? 8.656 -4.176 -43.125 1 36.91 90 GLU B C 1
ATOM 4846 O O . GLU B 1 90 ? 8.43 -3.064 -42.625 1 36.91 90 GLU B O 1
ATOM 4851 N N . GLU B 1 91 ? 8.883 -4.277 -44.344 1 39.69 91 GLU B N 1
ATOM 4852 C CA . GLU B 1 91 ? 8.484 -3.396 -45.438 1 39.69 91 GLU B CA 1
ATOM 4853 C C . GLU B 1 91 ? 7.051 -2.908 -45.281 1 39.69 91 GLU B C 1
ATOM 4855 O O . GLU B 1 91 ? 6.148 -3.703 -45 1 39.69 91 GLU B O 1
ATOM 4860 N N . GLY B 1 92 ? 6.727 -1.588 -44.938 1 40.22 92 GLY B N 1
ATOM 4861 C CA . GLY B 1 92 ? 5.434 -0.943 -44.75 1 40.22 92 GLY B CA 1
ATOM 4862 C C . GLY B 1 92 ? 5.207 -0.476 -43.312 1 40.22 92 GLY B C 1
ATOM 4863 O O . GLY B 1 92 ? 4.105 -0.051 -42.969 1 40.22 92 GLY B O 1
ATOM 4864 N N . SER B 1 93 ? 6.168 -0.648 -42.469 1 34.97 93 SER B N 1
ATOM 4865 C CA . SER B 1 93 ? 5.988 -0.203 -41.094 1 34.97 93 SER B CA 1
ATOM 4866 C C . SER B 1 93 ? 6.105 1.313 -40.969 1 34.97 93 SER B C 1
ATOM 4868 O O . SER B 1 93 ? 6.848 1.942 -41.75 1 34.97 93 SER B O 1
ATOM 4870 N N . GLU B 1 94 ? 5.039 1.979 -40.531 1 37.56 94 GLU B N 1
ATOM 4871 C CA . GLU B 1 94 ? 5.039 3.422 -40.312 1 37.56 94 GLU B CA 1
ATOM 4872 C C . GLU B 1 94 ? 5.664 3.771 -38.969 1 37.56 94 GLU B C 1
ATOM 4874 O O . GLU B 1 94 ? 5.438 3.078 -37.969 1 37.56 94 GLU B O 1
ATOM 4879 N N . ILE B 1 95 ? 6.762 4.496 -39 1 39.41 95 ILE B N 1
ATOM 4880 C CA . ILE B 1 95 ? 7.422 4.98 -37.781 1 39.41 95 ILE B CA 1
ATOM 4881 C C . ILE B 1 95 ? 6.844 6.336 -37.406 1 39.41 95 ILE B C 1
ATOM 4883 O O . ILE B 1 95 ? 6.863 7.281 -38.188 1 39.41 95 ILE B O 1
ATOM 4887 N N . LEU B 1 96 ? 6.047 6.344 -36.469 1 37.22 96 LEU B N 1
ATOM 4888 C CA . LEU B 1 96 ? 5.477 7.586 -35.938 1 37.22 96 LEU B CA 1
ATOM 4889 C C . LEU B 1 96 ? 6.312 8.133 -34.812 1 37.22 96 LEU B C 1
ATOM 4891 O O . LEU B 1 96 ? 6.785 7.375 -33.938 1 37.22 96 LEU B O 1
ATOM 4895 N N . PHE B 1 97 ? 6.879 9.297 -35.031 1 38.53 97 PHE B N 1
ATOM 4896 C CA . PHE B 1 97 ? 7.59 10.039 -34 1 38.53 97 PHE B CA 1
ATOM 4897 C C . PHE B 1 97 ? 6.656 11.016 -33.281 1 38.53 97 PHE B C 1
ATOM 4899 O O . PHE B 1 97 ? 5.723 11.539 -33.906 1 38.53 97 PHE B O 1
ATOM 4906 N N . GLY B 1 98 ? 6.484 10.789 -32 1 36.16 98 GLY B N 1
ATOM 4907 C CA . GLY B 1 98 ? 5.773 11.812 -31.266 1 36.16 98 GLY B CA 1
ATOM 4908 C C . GLY B 1 98 ? 6.438 12.156 -29.938 1 36.16 98 GLY B C 1
ATOM 4909 O O . GLY B 1 98 ? 7.395 11.5 -29.531 1 36.16 98 GLY B O 1
ATOM 4910 N N . TRP B 1 99 ? 6.363 13.32 -29.516 1 34.06 99 TRP B N 1
ATOM 4911 C CA . TRP B 1 99 ? 6.82 13.766 -28.203 1 34.06 99 TRP B CA 1
ATOM 4912 C C . TRP B 1 99 ? 5.773 13.461 -27.125 1 34.06 99 TRP B C 1
ATOM 4914 O O . TRP B 1 99 ? 4.57 13.562 -27.391 1 34.06 99 TRP B O 1
ATOM 4924 N N . ASP B 1 100 ? 6.266 12.703 -26.203 1 34.34 100 ASP B N 1
ATOM 4925 C CA . ASP B 1 100 ? 5.309 12.602 -25.109 1 34.34 100 ASP B CA 1
ATOM 4926 C C . ASP B 1 100 ? 5.223 13.906 -24.328 1 34.34 100 ASP B C 1
ATOM 4928 O O . ASP B 1 100 ? 5.996 14.836 -24.578 1 34.34 100 ASP B O 1
ATOM 4932 N N . ARG B 1 101 ? 4.223 14.062 -23.516 1 33 101 ARG B N 1
ATOM 4933 C CA . ARG B 1 101 ? 3.949 15.297 -22.797 1 33 101 ARG B CA 1
ATOM 4934 C C . ARG B 1 101 ? 5.168 15.75 -22 1 33 101 ARG B C 1
ATOM 4936 O O . ARG B 1 101 ? 5.277 16.922 -21.625 1 33 101 ARG B O 1
ATOM 4943 N N . SER B 1 102 ? 6.098 14.898 -21.797 1 32.66 102 SER B N 1
ATOM 4944 C CA . SER B 1 102 ? 7.281 15.258 -21.016 1 32.66 102 SER B CA 1
ATOM 4945 C C . SER B 1 102 ? 8.414 15.719 -21.922 1 32.66 102 SER B C 1
ATOM 4947 O O . SER B 1 102 ? 9.531 15.953 -21.453 1 32.66 102 SER B O 1
ATOM 4949 N N . GLY B 1 103 ? 8.18 15.852 -23.172 1 35.03 103 GLY B N 1
ATOM 4950 C CA . GLY B 1 103 ? 9.148 16.391 -24.109 1 35.03 103 GLY B CA 1
ATOM 4951 C C . GLY B 1 103 ? 10.039 15.32 -24.719 1 35.03 103 GLY B C 1
ATOM 4952 O O . GLY B 1 103 ? 11.078 15.633 -25.297 1 35.03 103 GLY B O 1
ATOM 4953 N N . TYR B 1 104 ? 9.695 14.086 -24.422 1 34.44 104 TYR B N 1
ATOM 4954 C CA . TYR B 1 104 ? 10.5 13.031 -25.031 1 34.44 104 TYR B CA 1
ATOM 4955 C C . TYR B 1 104 ? 9.977 12.672 -26.422 1 34.44 104 TYR B C 1
ATOM 4957 O O . TYR B 1 104 ? 8.766 12.727 -26.672 1 34.44 104 TYR B O 1
ATOM 4965 N N . LEU B 1 105 ? 10.844 12.578 -27.375 1 36.81 105 LEU B N 1
ATOM 4966 C CA . LEU B 1 105 ? 10.531 12.125 -28.719 1 36.81 105 LEU B CA 1
ATOM 4967 C C . LEU B 1 105 ? 10.102 10.664 -28.703 1 36.81 105 LEU B C 1
ATOM 4969 O O . LEU B 1 105 ? 10.789 9.812 -28.141 1 36.81 105 LEU B O 1
ATOM 4973 N N . MET B 1 106 ? 8.805 10.461 -28.953 1 37.34 106 MET B N 1
ATOM 4974 C CA . MET B 1 106 ? 8.258 9.117 -29.109 1 37.34 106 MET B CA 1
ATOM 4975 C C . MET B 1 106 ? 8.219 8.703 -30.578 1 37.34 106 MET B C 1
ATOM 4977 O O . MET B 1 106 ? 7.895 9.516 -31.453 1 37.34 106 MET B O 1
ATOM 4981 N N . LEU B 1 107 ? 8.992 7.695 -30.891 1 37.88 107 LEU B N 1
ATOM 4982 C CA . LEU B 1 107 ? 8.914 7.098 -32.219 1 37.88 107 LEU B CA 1
ATOM 4983 C C . LEU B 1 107 ? 8.039 5.848 -32.219 1 37.88 107 LEU B C 1
ATOM 4985 O O . LEU B 1 107 ? 8.211 4.977 -31.344 1 37.88 107 LEU B O 1
ATOM 4989 N N . LYS B 1 108 ? 6.812 5.93 -32.781 1 39.34 108 LYS B N 1
ATOM 4990 C CA . LYS B 1 108 ? 5.949 4.781 -33.031 1 39.34 108 LYS B CA 1
ATOM 4991 C C . LYS B 1 108 ? 6.141 4.25 -34.438 1 39.34 108 LYS B C 1
ATOM 4993 O O . LYS B 1 108 ? 6.098 5.016 -35.406 1 39.34 108 LYS B O 1
ATOM 4998 N N . ILE B 1 109 ? 6.707 3.057 -34.531 1 38.28 109 ILE B N 1
ATOM 4999 C CA . ILE B 1 109 ? 6.777 2.396 -35.844 1 38.28 109 ILE B CA 1
ATOM 5000 C C . ILE B 1 109 ? 5.551 1.504 -36.031 1 38.28 109 ILE B C 1
ATOM 5002 O O . ILE B 1 109 ? 5.316 0.586 -35.25 1 38.28 109 ILE B O 1
ATOM 5006 N N . LEU B 1 110 ? 4.516 2.025 -36.688 1 35.88 110 LEU B N 1
ATOM 5007 C CA . LEU B 1 110 ? 3.33 1.265 -37.062 1 35.88 110 LEU B CA 1
ATOM 5008 C C . LEU B 1 110 ? 3.637 0.32 -38.219 1 35.88 110 LEU B C 1
ATOM 5010 O O . LEU B 1 110 ? 3.975 0.767 -39.312 1 35.88 110 LEU B O 1
ATOM 5014 N N . GLY B 1 111 ? 4.418 -0.642 -37.906 1 36.5 111 GLY B N 1
ATOM 5015 C CA . GLY B 1 111 ? 4.457 -1.642 -38.969 1 36.5 111 GLY B CA 1
ATOM 5016 C C . GLY B 1 111 ? 3.301 -2.623 -38.906 1 36.5 111 GLY B C 1
ATOM 5017 O O . GLY B 1 111 ? 2.498 -2.582 -37.969 1 36.5 111 GLY B O 1
ATOM 5018 N N . HIS B 1 112 ? 3.07 -3.453 -40.031 1 37.47 112 HIS B N 1
ATOM 5019 C CA . HIS B 1 112 ? 1.999 -4.438 -40.125 1 37.47 112 HIS B CA 1
ATOM 5020 C C . HIS B 1 112 ? 1.688 -5.047 -38.75 1 37.47 112 HIS B C 1
ATOM 5022 O O . HIS B 1 112 ? 0.525 -5.301 -38.438 1 37.47 112 HIS B O 1
ATOM 5028 N N . ASN B 1 113 ? 2.531 -5.977 -38.156 1 33.06 113 ASN B N 1
ATOM 5029 C CA . ASN B 1 113 ? 2.229 -6.883 -37.062 1 33.06 113 ASN B CA 1
ATOM 5030 C C . ASN B 1 113 ? 2.693 -6.312 -35.719 1 33.06 113 ASN B C 1
ATOM 5032 O O . ASN B 1 113 ? 2.447 -6.902 -34.688 1 33.06 113 ASN B O 1
ATOM 5036 N N . ARG B 1 114 ? 3.992 -5.648 -35.5 1 30.31 114 ARG B N 1
ATOM 5037 C CA . ARG B 1 114 ? 4.449 -5.48 -34.125 1 30.31 114 ARG B CA 1
ATOM 5038 C C . ARG B 1 114 ? 4.789 -4.023 -33.844 1 30.31 114 ARG B C 1
ATOM 5040 O O . ARG B 1 114 ? 5.586 -3.41 -34.562 1 30.31 114 ARG B O 1
ATOM 5047 N N . MET B 1 115 ? 4.035 -3.104 -33.469 1 29.98 115 MET B N 1
ATOM 5048 C CA . MET B 1 115 ? 4.223 -1.664 -33.281 1 29.98 115 MET B CA 1
ATOM 5049 C C . MET B 1 115 ? 5.031 -1.363 -32.031 1 29.98 115 MET B C 1
ATOM 5051 O O . MET B 1 115 ? 4.629 -1.73 -30.938 1 29.98 115 MET B O 1
ATOM 5055 N N . ILE B 1 116 ? 6.512 -1.73 -31.734 1 28.7 116 ILE B N 1
ATOM 5056 C CA . ILE B 1 116 ? 6.852 -1.543 -30.328 1 28.7 116 ILE B CA 1
ATOM 5057 C C . ILE B 1 116 ? 7.605 -0.227 -30.156 1 28.7 116 ILE B C 1
ATOM 5059 O O . ILE B 1 116 ? 7.324 0.536 -29.219 1 28.7 116 ILE B O 1
ATOM 5063 N N . TRP B 1 117 ? 8.305 0.723 -30.766 1 29.66 117 TRP B N 1
ATOM 5064 C CA . TRP B 1 117 ? 9.578 1.096 -30.172 1 29.66 117 TRP B CA 1
ATOM 5065 C C . TRP B 1 117 ? 9.477 2.449 -29.469 1 29.66 117 TRP B C 1
ATOM 5067 O O . TRP B 1 117 ? 8.867 3.383 -30 1 29.66 117 TRP B O 1
ATOM 5077 N N . VAL B 1 118 ? 9.477 2.654 -28.094 1 29.2 118 VAL B N 1
ATOM 5078 C CA . VAL B 1 118 ? 9.43 3.93 -27.391 1 29.2 118 VAL B CA 1
ATOM 5079 C C . VAL B 1 118 ? 10.844 4.414 -27.094 1 29.2 118 VAL B C 1
ATOM 5081 O O . VAL B 1 118 ? 11.648 3.695 -26.5 1 29.2 118 VAL B O 1
ATOM 5084 N N . LEU B 1 119 ? 11.484 5.344 -27.812 1 28.8 119 LEU B N 1
ATOM 5085 C CA . LEU B 1 119 ? 12.805 5.922 -27.578 1 28.8 119 LEU B CA 1
ATOM 5086 C C . LEU B 1 119 ? 12.711 7.117 -26.641 1 28.8 119 LEU B C 1
ATOM 5088 O O . LEU B 1 119 ? 11.859 7.988 -26.812 1 28.8 119 LEU B O 1
ATOM 5092 N N . ARG B 1 120 ? 13.055 6.922 -25.344 1 28.23 120 ARG B N 1
ATOM 5093 C CA . ARG B 1 120 ? 13.195 8.078 -24.469 1 28.23 120 ARG B CA 1
ATOM 5094 C C . ARG B 1 120 ? 14.625 8.609 -24.484 1 28.23 120 ARG B C 1
ATOM 5096 O O . ARG B 1 120 ? 15.578 7.836 -24.438 1 28.23 120 ARG B O 1
ATOM 5103 N N . PHE B 1 121 ? 14.891 9.812 -24.906 1 26.89 121 PHE B N 1
ATOM 5104 C CA . PHE B 1 121 ? 16.188 10.484 -24.859 1 26.89 121 PHE B CA 1
ATOM 5105 C C . PHE B 1 121 ? 16.438 11.078 -23.484 1 26.89 121 PHE B C 1
ATOM 5107 O O . PHE B 1 121 ? 15.586 11.781 -22.938 1 26.89 121 PHE B O 1
ATOM 5114 N N . LEU B 1 122 ? 17.203 10.336 -22.531 1 26.25 122 LEU B N 1
ATOM 5115 C CA . LEU B 1 122 ? 17.641 10.82 -21.219 1 26.25 122 LEU B CA 1
ATOM 5116 C C . LEU B 1 122 ? 18.719 11.898 -21.375 1 26.25 122 LEU B C 1
ATOM 5118 O O . LEU B 1 122 ? 19.719 11.688 -22.062 1 26.25 122 LEU B O 1
ATOM 5122 N N . GLU B 1 123 ? 18.422 13.133 -21.391 1 25.83 123 GLU B N 1
ATOM 5123 C CA . GLU B 1 123 ? 19.531 14.055 -21.188 1 25.83 123 GLU B CA 1
ATOM 5124 C C . GLU B 1 123 ? 20.031 13.992 -19.75 1 25.83 123 GLU B C 1
ATOM 5126 O O . GLU B 1 123 ? 19.312 14.32 -18.812 1 25.83 123 GLU B O 1
ATOM 5131 N N . LYS B 1 124 ? 20.797 12.945 -19.219 1 26.05 124 LYS B N 1
ATOM 5132 C CA . LYS B 1 124 ? 21.5 12.891 -17.922 1 26.05 124 LYS B CA 1
ATOM 5133 C C . LYS B 1 124 ? 22.547 13.992 -17.828 1 26.05 124 LYS B C 1
ATOM 5135 O O . LYS B 1 124 ? 23.422 14.109 -18.688 1 26.05 124 LYS B O 1
ATOM 5140 N N . TYR B 1 125 ? 22.312 15.125 -17.266 1 23.86 125 TYR B N 1
ATOM 5141 C CA . TYR B 1 125 ? 23.438 15.93 -16.797 1 23.86 125 TYR B CA 1
ATOM 5142 C C . TYR B 1 125 ? 24.172 15.227 -15.664 1 23.86 125 TYR B C 1
ATOM 5144 O O . TYR B 1 125 ? 23.578 14.961 -14.609 1 23.86 125 TYR B O 1
ATOM 5152 N N . VAL B 1 126 ? 25.297 14.398 -15.844 1 24.97 126 VAL B N 1
ATOM 5153 C CA . VAL B 1 126 ? 26.219 13.781 -14.891 1 24.97 126 VAL B CA 1
ATOM 5154 C C . VAL B 1 126 ? 27.156 14.844 -14.328 1 24.97 126 VAL B C 1
ATOM 5156 O O . VAL B 1 126 ? 27.922 15.477 -15.07 1 24.97 126 VAL B O 1
ATOM 5159 N N . PRO B 1 127 ? 26.875 15.445 -13.164 1 23.97 127 PRO B N 1
ATOM 5160 C CA . PRO B 1 127 ? 28 16.25 -12.648 1 23.97 127 PRO B CA 1
ATOM 5161 C C . PRO B 1 127 ? 29.266 15.422 -12.445 1 23.97 127 PRO B C 1
ATOM 5163 O O . PRO B 1 127 ? 29.188 14.211 -12.266 1 23.97 127 PRO B O 1
ATOM 5166 N N . ARG B 1 128 ? 30.609 16.078 -12.484 1 23 128 ARG B N 1
ATOM 5167 C CA . ARG B 1 128 ? 32 15.672 -12.438 1 23 128 ARG B CA 1
ATOM 5168 C C . ARG B 1 128 ? 32.375 15.117 -11.062 1 23 128 ARG B C 1
ATOM 5170 O O . ARG B 1 128 ? 33.562 15 -10.727 1 23 128 ARG B O 1
ATOM 5177 N N . ARG B 1 129 ? 31.766 14.93 -9.891 1 23.78 129 ARG B N 1
ATOM 5178 C CA . ARG B 1 129 ? 32.812 14.555 -8.961 1 23.78 129 ARG B CA 1
ATOM 5179 C C . ARG B 1 129 ? 33.625 13.383 -9.5 1 23.78 129 ARG B C 1
ATOM 5181 O O . ARG B 1 129 ? 33.156 12.641 -10.367 1 23.78 129 ARG B O 1
ATOM 5188 N N . THR B 1 130 ? 35 13.062 -9.023 1 22.31 130 THR B N 1
ATOM 5189 C CA . THR B 1 130 ? 36.062 12.133 -9.352 1 22.31 130 THR B CA 1
ATOM 5190 C C . THR B 1 130 ? 35.5 10.719 -9.531 1 22.31 130 THR B C 1
ATOM 5192 O O . THR B 1 130 ? 35.688 10.109 -10.586 1 22.31 130 THR B O 1
ATOM 5195 N N . GLY B 1 131 ? 35.875 9.797 -8.477 1 22.36 131 GLY B N 1
ATOM 5196 C CA . GLY B 1 131 ? 36 8.375 -8.75 1 22.36 131 GLY B CA 1
ATOM 5197 C C . GLY B 1 131 ? 34.656 7.695 -9.031 1 22.36 131 GLY B C 1
ATOM 5198 O O . GLY B 1 131 ? 33.781 7.66 -8.172 1 22.36 131 GLY B O 1
ATOM 5199 N N . THR B 1 132 ? 34.219 7.863 -10.008 1 21.77 132 THR B N 1
ATOM 5200 C CA . THR B 1 132 ? 33.031 7.43 -10.727 1 21.77 132 THR B CA 1
ATOM 5201 C C . THR B 1 132 ? 32.844 5.918 -10.602 1 21.77 132 THR B C 1
ATOM 5203 O O . THR B 1 132 ? 33.625 5.148 -11.18 1 21.77 132 THR B O 1
ATOM 5206 N N . ARG B 1 133 ? 32.844 5.395 -9.242 1 21.27 133 ARG B N 1
ATOM 5207 C CA . ARG B 1 133 ? 32.844 3.938 -9.328 1 21.27 133 ARG B CA 1
ATOM 5208 C C . ARG B 1 133 ? 31.812 3.445 -10.336 1 21.27 133 ARG B C 1
ATOM 5210 O O . ARG B 1 133 ? 30.641 3.83 -10.266 1 21.27 133 ARG B O 1
ATOM 5217 N N . THR B 1 134 ? 32.25 3.316 -11.539 1 19.89 134 THR B N 1
ATOM 5218 C CA . THR B 1 134 ? 31.625 2.598 -12.641 1 19.89 134 THR B CA 1
ATOM 5219 C C . THR B 1 134 ? 30.969 1.312 -12.141 1 19.89 134 THR B C 1
ATOM 5221 O O . THR B 1 134 ? 31.656 0.41 -11.648 1 19.89 134 THR B O 1
ATOM 5224 N N . ARG B 1 135 ? 30.109 1.473 -11.195 1 21.31 135 ARG B N 1
ATOM 5225 C CA . ARG B 1 135 ? 29.609 0.133 -10.922 1 21.31 135 ARG B CA 1
ATOM 5226 C C . ARG B 1 135 ? 29.266 -0.597 -12.219 1 21.31 135 ARG B C 1
ATOM 5228 O O . ARG B 1 135 ? 28.531 -0.068 -13.062 1 21.31 135 ARG B O 1
ATOM 5235 N N . ARG B 1 136 ? 30.297 -1.359 -12.672 1 20.31 136 ARG B N 1
ATOM 5236 C CA . ARG B 1 136 ? 30.188 -2.316 -13.766 1 20.31 136 ARG B CA 1
ATOM 5237 C C . ARG B 1 136 ? 28.922 -3.152 -13.648 1 20.31 136 ARG B C 1
ATOM 5239 O O . ARG B 1 136 ? 28.703 -3.812 -12.633 1 20.31 136 ARG B O 1
ATOM 5246 N N . VAL B 1 137 ? 27.859 -2.469 -13.859 1 22.3 137 VAL B N 1
ATOM 5247 C CA . VAL B 1 137 ? 26.844 -3.494 -14.086 1 22.3 137 VAL B CA 1
ATOM 5248 C C . VAL B 1 137 ? 27.375 -4.535 -15.07 1 22.3 137 VAL B C 1
ATOM 5250 O O . VAL B 1 137 ? 27.703 -4.207 -16.219 1 22.3 137 VAL B O 1
ATOM 5253 N N . GLU B 1 138 ? 28.438 -5.266 -14.617 1 22.33 138 GLU B N 1
ATOM 5254 C CA . GLU B 1 138 ? 28.891 -6.371 -15.453 1 22.33 138 GLU B CA 1
ATOM 5255 C C . GLU B 1 138 ? 27.719 -7.039 -16.172 1 22.33 138 GLU B C 1
ATOM 5257 O O . GLU B 1 138 ? 26.766 -7.488 -15.523 1 22.33 138 GLU B O 1
ATOM 5262 N N . LEU B 1 139 ? 27.375 -6.398 -17.25 1 23.14 139 LEU B N 1
ATOM 5263 C CA . LEU B 1 139 ? 26.578 -7.184 -18.188 1 23.14 139 LEU B CA 1
ATOM 5264 C C . LEU B 1 139 ? 27.031 -8.641 -18.203 1 23.14 139 LEU B C 1
ATOM 5266 O O . LEU B 1 139 ? 28.234 -8.922 -18.344 1 23.14 139 LEU B O 1
ATOM 5270 N N . TYR B 1 140 ? 26.578 -9.367 -17.219 1 24.05 140 TYR B N 1
ATOM 5271 C CA . TYR B 1 140 ? 26.906 -10.789 -17.312 1 24.05 140 TYR B CA 1
ATOM 5272 C C . TYR B 1 140 ? 26.969 -11.242 -18.766 1 24.05 140 TYR B C 1
ATOM 5274 O O . TYR B 1 140 ? 26.203 -10.773 -19.594 1 24.05 140 TYR B O 1
ATOM 5282 N N . ASN B 1 141 ? 28.109 -11.352 -19.297 1 23.38 141 ASN B N 1
ATOM 5283 C CA . ASN B 1 141 ? 28.438 -12.031 -20.531 1 23.38 141 ASN B CA 1
ATOM 5284 C C . ASN B 1 141 ? 27.469 -13.172 -20.844 1 23.38 141 ASN B C 1
ATOM 5286 O O . ASN B 1 141 ? 27.328 -14.094 -20.031 1 23.38 141 ASN B O 1
ATOM 5290 N N . SER B 1 142 ? 26.406 -12.93 -21.547 1 27.19 142 SER B N 1
ATOM 5291 C CA . SER B 1 142 ? 25.438 -13.859 -22.109 1 27.19 142 SER B CA 1
ATOM 5292 C C . SER B 1 142 ? 26.125 -15.117 -22.625 1 27.19 142 SER B C 1
ATOM 5294 O O . SER B 1 142 ? 25.469 -16 -23.188 1 27.19 142 SER B O 1
ATOM 5296 N N . ARG B 1 143 ? 27.484 -15.164 -22.953 1 27.77 143 ARG B N 1
ATOM 5297 C CA . ARG B 1 143 ? 27.984 -16.328 -23.672 1 27.77 143 ARG B CA 1
ATOM 5298 C C . ARG B 1 143 ? 27.703 -17.609 -22.906 1 27.77 143 ARG B C 1
ATOM 5300 O O . ARG B 1 143 ? 27.641 -18.688 -23.484 1 27.77 143 ARG B O 1
ATOM 5307 N N . HIS B 1 144 ? 28.094 -17.531 -21.641 1 29.5 144 HIS B N 1
ATOM 5308 C CA . HIS B 1 144 ? 28.016 -18.844 -21 1 29.5 144 HIS B CA 1
ATOM 5309 C C . HIS B 1 144 ? 26.562 -19.297 -20.859 1 29.5 144 HIS B C 1
ATOM 5311 O O . HIS B 1 144 ? 26.297 -20.312 -20.203 1 29.5 144 HIS B O 1
ATOM 5317 N N . PHE B 1 145 ? 25.672 -18.375 -21.188 1 31.17 145 PHE B N 1
ATOM 5318 C CA . PHE B 1 145 ? 24.266 -18.75 -21.062 1 31.17 145 PHE B CA 1
ATOM 5319 C C . PHE B 1 145 ? 23.906 -19.844 -22.062 1 31.17 145 PHE B C 1
ATOM 5321 O O . PHE B 1 145 ? 22.766 -20.312 -22.078 1 31.17 145 PHE B O 1
ATOM 5328 N N . LEU B 1 146 ? 24.656 -19.812 -23.203 1 31.48 146 LEU B N 1
ATOM 5329 C CA . LEU B 1 146 ? 24.188 -20.703 -24.266 1 31.48 146 LEU B CA 1
ATOM 5330 C C . LEU B 1 146 ? 24.375 -22.156 -23.859 1 31.48 146 LEU B C 1
ATOM 5332 O O . LEU B 1 146 ? 24.375 -23.047 -24.719 1 31.48 146 LEU B O 1
ATOM 5336 N N . ASP B 1 147 ? 25.062 -22.359 -22.828 1 32.72 147 ASP B N 1
ATOM 5337 C CA . ASP B 1 147 ? 25.125 -23.812 -22.75 1 32.72 147 ASP B CA 1
ATOM 5338 C C . ASP B 1 147 ? 23.734 -24.438 -22.891 1 32.72 147 ASP B C 1
ATOM 5340 O O . ASP B 1 147 ? 22.75 -23.891 -22.391 1 32.72 147 ASP B O 1
ATOM 5344 N N . SER B 1 148 ? 23.531 -25.25 -23.875 1 38.75 148 SER B N 1
ATOM 5345 C CA . SER B 1 148 ? 22.438 -26.078 -24.375 1 38.75 148 SER B CA 1
ATOM 5346 C C . SER B 1 148 ? 21.453 -26.453 -23.266 1 38.75 148 SER B C 1
ATOM 5348 O O . SER B 1 148 ? 20.25 -26.562 -23.5 1 38.75 148 SER B O 1
ATOM 5350 N N . LYS B 1 149 ? 21.859 -27.094 -22.203 1 49.56 149 LYS B N 1
ATOM 5351 C CA . LYS B 1 149 ? 20.922 -27.875 -21.391 1 49.56 149 LYS B CA 1
ATOM 5352 C C . LYS B 1 149 ? 20.266 -27.016 -20.312 1 49.56 149 LYS B C 1
ATOM 5354 O O . LYS B 1 149 ? 20.016 -27.484 -19.203 1 49.56 149 LYS B O 1
ATOM 5359 N N . ARG B 1 150 ? 20.25 -25.672 -20.312 1 59.56 150 ARG B N 1
ATOM 5360 C CA . ARG B 1 150 ? 19.781 -24.859 -19.203 1 59.56 150 ARG B CA 1
ATOM 5361 C C . ARG B 1 150 ? 18.281 -25.031 -19 1 59.56 150 ARG B C 1
ATOM 5363 O O . ARG B 1 150 ? 17.516 -25.047 -19.969 1 59.56 150 ARG B O 1
ATOM 5370 N N . GLU B 1 151 ? 18 -25.281 -17.891 1 85.88 151 GLU B N 1
ATOM 5371 C CA . GLU B 1 151 ? 16.609 -25.469 -17.484 1 85.88 151 GLU B CA 1
ATOM 5372 C C . GLU B 1 151 ? 15.805 -24.188 -17.688 1 85.88 151 GLU B C 1
ATOM 5374 O O . GLU B 1 151 ? 16.297 -23.094 -17.406 1 85.88 151 GLU B O 1
ATOM 5379 N N . LYS B 1 152 ? 14.82 -24.188 -18.547 1 94.19 152 LYS B N 1
ATOM 5380 C CA . LYS B 1 152 ? 13.953 -23.047 -18.844 1 94.19 152 LYS B CA 1
ATOM 5381 C C . LYS B 1 152 ? 12.633 -23.156 -18.078 1 94.19 152 LYS B C 1
ATOM 5383 O O . LYS B 1 152 ? 12.203 -24.25 -17.719 1 94.19 152 LYS B O 1
ATOM 5388 N N . ILE B 1 153 ? 12.094 -21.984 -17.812 1 98 153 ILE B N 1
ATOM 5389 C CA . ILE B 1 153 ? 10.719 -21.922 -17.328 1 98 153 ILE B CA 1
ATOM 5390 C C . ILE B 1 153 ? 9.766 -21.781 -18.516 1 98 153 ILE B C 1
ATOM 5392 O O . ILE B 1 153 ? 9.93 -20.906 -19.359 1 98 153 ILE B O 1
ATOM 5396 N N . HIS B 1 154 ? 8.859 -22.734 -18.609 1 98.69 154 HIS B N 1
ATOM 5397 C CA . HIS B 1 154 ? 7.836 -22.672 -19.641 1 98.69 154 HIS B CA 1
ATOM 5398 C C . HIS B 1 154 ? 6.629 -21.859 -19.188 1 98.69 154 HIS B C 1
ATOM 5400 O O . HIS B 1 154 ? 5.887 -22.297 -18.297 1 98.69 154 HIS B O 1
ATOM 5406 N N . VAL B 1 155 ? 6.445 -20.656 -19.781 1 98.88 155 VAL B N 1
ATOM 5407 C CA . VAL B 1 155 ? 5.395 -19.734 -19.391 1 98.88 155 VAL B CA 1
ATOM 5408 C C . VAL B 1 155 ? 4.207 -19.844 -20.344 1 98.88 155 VAL B C 1
ATOM 5410 O O . VAL B 1 155 ? 4.371 -19.766 -21.562 1 98.88 155 VAL B O 1
ATOM 5413 N N . PHE B 1 156 ? 3.076 -20.109 -19.812 1 98.88 156 PHE B N 1
ATOM 5414 C CA . PHE B 1 156 ? 1.828 -20.172 -20.562 1 98.88 156 PHE B CA 1
ATOM 5415 C C . PHE B 1 156 ? 1.033 -18.891 -20.391 1 98.88 156 PHE B C 1
ATOM 5417 O O . PHE B 1 156 ? 0.766 -18.453 -19.266 1 98.88 156 PHE B O 1
ATOM 5424 N N . TRP B 1 157 ? 0.62 -18.25 -21.5 1 98.06 157 TRP B N 1
ATOM 5425 C CA . TRP B 1 157 ? 0.081 -16.906 -21.469 1 98.06 157 TRP B CA 1
ATOM 5426 C C . TRP B 1 157 ? -0.805 -16.625 -22.672 1 98.06 157 TRP B C 1
ATOM 5428 O O . TRP B 1 157 ? -0.542 -17.141 -23.766 1 98.06 157 TRP B O 1
ATOM 5438 N N . GLU B 1 158 ? -1.862 -15.867 -22.406 1 96.56 158 GLU B N 1
ATOM 5439 C CA . GLU B 1 158 ? -2.734 -15.344 -23.453 1 96.56 158 GLU B CA 1
ATOM 5440 C C . GLU B 1 158 ? -2.982 -13.852 -23.266 1 96.56 158 GLU B C 1
ATOM 5442 O O . GLU B 1 158 ? -3.502 -13.43 -22.219 1 96.56 158 GLU B O 1
ATOM 5447 N N . ASP B 1 159 ? -2.773 -13.031 -24.25 1 93.94 159 ASP B N 1
ATOM 5448 C CA . ASP B 1 159 ? -2.859 -11.578 -24.141 1 93.94 159 ASP B CA 1
ATOM 5449 C C . ASP B 1 159 ? -4.301 -11.125 -23.922 1 93.94 159 ASP B C 1
ATOM 5451 O O . ASP B 1 159 ? -4.547 -10.055 -23.375 1 93.94 159 ASP B O 1
ATOM 5455 N N . ARG B 1 160 ? -5.281 -11.977 -24.391 1 94.19 160 ARG B N 1
ATOM 5456 C CA . ARG B 1 160 ? -6.695 -11.625 -24.266 1 94.19 160 ARG B CA 1
ATOM 5457 C C . ARG B 1 160 ? -7.105 -11.477 -22.812 1 94.19 160 ARG B C 1
ATOM 5459 O O . ARG B 1 160 ? -8.148 -10.891 -22.516 1 94.19 160 ARG B O 1
ATOM 5466 N N . MET B 1 161 ? -6.273 -11.914 -21.844 1 95.56 161 MET B N 1
ATOM 5467 C CA . MET B 1 161 ? -6.566 -11.805 -20.422 1 95.56 161 MET B CA 1
ATOM 5468 C C . MET B 1 161 ? -6.418 -10.359 -19.938 1 95.56 161 MET B C 1
ATOM 5470 O O . MET B 1 161 ? -6.863 -10.016 -18.844 1 95.56 161 MET B O 1
ATOM 5474 N N . LEU B 1 162 ? -5.777 -9.508 -20.734 1 92.56 162 LEU B N 1
ATOM 5475 C CA . LEU B 1 162 ? -5.57 -8.109 -20.359 1 92.56 162 LEU B CA 1
ATOM 5476 C C . LEU B 1 162 ? -6.773 -7.262 -20.766 1 92.56 162 LEU B C 1
ATOM 5478 O O . LEU B 1 162 ? -6.871 -6.094 -20.375 1 92.56 162 LEU B O 1
ATOM 5482 N N . LYS B 1 163 ? -7.66 -7.773 -21.531 1 83.56 163 LYS B N 1
ATOM 5483 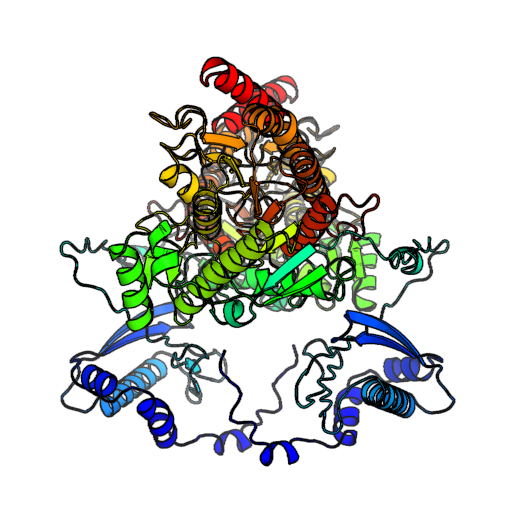C CA . LYS B 1 163 ? -8.719 -6.984 -22.156 1 83.56 163 LYS B CA 1
ATOM 5484 C C . LYS B 1 163 ? -9.766 -6.562 -21.125 1 83.56 163 LYS B C 1
ATOM 5486 O O . LYS B 1 163 ? -10.484 -5.586 -21.328 1 83.56 163 LYS B O 1
ATOM 5491 N N . TYR B 1 164 ? -9.781 -7.258 -20.141 1 75.06 164 TYR B N 1
ATOM 5492 C CA . TYR B 1 164 ? -10.734 -6.883 -19.109 1 75.06 164 TYR B CA 1
ATOM 5493 C C . TYR B 1 164 ? -10.266 -5.641 -18.359 1 75.06 164 TYR B C 1
ATOM 5495 O O . TYR B 1 164 ? -9.109 -5.555 -17.938 1 75.06 164 TYR B O 1
ATOM 5503 N N . ILE B 1 165 ? -11.102 -4.551 -18.578 1 65.62 165 ILE B N 1
ATOM 5504 C CA . ILE B 1 165 ? -10.742 -3.307 -17.922 1 65.62 165 ILE B CA 1
ATOM 5505 C C . ILE B 1 165 ? -11.516 -3.178 -16.609 1 65.62 165 ILE B C 1
ATOM 5507 O O . ILE B 1 165 ? -12.742 -3.264 -16.594 1 65.62 165 ILE B O 1
ATOM 5511 N N . PRO B 1 166 ? -10.609 -2.977 -15.68 1 64.75 166 PRO B N 1
ATOM 5512 C CA . PRO B 1 166 ? -11.195 -2.902 -14.336 1 64.75 166 PRO B CA 1
ATOM 5513 C C . PRO B 1 166 ? -12.078 -1.674 -14.148 1 64.75 166 PRO B C 1
ATOM 5515 O O . PRO B 1 166 ? -12.031 -0.743 -14.953 1 64.75 166 PRO B O 1
ATOM 5518 N N . SER B 1 167 ? -12.977 -1.671 -13.305 1 72.88 167 SER B N 1
ATOM 5519 C CA . SER B 1 167 ? -13.758 -0.547 -12.797 1 72.88 167 SER B CA 1
ATOM 5520 C C . SER B 1 167 ? -12.859 0.503 -12.148 1 72.88 167 SER B C 1
ATOM 5522 O O . SER B 1 167 ? -11.719 0.214 -11.789 1 72.88 167 SER B O 1
ATOM 5524 N N . TRP B 1 168 ? -13.117 1.802 -12.352 1 84.56 168 TRP B N 1
ATOM 5525 C CA . TRP B 1 168 ? -12.445 2.918 -11.695 1 84.56 168 TRP B CA 1
ATOM 5526 C C . TRP B 1 168 ? -13.258 3.42 -10.5 1 84.56 168 TRP B C 1
ATOM 5528 O O . TRP B 1 168 ? -14.492 3.484 -10.57 1 84.56 168 TRP B O 1
ATOM 5538 N N . GLY B 1 169 ? -12.641 3.674 -9.438 1 89.31 169 GLY B N 1
ATOM 5539 C CA . GLY B 1 169 ? -13.32 4.16 -8.25 1 89.31 169 GLY B CA 1
ATOM 5540 C C . GLY B 1 169 ? -12.383 4.418 -7.082 1 89.31 169 GLY B C 1
ATOM 5541 O O . GLY B 1 169 ? -11.273 4.914 -7.27 1 89.31 169 GLY B O 1
ATOM 5542 N N . VAL B 1 170 ? -12.883 4.219 -5.945 1 89.56 170 VAL B N 1
ATOM 5543 C CA . VAL B 1 170 ? -12.117 4.359 -4.711 1 89.56 170 VAL B CA 1
ATOM 5544 C C . VAL B 1 170 ? -11.484 3.02 -4.336 1 89.56 170 VAL B C 1
ATOM 5546 O O . VAL B 1 170 ? -12.164 2.133 -3.814 1 89.56 170 VAL B O 1
ATOM 5549 N N . PHE B 1 171 ? -10.188 2.875 -4.629 1 89.38 171 PHE B N 1
ATOM 5550 C CA . PHE B 1 171 ? -9.406 1.672 -4.379 1 89.38 171 PHE B CA 1
ATOM 5551 C C . PHE B 1 171 ? -10.078 0.452 -5 1 89.38 171 PHE B C 1
ATOM 5553 O O . PHE B 1 171 ? -10.172 0.349 -6.227 1 89.38 171 PHE B O 1
ATOM 5560 N N . ASP B 1 172 ? -10.617 -0.466 -4.16 1 87.38 172 ASP B N 1
ATOM 5561 C CA . ASP B 1 172 ? -11.195 -1.66 -4.77 1 87.38 172 ASP B CA 1
ATOM 5562 C C . ASP B 1 172 ? -12.719 -1.579 -4.805 1 87.38 172 ASP B C 1
ATOM 5564 O O . ASP B 1 172 ? -13.391 -2.586 -5.023 1 87.38 172 ASP B O 1
ATOM 5568 N N . ASP B 1 173 ? -13.102 -0.294 -4.504 1 82.69 173 ASP B N 1
ATOM 5569 C CA . ASP B 1 173 ? -14.523 -0.006 -4.684 1 82.69 173 ASP B CA 1
ATOM 5570 C C . ASP B 1 173 ? -14.781 0.672 -6.027 1 82.69 173 ASP B C 1
ATOM 5572 O O . ASP B 1 173 ? -14.164 1.69 -6.344 1 82.69 173 ASP B O 1
ATOM 5576 N N . SER B 1 174 ? -15.422 0.111 -6.867 1 75.56 174 SER B N 1
ATOM 5577 C CA . SER B 1 174 ? -15.672 0.585 -8.227 1 75.56 174 SER B CA 1
ATOM 5578 C C . SER B 1 174 ? -16.75 1.667 -8.242 1 75.56 174 SER B C 1
ATOM 5580 O O . SER B 1 174 ? -17.594 1.703 -9.141 1 75.56 174 SER B O 1
ATOM 5582 N N . PHE B 1 175 ? -16.594 2.559 -7.195 1 80.81 175 PHE B N 1
ATOM 5583 C CA . PHE B 1 175 ? -17.609 3.598 -7.066 1 80.81 175 PHE B CA 1
ATOM 5584 C C . PHE B 1 175 ? -16.984 4.98 -7.078 1 80.81 175 PHE B C 1
ATOM 5586 O O . PHE B 1 175 ? -15.891 5.176 -6.527 1 80.81 175 PHE B O 1
ATOM 5593 N N . ASP B 1 176 ? -17.594 5.891 -7.832 1 86.44 176 ASP B N 1
ATOM 5594 C CA . ASP B 1 176 ? -17.234 7.305 -7.781 1 86.44 176 ASP B CA 1
ATOM 5595 C C . ASP B 1 176 ? -18.094 8.055 -6.758 1 86.44 176 ASP B C 1
ATOM 5597 O O . ASP B 1 176 ? -19.297 8.242 -6.965 1 86.44 176 ASP B O 1
ATOM 5601 N N . PRO B 1 177 ? -17.469 8.492 -5.645 1 89.19 177 PRO B N 1
ATOM 5602 C CA . PRO B 1 177 ? -18.266 9.188 -4.629 1 89.19 177 PRO B CA 1
ATOM 5603 C C . PRO B 1 177 ? -18.75 10.555 -5.102 1 89.19 177 PRO B C 1
ATOM 5605 O O . PRO B 1 177 ? -19.625 11.156 -4.465 1 89.19 177 PRO B O 1
ATOM 5608 N N . GLY B 1 178 ? -18.188 11.031 -6.137 1 87.62 178 GLY B N 1
ATOM 5609 C CA . GLY B 1 178 ? -18.656 12.273 -6.73 1 87.62 178 GLY B CA 1
ATOM 5610 C C . GLY B 1 178 ? -17.891 13.492 -6.258 1 87.62 178 GLY B C 1
ATOM 5611 O O . GLY B 1 178 ? -18.109 14.602 -6.746 1 87.62 178 GLY B O 1
ATOM 5612 N N . PHE B 1 179 ? -16.906 13.273 -5.332 1 92.5 179 PHE B N 1
ATOM 5613 C CA . PHE B 1 179 ? -16.234 14.445 -4.785 1 92.5 179 PHE B CA 1
ATOM 5614 C C . PHE B 1 179 ? -14.727 14.242 -4.781 1 92.5 179 PHE B C 1
ATOM 5616 O O . PHE B 1 179 ? -14.008 14.898 -4.027 1 92.5 179 PHE B O 1
ATOM 5623 N N . LEU B 1 180 ? -14.258 13.312 -5.539 1 94.25 180 LEU B N 1
ATOM 5624 C CA . LEU B 1 180 ? -12.82 13.156 -5.773 1 94.25 180 LEU B CA 1
ATOM 5625 C C . LEU B 1 180 ? -12.453 13.578 -7.191 1 94.25 180 LEU B C 1
ATOM 5627 O O . LEU B 1 180 ? -13.195 13.312 -8.133 1 94.25 180 LEU B O 1
ATOM 5631 N N . ASP B 1 181 ? -11.305 14.227 -7.324 1 92.19 181 ASP B N 1
ATOM 5632 C CA . ASP B 1 181 ? -10.82 14.656 -8.633 1 92.19 181 ASP B CA 1
ATOM 5633 C C . ASP B 1 181 ? -10.219 13.484 -9.406 1 92.19 181 ASP B C 1
ATOM 5635 O O . ASP B 1 181 ? -10.266 13.461 -10.641 1 92.19 181 ASP B O 1
ATOM 5639 N N . VAL B 1 182 ? -9.625 12.602 -8.695 1 91.75 182 VAL B N 1
ATOM 5640 C CA . VAL B 1 182 ? -8.883 11.516 -9.328 1 91.75 182 VAL B CA 1
ATOM 5641 C C . VAL B 1 182 ? -9.359 10.172 -8.773 1 91.75 182 VAL B C 1
ATOM 5643 O O . VAL B 1 182 ? -9.281 9.93 -7.562 1 91.75 182 VAL B O 1
ATOM 5646 N N . LEU B 1 183 ? -9.953 9.406 -9.594 1 91.44 183 LEU B N 1
ATOM 5647 C CA . LEU B 1 183 ? -10.25 8.023 -9.25 1 91.44 183 LEU B CA 1
ATOM 5648 C C . LEU B 1 183 ? -9.102 7.102 -9.648 1 91.44 183 LEU B C 1
ATOM 5650 O O . LEU B 1 183 ? -8.148 7.539 -10.305 1 91.44 183 LEU B O 1
ATOM 5654 N N . GLU B 1 184 ? -9.086 5.918 -9.172 1 89.56 184 GLU B N 1
ATOM 5655 C CA . GLU B 1 184 ? -8.039 4.965 -9.508 1 89.56 184 GLU B CA 1
ATOM 5656 C C . GLU B 1 184 ? -8.625 3.656 -10.031 1 89.56 184 GLU B C 1
ATOM 5658 O O . GLU B 1 184 ? -9.789 3.346 -9.766 1 89.56 184 GLU B O 1
ATOM 5663 N N . PRO B 1 185 ? -7.824 2.959 -10.852 1 88.25 185 PRO B N 1
ATOM 5664 C CA . PRO B 1 185 ? -8.305 1.64 -11.273 1 88.25 185 PRO B CA 1
ATOM 5665 C C . PRO B 1 185 ? -8.367 0.641 -10.117 1 88.25 185 PRO B C 1
ATOM 5667 O O . PRO B 1 185 ? -7.594 0.751 -9.164 1 88.25 185 PRO B O 1
ATOM 5670 N N . HIS B 1 186 ? -9.328 -0.267 -10.258 1 91.94 186 HIS B N 1
ATOM 5671 C CA . HIS B 1 186 ? -9.344 -1.397 -9.336 1 91.94 186 HIS B CA 1
ATOM 5672 C C . HIS B 1 186 ? -7.965 -2.043 -9.227 1 91.94 186 HIS B C 1
ATOM 5674 O O . HIS B 1 186 ? -7.254 -2.164 -10.227 1 91.94 186 HIS B O 1
ATOM 5680 N N . PRO B 1 187 ? -7.496 -2.418 -7.973 1 92.44 187 PRO B N 1
ATOM 5681 C CA . PRO B 1 187 ? -6.172 -3.025 -7.84 1 92.44 187 PRO B CA 1
ATOM 5682 C C . PRO B 1 187 ? -5.953 -4.184 -8.812 1 92.44 187 PRO B C 1
ATOM 5684 O O . PRO B 1 187 ? -4.848 -4.355 -9.336 1 92.44 187 PRO B O 1
ATOM 5687 N N . GLU B 1 188 ? -6.988 -4.992 -8.969 1 93.06 188 GLU B N 1
ATOM 5688 C CA . GLU B 1 188 ? -6.91 -6.039 -9.984 1 93.06 188 GLU B CA 1
ATOM 5689 C C . GLU B 1 188 ? -7.133 -5.469 -11.383 1 93.06 188 GLU B C 1
ATOM 5691 O O . GLU B 1 188 ? -8.25 -5.523 -11.906 1 93.06 188 GLU B O 1
ATOM 5696 N N . ASN B 1 189 ? -6.156 -4.812 -11.914 1 91.38 189 ASN B N 1
ATOM 5697 C CA . ASN B 1 189 ? -6.199 -4.215 -13.242 1 91.38 189 ASN B CA 1
ATOM 5698 C C . ASN B 1 189 ? -5.133 -4.809 -14.156 1 91.38 189 ASN B C 1
ATOM 5700 O O . ASN B 1 189 ? -4.234 -5.52 -13.695 1 91.38 189 ASN B O 1
ATOM 5704 N N . PRO B 1 190 ? -5.23 -4.613 -15.477 1 93.12 190 PRO B N 1
ATOM 5705 C CA . PRO B 1 190 ? -4.34 -5.305 -16.422 1 93.12 190 PRO B CA 1
ATOM 5706 C C . PRO B 1 190 ? -2.891 -4.836 -16.312 1 93.12 190 PRO B C 1
ATOM 5708 O O . PRO B 1 190 ? -1.977 -5.531 -16.766 1 93.12 190 PRO B O 1
ATOM 5711 N N . TYR B 1 191 ? -2.627 -3.67 -15.695 1 93.25 191 TYR B N 1
ATOM 5712 C CA . TYR B 1 191 ? -1.29 -3.084 -15.703 1 93.25 191 TYR B CA 1
ATOM 5713 C C . TYR B 1 191 ? -0.32 -3.932 -14.883 1 93.25 191 TYR B C 1
ATOM 5715 O O . TYR B 1 191 ? 0.86 -4.039 -15.227 1 93.25 191 TYR B O 1
ATOM 5723 N N . ARG B 1 192 ? -0.829 -4.555 -13.805 1 94.5 192 ARG B N 1
ATOM 5724 C CA . ARG B 1 192 ? 0.031 -5.391 -12.977 1 94.5 192 ARG B CA 1
ATOM 5725 C C . ARG B 1 192 ? 0.583 -6.57 -13.766 1 94.5 192 ARG B C 1
ATOM 5727 O O . ARG B 1 192 ? 1.783 -6.852 -13.719 1 94.5 192 ARG B O 1
ATOM 5734 N N . VAL B 1 193 ? -0.251 -7.227 -14.547 1 96.94 193 VAL B N 1
ATOM 5735 C CA . VAL B 1 193 ? 0.148 -8.422 -15.281 1 96.94 193 VAL B CA 1
ATOM 5736 C C . VAL B 1 193 ? 0.88 -8.023 -16.562 1 96.94 193 VAL B C 1
ATOM 5738 O O . VAL B 1 193 ? 1.809 -8.711 -17 1 96.94 193 VAL B O 1
ATOM 5741 N N . SER B 1 194 ? 0.467 -6.84 -17.109 1 95.75 194 SER B N 1
ATOM 5742 C CA . SER B 1 194 ? 1.215 -6.34 -18.25 1 95.75 194 SER B CA 1
ATOM 5743 C C . SER B 1 194 ? 2.697 -6.191 -17.922 1 95.75 194 SER B C 1
ATOM 5745 O O . SER B 1 194 ? 3.555 -6.539 -18.734 1 95.75 194 SER B O 1
ATOM 5747 N N . ASN B 1 195 ? 2.973 -5.676 -16.766 1 97.75 195 ASN B N 1
ATOM 5748 C CA . ASN B 1 195 ? 4.359 -5.52 -16.344 1 97.75 195 ASN B CA 1
ATOM 5749 C C . ASN B 1 195 ? 5.02 -6.867 -16.078 1 97.75 195 ASN B C 1
ATOM 5751 O O . ASN B 1 195 ? 6.211 -7.043 -16.328 1 97.75 195 ASN B O 1
ATOM 5755 N N . MET B 1 196 ? 4.27 -7.848 -15.578 1 98.5 196 MET B N 1
ATOM 5756 C CA . MET B 1 196 ? 4.805 -9.188 -15.352 1 98.5 196 MET B CA 1
ATOM 5757 C C . MET B 1 196 ? 5.188 -9.852 -16.672 1 98.5 196 MET B C 1
ATOM 5759 O O . MET B 1 196 ? 6.262 -10.445 -16.781 1 98.5 196 MET B O 1
ATOM 5763 N N . VAL B 1 197 ? 4.316 -9.672 -17.625 1 98.31 197 VAL B N 1
ATOM 5764 C CA . VAL B 1 197 ? 4.613 -10.203 -18.953 1 98.31 197 VAL B CA 1
ATOM 5765 C C . VAL B 1 197 ? 5.844 -9.5 -19.531 1 98.31 197 VAL B C 1
ATOM 5767 O O . VAL B 1 197 ? 6.758 -10.156 -20.031 1 98.31 197 VAL B O 1
ATOM 5770 N N . SER B 1 198 ? 5.879 -8.188 -19.375 1 97 198 SER B N 1
ATOM 5771 C CA . SER B 1 198 ? 6.922 -7.371 -20 1 97 198 SER B CA 1
ATOM 5772 C C . SER B 1 198 ? 8.289 -7.688 -19.406 1 97 198 SER B C 1
ATOM 5774 O O . SER B 1 198 ? 9.273 -7.816 -20.141 1 97 198 SER B O 1
ATOM 5776 N N . ILE B 1 199 ? 8.398 -7.852 -18.125 1 97.25 199 ILE B N 1
ATOM 5777 C CA . ILE B 1 199 ? 9.688 -8.078 -17.484 1 97.25 199 ILE B CA 1
ATOM 5778 C C . ILE B 1 199 ? 10.211 -9.469 -17.859 1 97.25 199 ILE B C 1
ATOM 5780 O O . ILE B 1 199 ? 11.422 -9.68 -17.953 1 97.25 199 ILE B O 1
ATOM 5784 N N . LEU B 1 200 ? 9.305 -10.445 -18.047 1 98.25 200 LEU B N 1
ATOM 5785 C CA . LEU B 1 200 ? 9.719 -11.789 -18.438 1 98.25 200 LEU B CA 1
ATOM 5786 C C . LEU B 1 200 ? 10.156 -11.828 -19.891 1 98.25 200 LEU B C 1
ATOM 5788 O O . LEU B 1 200 ? 11.023 -12.625 -20.266 1 98.25 200 LEU B O 1
ATOM 5792 N N . LYS B 1 201 ? 9.578 -10.992 -20.688 1 96.56 201 LYS B N 1
ATOM 5793 C CA . LYS B 1 201 ? 9.898 -10.969 -22.109 1 96.56 201 LYS B CA 1
ATOM 5794 C C . LYS B 1 201 ? 11.164 -10.148 -22.375 1 96.56 201 LYS B C 1
ATOM 5796 O O . LYS B 1 201 ? 11.961 -10.492 -23.25 1 96.56 201 LYS B O 1
ATOM 5801 N N . ARG B 1 202 ? 11.359 -9.062 -21.578 1 94 202 ARG B N 1
ATOM 5802 C CA . ARG B 1 202 ? 12.367 -8.086 -21.969 1 94 202 ARG B CA 1
ATOM 5803 C C . ARG B 1 202 ? 13.438 -7.945 -20.891 1 94 202 ARG B C 1
ATOM 5805 O O . ARG B 1 202 ? 14.508 -7.395 -21.125 1 94 202 ARG B O 1
ATOM 5812 N N . GLY B 1 203 ? 13.133 -8.414 -19.703 1 92 203 GLY B N 1
ATOM 5813 C CA . GLY B 1 203 ? 14.078 -8.273 -18.609 1 92 203 GLY B CA 1
ATOM 5814 C C . GLY B 1 203 ? 15.203 -9.297 -18.641 1 92 203 GLY B C 1
ATOM 5815 O O . GLY B 1 203 ? 15.266 -10.117 -19.562 1 92 203 GLY B O 1
ATOM 5816 N N . PRO B 1 204 ? 16.062 -9.281 -17.625 1 92.06 204 PRO B N 1
ATOM 5817 C CA . PRO B 1 204 ? 17.266 -10.125 -17.594 1 92.06 204 PRO B CA 1
ATOM 5818 C C . PRO B 1 204 ? 16.922 -11.617 -17.547 1 92.06 204 PRO B C 1
ATOM 5820 O O . PRO B 1 204 ? 17.75 -12.445 -17.938 1 92.06 204 PRO B O 1
ATOM 5823 N N . ILE B 1 205 ? 15.734 -11.969 -17.234 1 96.44 205 ILE B N 1
ATOM 5824 C CA . ILE B 1 205 ? 15.398 -13.375 -17.094 1 96.44 205 ILE B CA 1
ATOM 5825 C C . ILE B 1 205 ? 14.906 -13.93 -18.438 1 96.44 205 ILE B C 1
ATOM 5827 O O . ILE B 1 205 ? 14.758 -15.148 -18.594 1 96.44 205 ILE B O 1
ATOM 5831 N N . SER B 1 206 ? 14.758 -13.125 -19.406 1 94.81 206 SER B N 1
ATOM 5832 C CA . SER B 1 206 ? 14.109 -13.461 -20.672 1 94.81 206 SER B CA 1
ATOM 5833 C C . SER B 1 206 ? 14.789 -14.656 -21.328 1 94.81 206 SER B C 1
ATOM 5835 O O . SER B 1 206 ? 14.125 -15.5 -21.922 1 94.81 206 SER B O 1
ATOM 5837 N N . PRO B 1 207 ? 16.156 -14.836 -21.188 1 93.06 207 PRO B N 1
ATOM 5838 C CA . PRO B 1 207 ? 16.812 -15.977 -21.844 1 93.06 207 PRO B CA 1
ATOM 5839 C C . PRO B 1 207 ? 16.422 -17.312 -21.219 1 93.06 207 PRO B C 1
ATOM 5841 O O . PRO B 1 207 ? 16.625 -18.375 -21.828 1 93.06 207 PRO B O 1
ATOM 5844 N N . TYR B 1 208 ? 15.82 -17.281 -20.078 1 95.75 208 TYR B N 1
ATOM 5845 C CA . TYR B 1 208 ? 15.477 -18.5 -19.359 1 95.75 208 TYR B CA 1
ATOM 5846 C C . TYR B 1 208 ? 14 -18.828 -19.531 1 95.75 208 TYR B C 1
ATOM 5848 O O . TYR B 1 208 ? 13.484 -19.75 -18.875 1 95.75 208 TYR B O 1
ATOM 5856 N N . ILE B 1 209 ? 13.273 -18.094 -20.422 1 97.81 209 ILE B N 1
ATOM 5857 C CA . ILE B 1 209 ? 11.82 -18.25 -20.531 1 97.81 209 ILE B CA 1
ATOM 5858 C C . ILE B 1 209 ? 11.469 -18.812 -21.906 1 97.81 209 ILE B C 1
ATOM 5860 O O . ILE B 1 209 ? 12.016 -18.391 -22.922 1 97.81 209 ILE B O 1
ATOM 5864 N N . LYS B 1 210 ? 10.656 -19.781 -21.922 1 98 210 LYS B N 1
ATOM 5865 C CA . LYS B 1 210 ? 9.992 -20.266 -23.125 1 98 210 LYS B CA 1
ATOM 5866 C C . LYS B 1 210 ? 8.484 -20.047 -23.047 1 98 210 LYS B C 1
ATOM 5868 O O . LYS B 1 210 ? 7.84 -20.438 -22.078 1 98 210 LYS B O 1
ATOM 5873 N N . TRP B 1 211 ? 7.91 -19.453 -24.062 1 98.12 211 TRP B N 1
ATOM 5874 C CA . TRP B 1 211 ? 6.508 -19.047 -24.047 1 98.12 211 TRP B CA 1
ATOM 5875 C C . TRP B 1 211 ? 5.637 -20.078 -24.75 1 98.12 211 TRP B C 1
ATOM 5877 O O . TRP B 1 211 ? 6.027 -20.641 -25.766 1 98.12 211 TRP B O 1
ATOM 5887 N N . HIS B 1 212 ? 4.543 -20.328 -24.219 1 98.31 212 HIS B N 1
ATOM 5888 C CA . HIS B 1 212 ? 3.502 -21.172 -24.781 1 98.31 212 HIS B CA 1
ATOM 5889 C C . HIS B 1 212 ? 2.146 -20.484 -24.766 1 98.31 212 HIS B C 1
ATOM 5891 O O . HIS B 1 212 ? 1.926 -19.562 -23.969 1 98.31 212 HIS B O 1
ATOM 5897 N N . SER B 1 213 ? 1.251 -20.906 -25.641 1 97.56 213 SER B N 1
ATOM 5898 C CA . SER B 1 213 ? -0.118 -20.406 -25.641 1 97.56 213 SER B CA 1
ATOM 5899 C C . SER B 1 213 ? -1.003 -21.203 -24.688 1 97.56 213 SER B C 1
ATOM 5901 O O . SER B 1 213 ? -0.741 -22.375 -24.422 1 97.56 213 SER B O 1
ATOM 5903 N N . GLY B 1 214 ? -1.943 -20.5 -24.172 1 96.75 214 GLY B N 1
ATOM 5904 C CA . GLY B 1 214 ? -2.984 -21.172 -23.406 1 96.75 214 GLY B CA 1
ATOM 5905 C C . GLY B 1 214 ? -4.223 -21.484 -24.219 1 96.75 214 GLY B C 1
ATOM 5906 O O . GLY B 1 214 ? -4.156 -21.547 -25.453 1 96.75 214 GLY B O 1
ATOM 5907 N N . ALA B 1 215 ? -5.246 -21.922 -23.547 1 96.62 215 ALA B N 1
ATOM 5908 C CA . ALA B 1 215 ? -6.535 -22.219 -24.172 1 96.62 215 ALA B CA 1
ATOM 5909 C C . ALA B 1 215 ? -7.688 -21.891 -23.219 1 96.62 215 ALA B C 1
ATOM 5911 O O . ALA B 1 215 ? -7.465 -21.609 -22.047 1 96.62 215 ALA B O 1
ATOM 5912 N N . PHE B 1 216 ? -8.867 -21.875 -23.812 1 98 216 PHE B N 1
ATOM 5913 C CA . PHE B 1 216 ? -10.062 -21.75 -22.969 1 98 216 PHE B CA 1
ATOM 5914 C C . PHE B 1 216 ? -10.352 -23.047 -22.234 1 98 216 PHE B C 1
ATOM 5916 O O . PHE B 1 216 ? -10.195 -24.125 -22.781 1 98 216 PHE B O 1
ATOM 5923 N N . ALA B 1 217 ? -10.734 -22.922 -21 1 98.56 217 ALA B N 1
ATOM 5924 C CA . ALA B 1 217 ? -11.234 -24.109 -20.297 1 98.56 217 ALA B CA 1
ATOM 5925 C C . ALA B 1 217 ? -12.609 -24.5 -20.797 1 98.56 217 ALA B C 1
ATOM 5927 O O . ALA B 1 217 ? -13.461 -23.656 -21.062 1 98.56 217 ALA B O 1
ATOM 5928 N N . SER B 1 218 ? -12.844 -25.75 -20.984 1 97.56 218 SER B N 1
ATOM 5929 C CA . SER B 1 218 ? -14.172 -26.266 -21.312 1 97.56 218 SER B CA 1
ATOM 5930 C C . SER B 1 218 ? -15.078 -26.266 -20.078 1 97.56 218 SER B C 1
ATOM 5932 O O . SER B 1 218 ? -14.594 -26.219 -18.953 1 97.56 218 SER B O 1
ATOM 5934 N N . THR B 1 219 ? -16.344 -26.328 -20.344 1 97.12 219 THR B N 1
ATOM 5935 C CA . THR B 1 219 ? -17.297 -26.406 -19.234 1 97.12 219 THR B CA 1
ATOM 5936 C C . THR B 1 219 ? -17.047 -27.656 -18.391 1 97.12 219 THR B C 1
ATOM 5938 O O . THR B 1 219 ? -17.109 -27.594 -17.156 1 97.12 219 THR B O 1
ATOM 5941 N N . SER B 1 220 ? -16.781 -28.719 -19.062 1 97.56 220 SER B N 1
ATOM 5942 C CA . SER B 1 220 ? -16.516 -29.969 -18.359 1 97.56 220 SER B CA 1
ATOM 5943 C C . SER B 1 220 ? -15.305 -29.844 -17.438 1 97.56 220 SER B C 1
ATOM 5945 O O . SER B 1 220 ? -15.305 -30.375 -16.328 1 97.56 220 SER B O 1
ATOM 5947 N N . GLU B 1 221 ? -14.289 -29.188 -17.891 1 98.31 221 GLU B N 1
ATOM 5948 C CA . GLU B 1 221 ? -13.109 -28.953 -17.078 1 98.31 221 GLU B CA 1
ATOM 5949 C C . GLU B 1 221 ? -13.445 -28.094 -15.859 1 98.31 221 GLU B C 1
ATOM 5951 O O . GLU B 1 221 ? -13.008 -28.391 -14.742 1 98.31 221 GLU B O 1
ATOM 5956 N N . LEU B 1 222 ? -14.227 -27.031 -16.031 1 98.81 222 LEU B N 1
ATOM 5957 C CA . LEU B 1 222 ? -14.594 -26.125 -14.938 1 98.81 222 LEU B CA 1
ATOM 5958 C C . LEU B 1 222 ? -15.406 -26.859 -13.875 1 98.81 222 LEU B C 1
ATOM 5960 O O . LEU B 1 222 ? -15.289 -26.562 -12.688 1 98.81 222 LEU B O 1
ATOM 5964 N N . LEU B 1 223 ? -16.156 -27.875 -14.281 1 98.5 223 LEU B N 1
ATOM 5965 C CA . LEU B 1 223 ? -17.062 -28.594 -13.391 1 98.5 223 LEU B CA 1
ATOM 5966 C C . LEU B 1 223 ? -16.281 -29.562 -12.492 1 98.5 223 LEU B C 1
ATOM 5968 O O . LEU B 1 223 ? -16.828 -30.094 -11.523 1 98.5 223 LEU B O 1
ATOM 5972 N N . SER B 1 224 ? -14.992 -29.75 -12.805 1 98.25 224 SER B N 1
ATOM 5973 C CA . SER B 1 224 ? -14.188 -30.594 -11.938 1 98.25 224 SER B CA 1
ATOM 5974 C C . SER B 1 224 ? -13.953 -29.938 -10.578 1 98.25 224 SER B C 1
ATOM 5976 O O . SER B 1 224 ? -13.625 -30.609 -9.602 1 98.25 224 SER B O 1
ATOM 5978 N N . PHE B 1 225 ? -14.164 -28.594 -10.5 1 98.62 225 PHE B N 1
ATOM 5979 C CA . PHE B 1 225 ? -13.961 -27.859 -9.258 1 98.62 225 PHE B CA 1
ATOM 5980 C C . PHE B 1 225 ? -15.211 -27.078 -8.875 1 98.62 225 PHE B C 1
ATOM 5982 O O . PHE B 1 225 ? -15.602 -27.047 -7.711 1 98.62 225 PHE B O 1
ATOM 5989 N N . HIS B 1 226 ? -15.836 -26.438 -9.82 1 98.75 226 HIS B N 1
ATOM 5990 C CA . HIS B 1 226 ? -16.953 -25.516 -9.562 1 98.75 226 HIS B CA 1
ATOM 5991 C C . HIS B 1 226 ? -18.297 -26.203 -9.82 1 98.75 226 HIS B C 1
ATOM 5993 O O . HIS B 1 226 ? -18.391 -27.094 -10.656 1 98.75 226 HIS B O 1
ATOM 5999 N N . SER B 1 227 ? -19.328 -25.75 -9.125 1 98.5 227 SER B N 1
ATOM 6000 C CA . SER B 1 227 ? -20.656 -26.312 -9.32 1 98.5 227 SER B CA 1
ATOM 6001 C C . SER B 1 227 ? -21.281 -25.812 -10.625 1 98.5 227 SER B C 1
ATOM 6003 O O . SER B 1 227 ? -20.969 -24.719 -11.086 1 98.5 227 SER B O 1
ATOM 6005 N N . PRO B 1 228 ? -22.141 -26.625 -11.18 1 98.25 228 PRO B N 1
ATOM 6006 C CA . PRO B 1 228 ? -22.812 -26.203 -12.414 1 98.25 228 PRO B CA 1
ATOM 6007 C C . PRO B 1 228 ? -23.641 -24.922 -12.219 1 98.25 228 PRO B C 1
ATOM 6009 O O . PRO B 1 228 ? -23.672 -24.078 -13.117 1 98.25 228 PRO B O 1
ATOM 6012 N N . GLU B 1 229 ? -24.281 -24.797 -11.062 1 97.81 229 GLU B N 1
ATOM 6013 C CA . GLU B 1 229 ? -25.078 -23.609 -10.773 1 97.81 229 GLU B CA 1
ATOM 6014 C C . GLU B 1 229 ? -24.219 -22.344 -10.758 1 97.81 229 GLU B C 1
ATOM 6016 O O . GLU B 1 229 ? -24.641 -21.297 -11.266 1 97.81 229 GLU B O 1
ATOM 6021 N N . TYR B 1 230 ? -23.062 -22.438 -10.219 1 98.19 230 TYR B N 1
ATOM 6022 C CA . TYR B 1 230 ? -22.172 -21.297 -10.117 1 98.19 230 TYR B CA 1
ATOM 6023 C C . TYR B 1 230 ? -21.656 -20.891 -11.5 1 98.19 230 TYR B C 1
ATOM 6025 O O . TYR B 1 230 ? -21.578 -19.703 -11.812 1 98.19 230 TYR B O 1
ATOM 6033 N N . ILE B 1 231 ? -21.234 -21.906 -12.312 1 98.25 231 ILE B N 1
ATOM 6034 C CA . ILE B 1 231 ? -20.781 -21.625 -13.672 1 98.25 231 ILE B CA 1
ATOM 6035 C C . ILE B 1 231 ? -21.891 -20.906 -14.438 1 98.25 231 ILE B C 1
ATOM 6037 O O . ILE B 1 231 ? -21.625 -19.922 -15.148 1 98.25 231 ILE B O 1
ATOM 6041 N N . LYS B 1 232 ? -23.109 -21.359 -14.266 1 97.06 232 LYS B N 1
ATOM 6042 C CA . LYS B 1 232 ? -24.25 -20.703 -14.922 1 97.06 232 LYS B CA 1
ATOM 6043 C C . LYS B 1 232 ? -24.422 -19.266 -14.438 1 97.06 232 LYS B C 1
ATOM 6045 O O . LYS B 1 232 ? -24.734 -18.375 -15.227 1 97.06 232 LYS B O 1
ATOM 6050 N N . GLU B 1 233 ? -24.219 -19.109 -13.188 1 96.56 233 GLU B N 1
ATOM 6051 C CA . GLU B 1 233 ? -24.328 -17.766 -12.625 1 96.56 233 GLU B CA 1
ATOM 6052 C C . GLU B 1 233 ? -23.312 -16.828 -13.266 1 96.56 233 GLU B C 1
ATOM 6054 O O . GLU B 1 233 ? -23.641 -15.672 -13.562 1 96.56 233 GLU B O 1
ATOM 6059 N N . LEU B 1 234 ? -22.094 -17.25 -13.422 1 97.31 234 LEU B N 1
ATOM 6060 C CA . LEU B 1 234 ? -21.047 -16.438 -14.047 1 97.31 234 LEU B CA 1
ATOM 6061 C C . LEU B 1 234 ? -21.375 -16.141 -15.5 1 97.31 234 LEU B C 1
ATOM 6063 O O . LEU B 1 234 ? -21.203 -15.016 -15.961 1 97.31 234 LEU B O 1
ATOM 6067 N N . GLU B 1 235 ? -21.891 -17.141 -16.172 1 95.81 235 GLU B N 1
ATOM 6068 C CA . GLU B 1 235 ? -22.281 -16.953 -17.562 1 95.81 235 GLU B CA 1
ATOM 6069 C C . GLU B 1 235 ? -23.422 -15.93 -17.672 1 95.81 235 GLU B C 1
ATOM 6071 O O . GLU B 1 235 ? -23.391 -15.078 -18.562 1 95.81 235 GLU B O 1
ATOM 6076 N N . ASP B 1 236 ? -24.375 -16.062 -16.797 1 94.94 236 ASP B N 1
ATOM 6077 C CA . ASP B 1 236 ? -25.516 -15.164 -16.812 1 94.94 236 ASP B CA 1
ATOM 6078 C C . ASP B 1 236 ? -25.078 -13.727 -16.5 1 94.94 236 ASP B C 1
ATOM 6080 O O . ASP B 1 236 ? -25.594 -12.781 -17.094 1 94.94 236 ASP B O 1
ATOM 6084 N N . ALA B 1 237 ? -24.172 -13.617 -15.57 1 94.19 237 ALA B N 1
ATOM 6085 C CA . ALA B 1 237 ? -23.656 -12.297 -15.227 1 94.19 237 ALA B CA 1
ATOM 6086 C C . ALA B 1 237 ? -22.953 -11.656 -16.422 1 94.19 237 ALA B C 1
ATOM 6088 O O . ALA B 1 237 ? -23.094 -10.453 -16.656 1 94.19 237 ALA B O 1
ATOM 6089 N N . ASP B 1 238 ? -22.203 -12.438 -17.125 1 93 238 ASP B N 1
ATOM 6090 C CA . ASP B 1 238 ? -21.516 -11.953 -18.328 1 93 238 ASP B CA 1
ATOM 6091 C C . ASP B 1 238 ? -22.516 -11.508 -19.391 1 93 238 ASP B C 1
ATOM 6093 O O . ASP B 1 238 ? -22.359 -10.438 -19.984 1 93 238 ASP B O 1
ATOM 6097 N N . LYS B 1 239 ? -23.531 -12.234 -19.594 1 91.69 239 LYS B N 1
ATOM 6098 C CA . LYS B 1 239 ? -24.547 -11.945 -20.609 1 91.69 239 LYS B CA 1
ATOM 6099 C C . LYS B 1 239 ? -25.328 -10.68 -20.25 1 91.69 239 LYS B C 1
ATOM 6101 O O . LYS B 1 239 ? -25.75 -9.945 -21.141 1 91.69 239 LYS B O 1
ATOM 6106 N N . SER B 1 240 ? -25.422 -10.477 -19 1 91.12 240 SER B N 1
ATOM 6107 C CA . SER B 1 240 ? -26.203 -9.328 -18.547 1 91.12 240 SER B CA 1
ATOM 6108 C C . SER B 1 240 ? -25.359 -8.055 -18.547 1 91.12 240 SER B C 1
ATOM 6110 O O . SER B 1 240 ? -25.844 -6.992 -18.141 1 91.12 240 SER B O 1
ATOM 6112 N N . GLY B 1 241 ? -24.125 -8.117 -18.969 1 85.56 241 GLY B N 1
ATOM 6113 C CA . GLY B 1 241 ? -23.281 -6.938 -19.078 1 85.56 241 GLY B CA 1
ATOM 6114 C C . GLY B 1 241 ? -22.391 -6.727 -17.859 1 85.56 241 GLY B C 1
ATOM 6115 O O . GLY B 1 241 ? -21.641 -5.75 -17.797 1 85.56 241 GLY B O 1
ATOM 6116 N N . GLY B 1 242 ? -22.531 -7.621 -16.922 1 86.75 242 GLY B N 1
ATOM 6117 C CA . GLY B 1 242 ? -21.672 -7.535 -15.742 1 86.75 242 GLY B CA 1
ATOM 6118 C C . GLY B 1 242 ? -22.453 -7.477 -14.438 1 86.75 242 GLY B C 1
ATOM 6119 O O . GLY B 1 242 ? -23.656 -7.238 -14.445 1 86.75 242 GLY B O 1
ATOM 6120 N N . LYS B 1 243 ? -21.688 -7.719 -13.336 1 85.38 243 LYS B N 1
ATOM 6121 C CA . LYS B 1 243 ? -22.297 -7.773 -12.008 1 85.38 243 LYS B CA 1
ATOM 6122 C C . LYS B 1 243 ? -21.219 -7.801 -10.922 1 85.38 243 LYS B C 1
ATOM 6124 O O . LYS B 1 243 ? -20.125 -8.328 -11.141 1 85.38 243 LYS B O 1
ATOM 6129 N N . MET B 1 244 ? -21.484 -7.109 -9.844 1 87.06 244 MET B N 1
ATOM 6130 C CA . MET B 1 244 ? -20.656 -7.352 -8.664 1 87.06 244 MET B CA 1
ATOM 6131 C C . MET B 1 244 ? -20.969 -8.711 -8.055 1 87.06 244 MET B C 1
ATOM 6133 O O . MET B 1 244 ? -22.062 -8.93 -7.539 1 87.06 244 MET B O 1
ATOM 6137 N N . MET B 1 245 ? -20.047 -9.625 -8.125 1 90.94 245 MET B N 1
ATOM 6138 C CA . MET B 1 245 ? -20.281 -10.984 -7.641 1 90.94 245 MET B CA 1
ATOM 6139 C C . MET B 1 245 ? -20.203 -11.047 -6.121 1 90.94 245 MET B C 1
ATOM 6141 O O . MET B 1 245 ? -20.938 -11.797 -5.48 1 90.94 245 MET B O 1
ATOM 6145 N N . CYS B 1 246 ? -19.281 -10.297 -5.516 1 86.5 246 CYS B N 1
ATOM 6146 C CA . CYS B 1 246 ? -19.109 -10.039 -4.09 1 86.5 246 CYS B CA 1
ATOM 6147 C C . CYS B 1 246 ? -18.312 -8.766 -3.863 1 86.5 246 CYS B C 1
ATOM 6149 O O . CYS B 1 246 ? -17.859 -8.125 -4.816 1 86.5 246 CYS B O 1
ATOM 6151 N N . ILE B 1 247 ? -18.172 -8.391 -2.74 1 83.5 247 ILE B N 1
ATOM 6152 C CA . ILE B 1 247 ? -17.531 -7.121 -2.424 1 83.5 247 ILE B CA 1
ATOM 6153 C C . ILE B 1 247 ? -16.141 -7.07 -3.059 1 83.5 247 ILE B C 1
ATOM 6155 O O . ILE B 1 247 ? -15.328 -7.988 -2.879 1 83.5 247 ILE B O 1
ATOM 6159 N N . GLY B 1 248 ? -15.945 -6.102 -3.938 1 86.25 248 GLY B N 1
ATOM 6160 C CA . GLY B 1 248 ? -14.648 -5.867 -4.551 1 86.25 248 GLY B CA 1
ATOM 6161 C C . GLY B 1 248 ? -14.391 -6.746 -5.762 1 86.25 248 GLY B C 1
ATOM 6162 O O . GLY B 1 248 ? -13.352 -6.629 -6.41 1 86.25 248 GLY B O 1
ATOM 6163 N N . THR B 1 249 ? -15.328 -7.645 -6.047 1 91.19 249 THR B N 1
ATOM 6164 C CA . THR B 1 249 ? -15.164 -8.578 -7.156 1 91.19 249 THR B CA 1
ATOM 6165 C C . THR B 1 249 ? -16.234 -8.352 -8.219 1 91.19 249 THR B C 1
ATOM 6167 O O . THR B 1 249 ? -17.359 -8.797 -8.078 1 91.19 249 THR B O 1
ATOM 6170 N N . TYR B 1 250 ? -15.789 -7.707 -9.32 1 88.88 250 TYR B N 1
ATOM 6171 C CA . TYR B 1 250 ? -16.719 -7.273 -10.359 1 88.88 250 TYR B CA 1
ATOM 6172 C C . TYR B 1 250 ? -16.5 -8.047 -11.648 1 88.88 250 TYR B C 1
ATOM 6174 O O . TYR B 1 250 ? -15.391 -8.047 -12.195 1 88.88 250 TYR B O 1
ATOM 6182 N N . LEU B 1 251 ? -17.531 -8.758 -12.016 1 91.5 251 LEU B N 1
ATOM 6183 C CA . LEU B 1 251 ? -17.5 -9.367 -13.344 1 91.5 251 LEU B CA 1
ATOM 6184 C C . LEU B 1 251 ? -18 -8.383 -14.398 1 91.5 251 LEU B C 1
ATOM 6186 O O . LEU B 1 251 ? -19.203 -8.156 -14.539 1 91.5 251 LEU B O 1
ATOM 6190 N N . ASN B 1 252 ? -17.094 -7.762 -15.109 1 85 252 ASN B N 1
ATOM 6191 C CA . ASN B 1 252 ? -17.375 -6.812 -16.188 1 85 252 ASN B CA 1
ATOM 6192 C C . ASN B 1 252 ? -17.25 -7.465 -17.562 1 85 252 ASN B C 1
ATOM 6194 O O . ASN B 1 252 ? -16.812 -8.609 -17.672 1 85 252 ASN B O 1
ATOM 6198 N N . PRO B 1 253 ? -17.656 -6.719 -18.562 1 83 253 PRO B N 1
ATOM 6199 C CA . PRO B 1 253 ? -17.484 -7.293 -19.891 1 83 253 PRO B CA 1
ATOM 6200 C C . PRO B 1 253 ? -16.062 -7.762 -20.156 1 83 253 PRO B C 1
ATOM 6202 O O . PRO B 1 253 ? -15.102 -7.082 -19.766 1 83 253 PRO B O 1
ATOM 6205 N N . ALA B 1 254 ? -15.836 -8.906 -20.562 1 88.69 254 ALA B N 1
ATOM 6206 C CA . ALA B 1 254 ? -14.562 -9.539 -20.906 1 88.69 254 ALA B CA 1
ATOM 6207 C C . ALA B 1 254 ? -13.977 -10.289 -19.719 1 88.69 254 ALA B C 1
ATOM 6209 O O . ALA B 1 254 ? -13.008 -11.039 -19.875 1 88.69 254 ALA B O 1
ATOM 6210 N N . SER B 1 255 ? -14.578 -10.047 -18.5 1 92.25 255 SER B N 1
ATOM 6211 C CA . SER B 1 255 ? -14.07 -10.734 -17.312 1 92.25 255 SER B CA 1
ATOM 6212 C C . SER B 1 255 ? -14.242 -12.242 -17.438 1 92.25 255 SER B C 1
ATOM 6214 O O . SER B 1 255 ? -13.352 -13.008 -17.062 1 92.25 255 SER B O 1
ATOM 6216 N N . TRP B 1 256 ? -15.406 -12.641 -17.953 1 94.88 256 TRP B N 1
ATOM 6217 C CA . TRP B 1 256 ? -15.703 -14.062 -18.062 1 94.88 256 TRP B CA 1
ATOM 6218 C C . TRP B 1 256 ? -14.758 -14.727 -19.078 1 94.88 256 TRP B C 1
ATOM 6220 O O . TRP B 1 256 ? -14.242 -15.82 -18.812 1 94.88 256 TRP B O 1
ATOM 6230 N N . GLU B 1 257 ? -14.594 -14.086 -20.156 1 94.56 257 GLU B N 1
ATOM 6231 C CA . GLU B 1 257 ? -13.656 -14.594 -21.141 1 94.56 257 GLU B CA 1
ATOM 6232 C C . GLU B 1 257 ? -12.25 -14.727 -20.562 1 94.56 257 GLU B C 1
ATOM 6234 O O . GLU B 1 257 ? -11.586 -15.75 -20.75 1 94.56 257 GLU B O 1
ATOM 6239 N N . ALA B 1 258 ? -11.789 -13.695 -19.875 1 96.25 258 ALA B N 1
ATOM 6240 C CA . ALA B 1 258 ? -10.469 -13.727 -19.234 1 96.25 258 ALA B CA 1
ATOM 6241 C C . ALA B 1 258 ? -10.375 -14.844 -18.203 1 96.25 258 ALA B C 1
ATOM 6243 O O . ALA B 1 258 ? -9.359 -15.531 -18.109 1 96.25 258 ALA B O 1
ATOM 6244 N N . ALA B 1 259 ? -11.414 -15.031 -17.422 1 97.38 259 ALA B N 1
ATOM 6245 C CA . ALA B 1 259 ? -11.43 -16.062 -16.391 1 97.38 259 ALA B CA 1
ATOM 6246 C C . ALA B 1 259 ? -11.328 -17.453 -17 1 97.38 259 ALA B C 1
ATOM 6248 O O . ALA B 1 259 ? -10.586 -18.297 -16.484 1 97.38 259 ALA B O 1
ATOM 6249 N N . ARG B 1 260 ? -12.039 -17.688 -18.062 1 98.12 260 ARG B N 1
ATOM 6250 C CA . ARG B 1 260 ? -11.992 -18.984 -18.734 1 98.12 260 ARG B CA 1
ATOM 6251 C C . ARG B 1 260 ? -10.617 -19.219 -19.359 1 98.12 260 ARG B C 1
ATOM 6253 O O . ARG B 1 260 ? -10.133 -20.359 -19.359 1 98.12 260 ARG B O 1
ATOM 6260 N N . LEU B 1 261 ? -10.078 -18.172 -19.906 1 98.25 261 LEU B N 1
ATOM 6261 C CA . LEU B 1 261 ? -8.734 -18.281 -20.469 1 98.25 261 LEU B CA 1
ATOM 6262 C C . LEU B 1 261 ? -7.715 -18.594 -19.375 1 98.25 261 LEU B C 1
ATOM 6264 O O . LEU B 1 261 ? -6.797 -19.391 -19.594 1 98.25 261 LEU B O 1
ATOM 6268 N N . ALA B 1 262 ? -7.871 -17.875 -18.234 1 98.69 262 ALA B N 1
ATOM 6269 C CA . ALA B 1 262 ? -6.961 -18.109 -17.125 1 98.69 262 ALA B CA 1
ATOM 6270 C C . ALA B 1 262 ? -7.02 -19.562 -16.672 1 98.69 262 ALA B C 1
ATOM 6272 O O . ALA B 1 262 ? -5.984 -20.219 -16.5 1 98.69 262 ALA B O 1
ATOM 6273 N N . ALA B 1 263 ? -8.195 -20.062 -16.531 1 98.81 263 ALA B N 1
ATOM 6274 C CA . ALA B 1 263 ? -8.398 -21.453 -16.109 1 98.81 263 ALA B CA 1
ATOM 6275 C C . ALA B 1 263 ? -7.84 -22.422 -17.156 1 98.81 263 ALA B C 1
ATOM 6277 O O . ALA B 1 263 ? -7.098 -23.344 -16.812 1 98.81 263 ALA B O 1
ATOM 6278 N N . GLY B 1 264 ? -8.188 -22.188 -18.375 1 98.88 264 GLY B N 1
ATOM 6279 C CA . GLY B 1 264 ? -7.734 -23.078 -19.453 1 98.88 264 GLY B CA 1
ATOM 6280 C C . GLY B 1 264 ? -6.23 -23.031 -19.656 1 98.88 264 GLY B C 1
ATOM 6281 O O . GLY B 1 264 ? -5.613 -24.062 -19.938 1 98.88 264 GLY B O 1
ATOM 6282 N N . THR B 1 265 ? -5.652 -21.875 -19.531 1 98.88 265 THR B N 1
ATOM 6283 C CA . THR B 1 265 ? -4.207 -21.719 -19.656 1 98.88 265 THR B CA 1
ATOM 6284 C C . THR B 1 265 ? -3.494 -22.469 -18.531 1 98.88 265 THR B C 1
ATOM 6286 O O . THR B 1 265 ? -2.471 -23.125 -18.766 1 98.88 265 THR B O 1
ATOM 6289 N N . THR B 1 266 ? -4.02 -22.406 -17.328 1 98.94 266 THR B N 1
ATOM 6290 C CA . THR B 1 266 ? -3.469 -23.141 -16.203 1 98.94 266 THR B CA 1
ATOM 6291 C C . THR B 1 266 ? -3.566 -24.641 -16.438 1 98.94 266 THR B C 1
ATOM 6293 O O . THR B 1 266 ? -2.615 -25.375 -16.172 1 98.94 266 THR B O 1
ATOM 6296 N N . LEU B 1 267 ? -4.672 -25.109 -16.969 1 98.88 267 LEU B N 1
ATOM 6297 C CA . LEU B 1 267 ? -4.867 -26.531 -17.266 1 98.88 267 LEU B CA 1
ATOM 6298 C C . LEU B 1 267 ? -3.916 -26.984 -18.375 1 98.88 267 LEU B C 1
ATOM 6300 O O . LEU B 1 267 ? -3.377 -28.094 -18.312 1 98.88 267 LEU B O 1
ATOM 6304 N N . THR B 1 268 ? -3.746 -26.109 -19.359 1 98.81 268 THR B N 1
ATOM 6305 C CA . THR B 1 268 ? -2.807 -26.422 -20.422 1 98.81 268 THR B CA 1
ATOM 6306 C C . THR B 1 268 ? -1.395 -26.594 -19.875 1 98.81 268 THR B C 1
ATOM 6308 O O . THR B 1 268 ? -0.687 -27.531 -20.25 1 98.81 268 THR B O 1
ATOM 6311 N N . ALA B 1 269 ? -0.997 -25.719 -19 1 98.88 269 ALA B N 1
ATOM 6312 C CA . ALA B 1 269 ? 0.315 -25.812 -18.375 1 98.88 269 ALA B CA 1
ATOM 6313 C C . ALA B 1 269 ? 0.452 -27.125 -17.594 1 98.88 269 ALA B C 1
ATOM 6315 O O . ALA B 1 269 ? 1.455 -27.828 -17.734 1 98.88 269 ALA B O 1
ATOM 6316 N N . MET B 1 270 ? -0.551 -27.469 -16.844 1 98.81 270 MET B N 1
ATOM 6317 C CA . MET B 1 270 ? -0.525 -28.703 -16.062 1 98.81 270 MET B CA 1
ATOM 6318 C C . MET B 1 270 ? -0.438 -29.922 -16.969 1 98.81 270 MET B C 1
ATOM 6320 O O . MET B 1 270 ? 0.312 -30.859 -16.688 1 98.81 270 MET B O 1
ATOM 6324 N N . LYS B 1 271 ? -1.191 -29.922 -18.047 1 98.5 271 LYS B N 1
ATOM 6325 C CA . LYS B 1 271 ? -1.174 -31.031 -18.984 1 98.5 271 LYS B CA 1
ATOM 6326 C C . LYS B 1 271 ? 0.229 -31.25 -19.547 1 98.5 271 LYS B C 1
ATOM 6328 O O . LYS B 1 271 ? 0.671 -32.406 -19.688 1 98.5 271 LYS B O 1
ATOM 6333 N N . HIS B 1 272 ? 0.896 -30.172 -19.859 1 98.25 272 HIS B N 1
ATOM 6334 C CA . HIS B 1 272 ? 2.252 -30.266 -20.375 1 98.25 272 HIS B CA 1
ATOM 6335 C C . HIS B 1 272 ? 3.193 -30.891 -19.359 1 98.25 272 HIS B C 1
ATOM 6337 O O . HIS B 1 272 ? 4.09 -31.656 -19.719 1 98.25 272 HIS B O 1
ATOM 6343 N N . VAL B 1 273 ? 2.996 -30.578 -18.094 1 98.06 273 VAL B N 1
ATOM 6344 C CA . VAL B 1 273 ? 3.812 -31.141 -17.031 1 98.06 273 VAL B CA 1
ATOM 6345 C C . VAL B 1 273 ? 3.508 -32.625 -16.891 1 98.06 273 VAL B C 1
ATOM 6347 O O . VAL B 1 273 ? 4.422 -33.469 -16.828 1 98.06 273 VAL B O 1
ATOM 6350 N N . LEU B 1 274 ? 2.254 -32.969 -16.859 1 97.38 274 LEU B N 1
ATOM 6351 C CA . LEU B 1 274 ? 1.813 -34.344 -16.641 1 97.38 274 LEU B CA 1
ATOM 6352 C C . LEU B 1 274 ? 2.254 -35.25 -17.781 1 97.38 274 LEU B C 1
ATOM 6354 O O . LEU B 1 274 ? 2.529 -36.438 -17.578 1 97.38 274 LEU B O 1
ATOM 6358 N N . GLU B 1 275 ? 2.348 -34.688 -18.953 1 96.56 275 GLU B N 1
ATOM 6359 C CA . GLU B 1 275 ? 2.754 -35.438 -20.141 1 96.56 275 GLU B CA 1
ATOM 6360 C C . GLU B 1 275 ? 4.273 -35.531 -20.25 1 96.56 275 GLU B C 1
ATOM 6362 O O . GLU B 1 275 ? 4.805 -36.156 -21.156 1 96.56 275 GLU B O 1
ATOM 6367 N N . GLY B 1 276 ? 4.992 -34.844 -19.344 1 94.44 276 GLY B N 1
ATOM 6368 C CA . GLY B 1 276 ? 6.445 -34.906 -19.312 1 94.44 276 GLY B CA 1
ATOM 6369 C C . GLY B 1 276 ? 7.094 -34 -20.344 1 94.44 276 GLY B C 1
ATOM 6370 O O . GLY B 1 276 ? 8.297 -34.094 -20.594 1 94.44 276 GLY B O 1
ATOM 6371 N N . LYS B 1 277 ? 6.316 -33.125 -20.922 1 95.19 277 LYS B N 1
ATOM 6372 C CA . LYS B 1 277 ? 6.84 -32.188 -21.938 1 95.19 277 LYS B CA 1
ATOM 6373 C C . LYS B 1 277 ? 7.652 -31.078 -21.312 1 95.19 277 LYS B C 1
ATOM 6375 O O . LYS B 1 277 ? 8.578 -30.547 -21.922 1 95.19 277 LYS B O 1
ATOM 6380 N N . VAL B 1 278 ? 7.211 -30.719 -20.156 1 96 278 VAL B N 1
ATOM 6381 C CA . VAL B 1 278 ? 7.906 -29.641 -19.438 1 96 278 VAL B CA 1
ATOM 6382 C C . VAL B 1 278 ? 8.055 -30.031 -17.969 1 96 278 VAL B C 1
ATOM 6384 O O . VAL B 1 278 ? 7.246 -30.781 -17.422 1 96 278 VAL B O 1
ATOM 6387 N N . LYS B 1 279 ? 9.102 -29.562 -17.328 1 95.19 279 LYS B N 1
ATOM 6388 C CA . LYS B 1 279 ? 9.32 -29.812 -15.914 1 95.19 279 LYS B CA 1
ATOM 6389 C C . LYS B 1 279 ? 8.836 -28.641 -15.062 1 95.19 279 LYS B C 1
ATOM 6391 O O . LYS B 1 279 ? 8.125 -28.844 -14.07 1 95.19 279 LYS B O 1
ATOM 6396 N N . ILE B 1 280 ? 9.258 -27.438 -15.484 1 97.94 280 ILE B N 1
ATOM 6397 C CA . ILE B 1 280 ? 8.891 -26.234 -14.758 1 97.94 280 ILE B CA 1
ATOM 6398 C C . ILE B 1 280 ? 7.938 -25.391 -15.602 1 97.94 280 ILE B C 1
ATOM 6400 O O . ILE B 1 280 ? 8.344 -24.797 -16.594 1 97.94 280 ILE B O 1
ATOM 6404 N N . ALA B 1 281 ? 6.684 -25.328 -15.172 1 98.75 281 ALA B N 1
ATOM 6405 C CA . ALA B 1 281 ? 5.656 -24.562 -15.891 1 98.75 281 ALA B CA 1
ATOM 6406 C C . ALA B 1 281 ? 5.152 -23.406 -15.047 1 98.75 281 ALA B C 1
ATOM 6408 O O . ALA B 1 281 ? 5.062 -23.5 -13.82 1 98.75 281 ALA B O 1
ATOM 6409 N N . TYR B 1 282 ? 4.902 -22.297 -15.727 1 98.88 282 TYR B N 1
ATOM 6410 C CA . TYR B 1 282 ? 4.324 -21.109 -15.102 1 98.88 282 TYR B CA 1
ATOM 6411 C C . TYR B 1 282 ? 3.109 -20.625 -15.875 1 98.88 282 TYR B C 1
ATOM 6413 O O . TYR B 1 282 ? 3.23 -20.188 -17.016 1 98.88 282 TYR B O 1
ATOM 6421 N N . ALA B 1 283 ? 1.919 -20.734 -15.211 1 98.94 283 ALA B N 1
ATOM 6422 C CA . ALA B 1 283 ? 0.71 -20.125 -15.75 1 98.94 283 ALA B CA 1
ATOM 6423 C C . ALA B 1 283 ? 0.611 -18.656 -15.336 1 98.94 283 ALA B C 1
ATOM 6425 O O . ALA B 1 283 ? 0.219 -18.344 -14.211 1 98.94 283 ALA B O 1
ATOM 6426 N N . LEU B 1 284 ? 0.996 -17.734 -16.234 1 98.81 284 LEU B N 1
ATOM 6427 C CA . LEU B 1 284 ? 0.848 -16.297 -16.016 1 98.81 284 LEU B CA 1
ATOM 6428 C C . LEU B 1 284 ? -0.563 -15.836 -16.375 1 98.81 284 LEU B C 1
ATOM 6430 O O . LEU B 1 284 ? -0.817 -15.414 -17.5 1 98.81 284 LEU B O 1
ATOM 6434 N N . VAL B 1 285 ? -1.443 -15.82 -15.328 1 98.56 285 VAL B N 1
ATOM 6435 C CA . VAL B 1 285 ? -2.863 -15.727 -15.648 1 98.56 285 VAL B CA 1
ATOM 6436 C C . VAL B 1 285 ? -3.494 -14.578 -14.867 1 98.56 285 VAL B C 1
ATOM 6438 O O . VAL B 1 285 ? -2.953 -14.141 -13.844 1 98.56 285 VAL B O 1
ATOM 6441 N N . ARG B 1 286 ? -4.535 -14.133 -15.305 1 96.5 286 ARG B N 1
ATOM 6442 C CA . ARG B 1 286 ? -5.438 -13.109 -14.773 1 96.5 286 ARG B CA 1
ATOM 6443 C C . ARG B 1 286 ? -6.879 -13.391 -15.195 1 96.5 286 ARG B C 1
ATOM 6445 O O . ARG B 1 286 ? -7.145 -13.68 -16.359 1 96.5 286 ARG B O 1
ATOM 6452 N N . PRO B 1 287 ? -7.848 -13.227 -14.328 1 96.19 287 PRO B N 1
ATOM 6453 C CA . PRO B 1 287 ? -7.738 -12.859 -12.914 1 96.19 287 PRO B CA 1
ATOM 6454 C C . PRO B 1 287 ? -7.129 -13.969 -12.062 1 96.19 287 PRO B C 1
ATOM 6456 O O . PRO B 1 287 ? -6.969 -15.102 -12.539 1 96.19 287 PRO B O 1
ATOM 6459 N N . PRO B 1 288 ? -6.68 -13.633 -10.852 1 98 288 PRO B N 1
ATOM 6460 C CA . PRO B 1 288 ? -6.262 -14.688 -9.922 1 98 288 PRO B CA 1
ATOM 6461 C C . PRO B 1 288 ? -7.398 -15.641 -9.562 1 98 288 PRO B C 1
ATOM 6463 O O . PRO B 1 288 ? -8.547 -15.406 -9.945 1 98 288 PRO B O 1
ATOM 6466 N N . GLY B 1 289 ? -7.031 -16.75 -8.789 1 98.62 289 GLY B N 1
ATOM 6467 C CA . GLY B 1 289 ? -8.086 -17.75 -8.664 1 98.62 289 GLY B CA 1
ATOM 6468 C C . GLY B 1 289 ? -8.188 -18.328 -7.273 1 98.62 289 GLY B C 1
ATOM 6469 O O . GLY B 1 289 ? -9.195 -18.953 -6.926 1 98.62 289 GLY B O 1
ATOM 6470 N N . HIS B 1 290 ? -7.254 -18.172 -6.336 1 97.62 290 HIS B N 1
ATOM 6471 C CA . HIS B 1 290 ? -7.09 -19.016 -5.16 1 97.62 290 HIS B CA 1
ATOM 6472 C C . HIS B 1 290 ? -8.18 -18.75 -4.125 1 97.62 290 HIS B C 1
ATOM 6474 O O . HIS B 1 290 ? -8.391 -19.547 -3.213 1 97.62 290 HIS B O 1
ATOM 6480 N N . HIS B 1 291 ? -8.93 -17.656 -4.32 1 97.12 291 HIS B N 1
ATOM 6481 C CA . HIS B 1 291 ? -10.031 -17.375 -3.406 1 97.12 291 HIS B CA 1
ATOM 6482 C C . HIS B 1 291 ? -11.336 -17.984 -3.904 1 97.12 291 HIS B C 1
ATOM 6484 O O . HIS B 1 291 ? -12.305 -18.094 -3.148 1 97.12 291 HIS B O 1
ATOM 6490 N N . ALA B 1 292 ? -11.445 -18.219 -5.176 1 98.31 292 ALA B N 1
ATOM 6491 C CA . ALA B 1 292 ? -12.695 -18.719 -5.734 1 98.31 292 ALA B CA 1
ATOM 6492 C C . ALA B 1 292 ? -13.094 -20.047 -5.098 1 98.31 292 ALA B C 1
ATOM 6494 O O . ALA B 1 292 ? -12.305 -21 -5.09 1 98.31 292 ALA B O 1
ATOM 6495 N N . ARG B 1 293 ? -14.242 -20.078 -4.59 1 97.19 293 ARG B N 1
ATOM 6496 C CA . ARG B 1 293 ? -14.781 -21.281 -3.971 1 97.19 293 ARG B CA 1
ATOM 6497 C C . ARG B 1 293 ? -15.586 -22.109 -4.977 1 97.19 293 ARG B C 1
ATOM 6499 O O . ARG B 1 293 ? -15.711 -21.719 -6.141 1 97.19 293 ARG B O 1
ATOM 6506 N N . ARG B 1 294 ? -16.031 -23.219 -4.531 1 97.88 294 ARG B N 1
ATOM 6507 C CA . ARG B 1 294 ? -16.781 -24.109 -5.402 1 97.88 294 ARG B CA 1
ATOM 6508 C C . ARG B 1 294 ? -18.031 -23.422 -5.945 1 97.88 294 ARG B C 1
ATOM 6510 O O . ARG B 1 294 ? -18.422 -23.656 -7.09 1 97.88 294 ARG B O 1
ATOM 6517 N N . THR B 1 295 ? -18.641 -22.484 -5.086 1 97.44 295 THR B N 1
ATOM 6518 C CA . THR B 1 295 ? -19.953 -21.953 -5.469 1 97.44 295 THR B CA 1
ATOM 6519 C C . THR B 1 295 ? -19.953 -20.438 -5.41 1 97.44 295 THR B C 1
ATOM 6521 O O . THR B 1 295 ? -21.031 -19.812 -5.402 1 97.44 295 THR B O 1
ATOM 6524 N N . GLN B 1 296 ? -18.828 -19.828 -5.27 1 96.12 296 GLN B N 1
ATOM 6525 C CA . GLN B 1 296 ? -18.875 -18.375 -5.062 1 96.12 296 GLN B CA 1
ATOM 6526 C C . GLN B 1 296 ? -17.547 -17.734 -5.441 1 96.12 296 GLN B C 1
ATOM 6528 O O . GLN B 1 296 ? -16.469 -18.297 -5.18 1 96.12 296 GLN B O 1
ATOM 6533 N N . ALA B 1 297 ? -17.688 -16.562 -6.09 1 96.38 297 ALA B N 1
ATOM 6534 C CA . ALA B 1 297 ? -16.516 -15.711 -6.289 1 96.38 297 ALA B CA 1
ATOM 6535 C C . ALA B 1 297 ? -16.062 -15.094 -4.969 1 96.38 297 ALA B C 1
ATOM 6537 O O . ALA B 1 297 ? -16.859 -14.961 -4.035 1 96.38 297 ALA B O 1
ATOM 6538 N N . ASP B 1 298 ? -14.773 -14.805 -4.926 1 94.44 298 ASP B N 1
ATOM 6539 C CA . ASP B 1 298 ? -14.234 -14.156 -3.734 1 94.44 298 ASP B CA 1
ATOM 6540 C C . ASP B 1 298 ? -12.875 -13.523 -4.016 1 94.44 298 ASP B C 1
ATOM 6542 O O . ASP B 1 298 ? -12.109 -14.023 -4.84 1 94.44 298 ASP B O 1
ATOM 6546 N N . GLY B 1 299 ? -12.594 -12.469 -3.402 1 92.81 299 GLY B N 1
ATOM 6547 C CA . GLY B 1 299 ? -11.266 -11.867 -3.422 1 92.81 299 GLY B CA 1
ATOM 6548 C C . GLY B 1 299 ? -10.711 -11.688 -4.82 1 92.81 299 GLY B C 1
ATOM 6549 O O . GLY B 1 299 ? -9.602 -12.133 -5.117 1 92.81 299 GLY B O 1
ATOM 6550 N N . TYR B 1 300 ? -11.469 -11.141 -5.711 1 93.56 300 TYR B N 1
ATOM 6551 C CA . TYR B 1 300 ? -11.078 -10.812 -7.078 1 93.56 300 TYR B CA 1
ATOM 6552 C C . TYR B 1 300 ? -11.047 -12.062 -7.949 1 93.56 300 TYR B C 1
ATOM 6554 O O . TYR B 1 300 ? -10.711 -12 -9.133 1 93.56 300 TYR B O 1
ATOM 6562 N N . CYS B 1 301 ? -11.422 -13.273 -7.387 1 97.38 301 CYS B N 1
ATOM 6563 C CA . CYS B 1 301 ? -11.305 -14.555 -8.07 1 97.38 301 CYS B CA 1
ATOM 6564 C C . CYS B 1 301 ? -12.672 -15.086 -8.484 1 97.38 301 CYS B C 1
ATOM 6566 O O . CYS B 1 301 ? -13.594 -15.148 -7.672 1 97.38 301 CYS B O 1
ATOM 6568 N N . PHE B 1 302 ? -12.766 -15.492 -9.742 1 97.94 302 PHE B N 1
ATOM 6569 C CA . PHE B 1 302 ? -14.008 -16.062 -10.25 1 97.94 302 PHE B CA 1
ATOM 6570 C C . PHE B 1 302 ? -13.891 -17.578 -10.359 1 97.94 302 PHE B C 1
ATOM 6572 O O . PHE B 1 302 ? -14.82 -18.312 -9.984 1 97.94 302 PHE B O 1
ATOM 6579 N N . LEU B 1 303 ? -12.805 -18.031 -10.914 1 98.69 303 LEU B N 1
ATOM 6580 C CA . LEU B 1 303 ? -12.516 -19.453 -11.055 1 98.69 303 LEU B CA 1
ATOM 6581 C C . LEU B 1 303 ? -11.219 -19.812 -10.328 1 98.69 303 LEU B C 1
ATOM 6583 O O . LEU B 1 303 ? -10.305 -18.984 -10.242 1 98.69 303 LEU B O 1
ATOM 6587 N N . ASN B 1 304 ? -11.195 -20.984 -9.797 1 98.88 304 ASN B N 1
ATOM 6588 C CA . ASN B 1 304 ? -10 -21.406 -9.07 1 98.88 304 ASN B CA 1
ATOM 6589 C C . ASN B 1 304 ? -8.984 -22.078 -9.984 1 98.88 304 ASN B C 1
ATOM 6591 O O . ASN B 1 304 ? -9.016 -23.297 -10.164 1 98.88 304 ASN B O 1
ATOM 6595 N N . ASN B 1 305 ? -8.062 -21.359 -10.492 1 98.88 305 ASN B N 1
ATOM 6596 C CA . ASN B 1 305 ? -7.113 -21.859 -11.484 1 98.88 305 ASN B CA 1
ATOM 6597 C C . ASN B 1 305 ? -6.254 -22.984 -10.93 1 98.88 305 ASN B C 1
ATOM 6599 O O . ASN B 1 305 ? -6.199 -24.062 -11.516 1 98.88 305 ASN B O 1
ATOM 6603 N N . ALA B 1 306 ? -5.625 -22.766 -9.797 1 98.88 306 ALA B N 1
ATOM 6604 C CA . ALA B 1 306 ? -4.758 -23.781 -9.195 1 98.88 306 ALA B CA 1
ATOM 6605 C C . ALA B 1 306 ? -5.547 -25.016 -8.797 1 98.88 306 ALA B C 1
ATOM 6607 O O . ALA B 1 306 ? -5.07 -26.141 -8.969 1 98.88 306 ALA B O 1
ATOM 6608 N N . GLY B 1 307 ? -6.746 -24.781 -8.25 1 98.81 307 GLY B N 1
ATOM 6609 C CA . GLY B 1 307 ? -7.59 -25.906 -7.875 1 98.81 307 GLY B CA 1
ATOM 6610 C C . GLY B 1 307 ? -7.953 -26.797 -9.047 1 98.81 307 GLY B C 1
ATOM 6611 O O . GLY B 1 307 ? -7.938 -28.031 -8.922 1 98.81 307 GLY B O 1
ATOM 6612 N N . LEU B 1 308 ? -8.297 -26.203 -10.148 1 98.88 308 LEU B N 1
ATOM 6613 C CA . LEU B 1 308 ? -8.594 -26.953 -11.367 1 98.88 308 LEU B CA 1
ATOM 6614 C C . LEU B 1 308 ? -7.383 -27.766 -11.812 1 98.88 308 LEU B C 1
ATOM 6616 O O . LEU B 1 308 ? -7.527 -28.922 -12.242 1 98.88 308 LEU B O 1
ATOM 6620 N N . ALA B 1 309 ? -6.238 -27.219 -11.695 1 98.88 309 ALA B N 1
ATOM 6621 C CA . ALA B 1 309 ? -5.008 -27.906 -12.07 1 98.88 309 ALA B CA 1
ATOM 6622 C C . ALA B 1 309 ? -4.754 -29.109 -11.156 1 98.88 309 ALA B C 1
ATOM 6624 O O . ALA B 1 309 ? -4.312 -30.156 -11.609 1 98.88 309 ALA B O 1
ATOM 6625 N N . VAL B 1 310 ? -4.992 -28.938 -9.836 1 98.75 310 VAL B N 1
ATOM 6626 C CA . VAL B 1 310 ? -4.82 -30.016 -8.867 1 98.75 310 VAL B CA 1
ATOM 6627 C C . VAL B 1 310 ? -5.754 -31.172 -9.219 1 98.75 310 VAL B C 1
ATOM 6629 O O . VAL B 1 310 ? -5.336 -32.344 -9.219 1 98.75 310 VAL B O 1
ATOM 6632 N N . GLN B 1 311 ? -7.004 -30.875 -9.547 1 98.62 311 GLN B N 1
ATOM 6633 C CA . GLN B 1 311 ? -7.973 -31.891 -9.93 1 98.62 311 GLN B CA 1
ATOM 6634 C C . GLN B 1 311 ? -7.512 -32.656 -11.164 1 98.62 311 GLN B C 1
ATOM 6636 O O . GLN B 1 311 ? -7.652 -33.875 -11.242 1 98.62 311 GLN B O 1
ATOM 6641 N N . LEU B 1 312 ? -7 -31.922 -12.109 1 98.62 312 LEU B N 1
ATOM 6642 C CA . LEU B 1 312 ? -6.488 -32.562 -13.32 1 98.62 312 LEU B CA 1
ATOM 6643 C C . LEU B 1 312 ? -5.348 -33.5 -12.984 1 98.62 312 LEU B C 1
ATOM 6645 O O . LEU B 1 312 ? -5.266 -34.625 -13.547 1 98.62 312 LEU B O 1
ATOM 6649 N N . ALA B 1 313 ? -4.453 -33.125 -12.133 1 98.44 313 ALA B N 1
ATOM 6650 C CA . ALA B 1 313 ? -3.332 -33.969 -11.727 1 98.44 313 ALA B CA 1
ATOM 6651 C C . ALA B 1 313 ? -3.824 -35.25 -11.062 1 98.44 313 ALA B C 1
ATOM 6653 O O . ALA B 1 313 ? -3.344 -36.344 -11.375 1 98.44 313 ALA B O 1
ATOM 6654 N N . LEU B 1 314 ? -4.773 -35.094 -10.133 1 98.06 314 LEU B N 1
ATOM 6655 C CA . LEU B 1 314 ? -5.328 -36.25 -9.438 1 98.06 314 LEU B CA 1
ATOM 6656 C C . LEU B 1 314 ? -5.984 -37.219 -10.422 1 98.06 314 LEU B C 1
ATOM 6658 O O . LEU B 1 314 ? -5.75 -38.438 -10.359 1 98.06 314 LEU B O 1
ATOM 6662 N N . LYS B 1 315 ? -6.691 -36.719 -11.344 1 97.31 315 LYS B N 1
ATOM 6663 C CA . LYS B 1 315 ? -7.383 -37.562 -12.336 1 97.31 315 LYS B CA 1
ATOM 6664 C C . LYS B 1 315 ? -6.395 -38.219 -13.281 1 97.31 315 LYS B C 1
ATOM 6666 O O . LYS B 1 315 ? -6.695 -39.25 -13.867 1 97.31 315 LYS B O 1
ATOM 6671 N N . SER B 1 316 ? -5.27 -37.625 -13.422 1 96.88 316 SER B N 1
ATOM 6672 C CA . SER B 1 316 ? -4.266 -38.125 -14.344 1 96.88 316 SER B CA 1
ATOM 6673 C C . SER B 1 316 ? -3.344 -39.156 -13.664 1 96.88 316 SER B C 1
ATOM 6675 O O . SER B 1 316 ? -2.336 -39.562 -14.242 1 96.88 316 SER B O 1
ATOM 6677 N N . GLY B 1 317 ? -3.555 -39.438 -12.367 1 95.31 317 GLY B N 1
ATOM 6678 C CA . GLY B 1 317 ? -2.855 -40.562 -11.734 1 95.31 317 GLY B CA 1
ATOM 6679 C C . GLY B 1 317 ? -1.871 -40.094 -10.672 1 95.31 317 GLY B C 1
ATOM 6680 O O . GLY B 1 317 ? -1.224 -40.938 -10.031 1 95.31 317 GLY B O 1
ATOM 6681 N N . ARG B 1 318 ? -1.739 -38.812 -10.492 1 96 318 ARG B N 1
ATOM 6682 C CA . ARG B 1 318 ? -0.928 -38.375 -9.367 1 96 318 ARG B CA 1
ATOM 6683 C C . ARG B 1 318 ? -1.659 -38.625 -8.047 1 96 318 ARG B C 1
ATOM 6685 O O . ARG B 1 318 ? -2.732 -38.062 -7.82 1 96 318 ARG B O 1
ATOM 6692 N N . ALA B 1 319 ? -1.099 -39.344 -7.152 1 95.81 319 ALA B N 1
ATOM 6693 C CA . ALA B 1 319 ? -1.784 -39.781 -5.938 1 95.81 319 ALA B CA 1
ATOM 6694 C C . ALA B 1 319 ? -1.799 -38.688 -4.891 1 95.81 319 ALA B C 1
ATOM 6696 O O . ALA B 1 319 ? -2.754 -38.562 -4.121 1 95.81 319 ALA B O 1
ATOM 6697 N N . LYS B 1 320 ? -0.713 -37.906 -4.812 1 98.06 320 LYS B N 1
ATOM 6698 C CA . LYS B 1 320 ? -0.537 -36.875 -3.795 1 98.06 320 LYS B CA 1
ATOM 6699 C C . LYS B 1 320 ? -0.084 -35.562 -4.422 1 98.06 320 LYS B C 1
ATOM 6701 O O . LYS B 1 320 ? 0.944 -35.5 -5.102 1 98.06 320 LYS B O 1
ATOM 6706 N N . VAL B 1 321 ? -0.851 -34.5 -4.18 1 98.5 321 VAL B N 1
ATOM 6707 C CA . VAL B 1 321 ? -0.507 -33.188 -4.719 1 98.5 321 VAL B CA 1
ATOM 6708 C C . VAL B 1 321 ? -0.381 -32.188 -3.58 1 98.5 321 VAL B C 1
ATOM 6710 O O . VAL B 1 321 ? -1.27 -32.094 -2.73 1 98.5 321 VAL B O 1
ATOM 6713 N N . ALA B 1 322 ? 0.727 -31.438 -3.471 1 98.62 322 ALA B N 1
ATOM 6714 C CA . ALA B 1 322 ? 0.899 -30.359 -2.506 1 98.62 322 ALA B CA 1
ATOM 6715 C C . ALA B 1 322 ? 0.68 -29 -3.164 1 98.62 322 ALA B C 1
ATOM 6717 O O . ALA B 1 322 ? 1.216 -28.734 -4.242 1 98.62 322 ALA B O 1
ATOM 6718 N N . VAL B 1 323 ? -0.154 -28.203 -2.557 1 98.69 323 VAL B N 1
ATOM 6719 C CA . VAL B 1 323 ? -0.358 -26.812 -2.969 1 98.69 323 VAL B CA 1
ATOM 6720 C C . VAL B 1 323 ? 0.285 -25.875 -1.952 1 98.69 323 VAL B C 1
ATOM 6722 O O . VAL B 1 323 ? -0.07 -25.891 -0.771 1 98.69 323 VAL B O 1
ATOM 6725 N N . ILE B 1 324 ? 1.218 -25.125 -2.355 1 98.69 324 ILE B N 1
ATOM 6726 C CA . ILE B 1 324 ? 1.875 -24.125 -1.516 1 98.69 324 ILE B CA 1
ATOM 6727 C C . ILE B 1 324 ? 1.528 -22.719 -2.014 1 98.69 324 ILE B C 1
ATOM 6729 O O . ILE B 1 324 ? 1.898 -22.344 -3.127 1 98.69 324 ILE B O 1
ATOM 6733 N N . ASP B 1 325 ? 0.802 -22 -1.22 1 98.62 325 ASP B N 1
ATOM 6734 C CA . ASP B 1 325 ? 0.28 -20.672 -1.539 1 98.62 325 ASP B CA 1
ATOM 6735 C C . ASP B 1 325 ? 0.99 -19.594 -0.726 1 98.62 325 ASP B C 1
ATOM 6737 O O . ASP B 1 325 ? 0.902 -19.562 0.504 1 98.62 325 ASP B O 1
ATOM 6741 N N . ILE B 1 326 ? 1.653 -18.609 -1.405 1 98.31 326 ILE B N 1
ATOM 6742 C CA . ILE B 1 326 ? 2.404 -17.578 -0.684 1 98.31 326 ILE B CA 1
ATOM 6743 C C . ILE B 1 326 ? 1.756 -16.219 -0.9 1 98.31 326 ILE B C 1
ATOM 6745 O O . ILE B 1 326 ? 2.375 -15.18 -0.644 1 98.31 326 ILE B O 1
ATOM 6749 N N . ASP B 1 327 ? 0.552 -16.219 -1.518 1 97.62 327 ASP B N 1
ATOM 6750 C CA . ASP B 1 327 ? -0.227 -14.992 -1.59 1 97.62 327 ASP B CA 1
ATOM 6751 C C . ASP B 1 327 ? -0.492 -14.422 -0.197 1 97.62 327 ASP B C 1
ATOM 6753 O O . ASP B 1 327 ? -0.715 -15.18 0.752 1 97.62 327 ASP B O 1
ATOM 6757 N N . ALA B 1 328 ? -0.515 -13.102 -0.126 1 95.94 328 ALA B N 1
ATOM 6758 C CA . ALA B 1 328 ? -0.656 -12.445 1.174 1 95.94 328 ALA B CA 1
ATOM 6759 C C . ALA B 1 328 ? -2.004 -12.781 1.808 1 95.94 328 ALA B C 1
ATOM 6761 O O . ALA B 1 328 ? -2.197 -12.578 3.01 1 95.94 328 ALA B O 1
ATOM 6762 N N . HIS B 1 329 ? -2.941 -13.164 1.039 1 94.56 329 HIS B N 1
ATOM 6763 C CA . HIS B 1 329 ? -4.273 -13.508 1.527 1 94.56 329 HIS B CA 1
ATOM 6764 C C . HIS B 1 329 ? -4.48 -15.023 1.541 1 94.56 329 HIS B C 1
ATOM 6766 O O . HIS B 1 329 ? -3.941 -15.734 0.691 1 94.56 329 HIS B O 1
ATOM 6772 N N . HIS B 1 330 ? -5.305 -15.461 2.447 1 95.06 330 HIS B N 1
ATOM 6773 C CA . HIS B 1 330 ? -5.555 -16.891 2.646 1 95.06 330 HIS B CA 1
ATOM 6774 C C . HIS B 1 330 ? -6.16 -17.516 1.398 1 95.06 330 HIS B C 1
ATOM 6776 O O . HIS B 1 330 ? -7.117 -16.984 0.831 1 95.06 330 HIS B O 1
ATOM 6782 N N . GLY B 1 331 ? -5.594 -18.609 0.94 1 95.38 331 GLY B N 1
ATOM 6783 C CA . GLY B 1 331 ? -6.164 -19.375 -0.159 1 95.38 331 GLY B CA 1
ATOM 6784 C C . GLY B 1 331 ? -7.426 -20.125 0.227 1 95.38 331 GLY B C 1
ATOM 6785 O O . GLY B 1 331 ? -7.461 -21.359 0.182 1 95.38 331 GLY B O 1
ATOM 6786 N N . SER B 1 332 ? -8.422 -19.422 0.484 1 94.5 332 SER B N 1
ATOM 6787 C CA . SER B 1 332 ? -9.648 -19.953 1.079 1 94.5 332 SER B CA 1
ATOM 6788 C C . SER B 1 332 ? -10.328 -20.953 0.147 1 94.5 332 SER B C 1
ATOM 6790 O O . SER B 1 332 ? -10.859 -21.969 0.598 1 94.5 332 SER B O 1
ATOM 6792 N N . GLY B 1 333 ? -10.297 -20.688 -1.149 1 96.5 333 GLY B N 1
ATOM 6793 C CA . GLY B 1 333 ? -10.945 -21.594 -2.096 1 96.5 333 GLY B CA 1
ATOM 6794 C C . GLY B 1 333 ? -10.336 -22.969 -2.125 1 96.5 333 GLY B C 1
ATOM 6795 O O . GLY B 1 333 ? -11.055 -23.984 -2.104 1 96.5 333 GLY B O 1
ATOM 6796 N N . MET B 1 334 ? -9.039 -23.062 -2.119 1 95.56 334 MET B N 1
ATOM 6797 C CA . MET B 1 334 ? -8.328 -24.344 -2.133 1 95.56 334 MET B CA 1
ATOM 6798 C C . MET B 1 334 ? -8.531 -25.094 -0.819 1 95.56 334 MET B C 1
ATOM 6800 O O . MET B 1 334 ? -8.812 -26.281 -0.818 1 95.56 334 MET B O 1
ATOM 6804 N N . ALA B 1 335 ? -8.359 -24.344 0.234 1 95.88 335 ALA B N 1
ATOM 6805 C CA . ALA B 1 335 ? -8.492 -24.938 1.564 1 95.88 335 ALA B CA 1
ATOM 6806 C C . ALA B 1 335 ? -9.867 -25.562 1.751 1 95.88 335 ALA B C 1
ATOM 6808 O O . ALA B 1 335 ? -9.977 -26.703 2.23 1 95.88 335 ALA B O 1
ATOM 6809 N N . GLU B 1 336 ? -10.859 -24.828 1.355 1 96.38 336 GLU B N 1
ATOM 6810 C CA . GLU B 1 336 ? -12.227 -25.297 1.534 1 96.38 336 GLU B CA 1
ATOM 6811 C C . GLU B 1 336 ? -12.516 -26.516 0.667 1 96.38 336 GLU B C 1
ATOM 6813 O O . GLU B 1 336 ? -13.109 -27.5 1.134 1 96.38 336 GLU B O 1
ATOM 6818 N N . PHE B 1 337 ? -12.125 -26.531 -0.568 1 97.88 337 PHE B N 1
ATOM 6819 C CA . PHE B 1 337 ? -12.453 -27.578 -1.523 1 97.88 337 PHE B CA 1
ATOM 6820 C C . PHE B 1 337 ? -11.805 -28.891 -1.128 1 97.88 337 PHE B C 1
ATOM 6822 O O . PHE B 1 337 ? -12.422 -29.953 -1.23 1 97.88 337 PHE B O 1
ATOM 6829 N N . PHE B 1 338 ? -10.602 -28.875 -0.655 1 98.19 338 PHE B N 1
ATOM 6830 C CA . PHE B 1 338 ? -9.852 -30.094 -0.395 1 98.19 338 PHE B CA 1
ATOM 6831 C C . PHE B 1 338 ? -9.836 -30.406 1.096 1 98.19 338 PHE B C 1
ATOM 6833 O O . PHE B 1 338 ? -9.031 -31.234 1.552 1 98.19 338 PHE B O 1
ATOM 6840 N N . TYR B 1 339 ? -10.719 -29.766 1.834 1 97.06 339 TYR B N 1
ATOM 6841 C CA . TYR B 1 339 ? -10.719 -29.812 3.291 1 97.06 339 TYR B CA 1
ATOM 6842 C C . TYR B 1 339 ? -10.891 -31.234 3.799 1 97.06 339 TYR B C 1
ATOM 6844 O O . TYR B 1 339 ? -10.492 -31.562 4.922 1 97.06 339 TYR B O 1
ATOM 6852 N N . HIS B 1 340 ? -11.43 -32.188 3.002 1 97.38 340 HIS B N 1
ATOM 6853 C CA . HIS B 1 340 ? -11.703 -33.562 3.418 1 97.38 340 HIS B CA 1
ATOM 6854 C C . HIS B 1 340 ? -10.875 -34.531 2.613 1 97.38 340 HIS B C 1
ATOM 6856 O O . HIS B 1 340 ? -11.172 -35.75 2.6 1 97.38 340 HIS B O 1
ATOM 6862 N N . SER B 1 341 ? -9.859 -34.062 1.923 1 97.19 341 SER B N 1
ATOM 6863 C CA . SER B 1 341 ? -9.055 -34.938 1.071 1 97.19 341 SER B CA 1
ATOM 6864 C C . SER B 1 341 ? -7.691 -35.219 1.702 1 97.19 341 SER B C 1
ATOM 6866 O O . SER B 1 341 ? -7.035 -34.312 2.211 1 97.19 341 SER B O 1
ATOM 6868 N N . SER B 1 342 ? -7.254 -36.438 1.688 1 96.94 342 SER B N 1
ATOM 6869 C CA . SER B 1 342 ? -5.914 -36.812 2.133 1 96.94 342 SER B CA 1
ATOM 6870 C C . SER B 1 342 ? -4.938 -36.844 0.964 1 96.94 342 SER B C 1
ATOM 6872 O O . SER B 1 342 ? -3.738 -37.062 1.157 1 96.94 342 SER B O 1
ATOM 6874 N N . GLN B 1 343 ? -5.465 -36.625 -0.204 1 98.25 343 GLN B N 1
ATOM 6875 C CA . GLN B 1 343 ? -4.633 -36.688 -1.402 1 98.25 343 GLN B CA 1
ATOM 6876 C C . GLN B 1 343 ? -4 -35.312 -1.701 1 98.25 343 GLN B C 1
ATOM 6878 O O . GLN B 1 343 ? -3.072 -35.219 -2.506 1 98.25 343 GLN B O 1
ATOM 6883 N N . VAL B 1 344 ? -4.516 -34.281 -1.047 1 98.56 344 VAL B N 1
ATOM 6884 C CA . VAL B 1 344 ? -4.027 -32.938 -1.311 1 98.56 344 VAL B CA 1
ATOM 6885 C C . VAL B 1 344 ? -3.594 -32.281 -0.003 1 98.56 344 VAL B C 1
ATOM 6887 O O . VAL B 1 344 ? -4.367 -32.219 0.956 1 98.56 344 VAL B O 1
ATOM 6890 N N . LEU B 1 345 ? -2.359 -31.812 0.105 1 98.12 345 LEU B N 1
ATOM 6891 C CA . LEU B 1 345 ? -1.873 -30.969 1.189 1 98.12 345 LEU B CA 1
ATOM 6892 C C . LEU B 1 345 ? -1.915 -29.5 0.79 1 98.12 345 LEU B C 1
ATOM 6894 O O . LEU B 1 345 ? -1.209 -29.078 -0.131 1 98.12 345 LEU B O 1
ATOM 6898 N N . THR B 1 346 ? -2.799 -28.766 1.417 1 98.19 346 THR B N 1
ATOM 6899 C CA . THR B 1 346 ? -2.881 -27.344 1.161 1 98.19 346 THR B CA 1
ATOM 6900 C C . THR B 1 346 ? -2.129 -26.547 2.232 1 98.19 346 THR B C 1
ATOM 6902 O O . THR B 1 346 ? -2.389 -26.719 3.426 1 98.19 346 THR B O 1
ATOM 6905 N N . ILE B 1 347 ? -1.167 -25.781 1.827 1 97.81 347 ILE B N 1
ATOM 6906 C CA . ILE B 1 347 ? -0.429 -24.891 2.713 1 97.81 347 ILE B CA 1
ATOM 6907 C C . ILE B 1 347 ? -0.6 -23.453 2.248 1 97.81 347 ILE B C 1
ATOM 6909 O O . ILE B 1 347 ? -0.397 -23.141 1.07 1 97.81 347 ILE B O 1
ATOM 6913 N N . SER B 1 348 ? -1.014 -22.609 3.109 1 97.56 348 SER B N 1
ATOM 6914 C CA . SER B 1 348 ? -1.146 -21.188 2.812 1 97.56 348 SER B CA 1
ATOM 6915 C C . SER B 1 348 ? -0.378 -20.328 3.818 1 97.56 348 SER B C 1
ATOM 6917 O O . SER B 1 348 ? -0.694 -20.328 5.012 1 97.56 348 SER B O 1
ATOM 6919 N N . ILE B 1 349 ? 0.713 -19.672 3.393 1 96.25 349 ILE B N 1
ATOM 6920 C CA . ILE B 1 349 ? 1.368 -18.625 4.172 1 96.25 349 ILE B CA 1
ATOM 6921 C C . ILE B 1 349 ? 0.766 -17.266 3.824 1 96.25 349 ILE B C 1
ATOM 6923 O O . ILE B 1 349 ? 0.867 -16.812 2.684 1 96.25 349 ILE B O 1
ATOM 6927 N N . HIS B 1 350 ? 0.095 -16.641 4.762 1 94.81 350 HIS B N 1
ATOM 6928 C CA . HIS B 1 350 ? -0.627 -15.406 4.488 1 94.81 350 HIS B CA 1
ATOM 6929 C C . HIS B 1 350 ? -0.579 -14.469 5.688 1 94.81 350 HIS B C 1
ATOM 6931 O O . HIS B 1 350 ? -0.107 -14.844 6.762 1 94.81 350 HIS B O 1
ATOM 6937 N N . MET B 1 351 ? -0.895 -13.211 5.426 1 91.88 351 MET B N 1
ATOM 6938 C CA . MET B 1 351 ? -0.948 -12.273 6.543 1 91.88 351 MET B CA 1
ATOM 6939 C C . MET B 1 351 ? -2.109 -12.602 7.473 1 91.88 351 MET B C 1
ATOM 6941 O O . MET B 1 351 ? -3.131 -13.133 7.035 1 91.88 351 MET B O 1
ATOM 6945 N N . ASN B 1 352 ? -1.956 -12.297 8.695 1 85.31 352 ASN B N 1
ATOM 6946 C CA . ASN B 1 352 ? -3.008 -12.555 9.672 1 85.31 352 ASN B CA 1
ATOM 6947 C C . ASN B 1 352 ? -4.211 -11.641 9.453 1 85.31 352 ASN B C 1
ATOM 6949 O O . ASN B 1 352 ? -4.102 -10.422 9.594 1 85.31 352 ASN B O 1
ATOM 6953 N N . HIS B 1 353 ? -5.367 -12.172 9.078 1 76.62 353 HIS B N 1
ATOM 6954 C CA . HIS B 1 353 ? -6.578 -11.398 8.812 1 76.62 353 HIS B CA 1
ATOM 6955 C C . HIS B 1 353 ? -7.461 -11.32 10.055 1 76.62 353 HIS B C 1
ATOM 6957 O O . HIS B 1 353 ? -8.508 -10.664 10.031 1 76.62 353 HIS B O 1
ATOM 6963 N N . SER B 1 354 ? -7.051 -11.773 11.156 1 59.91 354 SER B N 1
ATOM 6964 C CA . SER B 1 354 ? -7.785 -11.797 12.414 1 59.91 354 SER B CA 1
ATOM 6965 C C . SER B 1 354 ? -9.219 -12.281 12.211 1 59.91 354 SER B C 1
ATOM 6967 O O . SER B 1 354 ? -10.117 -11.906 12.969 1 59.91 354 SER B O 1
ATOM 6969 N N . SER B 1 355 ? -9.438 -12.852 11.109 1 62 355 SER B N 1
ATOM 6970 C CA . SER B 1 355 ? -10.766 -13.375 10.797 1 62 355 SER B CA 1
ATOM 6971 C C . SER B 1 355 ? -10.906 -14.836 11.211 1 62 355 SER B C 1
ATOM 6973 O O . SER B 1 355 ? -9.953 -15.43 11.727 1 62 355 SER B O 1
ATOM 6975 N N . SER B 1 356 ? -12.031 -15.164 11.133 1 60.03 356 SER B N 1
ATOM 6976 C CA . SER B 1 356 ? -12.383 -16.516 11.523 1 60.03 356 SER B CA 1
ATOM 6977 C C . SER B 1 356 ? -11.914 -17.531 10.484 1 60.03 356 SER B C 1
ATOM 6979 O O . SER B 1 356 ? -11.953 -18.75 10.719 1 60.03 356 SER B O 1
ATOM 6981 N N . ASN B 1 357 ? -11.32 -17.031 9.453 1 78.75 357 ASN B N 1
ATOM 6982 C CA . ASN B 1 357 ? -10.836 -17.969 8.445 1 78.75 357 ASN B CA 1
ATOM 6983 C C . ASN B 1 357 ? -9.32 -17.859 8.258 1 78.75 357 ASN B C 1
ATOM 6985 O O . ASN B 1 357 ? -8.734 -16.812 8.531 1 78.75 357 ASN B O 1
ATOM 6989 N N . GLY B 1 358 ? -8.75 -19 7.879 1 89.12 358 GLY B N 1
ATOM 6990 C CA . GLY B 1 358 ? -7.312 -19.016 7.645 1 89.12 358 GLY B CA 1
ATOM 6991 C C . GLY B 1 358 ? -6.504 -19.125 8.922 1 89.12 358 GLY B C 1
ATOM 6992 O O . GLY B 1 358 ? -5.348 -18.703 8.977 1 89.12 358 GLY B O 1
ATOM 6993 N N . THR B 1 359 ? -7.168 -19.719 9.977 1 87.38 359 THR B N 1
ATOM 6994 C CA . THR B 1 359 ? -6.516 -19.828 11.273 1 87.38 359 THR B CA 1
ATOM 6995 C C . THR B 1 359 ? -5.742 -21.141 11.383 1 87.38 359 THR B C 1
ATOM 6997 O O . THR B 1 359 ? -5.93 -22.047 10.578 1 87.38 359 THR B O 1
ATOM 7000 N N . ILE B 1 360 ? -4.887 -21.219 12.359 1 88.81 360 ILE B N 1
ATOM 7001 C CA . ILE B 1 360 ? -3.971 -22.344 12.508 1 88.81 360 ILE B CA 1
ATOM 7002 C C . ILE B 1 360 ? -4.754 -23.594 12.906 1 88.81 360 ILE B C 1
ATOM 7004 O O . ILE B 1 360 ? -4.297 -24.719 12.672 1 88.81 360 ILE B O 1
ATOM 7008 N N . ASP B 1 361 ? -5.957 -23.391 13.43 1 87.38 361 ASP B N 1
ATOM 7009 C CA . ASP B 1 361 ? -6.719 -24.516 13.938 1 87.38 361 ASP B CA 1
ATOM 7010 C C . ASP B 1 361 ? -7.492 -25.203 12.82 1 87.38 361 ASP B C 1
ATOM 7012 O O . ASP B 1 361 ? -8.023 -26.312 13.016 1 87.38 361 ASP B O 1
ATOM 7016 N N . GLU B 1 362 ? -7.566 -24.625 11.648 1 91.12 362 GLU B N 1
ATOM 7017 C CA . GLU B 1 362 ? -8.188 -25.25 10.484 1 91.12 362 GLU B CA 1
ATOM 7018 C C . GLU B 1 362 ? -7.23 -26.234 9.805 1 91.12 362 GLU B C 1
ATOM 7020 O O . GLU B 1 362 ? -6.605 -25.891 8.797 1 91.12 362 GLU B O 1
ATOM 7025 N N . VAL B 1 363 ? -7.254 -27.484 10.289 1 93.56 363 VAL B N 1
ATOM 7026 C CA . VAL B 1 363 ? -6.219 -28.422 9.867 1 93.56 363 VAL B CA 1
ATOM 7027 C C . VAL B 1 363 ? -6.836 -29.516 9.008 1 93.56 363 VAL B C 1
ATOM 7029 O O . VAL B 1 363 ? -6.199 -30.547 8.742 1 93.56 363 VAL B O 1
ATOM 7032 N N . GLY B 1 364 ? -8.094 -29.359 8.492 1 93.44 364 GLY B N 1
ATOM 7033 C CA . GLY B 1 364 ? -8.797 -30.391 7.742 1 93.44 364 GLY B CA 1
ATOM 7034 C C . GLY B 1 364 ? -9.742 -31.219 8.602 1 93.44 364 GLY B C 1
ATOM 7035 O O . GLY B 1 364 ? -9.805 -31.031 9.812 1 93.44 364 GLY B O 1
ATOM 7036 N N . GLU B 1 365 ? -10.523 -32.031 7.949 1 93.69 365 GLU B N 1
ATOM 7037 C CA . GLU B 1 365 ? -11.5 -32.875 8.633 1 93.69 365 GLU B CA 1
ATOM 7038 C C . GLU B 1 365 ? -11.625 -34.219 7.945 1 93.69 365 GLU B C 1
ATOM 7040 O O . GLU B 1 365 ? -11.398 -34.344 6.738 1 93.69 365 GLU B O 1
ATOM 7045 N N . GLY B 1 366 ? -12.016 -35.281 8.711 1 95.69 366 GLY B N 1
ATOM 7046 C CA . GLY B 1 366 ? -12.141 -36.594 8.133 1 95.69 366 GLY B CA 1
ATOM 7047 C C . GLY B 1 366 ? -10.844 -37.094 7.527 1 95.69 366 GLY B C 1
ATOM 7048 O O . GLY B 1 366 ? -9.789 -37.062 8.172 1 95.69 366 GLY B O 1
ATOM 7049 N N . ASP B 1 367 ? -10.953 -37.562 6.336 1 95.44 367 ASP B N 1
ATOM 7050 C CA . ASP B 1 367 ? -9.766 -38.062 5.652 1 95.44 367 ASP B CA 1
ATOM 7051 C C . ASP B 1 367 ? -8.75 -36.969 5.398 1 95.44 367 ASP B C 1
ATOM 7053 O O . ASP B 1 367 ? -7.57 -37.25 5.176 1 95.44 367 ASP B O 1
ATOM 7057 N N . GLY B 1 368 ? -9.211 -35.75 5.473 1 96.06 368 GLY B N 1
ATOM 7058 C CA . GLY B 1 368 ? -8.344 -34.625 5.18 1 96.06 368 GLY B CA 1
ATOM 7059 C C . GLY B 1 368 ? -7.688 -34.031 6.414 1 96.06 368 GLY B C 1
ATOM 7060 O O . GLY B 1 368 ? -6.969 -33.031 6.328 1 96.06 368 GLY B O 1
ATOM 7061 N N . PHE B 1 369 ? -7.949 -34.656 7.625 1 94.31 369 PHE B N 1
ATOM 7062 C CA . PHE B 1 369 ? -7.375 -34.156 8.867 1 94.31 369 PHE B CA 1
ATOM 7063 C C . PHE B 1 369 ? -5.852 -34.156 8.805 1 94.31 369 PHE B C 1
ATOM 7065 O O . PHE B 1 369 ? -5.246 -35.188 8.555 1 94.31 369 PHE B O 1
ATOM 7072 N N . GLY B 1 370 ? -5.254 -33 8.93 1 92.69 370 GLY B N 1
ATOM 7073 C CA . GLY B 1 370 ? -3.803 -32.875 8.914 1 92.69 370 GLY B CA 1
ATOM 7074 C C . GLY B 1 370 ? -3.25 -32.469 7.57 1 92.69 370 GLY B C 1
ATOM 7075 O O . GLY B 1 370 ? -2.041 -32.281 7.418 1 92.69 370 GLY B O 1
ATOM 7076 N N . PHE B 1 371 ? -4.199 -32.281 6.605 1 96.44 371 PHE B N 1
ATOM 7077 C CA . PHE B 1 371 ? -3.725 -32.031 5.254 1 96.44 371 PHE B CA 1
ATOM 7078 C C . PHE B 1 371 ? -4.074 -30.609 4.824 1 96.44 371 PHE B C 1
ATOM 7080 O O . PHE B 1 371 ? -4.051 -30.281 3.633 1 96.44 371 PHE B O 1
ATOM 7087 N N . ASN B 1 372 ? -4.473 -29.781 5.773 1 96.12 372 ASN B N 1
ATOM 7088 C CA . ASN B 1 372 ? -4.625 -28.328 5.605 1 96.12 372 ASN B CA 1
ATOM 7089 C C . ASN B 1 372 ? -3.789 -27.562 6.617 1 96.12 372 ASN B C 1
ATOM 7091 O O . ASN B 1 372 ? -3.955 -27.734 7.828 1 96.12 372 ASN B O 1
ATOM 7095 N N . MET B 1 373 ? -2.883 -26.766 6.113 1 94.88 373 MET B N 1
ATOM 7096 C CA . MET B 1 373 ? -2.002 -26 7 1 94.88 373 MET B CA 1
ATOM 7097 C C . MET B 1 373 ? -2.07 -24.516 6.688 1 94.88 373 MET B C 1
ATOM 7099 O O . MET B 1 373 ? -1.604 -24.062 5.637 1 94.88 373 MET B O 1
ATOM 7103 N N . ASN B 1 374 ? -2.652 -23.797 7.594 1 94 374 ASN B N 1
ATOM 7104 C CA . ASN B 1 374 ? -2.646 -22.344 7.531 1 94 374 ASN B CA 1
ATOM 7105 C C . ASN B 1 374 ? -1.517 -21.75 8.367 1 94 374 ASN B C 1
ATOM 7107 O O . ASN B 1 374 ? -1.316 -22.141 9.516 1 94 374 ASN B O 1
ATOM 7111 N N . VAL B 1 375 ? -0.745 -20.812 7.781 1 94.06 375 VAL B N 1
ATOM 7112 C CA . VAL B 1 375 ? 0.367 -20.141 8.445 1 94.06 375 VAL B CA 1
ATOM 7113 C C . VAL B 1 375 ? 0.148 -18.641 8.422 1 94.06 375 VAL B C 1
ATOM 7115 O O . VAL B 1 375 ? 0.807 -17.922 7.664 1 94.06 375 VAL B O 1
ATOM 7118 N N . PRO B 1 376 ? -0.793 -18.125 9.266 1 93.19 376 PRO B N 1
ATOM 7119 C CA . PRO B 1 376 ? -1.002 -16.688 9.352 1 93.19 376 PRO B CA 1
ATOM 7120 C C . PRO B 1 376 ? 0.158 -15.961 10.031 1 93.19 376 PRO B C 1
ATOM 7122 O O . PRO B 1 376 ? 0.386 -16.141 11.227 1 93.19 376 PRO B O 1
ATOM 7125 N N . LEU B 1 377 ? 0.869 -15.117 9.266 1 92.69 377 LEU B N 1
ATOM 7126 C CA . LEU B 1 377 ? 2 -14.367 9.797 1 92.69 377 LEU B CA 1
ATOM 7127 C C . LEU B 1 377 ? 1.573 -12.961 10.219 1 92.69 377 LEU B C 1
ATOM 7129 O O . LEU B 1 377 ? 0.682 -12.375 9.609 1 92.69 377 LEU B O 1
ATOM 7133 N N . PRO B 1 378 ? 2.211 -12.461 11.289 1 89.25 378 PRO B N 1
ATOM 7134 C CA . PRO B 1 378 ? 1.916 -11.078 11.68 1 89.25 378 PRO B CA 1
ATOM 7135 C C . PRO B 1 378 ? 2.178 -10.078 10.555 1 89.25 378 PRO B C 1
ATOM 7137 O O . PRO B 1 378 ? 3.033 -10.32 9.703 1 89.25 378 PRO B O 1
ATOM 7140 N N . HIS B 1 379 ? 1.407 -8.977 10.617 1 90.62 379 HIS B N 1
ATOM 7141 C CA . HIS B 1 379 ? 1.714 -7.887 9.695 1 90.62 379 HIS B CA 1
ATOM 7142 C C . HIS B 1 379 ? 3.156 -7.418 9.859 1 90.62 379 HIS B C 1
ATOM 7144 O O . HIS B 1 379 ? 3.695 -7.43 10.969 1 90.62 379 HIS B O 1
ATOM 7150 N N . GLY B 1 380 ? 3.807 -7.031 8.734 1 90.5 380 GLY B N 1
ATOM 7151 C CA . GLY B 1 380 ? 5.184 -6.559 8.781 1 90.5 380 GLY B CA 1
ATOM 7152 C C . GLY B 1 380 ? 6.199 -7.672 8.609 1 90.5 380 GLY B C 1
ATOM 7153 O O . GLY B 1 380 ? 7.402 -7.414 8.539 1 90.5 380 GLY B O 1
ATOM 7154 N N . SER B 1 381 ? 5.723 -8.93 8.523 1 92.19 381 SER B N 1
ATOM 7155 C CA . SER B 1 381 ? 6.645 -10.023 8.227 1 92.19 381 SER B CA 1
ATOM 7156 C C . SER B 1 381 ? 7.328 -9.828 6.879 1 92.19 381 SER B C 1
ATOM 7158 O O . SER B 1 381 ? 6.688 -9.414 5.91 1 92.19 381 SER B O 1
ATOM 7160 N N . GLY B 1 382 ? 8.641 -10.047 6.891 1 92.94 382 GLY B N 1
ATOM 7161 C CA . GLY B 1 382 ? 9.43 -9.875 5.684 1 92.94 382 GLY B CA 1
ATOM 7162 C C . GLY B 1 382 ? 10.211 -11.117 5.297 1 92.94 382 GLY B C 1
ATOM 7163 O O . GLY B 1 382 ? 9.742 -12.242 5.516 1 92.94 382 GLY B O 1
ATOM 7164 N N . ASP B 1 383 ? 11.391 -10.938 4.723 1 93.19 383 ASP B N 1
ATOM 7165 C CA . ASP B 1 383 ? 12.188 -12.023 4.164 1 93.19 383 ASP B CA 1
ATOM 7166 C C . ASP B 1 383 ? 12.5 -13.078 5.223 1 93.19 383 ASP B C 1
ATOM 7168 O O . ASP B 1 383 ? 12.25 -14.266 5.016 1 93.19 383 ASP B O 1
ATOM 7172 N N . ARG B 1 384 ? 12.938 -12.656 6.332 1 91.06 384 ARG B N 1
ATOM 7173 C CA . ARG B 1 384 ? 13.367 -13.602 7.359 1 91.06 384 ARG B CA 1
ATOM 7174 C C . ARG B 1 384 ? 12.18 -14.352 7.941 1 91.06 384 ARG B C 1
ATOM 7176 O O . ARG B 1 384 ? 12.266 -15.555 8.195 1 91.06 384 ARG B O 1
ATOM 7183 N N . GLY B 1 385 ? 11.109 -13.617 8.172 1 92.62 385 GLY B N 1
ATOM 7184 C CA . GLY B 1 385 ? 9.914 -14.258 8.695 1 92.62 385 GLY B CA 1
ATOM 7185 C C . GLY B 1 385 ? 9.328 -15.297 7.766 1 92.62 385 GLY B C 1
ATOM 7186 O O . GLY B 1 385 ? 9.023 -16.422 8.188 1 92.62 385 GLY B O 1
ATOM 7187 N N . TYR B 1 386 ? 9.18 -14.992 6.496 1 95.44 386 TYR B N 1
ATOM 7188 C CA . TYR B 1 386 ? 8.641 -15.922 5.512 1 95.44 386 TYR B CA 1
ATOM 7189 C C . TYR B 1 386 ? 9.555 -17.125 5.328 1 95.44 386 TYR B C 1
ATOM 7191 O O . TYR B 1 386 ? 9.086 -18.266 5.254 1 95.44 386 TYR B O 1
ATOM 7199 N N . LEU B 1 387 ? 10.859 -16.859 5.27 1 94.81 387 LEU B N 1
ATOM 7200 C CA . LEU B 1 387 ? 11.805 -17.953 5.074 1 94.81 387 LEU B CA 1
ATOM 7201 C C . LEU B 1 387 ? 11.836 -18.875 6.297 1 94.81 387 LEU B C 1
ATOM 7203 O O . LEU B 1 387 ? 11.984 -20.078 6.16 1 94.81 387 LEU B O 1
ATOM 7207 N N . TYR B 1 388 ? 11.664 -18.234 7.461 1 94.06 388 TYR B N 1
ATOM 7208 C CA . TYR B 1 388 ? 11.594 -19.031 8.672 1 94.06 388 TYR B CA 1
ATOM 7209 C C . TYR B 1 388 ? 10.352 -19.922 8.664 1 94.06 388 TYR B C 1
ATOM 7211 O O . TYR B 1 388 ? 10.422 -21.109 9.016 1 94.06 388 TYR B O 1
ATOM 7219 N N . ALA B 1 389 ? 9.25 -19.406 8.234 1 94.25 389 ALA B N 1
ATOM 7220 C CA . ALA B 1 389 ? 8.023 -20.188 8.125 1 94.25 389 ALA B CA 1
ATOM 7221 C C . ALA B 1 389 ? 8.172 -21.312 7.105 1 94.25 389 ALA B C 1
ATOM 7223 O O . ALA B 1 389 ? 7.703 -22.422 7.336 1 94.25 389 ALA B O 1
ATOM 7224 N N . MET B 1 390 ? 8.805 -21.016 5.996 1 95.94 390 MET B N 1
ATOM 7225 C CA . MET B 1 390 ? 9.047 -22.031 4.973 1 95.94 390 MET B CA 1
ATOM 7226 C C . MET B 1 390 ? 9.891 -23.172 5.527 1 95.94 390 MET B C 1
ATOM 7228 O O . MET B 1 390 ? 9.531 -24.344 5.383 1 95.94 390 MET B O 1
ATOM 7232 N N . LYS B 1 391 ? 10.953 -22.828 6.188 1 93.19 391 LYS B N 1
ATOM 7233 C CA . LYS B 1 391 ? 11.93 -23.812 6.645 1 93.19 391 LYS B CA 1
ATOM 7234 C C . LYS B 1 391 ? 11.375 -24.641 7.797 1 93.19 391 LYS B C 1
ATOM 7236 O O . LYS B 1 391 ? 11.602 -25.844 7.863 1 93.19 391 LYS B O 1
ATOM 7241 N N . GLU B 1 392 ? 10.617 -23.984 8.672 1 91.56 392 GLU B N 1
ATOM 7242 C CA . GLU B 1 392 ? 10.25 -24.641 9.922 1 91.56 392 GLU B CA 1
ATOM 7243 C C . GLU B 1 392 ? 8.891 -25.328 9.812 1 91.56 392 GLU B C 1
ATOM 7245 O O . GLU B 1 392 ? 8.594 -26.25 10.562 1 91.56 392 GLU B O 1
ATOM 7250 N N . LEU B 1 393 ? 8.094 -24.875 8.836 1 93.88 393 LEU B N 1
ATOM 7251 C CA . LEU B 1 393 ? 6.738 -25.422 8.781 1 93.88 393 LEU B CA 1
ATOM 7252 C C . LEU B 1 393 ? 6.473 -26.078 7.426 1 93.88 393 LEU B C 1
ATOM 7254 O O . LEU B 1 393 ? 6.121 -27.25 7.359 1 93.88 393 LEU B O 1
ATOM 7258 N N . VAL B 1 394 ? 6.723 -25.375 6.332 1 95.56 394 VAL B N 1
ATOM 7259 C CA . VAL B 1 394 ? 6.324 -25.812 5 1 95.56 394 VAL B CA 1
ATOM 7260 C C . VAL B 1 394 ? 7.176 -27.016 4.57 1 95.56 394 VAL B C 1
ATOM 7262 O O . VAL B 1 394 ? 6.645 -28.062 4.195 1 95.56 394 VAL B O 1
ATOM 7265 N N . VAL B 1 395 ? 8.492 -26.875 4.629 1 95.31 395 VAL B N 1
ATOM 7266 C CA . VAL B 1 395 ? 9.414 -27.906 4.152 1 95.31 395 VAL B CA 1
ATOM 7267 C C . VAL B 1 395 ? 9.156 -29.219 4.902 1 95.31 395 VAL B C 1
ATOM 7269 O O . VAL B 1 395 ? 8.945 -30.266 4.285 1 95.31 395 VAL B O 1
ATOM 7272 N N . PRO B 1 396 ? 9.062 -29.172 6.27 1 93.5 396 PRO B N 1
ATOM 7273 C CA . PRO B 1 396 ? 8.812 -30.438 6.977 1 93.5 396 PRO B CA 1
ATOM 7274 C C . PRO B 1 396 ? 7.461 -31.047 6.617 1 93.5 396 PRO B C 1
ATOM 7276 O O . PRO B 1 396 ? 7.344 -32.281 6.523 1 93.5 396 PRO B O 1
ATOM 7279 N N . ALA B 1 397 ? 6.422 -30.266 6.418 1 94.62 397 ALA B N 1
ATOM 7280 C CA . ALA B 1 397 ? 5.098 -30.766 6.062 1 94.62 397 ALA B CA 1
ATOM 7281 C C . ALA B 1 397 ? 5.121 -31.469 4.703 1 94.62 397 ALA B C 1
ATOM 7283 O O . ALA B 1 397 ? 4.516 -32.531 4.531 1 94.62 397 ALA B O 1
ATOM 7284 N N . VAL B 1 398 ? 5.785 -30.875 3.785 1 96.25 398 VAL B N 1
ATOM 7285 C CA . VAL B 1 398 ? 5.871 -31.422 2.438 1 96.25 398 VAL B CA 1
ATOM 7286 C C . VAL B 1 398 ? 6.699 -32.719 2.457 1 96.25 398 VAL B C 1
ATOM 7288 O O . VAL B 1 398 ? 6.367 -33.688 1.771 1 96.25 398 VAL B O 1
ATOM 7291 N N . GLU B 1 399 ? 7.789 -32.656 3.215 1 94.19 399 GLU B N 1
ATOM 7292 C CA . GLU B 1 399 ? 8.625 -33.844 3.354 1 94.19 399 GLU B CA 1
ATOM 7293 C C . GLU B 1 399 ? 7.824 -35.031 3.891 1 94.19 399 GLU B C 1
ATOM 7295 O O . GLU B 1 399 ? 7.961 -36.156 3.402 1 94.19 399 GLU B O 1
ATOM 7300 N N . LYS B 1 400 ? 7.035 -34.781 4.824 1 93.69 400 LYS B N 1
ATOM 7301 C CA . LYS B 1 400 ? 6.203 -35.812 5.414 1 93.69 400 LYS B CA 1
ATOM 7302 C C . LYS B 1 400 ? 5.145 -36.312 4.426 1 93.69 400 LYS B C 1
ATOM 7304 O O . LYS B 1 400 ? 4.848 -37.5 4.359 1 93.69 400 LYS B O 1
ATOM 7309 N N . PHE B 1 401 ? 4.594 -35.5 3.668 1 96.06 401 PHE B N 1
ATOM 7310 C CA . PHE B 1 401 ? 3.492 -35.781 2.752 1 96.06 401 PHE B CA 1
ATOM 7311 C C . PHE B 1 401 ? 3.99 -36.531 1.528 1 96.06 401 PHE B C 1
ATOM 7313 O O . PHE B 1 401 ? 3.266 -37.344 0.967 1 96.06 401 PHE B O 1
ATOM 7320 N N . GLN B 1 402 ? 5.242 -36.188 1.12 1 96 402 GLN B N 1
ATOM 7321 C CA . GLN B 1 402 ? 5.879 -36.844 -0.025 1 96 402 GLN B CA 1
ATOM 7322 C C . GLN B 1 402 ? 5.004 -36.719 -1.272 1 96 402 GLN B C 1
ATOM 7324 O O . GLN B 1 402 ? 4.559 -37.75 -1.814 1 96 402 GLN B O 1
ATOM 7329 N N . PRO B 1 403 ? 4.84 -35.562 -1.795 1 97.88 403 PRO B N 1
ATOM 7330 C CA . PRO B 1 403 ? 3.945 -35.344 -2.938 1 97.88 403 PRO B CA 1
ATOM 7331 C C . PRO B 1 403 ? 4.539 -35.875 -4.25 1 97.88 403 PRO B C 1
ATOM 7333 O O . PRO B 1 403 ? 5.766 -35.938 -4.391 1 97.88 403 PRO B O 1
ATOM 7336 N N . ASP B 1 404 ? 3.643 -36.156 -5.203 1 96.25 404 ASP B N 1
ATOM 7337 C CA . ASP B 1 404 ? 4.008 -36.531 -6.574 1 96.25 404 ASP B CA 1
ATOM 7338 C C . ASP B 1 404 ? 4.043 -35.281 -7.465 1 96.25 404 ASP B C 1
ATOM 7340 O O . ASP B 1 404 ? 4.586 -35.312 -8.57 1 96.25 404 ASP B O 1
ATOM 7344 N N . MET B 1 405 ? 3.416 -34.312 -6.93 1 96.88 405 MET B N 1
ATOM 7345 C CA . MET B 1 405 ? 3.299 -33.062 -7.688 1 96.88 405 MET B CA 1
ATOM 7346 C C . MET B 1 405 ? 3.195 -31.859 -6.75 1 96.88 405 MET B C 1
ATOM 7348 O O . MET B 1 405 ? 2.586 -31.953 -5.684 1 96.88 405 MET B O 1
ATOM 7352 N N . ILE B 1 406 ? 3.846 -30.719 -7.16 1 98.44 406 ILE B N 1
ATOM 7353 C CA . ILE B 1 406 ? 3.732 -29.484 -6.41 1 98.44 406 ILE B CA 1
ATOM 7354 C C . ILE B 1 406 ? 3.096 -28.406 -7.289 1 98.44 406 ILE B C 1
ATOM 7356 O O . ILE B 1 406 ? 3.51 -28.203 -8.438 1 98.44 406 ILE B O 1
ATOM 7360 N N . VAL B 1 407 ? 2.045 -27.844 -6.809 1 98.81 407 VAL B N 1
ATOM 7361 C CA . VAL B 1 407 ? 1.455 -26.625 -7.371 1 98.81 407 VAL B CA 1
ATOM 7362 C C . VAL B 1 407 ? 1.784 -25.438 -6.48 1 98.81 407 VAL B C 1
ATOM 7364 O O . VAL B 1 407 ? 1.447 -25.422 -5.297 1 98.81 407 VAL B O 1
ATOM 7367 N N . PHE B 1 408 ? 2.494 -24.484 -7.047 1 98.88 408 PHE B N 1
ATOM 7368 C CA . PHE B 1 408 ? 2.969 -23.312 -6.34 1 98.88 408 PHE B CA 1
ATOM 7369 C C . PHE B 1 408 ? 2.158 -22.078 -6.738 1 98.88 408 PHE B C 1
ATOM 7371 O O . PHE B 1 408 ? 2.328 -21.547 -7.84 1 98.88 408 PHE B O 1
ATOM 7378 N N . ALA B 1 409 ? 1.199 -21.656 -5.848 1 98.81 409 ALA B N 1
ATOM 7379 C CA . ALA B 1 409 ? 0.413 -20.438 -6.062 1 98.81 409 ALA B CA 1
ATOM 7380 C C . ALA B 1 409 ? 1.187 -19.203 -5.625 1 98.81 409 ALA B C 1
ATOM 7382 O O . ALA B 1 409 ? 1.444 -19 -4.438 1 98.81 409 ALA B O 1
ATOM 7383 N N . ILE B 1 410 ? 1.489 -18.359 -6.578 1 98.5 410 ILE B N 1
ATOM 7384 C CA . ILE B 1 410 ? 2.441 -17.297 -6.273 1 98.5 410 ILE B CA 1
ATOM 7385 C C . ILE B 1 410 ? 1.756 -15.945 -6.395 1 98.5 410 ILE B C 1
ATOM 7387 O O . ILE B 1 410 ? 1.435 -15.5 -7.496 1 98.5 410 ILE B O 1
ATOM 7391 N N . GLY B 1 411 ? 1.479 -15.32 -5.312 1 98.31 411 GLY B N 1
ATOM 7392 C CA . GLY B 1 411 ? 1.092 -13.922 -5.227 1 98.31 411 GLY B CA 1
ATOM 7393 C C . GLY B 1 411 ? 2.219 -13.016 -4.762 1 98.31 411 GLY B C 1
ATOM 7394 O O . GLY B 1 411 ? 3.012 -13.398 -3.896 1 98.31 411 GLY B O 1
ATOM 7395 N N . GLN B 1 412 ? 2.299 -11.781 -5.328 1 98.25 412 GLN B N 1
ATOM 7396 C CA . GLN B 1 412 ? 3.346 -10.852 -4.93 1 98.25 412 GLN B CA 1
ATOM 7397 C C . GLN B 1 412 ? 2.795 -9.766 -4.004 1 98.25 412 GLN B C 1
ATOM 7399 O O . GLN B 1 412 ? 3.453 -8.75 -3.766 1 98.25 412 GLN B O 1
ATOM 7404 N N . ASP B 1 413 ? 1.576 -9.945 -3.486 1 97.12 413 ASP B N 1
ATOM 7405 C CA . ASP B 1 413 ? 0.97 -8.914 -2.656 1 97.12 413 ASP B CA 1
ATOM 7406 C C . ASP B 1 413 ? 1.497 -8.977 -1.225 1 97.12 413 ASP B C 1
ATOM 7408 O O . ASP B 1 413 ? 1.119 -8.156 -0.382 1 97.12 413 ASP B O 1
ATOM 7412 N N . SER B 1 414 ? 2.416 -9.883 -0.908 1 96 414 SER B N 1
ATOM 7413 C CA . SER B 1 414 ? 3.158 -9.852 0.348 1 96 414 SER B CA 1
ATOM 7414 C C . SER B 1 414 ? 4.375 -8.938 0.246 1 96 414 SER B C 1
ATOM 7416 O O . SER B 1 414 ? 5.086 -8.727 1.231 1 96 414 SER B O 1
ATOM 7418 N N . SER B 1 415 ? 4.559 -8.359 -0.855 1 95.69 415 SER B N 1
ATOM 7419 C CA . SER B 1 415 ? 5.73 -7.52 -1.064 1 95.69 415 SER B CA 1
ATOM 7420 C C . SER B 1 415 ? 5.613 -6.207 -0.294 1 95.69 415 SER B C 1
ATOM 7422 O O . SER B 1 415 ? 4.508 -5.766 0.025 1 95.69 415 SER B O 1
ATOM 7424 N N . ALA B 1 416 ? 6.672 -5.469 0.05 1 90.56 416 ALA B N 1
ATOM 7425 C CA . ALA B 1 416 ? 6.82 -4.32 0.938 1 90.56 416 ALA B CA 1
ATOM 7426 C C . ALA B 1 416 ? 5.973 -3.145 0.462 1 90.56 416 ALA B C 1
ATOM 7428 O O . ALA B 1 416 ? 5.59 -2.281 1.258 1 90.56 416 ALA B O 1
ATOM 7429 N N . PHE B 1 417 ? 5.445 -3.031 -0.76 1 91.56 417 PHE B N 1
ATOM 7430 C CA . PHE B 1 417 ? 4.812 -1.816 -1.259 1 91.56 417 PHE B CA 1
ATOM 7431 C C . PHE B 1 417 ? 3.428 -2.121 -1.82 1 91.56 417 PHE B C 1
ATOM 7433 O O . PHE B 1 417 ? 2.762 -1.234 -2.357 1 91.56 417 PHE B O 1
ATOM 7440 N N . ASP B 1 418 ? 3.033 -3.342 -1.605 1 95 418 ASP B N 1
ATOM 7441 C CA . ASP B 1 418 ? 1.731 -3.695 -2.162 1 95 418 ASP B CA 1
ATOM 7442 C C . ASP B 1 418 ? 0.598 -3.092 -1.337 1 95 418 ASP B C 1
ATOM 7444 O O . ASP B 1 418 ? 0.588 -3.207 -0.109 1 95 418 ASP B O 1
ATOM 7448 N N . PRO B 1 419 ? -0.307 -2.418 -1.96 1 92.88 419 PRO B N 1
ATOM 7449 C CA . PRO B 1 419 ? -1.384 -1.773 -1.204 1 92.88 419 PRO B CA 1
ATOM 7450 C C . PRO B 1 419 ? -2.385 -2.775 -0.632 1 92.88 419 PRO B C 1
ATOM 7452 O O . PRO B 1 419 ? -3.168 -2.432 0.258 1 92.88 419 PRO B O 1
ATOM 7455 N N . ASN B 1 420 ? -2.385 -4.027 -1.128 1 92.38 420 ASN B N 1
ATOM 7456 C CA . ASN B 1 420 ? -3.342 -5.039 -0.693 1 92.38 420 ASN B CA 1
ATOM 7457 C C . ASN B 1 420 ? -2.746 -5.945 0.38 1 92.38 420 ASN B C 1
ATOM 7459 O O . ASN B 1 420 ? -3.402 -6.879 0.845 1 92.38 420 ASN B O 1
ATOM 7463 N N . GLY B 1 421 ? -1.562 -5.707 0.708 1 91.56 421 GLY B N 1
ATOM 7464 C CA . GLY B 1 421 ? -0.905 -6.457 1.766 1 91.56 421 GLY B CA 1
ATOM 7465 C C . GLY B 1 421 ? -0.211 -5.57 2.783 1 91.56 421 GLY B C 1
ATOM 7466 O O . GLY B 1 421 ? 0.006 -4.383 2.535 1 91.56 421 GLY B O 1
ATOM 7467 N N . ARG B 1 422 ? 0.091 -6.094 3.918 1 92.19 422 ARG B N 1
ATOM 7468 C CA . ARG B 1 422 ? 0.797 -5.359 4.961 1 92.19 422 ARG B CA 1
ATOM 7469 C C . ARG B 1 422 ? 2.092 -6.066 5.348 1 92.19 422 ARG B C 1
ATOM 7471 O O . ARG B 1 422 ? 2.568 -5.93 6.477 1 92.19 422 ARG B O 1
ATOM 7478 N N . GLN B 1 423 ? 2.59 -6.879 4.402 1 93.75 423 GLN B N 1
ATOM 7479 C CA . GLN B 1 423 ? 3.848 -7.582 4.625 1 93.75 423 GLN B CA 1
ATOM 7480 C C . GLN B 1 423 ? 5.02 -6.816 4.016 1 93.75 423 GLN B C 1
ATOM 7482 O O . GLN B 1 423 ? 4.828 -5.793 3.359 1 93.75 423 GLN B O 1
ATOM 7487 N N . CYS B 1 424 ? 6.262 -7.281 4.297 1 93.69 424 CYS B N 1
ATOM 7488 C CA . CYS B 1 424 ? 7.453 -6.551 3.889 1 93.69 424 CYS B CA 1
ATOM 7489 C C . CYS B 1 424 ? 8.406 -7.449 3.109 1 93.69 424 CYS B C 1
ATOM 7491 O O . CYS B 1 424 ? 9.625 -7.309 3.215 1 93.69 424 CYS B O 1
ATOM 7493 N N . VAL B 1 425 ? 7.891 -8.406 2.377 1 95.88 425 VAL B N 1
ATOM 7494 C CA . VAL B 1 425 ? 8.758 -9.305 1.622 1 95.88 425 VAL B CA 1
ATOM 7495 C C . VAL B 1 425 ? 9.391 -8.547 0.451 1 95.88 425 VAL B C 1
ATOM 7497 O O . VAL B 1 425 ? 8.711 -7.777 -0.233 1 95.88 425 VAL B O 1
ATOM 7500 N N . THR B 1 426 ? 10.703 -8.758 0.242 1 95.06 426 THR B N 1
ATOM 7501 C CA . THR B 1 426 ? 11.43 -8.117 -0.845 1 95.06 426 THR B CA 1
ATOM 7502 C C . THR B 1 426 ? 11.797 -9.133 -1.927 1 95.06 426 THR B C 1
ATOM 7504 O O . THR B 1 426 ? 11.461 -10.312 -1.815 1 95.06 426 THR B O 1
ATOM 7507 N N . MET B 1 427 ? 12.5 -8.656 -2.986 1 95.81 427 MET B N 1
ATOM 7508 C CA . MET B 1 427 ? 12.945 -9.539 -4.062 1 95.81 427 MET B CA 1
ATOM 7509 C C . MET B 1 427 ? 13.75 -10.711 -3.51 1 95.81 427 MET B C 1
ATOM 7511 O O . MET B 1 427 ? 13.594 -11.844 -3.963 1 95.81 427 MET B O 1
ATOM 7515 N N . ASP B 1 428 ? 14.555 -10.445 -2.508 1 94.44 428 ASP B N 1
ATOM 7516 C CA . ASP B 1 428 ? 15.398 -11.492 -1.935 1 94.44 428 ASP B CA 1
ATOM 7517 C C . ASP B 1 428 ? 14.555 -12.586 -1.287 1 94.44 428 ASP B C 1
ATOM 7519 O O . ASP B 1 428 ? 14.852 -13.773 -1.426 1 94.44 428 ASP B O 1
ATOM 7523 N N . GLY B 1 429 ? 13.555 -12.188 -0.569 1 96.38 429 GLY B N 1
ATOM 7524 C CA . GLY B 1 429 ? 12.656 -13.156 0.038 1 96.38 429 GLY B CA 1
ATOM 7525 C C . GLY B 1 429 ? 11.945 -14.023 -0.978 1 96.38 429 GLY B C 1
ATOM 7526 O O . GLY B 1 429 ? 11.875 -15.242 -0.817 1 96.38 429 GLY B O 1
ATOM 7527 N N . TYR B 1 430 ? 11.445 -13.406 -2.043 1 97.88 430 TYR B N 1
ATOM 7528 C CA . TYR B 1 430 ? 10.758 -14.148 -3.096 1 97.88 430 TYR B CA 1
ATOM 7529 C C . TYR B 1 430 ? 11.711 -15.109 -3.791 1 97.88 430 TYR B C 1
ATOM 7531 O O . TYR B 1 430 ? 11.336 -16.234 -4.113 1 97.88 430 TYR B O 1
ATOM 7539 N N . ARG B 1 431 ? 12.938 -14.68 -4.027 1 97.62 431 ARG B N 1
ATOM 7540 C CA . ARG B 1 431 ? 13.945 -15.523 -4.664 1 97.62 431 ARG B CA 1
ATOM 7541 C C . ARG B 1 431 ? 14.211 -16.781 -3.834 1 97.62 431 ARG B C 1
ATOM 7543 O O . ARG B 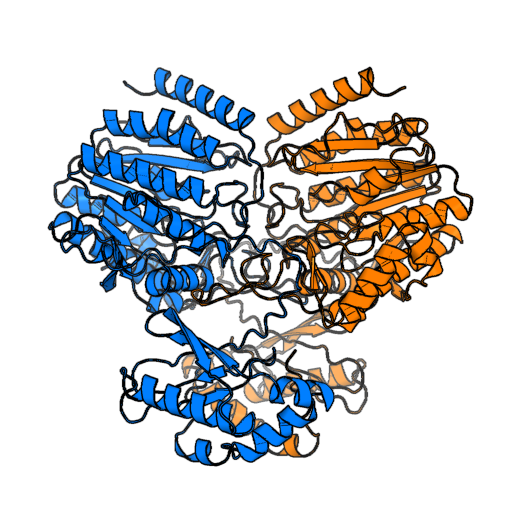1 431 ? 14.219 -17.891 -4.363 1 97.62 431 ARG B O 1
ATOM 7550 N N . GLU B 1 432 ? 14.383 -16.562 -2.557 1 97.06 432 GLU B N 1
ATOM 7551 C CA . GLU B 1 432 ? 14.711 -17.672 -1.684 1 97.06 432 GLU B CA 1
ATOM 7552 C C . GLU B 1 432 ? 13.523 -18.625 -1.528 1 97.06 432 GLU B C 1
ATOM 7554 O O . GLU B 1 432 ? 13.703 -19.844 -1.418 1 97.06 432 GLU B O 1
ATOM 7559 N N . MET B 1 433 ? 12.344 -18.109 -1.469 1 98.31 433 MET B N 1
ATOM 7560 C CA . MET B 1 433 ? 11.18 -18.984 -1.435 1 98.31 433 MET B CA 1
ATOM 7561 C C . MET B 1 433 ? 11.094 -19.828 -2.701 1 98.31 433 MET B C 1
ATOM 7563 O O . MET B 1 433 ? 10.789 -21.016 -2.639 1 98.31 433 MET B O 1
ATOM 7567 N N . GLY B 1 434 ? 11.344 -19.172 -3.865 1 98.5 434 GLY B N 1
ATOM 7568 C CA . GLY B 1 434 ? 11.406 -19.922 -5.105 1 98.5 434 GLY B CA 1
ATOM 7569 C C . GLY B 1 434 ? 12.43 -21.031 -5.074 1 98.5 434 GLY B C 1
ATOM 7570 O O . GLY B 1 434 ? 12.156 -22.156 -5.535 1 98.5 434 GLY B O 1
ATOM 7571 N N . ARG B 1 435 ? 13.555 -20.766 -4.48 1 97.69 435 ARG B N 1
ATOM 7572 C CA . ARG B 1 435 ? 14.625 -21.75 -4.391 1 97.69 435 ARG B CA 1
ATOM 7573 C C . ARG B 1 435 ? 14.211 -22.938 -3.527 1 97.69 435 ARG B C 1
ATOM 7575 O O . ARG B 1 435 ? 14.516 -24.078 -3.852 1 97.69 435 ARG B O 1
ATOM 7582 N N . ILE B 1 436 ? 13.57 -22.672 -2.451 1 97.81 436 ILE B N 1
ATOM 7583 C CA . ILE B 1 436 ? 13.094 -23.719 -1.55 1 97.81 436 ILE B CA 1
ATOM 7584 C C . ILE B 1 436 ? 12.117 -24.625 -2.285 1 97.81 436 ILE B C 1
ATOM 7586 O O . ILE B 1 436 ? 12.195 -25.859 -2.17 1 97.81 436 ILE B O 1
ATOM 7590 N N . ILE B 1 437 ? 11.234 -24.031 -3.078 1 98.38 437 ILE B N 1
ATOM 7591 C CA . ILE B 1 437 ? 10.25 -24.797 -3.83 1 98.38 437 ILE B CA 1
ATOM 7592 C C . ILE B 1 437 ? 10.961 -25.672 -4.859 1 98.38 437 ILE B C 1
ATOM 7594 O O . ILE B 1 437 ? 10.609 -26.844 -5.035 1 98.38 437 ILE B O 1
ATOM 7598 N N . ARG B 1 438 ? 11.945 -25.125 -5.516 1 97.25 438 ARG B N 1
ATOM 7599 C CA . ARG B 1 438 ? 12.727 -25.875 -6.488 1 97.25 438 ARG B CA 1
ATOM 7600 C C . ARG B 1 438 ? 13.375 -27.094 -5.848 1 97.25 438 ARG B C 1
ATOM 7602 O O . ARG B 1 438 ? 13.289 -28.203 -6.379 1 97.25 438 ARG B O 1
ATOM 7609 N N . ARG B 1 439 ? 13.93 -26.922 -4.75 1 95.56 439 ARG B N 1
ATOM 7610 C CA . ARG B 1 439 ? 14.617 -28 -4.062 1 95.56 439 ARG B CA 1
ATOM 7611 C C . ARG B 1 439 ? 13.641 -29.094 -3.627 1 95.56 439 ARG B C 1
ATOM 7613 O O . ARG B 1 439 ? 13.945 -30.281 -3.719 1 95.56 439 ARG B O 1
ATOM 7620 N N . MET B 1 440 ? 12.5 -28.672 -3.16 1 96.44 440 MET B N 1
ATOM 7621 C CA . MET B 1 440 ? 11.477 -29.656 -2.807 1 96.44 440 MET B CA 1
ATOM 7622 C C . MET B 1 440 ? 11 -30.422 -4.039 1 96.44 440 MET B C 1
ATOM 7624 O O . MET B 1 440 ? 10.805 -31.641 -3.992 1 96.44 440 MET B O 1
ATOM 7628 N N . ALA B 1 441 ? 10.789 -29.703 -5.152 1 96.5 441 ALA B N 1
ATOM 7629 C CA . ALA B 1 441 ? 10.367 -30.344 -6.395 1 96.5 441 ALA B CA 1
ATOM 7630 C C . ALA B 1 441 ? 11.414 -31.359 -6.863 1 96.5 441 ALA B C 1
ATOM 7632 O O . ALA B 1 441 ? 11.062 -32.438 -7.332 1 96.5 441 ALA B O 1
ATOM 7633 N N . ASP B 1 442 ? 12.695 -31.047 -6.719 1 95.19 442 ASP B N 1
ATOM 7634 C CA . ASP B 1 442 ? 13.781 -31.953 -7.098 1 95.19 442 ASP B CA 1
ATOM 7635 C C . ASP B 1 442 ? 13.773 -33.219 -6.242 1 95.19 442 ASP B C 1
ATOM 7637 O O . ASP B 1 442 ? 14.055 -34.312 -6.738 1 95.19 442 ASP B O 1
ATOM 7641 N N . SER B 1 443 ? 13.398 -33.062 -5.062 1 94.12 443 SER B N 1
ATOM 7642 C CA . SER B 1 443 ? 13.477 -34.156 -4.105 1 94.12 443 SER B CA 1
ATOM 7643 C C . SER B 1 443 ? 12.281 -35.094 -4.234 1 94.12 443 SER B C 1
ATOM 7645 O O . SER B 1 443 ? 12.414 -36.312 -4.059 1 94.12 443 SER B O 1
ATOM 7647 N N . TYR B 1 444 ? 11.109 -34.5 -4.602 1 93.19 444 TYR B N 1
ATOM 7648 C CA . TYR B 1 444 ? 9.922 -35.312 -4.371 1 93.19 444 TYR B CA 1
ATOM 7649 C C . TYR B 1 444 ? 9.125 -35.5 -5.66 1 93.19 444 TYR B C 1
ATOM 7651 O O . TYR B 1 444 ? 8.328 -36.438 -5.777 1 93.19 444 TYR B O 1
ATOM 7659 N N . CYS B 1 445 ? 9.266 -34.625 -6.621 1 93.88 445 CYS B N 1
ATOM 7660 C CA . CYS B 1 445 ? 8.328 -34.594 -7.742 1 93.88 445 CYS B CA 1
ATOM 7661 C C . CYS B 1 445 ? 9.07 -34.688 -9.07 1 93.88 445 CYS B C 1
ATOM 7663 O O . CYS B 1 445 ? 8.602 -34.156 -10.086 1 93.88 445 CYS B O 1
ATOM 7665 N N . LYS B 1 446 ? 10.266 -35.281 -9.117 1 92.62 446 LYS B N 1
ATOM 7666 C CA . LYS B 1 446 ? 11.055 -35.406 -10.344 1 92.62 446 LYS B CA 1
ATOM 7667 C C . LYS B 1 446 ? 11.281 -34.031 -10.969 1 92.62 446 LYS B C 1
ATOM 7669 O O . LYS B 1 446 ? 11.188 -33.875 -12.188 1 92.62 446 LYS B O 1
ATOM 7674 N N . SER B 1 447 ? 11.336 -33.031 -10.141 1 93.19 447 SER B N 1
ATOM 7675 C CA . SER B 1 447 ? 11.672 -31.641 -10.508 1 93.19 447 SER B CA 1
ATOM 7676 C C . SER B 1 447 ? 10.508 -30.969 -11.219 1 93.19 447 SER B C 1
ATOM 7678 O O . SER B 1 447 ? 10.695 -29.969 -11.922 1 93.19 447 SER B O 1
ATOM 7680 N N . GLN B 1 448 ? 9.312 -31.594 -11.117 1 95.06 448 GLN B N 1
ATOM 7681 C CA . GLN B 1 448 ? 8.141 -31.031 -11.766 1 95.06 448 GLN B CA 1
ATOM 7682 C C . GLN B 1 448 ? 7.41 -30.062 -10.836 1 95.06 448 GLN B C 1
ATOM 7684 O O . GLN B 1 448 ? 7.188 -30.375 -9.664 1 95.06 448 GLN B O 1
ATOM 7689 N N . VAL B 1 449 ? 7.125 -28.844 -11.312 1 97.69 449 VAL B N 1
ATOM 7690 C CA . VAL B 1 449 ? 6.383 -27.844 -10.539 1 97.69 449 VAL B CA 1
ATOM 7691 C C . VAL B 1 449 ? 5.527 -27 -11.477 1 97.69 449 VAL B C 1
ATOM 7693 O O . VAL B 1 449 ? 5.961 -26.656 -12.578 1 97.69 449 VAL B O 1
ATOM 7696 N N . LEU B 1 450 ? 4.293 -26.812 -11.125 1 98.88 450 LEU B N 1
ATOM 7697 C CA . LEU B 1 450 ? 3.434 -25.828 -11.773 1 98.88 450 LEU B CA 1
ATOM 7698 C C . LEU B 1 450 ? 3.279 -24.594 -10.898 1 98.88 450 LEU B C 1
ATOM 7700 O O . LEU B 1 450 ? 2.834 -24.688 -9.758 1 98.88 450 LEU B O 1
ATOM 7704 N N . MET B 1 451 ? 3.721 -23.453 -11.391 1 98.88 451 MET B N 1
ATOM 7705 C CA . MET B 1 451 ? 3.457 -22.172 -10.75 1 98.88 451 MET B CA 1
ATOM 7706 C C . MET B 1 451 ? 2.219 -21.516 -11.344 1 98.88 451 MET B C 1
ATOM 7708 O O . MET B 1 451 ? 2.01 -21.547 -12.555 1 98.88 451 MET B O 1
ATOM 7712 N N . VAL B 1 452 ? 1.371 -20.953 -10.492 1 98.94 452 VAL B N 1
ATOM 7713 C CA . VAL B 1 452 ? 0.163 -20.266 -10.93 1 98.94 452 VAL B CA 1
ATOM 7714 C C . VAL B 1 452 ? 0.143 -18.844 -10.352 1 98.94 452 VAL B C 1
ATOM 7716 O O . VAL B 1 452 ? 0.229 -18.656 -9.141 1 98.94 452 VAL B O 1
ATOM 7719 N N . GLN B 1 453 ? 0.017 -17.812 -11.219 1 98.88 453 GLN B N 1
ATOM 7720 C CA . GLN B 1 453 ? -0.005 -16.406 -10.797 1 98.88 453 GLN B CA 1
ATOM 7721 C C . GLN B 1 453 ? -1.271 -16.094 -10.008 1 98.88 453 GLN B C 1
ATOM 7723 O O . GLN B 1 453 ? -2.379 -16.406 -10.445 1 98.88 453 GLN B O 1
ATOM 7728 N N . GLU B 1 454 ? -1.143 -15.5 -8.852 1 98.5 454 GLU B N 1
ATOM 7729 C CA . GLU B 1 454 ? -2.264 -15.039 -8.039 1 98.5 454 GLU B CA 1
ATOM 7730 C C . GLU B 1 454 ? -2.225 -13.523 -7.852 1 98.5 454 GLU B C 1
ATOM 7732 O O . GLU B 1 454 ? -2.289 -12.766 -8.828 1 98.5 454 GLU B O 1
ATOM 7737 N N . GLY B 1 455 ? -2.074 -13.078 -6.695 1 97.75 455 GLY B N 1
ATOM 7738 C CA . GLY B 1 455 ? -2.129 -11.648 -6.426 1 97.75 455 GLY B CA 1
ATOM 7739 C C . GLY B 1 455 ? -0.815 -10.938 -6.699 1 97.75 455 GLY B C 1
ATOM 7740 O O . GLY B 1 455 ? 0.146 -11.555 -7.16 1 97.75 455 GLY B O 1
ATOM 7741 N N . GLY B 1 456 ? -0.707 -9.695 -6.301 1 97.62 456 GLY B N 1
ATOM 7742 C CA . GLY B 1 456 ? 0.319 -8.711 -6.605 1 97.62 456 GLY B CA 1
ATOM 7743 C C . GLY B 1 456 ? -0.225 -7.48 -7.312 1 97.62 456 GLY B C 1
ATOM 7744 O O . GLY B 1 456 ? -0.542 -7.531 -8.5 1 97.62 456 GLY B O 1
ATOM 7745 N N . TYR B 1 457 ? -0.274 -6.348 -6.551 1 96.06 457 TYR B N 1
ATOM 7746 C CA . TYR B 1 457 ? -1.106 -5.27 -7.078 1 96.06 457 TYR B CA 1
ATOM 7747 C C . TYR B 1 457 ? -0.33 -3.961 -7.137 1 96.06 457 TYR B C 1
ATOM 7749 O O . TYR B 1 457 ? -0.815 -2.969 -7.688 1 96.06 457 TYR B O 1
ATOM 7757 N N . GLN B 1 458 ? 0.816 -3.977 -6.531 1 95.19 458 GLN B N 1
ATOM 7758 C CA . GLN B 1 458 ? 1.686 -2.844 -6.832 1 95.19 458 GLN B CA 1
ATOM 7759 C C . GLN B 1 458 ? 2.205 -2.914 -8.266 1 95.19 458 GLN B C 1
ATOM 7761 O O . GLN B 1 458 ? 2.898 -3.865 -8.633 1 95.19 458 GLN B O 1
ATOM 7766 N N . VAL B 1 459 ? 1.989 -2.002 -9.039 1 93.88 459 VAL B N 1
ATOM 7767 C CA . VAL B 1 459 ? 2.016 -2.084 -10.492 1 93.88 459 VAL B CA 1
ATOM 7768 C C . VAL B 1 459 ? 3.439 -2.363 -10.969 1 93.88 459 VAL B C 1
ATOM 7770 O O . VAL B 1 459 ? 3.645 -3.107 -11.93 1 93.88 459 VAL B O 1
ATOM 7773 N N . THR B 1 460 ? 4.477 -1.842 -10.383 1 94.81 460 THR B N 1
ATOM 7774 C CA . THR B 1 460 ? 5.836 -2.004 -10.891 1 94.81 460 THR B CA 1
ATOM 7775 C C . THR B 1 460 ? 6.594 -3.047 -10.07 1 94.81 460 THR B C 1
ATOM 7777 O O . THR B 1 460 ? 7.078 -4.039 -10.617 1 94.81 460 THR B O 1
ATOM 7780 N N . TYR B 1 461 ? 6.555 -2.939 -8.781 1 95.62 461 TYR B N 1
ATOM 7781 C CA . TYR B 1 461 ? 7.41 -3.742 -7.918 1 95.62 461 TYR B CA 1
ATOM 7782 C C . TYR B 1 461 ? 6.992 -5.207 -7.941 1 95.62 461 TYR B C 1
ATOM 7784 O O . TYR B 1 461 ? 7.824 -6.102 -7.781 1 95.62 461 TYR B O 1
ATOM 7792 N N . SER B 1 462 ? 5.723 -5.508 -8.18 1 97.19 462 SER B N 1
ATOM 7793 C CA . SER B 1 462 ? 5.254 -6.891 -8.242 1 97.19 462 SER B CA 1
ATOM 7794 C C . SER B 1 462 ? 5.949 -7.656 -9.367 1 97.19 462 SER B C 1
ATOM 7796 O O . SER B 1 462 ? 6.227 -8.852 -9.227 1 97.19 462 SER B O 1
ATOM 7798 N N . ALA B 1 463 ? 6.199 -6.949 -10.477 1 97.94 463 ALA B N 1
ATOM 7799 C CA . ALA B 1 463 ? 6.902 -7.582 -11.586 1 97.94 463 ALA B CA 1
ATOM 7800 C C . ALA B 1 463 ? 8.328 -7.945 -11.195 1 97.94 463 ALA B C 1
ATOM 7802 O O . ALA B 1 463 ? 8.828 -9.016 -11.57 1 97.94 463 ALA B O 1
ATOM 7803 N N . PHE B 1 464 ? 8.977 -7.07 -10.445 1 96.56 464 PHE B N 1
ATOM 7804 C CA . PHE B 1 464 ? 10.328 -7.344 -9.969 1 96.56 464 PHE B CA 1
ATOM 7805 C C . PHE B 1 464 ? 10.336 -8.547 -9.031 1 96.56 464 PHE B C 1
ATOM 7807 O O . PHE B 1 464 ? 11.227 -9.398 -9.109 1 96.56 464 PHE B O 1
ATOM 7814 N N . CYS B 1 465 ? 9.352 -8.594 -8.164 1 97.69 465 CYS B N 1
ATOM 7815 C CA . CYS B 1 465 ? 9.25 -9.703 -7.219 1 97.69 465 CYS B CA 1
ATOM 7816 C C . CYS B 1 465 ? 8.977 -11.016 -7.941 1 97.69 465 CYS B C 1
ATOM 7818 O O . CYS B 1 465 ? 9.492 -12.062 -7.543 1 97.69 465 CYS B O 1
ATOM 7820 N N . LEU B 1 466 ? 8.148 -10.977 -8.984 1 98.62 466 LEU B N 1
ATOM 7821 C CA . LEU B 1 466 ? 7.938 -12.156 -9.812 1 98.62 466 LEU B CA 1
ATOM 7822 C C . LEU B 1 466 ? 9.242 -12.617 -10.453 1 98.62 466 LEU B C 1
ATOM 7824 O O . LEU B 1 466 ? 9.57 -13.805 -10.422 1 98.62 466 LEU B O 1
ATOM 7828 N N . HIS B 1 467 ? 9.961 -11.648 -11.047 1 98.25 467 HIS B N 1
ATOM 7829 C CA . HIS B 1 467 ? 11.266 -11.938 -11.641 1 98.25 467 HIS B CA 1
ATOM 7830 C C . HIS B 1 467 ? 12.172 -12.672 -10.656 1 98.25 467 HIS B C 1
ATOM 7832 O O . HIS B 1 467 ? 12.766 -13.695 -11 1 98.25 467 HIS B O 1
ATOM 7838 N N . ALA B 1 468 ? 12.219 -12.203 -9.445 1 97.94 468 ALA B N 1
ATOM 7839 C CA . ALA B 1 468 ? 13.055 -12.797 -8.406 1 97.94 468 ALA B CA 1
ATOM 7840 C C . ALA B 1 468 ? 12.578 -14.203 -8.055 1 97.94 468 ALA B C 1
ATOM 7842 O O . ALA B 1 468 ? 13.391 -15.102 -7.832 1 97.94 468 ALA B O 1
ATOM 7843 N N . THR B 1 469 ? 11.281 -14.391 -7.938 1 98.69 469 THR B N 1
ATOM 7844 C CA . THR B 1 469 ? 10.719 -15.695 -7.645 1 98.69 469 THR B CA 1
ATOM 7845 C C . THR B 1 469 ? 11.188 -16.734 -8.664 1 98.69 469 THR B C 1
ATOM 7847 O O . THR B 1 469 ? 11.602 -17.828 -8.289 1 98.69 469 THR B O 1
ATOM 7850 N N . LEU B 1 470 ? 11.117 -16.375 -9.93 1 98.62 470 LEU B N 1
ATOM 7851 C CA . LEU B 1 470 ? 11.469 -17.281 -11.008 1 98.62 470 LEU B CA 1
ATOM 7852 C C . LEU B 1 470 ? 12.969 -17.547 -11.023 1 98.62 470 LEU B C 1
ATOM 7854 O O . LEU B 1 470 ? 13.406 -18.656 -11.336 1 98.62 470 LEU B O 1
ATOM 7858 N N . GLU B 1 471 ? 13.797 -16.516 -10.68 1 97.5 471 GLU B N 1
ATOM 7859 C CA . GLU B 1 471 ? 15.227 -16.75 -10.492 1 97.5 471 GLU B CA 1
ATOM 7860 C C . GLU B 1 471 ? 15.469 -17.859 -9.461 1 97.5 471 GLU B C 1
ATOM 7862 O O . GLU B 1 471 ? 16.328 -18.703 -9.648 1 97.5 471 GLU B O 1
ATOM 7867 N N . GLY B 1 472 ? 14.719 -17.75 -8.391 1 98 472 GLY B N 1
ATOM 7868 C CA . GLY B 1 472 ? 14.844 -18.734 -7.332 1 98 472 GLY B CA 1
ATOM 7869 C C . GLY B 1 472 ? 14.453 -20.141 -7.781 1 98 472 GLY B C 1
ATOM 7870 O O . GLY B 1 472 ? 15.172 -21.094 -7.512 1 98 472 GLY B O 1
ATOM 7871 N N . VAL B 1 473 ? 13.352 -20.25 -8.5 1 98.12 473 VAL B N 1
ATOM 7872 C CA . VAL B 1 473 ? 12.852 -21.547 -8.953 1 98.12 473 VAL B CA 1
ATOM 7873 C C . VAL B 1 473 ? 13.836 -22.156 -9.938 1 98.12 473 VAL B C 1
ATOM 7875 O O . VAL B 1 473 ? 13.992 -23.375 -9.992 1 98.12 473 VAL B O 1
ATOM 7878 N N . LEU B 1 474 ? 14.555 -21.328 -10.648 1 96.81 474 LEU B N 1
ATOM 7879 C CA . LEU B 1 474 ? 15.586 -21.797 -11.57 1 96.81 474 LEU B CA 1
ATOM 7880 C C . LEU B 1 474 ? 16.859 -22.172 -10.82 1 96.81 474 LEU B C 1
ATOM 7882 O O . LEU B 1 474 ? 17.766 -22.781 -11.398 1 96.81 474 LEU B O 1
ATOM 7886 N N . ASP B 1 475 ? 16.906 -21.75 -9.555 1 95.12 475 ASP B N 1
ATOM 7887 C CA . ASP B 1 475 ? 18.062 -21.984 -8.703 1 95.12 475 ASP B CA 1
ATOM 7888 C C . ASP B 1 475 ? 19.328 -21.375 -9.32 1 95.12 475 ASP B C 1
ATOM 7890 O O . ASP B 1 475 ? 20.375 -22.031 -9.391 1 95.12 475 ASP B O 1
ATOM 7894 N N . LEU B 1 476 ? 19.172 -20.188 -9.836 1 92.38 476 LEU B N 1
ATOM 7895 C CA . LEU B 1 476 ? 20.312 -19.484 -10.43 1 92.38 476 LEU B CA 1
ATOM 7896 C C . LEU B 1 476 ? 21.312 -19.094 -9.359 1 92.38 476 LEU B C 1
ATOM 7898 O O . LEU B 1 476 ? 20.938 -18.672 -8.266 1 92.38 476 LEU B O 1
ATOM 7902 N N . PRO B 1 477 ? 22.547 -19.219 -9.57 1 85.62 477 PRO B N 1
ATOM 7903 C CA . PRO B 1 477 ? 23.562 -18.906 -8.562 1 85.62 477 PRO B CA 1
ATOM 7904 C C . PRO B 1 477 ? 23.672 -17.406 -8.281 1 85.62 477 PRO B C 1
ATOM 7906 O O . PRO B 1 477 ? 23.969 -17.016 -7.145 1 85.62 477 PRO B O 1
ATOM 7909 N N . ASN B 1 478 ? 23.469 -16.609 -9.336 1 86.5 478 ASN B N 1
ATOM 7910 C CA . ASN B 1 478 ? 23.562 -15.156 -9.172 1 86.5 478 ASN B CA 1
ATOM 7911 C C . ASN B 1 478 ? 22.25 -14.461 -9.508 1 86.5 478 ASN B C 1
ATOM 7913 O O . ASN B 1 478 ? 21.5 -14.914 -10.375 1 86.5 478 ASN B O 1
ATOM 7917 N N . GLN B 1 479 ? 22.062 -13.398 -8.805 1 89.62 479 GLN B N 1
ATOM 7918 C CA . GLN B 1 479 ? 20.891 -12.578 -9.125 1 89.62 479 GLN B CA 1
ATOM 7919 C C . GLN B 1 479 ? 21.062 -11.883 -10.469 1 89.62 479 GLN B C 1
ATOM 7921 O O . GLN B 1 479 ? 22.172 -11.422 -10.805 1 89.62 479 GLN B O 1
ATOM 7926 N N . LEU B 1 480 ? 20.062 -11.828 -11.234 1 89.81 480 LEU B N 1
ATOM 7927 C CA . LEU B 1 480 ? 20.078 -11.195 -12.547 1 89.81 480 LEU B CA 1
ATOM 7928 C C . LEU B 1 480 ? 19.703 -9.727 -12.453 1 89.81 480 LEU B C 1
ATOM 7930 O O . LEU B 1 480 ? 20.109 -8.914 -13.281 1 89.81 480 LEU B O 1
ATOM 7934 N N . LEU B 1 481 ? 18.906 -9.422 -11.5 1 89.94 481 LEU B N 1
ATOM 7935 C CA . LEU B 1 481 ? 18.312 -8.094 -11.359 1 89.94 481 LEU B CA 1
ATOM 7936 C C . LEU B 1 481 ? 18.344 -7.637 -9.906 1 89.94 481 LEU B C 1
ATOM 7938 O O . LEU B 1 481 ? 17.828 -8.328 -9.023 1 89.94 481 LEU B O 1
ATOM 7942 N N . PRO B 1 482 ? 19.062 -6.504 -9.648 1 87.06 482 PRO B N 1
ATOM 7943 C CA . PRO B 1 482 ? 19.047 -5.992 -8.281 1 87.06 482 PRO B CA 1
ATOM 7944 C C . PRO B 1 482 ? 17.703 -5.379 -7.895 1 87.06 482 PRO B C 1
ATOM 7946 O O . PRO B 1 482 ? 16.938 -4.961 -8.766 1 87.06 482 PRO B O 1
ATOM 7949 N N . ASP B 1 483 ? 17.359 -5.402 -6.645 1 88.75 483 ASP B N 1
ATOM 7950 C CA . ASP B 1 483 ? 16.172 -4.73 -6.137 1 88.75 483 ASP B CA 1
ATOM 7951 C C . ASP B 1 483 ? 16.297 -3.217 -6.277 1 88.75 483 ASP B C 1
ATOM 7953 O O . ASP B 1 483 ? 17.219 -2.607 -5.719 1 88.75 483 ASP B O 1
ATOM 7957 N N . PRO B 1 484 ? 15.414 -2.578 -6.98 1 81.12 484 PRO B N 1
ATOM 7958 C CA . PRO B 1 484 ? 15.547 -1.143 -7.242 1 81.12 484 PRO B CA 1
ATOM 7959 C C . PRO B 1 484 ? 15.109 -0.283 -6.055 1 81.12 484 PRO B C 1
ATOM 7961 O O . PRO B 1 484 ? 15.445 0.904 -5.996 1 81.12 484 PRO B O 1
ATOM 7964 N N . ILE B 1 485 ? 14.297 -0.735 -5.23 1 76.81 485 ILE B N 1
ATOM 7965 C CA . ILE B 1 485 ? 13.641 0.1 -4.227 1 76.81 485 ILE B CA 1
ATOM 7966 C C . ILE B 1 485 ? 14.062 -0.344 -2.83 1 76.81 485 ILE B C 1
ATOM 7968 O O . ILE B 1 485 ? 14.336 0.489 -1.963 1 76.81 485 ILE B O 1
ATOM 7972 N N . ALA B 1 486 ? 14.328 -1.62 -2.535 1 61.41 486 ALA B N 1
ATOM 7973 C CA . ALA B 1 486 ? 14.227 -2.455 -1.34 1 61.41 486 ALA B CA 1
ATOM 7974 C C . ALA B 1 486 ? 14.609 -1.67 -0.089 1 61.41 486 ALA B C 1
ATOM 7976 O O . ALA B 1 486 ? 15.656 -1.022 -0.053 1 61.41 486 ALA B O 1
ATOM 7977 N N . TYR B 1 487 ? 13.141 -1.001 0.805 1 66.06 487 TYR B N 1
ATOM 7978 C CA . TYR B 1 487 ? 13.398 -0.289 2.051 1 66.06 487 TYR B CA 1
ATOM 7979 C C . TYR B 1 487 ? 12.211 -0.385 2.996 1 66.06 487 TYR B C 1
ATOM 7981 O O . TYR B 1 487 ? 11.062 -0.385 2.555 1 66.06 487 TYR B O 1
ATOM 7989 N N . TYR B 1 488 ? 11.969 -1.544 3.926 1 66.94 488 TYR B N 1
ATOM 7990 C CA . TYR B 1 488 ? 11.32 -1.474 5.23 1 66.94 488 TYR B CA 1
ATOM 7991 C C . TYR B 1 488 ? 11.805 -2.596 6.141 1 66.94 488 TYR B C 1
ATOM 7993 O O . TYR B 1 488 ? 11.859 -3.756 5.73 1 66.94 488 TYR B O 1
ATOM 8001 N N . PRO B 1 489 ? 12.164 -2.211 7.16 1 75.44 489 PRO B N 1
ATOM 8002 C CA . PRO B 1 489 ? 12.547 -3.256 8.109 1 75.44 489 PRO B CA 1
ATOM 8003 C C . PRO B 1 489 ? 11.375 -4.156 8.508 1 75.44 489 PRO B C 1
ATOM 8005 O O . PRO B 1 489 ? 10.242 -3.684 8.625 1 75.44 489 PRO B O 1
ATOM 8008 N N . GLU B 1 490 ? 11.594 -5.426 8.547 1 78.31 490 GLU B N 1
ATOM 8009 C CA . GLU B 1 490 ? 10.562 -6.387 8.922 1 78.31 490 GLU B CA 1
ATOM 8010 C C . GLU B 1 490 ? 10.461 -6.531 10.438 1 78.31 490 GLU B C 1
ATOM 8012 O O . GLU B 1 490 ? 11.391 -6.168 11.156 1 78.31 490 GLU B O 1
ATOM 8017 N N . GLU B 1 491 ? 9.242 -6.957 10.898 1 78.69 491 GLU B N 1
ATOM 8018 C CA . GLU B 1 491 ? 9.047 -7.348 12.289 1 78.69 491 GLU B CA 1
ATOM 8019 C C . GLU B 1 491 ? 9.539 -8.773 12.531 1 78.69 491 GLU B C 1
ATOM 8021 O O . GLU B 1 491 ? 8.734 -9.68 12.742 1 78.69 491 GLU B O 1
ATOM 8026 N N . LYS B 1 492 ? 10.805 -8.93 12.617 1 75.75 492 LYS B N 1
ATOM 8027 C CA . LYS B 1 492 ? 11.406 -10.266 12.633 1 75.75 492 LYS B CA 1
ATOM 8028 C C . LYS B 1 492 ? 11.102 -10.992 13.938 1 75.75 492 LYS B C 1
ATOM 8030 O O . LYS B 1 492 ? 10.602 -12.117 13.922 1 75.75 492 LYS B O 1
ATOM 8035 N N . ALA B 1 493 ? 11.328 -10.312 15.055 1 73.56 493 ALA B N 1
ATOM 8036 C CA . ALA B 1 493 ? 11.219 -10.977 16.344 1 73.56 493 ALA B CA 1
ATOM 8037 C C . ALA B 1 493 ? 9.789 -11.453 16.594 1 73.56 493 ALA B C 1
ATOM 8039 O O . ALA B 1 493 ? 9.578 -12.594 17.016 1 73.56 493 ALA B O 1
ATOM 8040 N N . TYR B 1 494 ? 8.883 -10.656 16.297 1 77.06 494 TYR B N 1
ATOM 8041 C CA . TYR B 1 494 ? 7.484 -11.016 16.5 1 77.06 494 TYR B CA 1
ATOM 8042 C C . TYR B 1 494 ? 7.062 -12.133 15.562 1 77.06 494 TYR B C 1
ATOM 8044 O O . TYR B 1 494 ? 6.348 -13.055 15.961 1 77.06 494 TYR B O 1
ATOM 8052 N N . THR B 1 495 ? 7.512 -12.125 14.367 1 77.5 495 THR B N 1
ATOM 8053 C CA . THR B 1 495 ? 7.172 -13.148 13.383 1 77.5 495 THR B CA 1
ATOM 8054 C C . THR B 1 495 ? 7.758 -14.5 13.773 1 77.5 495 THR B C 1
ATOM 8056 O O . THR B 1 495 ? 7.07 -15.516 13.719 1 77.5 495 THR B O 1
ATOM 8059 N N . VAL B 1 496 ? 9.023 -14.516 14.172 1 77.94 496 VAL B N 1
ATOM 8060 C CA . VAL B 1 496 ? 9.695 -15.758 14.547 1 77.94 496 VAL B CA 1
ATOM 8061 C C . VAL B 1 496 ? 8.984 -16.391 15.742 1 77.94 496 VAL B C 1
ATOM 8063 O O . VAL B 1 496 ? 8.734 -17.594 15.75 1 77.94 496 VAL B O 1
ATOM 8066 N N . THR B 1 497 ? 8.578 -15.5 16.703 1 77.12 497 THR B N 1
ATOM 8067 C CA . THR B 1 497 ? 7.855 -16 17.875 1 77.12 497 THR B CA 1
ATOM 8068 C C . THR B 1 497 ? 6.516 -16.609 17.453 1 77.12 497 THR B C 1
ATOM 8070 O O . THR B 1 497 ? 6.109 -17.641 17.969 1 77.12 497 THR B O 1
ATOM 8073 N N . SER B 1 498 ? 5.883 -16.031 16.578 1 77.12 498 SER B N 1
ATOM 8074 C CA . SER B 1 498 ? 4.602 -16.516 16.078 1 77.12 498 SER B CA 1
ATOM 8075 C C . SER B 1 498 ? 4.77 -17.859 15.367 1 77.12 498 SER B C 1
ATOM 8077 O O . SER B 1 498 ? 3.98 -18.781 15.578 1 77.12 498 SER B O 1
ATOM 8079 N N . VAL B 1 499 ? 5.758 -18.047 14.547 1 86.56 499 VAL B N 1
ATOM 8080 C CA . VAL B 1 499 ? 6.008 -19.281 13.797 1 86.56 499 VAL B CA 1
ATOM 8081 C C . VAL B 1 499 ? 6.344 -20.406 14.766 1 86.56 499 VAL B C 1
ATOM 8083 O O . VAL B 1 499 ? 5.867 -21.547 14.602 1 86.56 499 VAL B O 1
ATOM 8086 N N . ASP B 1 500 ? 7.156 -20.062 15.773 1 83.88 500 ASP B N 1
ATOM 8087 C CA . ASP B 1 500 ? 7.488 -21.078 16.781 1 83.88 500 ASP B CA 1
ATOM 8088 C C . ASP B 1 500 ? 6.234 -21.578 17.484 1 83.88 500 ASP B C 1
ATOM 8090 O O . ASP B 1 500 ? 6.113 -22.781 17.75 1 83.88 500 ASP B O 1
ATOM 8094 N N . SER B 1 501 ? 5.324 -20.641 17.734 1 79.44 501 SER B N 1
ATOM 8095 C CA . SER B 1 501 ? 4.066 -21.031 18.359 1 79.44 501 SER B CA 1
ATOM 8096 C C . SER B 1 501 ? 3.24 -21.922 17.453 1 79.44 501 SER B C 1
ATOM 8098 O O . SER B 1 501 ? 2.631 -22.891 17.906 1 79.44 501 SER B O 1
ATOM 8100 N N . MET B 1 502 ? 3.172 -21.641 16.219 1 82.94 502 MET B N 1
ATOM 8101 C CA . MET B 1 502 ? 2.443 -22.453 15.25 1 82.94 502 MET B CA 1
ATOM 8102 C C . MET B 1 502 ? 3.072 -23.844 15.125 1 82.94 502 MET B C 1
ATOM 8104 O O . MET B 1 502 ? 2.363 -24.844 15.016 1 82.94 502 MET B O 1
ATOM 8108 N N . LYS B 1 503 ? 4.363 -23.875 15.062 1 81.94 503 LYS B N 1
ATOM 8109 C CA . LYS B 1 503 ? 5.074 -25.156 14.977 1 81.94 503 LYS B CA 1
ATOM 8110 C C . LYS B 1 503 ? 4.691 -26.078 16.125 1 81.94 503 LYS B C 1
ATOM 8112 O O . LYS B 1 503 ? 4.414 -27.266 15.914 1 81.94 503 LYS B O 1
ATOM 8117 N N . LYS B 1 504 ? 4.691 -25.438 17.344 1 79.44 504 LYS B N 1
ATOM 8118 C CA . LYS B 1 504 ? 4.285 -26.203 18.516 1 79.44 504 LYS B CA 1
ATOM 8119 C C . LYS B 1 504 ? 2.848 -26.688 18.391 1 79.44 504 LYS B C 1
ATOM 8121 O O . LYS B 1 504 ? 2.543 -27.844 18.719 1 79.44 504 LYS B O 1
ATOM 8126 N N . TYR B 1 505 ? 1.992 -25.875 17.906 1 77.38 505 TYR B N 1
ATOM 8127 C CA . TYR B 1 505 ? 0.589 -26.234 17.719 1 77.38 505 TYR B CA 1
ATOM 8128 C C . TYR B 1 505 ? 0.441 -27.391 16.75 1 77.38 505 TYR B C 1
ATOM 8130 O O . TYR B 1 505 ? -0.262 -28.375 17.031 1 77.38 505 TYR B O 1
ATOM 8138 N N . PHE B 1 506 ? 1.008 -27.312 15.555 1 80.69 506 PHE B N 1
ATOM 8139 C CA . PHE B 1 506 ? 0.878 -28.344 14.539 1 80.69 506 PHE B CA 1
ATOM 8140 C C . PHE B 1 506 ? 1.494 -29.656 15.016 1 80.69 506 PHE B C 1
ATOM 8142 O O . PHE B 1 506 ? 0.978 -30.734 14.719 1 80.69 506 PHE B O 1
ATOM 8149 N N . PHE B 1 507 ? 2.629 -29.578 15.719 1 74.88 507 PHE B N 1
ATOM 8150 C CA . PHE B 1 507 ? 3.277 -30.766 16.266 1 74.88 507 PHE B CA 1
ATOM 8151 C C . PHE B 1 507 ? 2.324 -31.531 17.188 1 74.88 507 PHE B C 1
ATOM 8153 O O . PHE B 1 507 ? 2.295 -32.75 17.172 1 74.88 507 PHE B O 1
ATOM 8160 N N . HIS B 1 508 ? 1.484 -30.766 17.875 1 74 508 HIS B N 1
ATOM 8161 C CA . HIS B 1 508 ? 0.612 -31.391 18.859 1 74 508 HIS B CA 1
ATOM 8162 C C . HIS B 1 508 ? -0.725 -31.781 18.234 1 74 508 HIS B C 1
ATOM 8164 O O . HIS B 1 508 ? -1.427 -32.656 18.766 1 74 508 HIS B O 1
ATOM 8170 N N . THR B 1 509 ? -1.102 -31.172 17.203 1 72.69 509 THR B N 1
ATOM 8171 C CA . THR B 1 509 ? -2.471 -31.312 16.719 1 72.69 509 THR B CA 1
ATOM 8172 C C . THR B 1 509 ? -2.525 -32.25 15.508 1 72.69 509 THR B C 1
ATOM 8174 O O . THR B 1 509 ? -3.498 -32.969 15.32 1 72.69 509 THR B O 1
ATOM 8177 N N . THR B 1 510 ? -1.61 -32.156 14.617 1 70.25 510 THR B N 1
ATOM 8178 C CA . THR B 1 510 ? -1.694 -32.906 13.375 1 70.25 510 THR B CA 1
ATOM 8179 C C . THR B 1 510 ? -0.848 -34.188 13.453 1 70.25 510 THR B C 1
ATOM 8181 O O . THR B 1 510 ? 0.17 -34.219 14.148 1 70.25 510 THR B O 1
ATOM 8184 N N . PRO B 1 511 ? -1.49 -35.219 12.961 1 58.12 511 PRO B N 1
ATOM 8185 C CA . PRO B 1 511 ? -0.796 -36.5 13.062 1 58.12 511 PRO B CA 1
ATOM 8186 C C . PRO B 1 511 ? 0.559 -36.5 12.359 1 58.12 511 PRO B C 1
ATOM 8188 O O . PRO B 1 511 ? 0.732 -35.812 11.352 1 58.12 511 PRO B O 1
ATOM 8191 N N . ASN B 1 512 ? 1.579 -36.906 13.133 1 50.5 512 ASN B N 1
ATOM 8192 C CA . ASN B 1 512 ? 2.914 -37.125 12.586 1 50.5 512 ASN B CA 1
ATOM 8193 C C . ASN B 1 512 ? 2.914 -38.188 11.5 1 50.5 512 ASN B C 1
ATOM 8195 O O . ASN B 1 512 ? 2.242 -39.219 11.641 1 50.5 512 ASN B O 1
#

Nearest PDB structures (foldseek):
  5g11-assembly1_B  TM=9.284E-01  e=1.659E-35  Pseudomonas aeruginosa PAO1
  5g13-assembly1_B  TM=9.409E-01  e=6.310E-35  Pseudomonas aeruginosa PAO1
  5g17-assembly1_B  TM=9.395E-01  e=1.371E-33  Alcaligenes
  8szt-assembly1_C-2  TM=9.320E-01  e=9.677E-34  Acinetobacter baumannii
  6j6t-assembly1_C  TM=8.902E-01  e=3.984E-32  Arabidopsis thaliana